Protein AF-A0A963BFS8-F1 (afdb_monomer_lite)

Foldseek 3Di:
DDDDDDDDDDDDDDDDDDDDDDDDDDDDDDDDDDPDDDDCDDQLLWDFDDALPQQQKKFKWFDPDPPDTAGFEIWGAQFQFKIKFFQVSCVPRHFDQVGIWIFGRGQFVVVTHDIWGFPGKAQDPPCDPQQLPSGIIMTGTPGTHDTDGAAAAAPVNCPPWQDFQFKKKAKFQFARAWWDQDPVAIAGPPPRHHDPCVSVRGGRGMIMDIWTWDDLLLQQVLQCVLVVNRHHRDDPQKTKTHDLQFSHFGHRSSHTTFIWGDPVPRDIHTQWHFGDWSIHRDHSIITMTGGRNVCVVVVCVVVVNRGHHDDDDDPDDDDDDDDDDQQLDDDDDAAAAEEQEFAQAAPDNVQHHPDARVVLSVLVLCCCCPQQVDDNSRYGYAYQVRQFLVNSLCCLVVRQLVRHDAAHEGEYHYAGAKFWDADDPPQAQERIFIWDDTRHKAFPAPPDVVTHIPRIDTLVSVLVSVVSCFNYQYEYEYQFFAFACSCVSNPGDDDDDDAGPDPDDDPPCVPSVLVPQFDWLEAADDGNYKYKYFAHGRFGFDWDPVDSGTHTLQSVQLSCCQPVVVLQQLPPPFHAQLSSQVSSQVSQQVSCVVVVVRQQPGTRMGMYYHLVRRQAGPNPSDGQPALVSSLPSLQGFDQPFVKDKAKPPHLEDAFFAWIKIKIATQAKFFKWKWKQDPRRFIATQPPAPLCVVLVNGRIDHHGDMDMPPDPSSVDIDGHHPPFFKMKMKMKTFNDDFDCCVLCVVHRHRDTDPCSSVSSNVVSTSQQRFDSPDRDRGGTDMGMDMDMGGYHD

Structure (mmCIF, N/CA/C/O backbone):
data_AF-A0A963BFS8-F1
#
_entry.id   AF-A0A963BFS8-F1
#
loop_
_atom_site.group_PDB
_atom_site.id
_atom_site.type_symbol
_atom_site.label_atom_id
_atom_site.label_alt_id
_atom_site.label_comp_id
_atom_site.label_asym_id
_atom_site.label_entity_id
_atom_site.label_seq_id
_atom_site.pdbx_PDB_ins_code
_atom_site.Cartn_x
_atom_site.Cartn_y
_atom_site.Cartn_z
_atom_site.occupancy
_atom_site.B_iso_or_equiv
_atom_site.auth_seq_id
_atom_site.auth_comp_id
_atom_site.auth_asym_id
_atom_site.auth_atom_id
_atom_site.pdbx_PDB_model_num
ATOM 1 N N . MET A 1 1 ? 67.911 -6.920 40.251 1.00 30.45 1 MET A N 1
ATOM 2 C CA . MET A 1 1 ? 68.889 -5.860 39.933 1.00 30.45 1 MET A CA 1
ATOM 3 C C . MET A 1 1 ? 68.155 -4.830 39.110 1.00 30.45 1 MET A C 1
ATOM 5 O O . MET A 1 1 ? 67.398 -5.219 38.229 1.00 30.45 1 MET A O 1
ATOM 9 N N . ASP A 1 2 ? 68.322 -3.566 39.467 1.00 30.56 2 ASP A N 1
ATOM 10 C CA . ASP A 1 2 ? 67.419 -2.479 39.092 1.00 30.56 2 ASP A CA 1
ATOM 11 C C . ASP A 1 2 ? 68.010 -1.534 38.034 1.00 30.56 2 ASP A C 1
ATOM 13 O O . ASP A 1 2 ? 69.191 -1.606 37.705 1.00 30.56 2 ASP A O 1
ATOM 17 N N . PHE A 1 3 ? 67.165 -0.583 37.625 1.00 28.34 3 PHE A N 1
ATOM 18 C CA . PHE A 1 3 ? 67.452 0.652 36.881 1.00 28.34 3 PHE A CA 1
ATOM 19 C C . PHE A 1 3 ? 67.721 0.561 35.358 1.00 28.34 3 PHE A C 1
ATOM 21 O O . PHE A 1 3 ? 68.284 -0.410 34.874 1.00 28.34 3 PHE A O 1
ATOM 28 N N . ALA A 1 4 ? 67.440 1.595 34.540 1.00 35.78 4 ALA A N 1
ATOM 29 C CA . ALA A 1 4 ? 66.323 2.572 34.506 1.00 35.78 4 ALA A CA 1
ATOM 30 C C . ALA A 1 4 ? 66.453 3.544 33.294 1.00 35.78 4 ALA A C 1
ATOM 32 O O . ALA A 1 4 ? 67.554 3.811 32.825 1.00 35.78 4 ALA A O 1
ATOM 33 N N . ASN A 1 5 ? 65.344 4.251 33.005 1.00 30.59 5 ASN A N 1
ATOM 34 C CA . ASN A 1 5 ? 65.261 5.716 32.776 1.00 30.59 5 ASN A CA 1
ATOM 35 C C . ASN A 1 5 ? 65.148 6.330 31.344 1.00 30.59 5 ASN A C 1
ATOM 37 O O . ASN A 1 5 ? 65.823 5.934 30.406 1.00 30.59 5 ASN A O 1
ATOM 41 N N . LYS A 1 6 ? 64.370 7.435 31.295 1.00 27.70 6 LYS A N 1
ATOM 42 C CA . LYS A 1 6 ? 64.378 8.617 30.379 1.00 27.70 6 LYS A CA 1
ATOM 43 C C . LYS A 1 6 ? 63.843 8.600 28.913 1.00 27.70 6 LYS A C 1
ATOM 45 O O . LYS A 1 6 ? 64.609 8.608 27.964 1.00 27.70 6 LYS A O 1
ATOM 50 N N . SER A 1 7 ? 62.519 8.791 28.766 1.00 26.70 7 SER A N 1
ATOM 51 C CA . SER A 1 7 ? 61.799 10.057 28.386 1.00 26.70 7 SER A CA 1
ATOM 52 C C . SER A 1 7 ? 62.178 10.990 27.189 1.00 26.70 7 SER A C 1
ATOM 54 O O . SER A 1 7 ? 63.350 11.276 26.983 1.00 26.70 7 SER A O 1
ATOM 56 N N . TYR A 1 8 ? 61.139 11.683 26.651 1.00 25.58 8 TYR A N 1
ATOM 57 C CA . TYR A 1 8 ? 61.071 12.889 25.753 1.00 25.58 8 TYR A CA 1
ATOM 58 C C . TYR A 1 8 ? 61.160 12.683 24.204 1.00 25.58 8 TYR A C 1
ATOM 60 O O . TYR A 1 8 ? 61.705 11.680 23.768 1.00 25.58 8 TYR A O 1
ATOM 68 N N . VAL A 1 9 ? 60.754 13.624 23.308 1.00 25.53 9 VAL A N 1
ATOM 69 C CA . VAL A 1 9 ? 59.418 14.267 23.035 1.00 25.53 9 VAL A CA 1
ATOM 70 C C . VAL A 1 9 ? 59.462 15.272 21.831 1.00 25.53 9 VAL A C 1
ATOM 72 O O . VAL A 1 9 ? 60.402 16.047 21.734 1.00 25.53 9 VAL A O 1
ATOM 75 N N . ASN A 1 10 ? 58.382 15.345 21.016 1.00 24.86 10 ASN A N 1
ATOM 76 C CA . ASN A 1 10 ? 57.917 16.446 20.103 1.00 24.86 10 ASN A CA 1
ATOM 77 C C . ASN A 1 10 ? 58.569 16.829 18.722 1.00 24.86 10 ASN A C 1
ATOM 79 O O . ASN A 1 10 ? 59.662 17.375 18.676 1.00 24.86 10 ASN A O 1
ATOM 83 N N . ARG A 1 11 ? 57.689 16.853 17.681 1.00 27.58 11 ARG A N 1
ATOM 84 C CA . ARG A 1 11 ? 57.403 17.922 16.651 1.00 27.58 11 ARG A CA 1
ATOM 85 C C . ARG A 1 11 ? 58.278 18.206 15.385 1.00 27.58 11 ARG A C 1
ATOM 87 O O . ARG A 1 11 ? 59.490 18.094 15.418 1.00 27.58 11 ARG A O 1
ATOM 94 N N . TRP A 1 12 ? 57.586 18.793 14.366 1.00 23.39 12 TRP A N 1
ATOM 95 C CA . TRP A 1 12 ? 58.027 19.802 13.340 1.00 23.39 12 TRP A CA 1
ATOM 96 C C . TRP A 1 12 ? 58.826 19.360 12.070 1.00 23.39 12 TRP A C 1
ATOM 98 O O . TRP A 1 12 ? 59.666 18.484 12.194 1.00 23.39 12 TRP A O 1
ATOM 108 N N . VAL A 1 13 ? 58.691 19.907 10.825 1.00 28.75 13 VAL A N 1
ATOM 109 C CA . VAL A 1 13 ? 57.697 20.765 10.070 1.00 28.75 13 VAL A CA 1
ATOM 110 C C . VAL A 1 13 ? 57.824 20.531 8.513 1.00 28.75 13 VAL A C 1
ATOM 112 O O . VAL A 1 13 ? 58.735 19.823 8.102 1.00 28.75 13 VAL A O 1
ATOM 115 N N . PHE A 1 14 ? 57.034 21.253 7.672 1.00 25.84 14 PHE A N 1
ATOM 116 C CA . PHE A 1 14 ? 57.267 21.680 6.247 1.00 25.84 14 PHE A CA 1
ATOM 117 C C . PHE A 1 14 ? 56.780 20.784 5.065 1.00 25.84 14 PHE A C 1
ATOM 119 O O . PHE A 1 14 ? 56.637 19.584 5.243 1.00 25.84 14 PHE A O 1
ATOM 126 N N . ARG A 1 15 ? 56.483 21.295 3.834 1.00 28.00 15 ARG A N 1
ATOM 127 C CA . ARG A 1 15 ? 56.503 22.681 3.243 1.00 28.00 15 ARG A CA 1
ATOM 128 C C . ARG A 1 15 ? 55.405 22.924 2.161 1.00 28.00 15 ARG A C 1
ATOM 130 O O . ARG A 1 15 ? 54.579 22.050 1.944 1.00 28.00 15 ARG A O 1
ATOM 137 N N . LEU A 1 16 ? 55.367 24.118 1.529 1.00 30.02 16 LEU A N 1
ATOM 138 C CA . LEU A 1 16 ? 54.212 24.684 0.780 1.00 30.02 16 LEU A CA 1
ATOM 139 C C . LEU A 1 16 ? 54.606 25.486 -0.496 1.00 30.02 16 LEU A C 1
ATOM 141 O O . LEU A 1 16 ? 55.704 26.039 -0.542 1.00 30.02 16 LEU A O 1
ATOM 145 N N . SER A 1 17 ? 53.700 25.589 -1.489 1.00 30.89 17 SER A N 1
ATOM 146 C CA . SER A 1 17 ? 53.577 26.600 -2.592 1.00 30.89 17 SER A CA 1
ATOM 147 C C . SER A 1 17 ? 52.165 26.474 -3.235 1.00 30.89 17 SER A C 1
ATOM 149 O O . SER A 1 17 ? 51.528 25.453 -2.992 1.00 30.89 17 SER A O 1
ATOM 151 N N . GLY A 1 18 ? 51.549 27.399 -3.998 1.00 30.30 18 GLY A N 1
ATOM 152 C CA . GLY A 1 18 ? 51.903 28.752 -4.493 1.00 30.30 18 GLY A CA 1
ATOM 153 C C . GLY A 1 18 ? 52.307 28.784 -5.985 1.00 30.30 18 GLY A C 1
ATOM 154 O O . GLY A 1 18 ? 52.971 27.846 -6.405 1.00 30.30 18 GLY A O 1
ATOM 155 N N . LEU A 1 19 ? 52.010 29.774 -6.852 1.00 32.88 19 LEU A N 1
ATOM 156 C CA . LEU A 1 19 ? 51.185 31.022 -6.891 1.00 32.88 19 LEU A CA 1
ATOM 157 C C . LEU A 1 19 ? 51.010 31.413 -8.409 1.00 32.88 19 LEU A C 1
ATOM 159 O O . LEU A 1 19 ? 51.606 30.738 -9.243 1.00 32.88 19 LEU A O 1
ATOM 163 N N . ILE A 1 20 ? 50.287 32.433 -8.921 1.00 32.09 20 ILE A N 1
ATOM 164 C CA . ILE A 1 20 ? 49.530 33.588 -8.365 1.00 32.09 20 ILE A CA 1
ATOM 165 C C . ILE A 1 20 ? 48.023 33.491 -8.802 1.00 32.09 20 ILE A C 1
ATOM 167 O O . ILE A 1 20 ? 47.474 32.431 -8.528 1.00 32.09 20 ILE A O 1
ATOM 171 N N . LEU A 1 21 ? 47.226 34.395 -9.432 1.00 26.94 21 LEU A N 1
ATOM 172 C CA . LEU A 1 21 ? 47.285 35.800 -9.938 1.00 26.94 21 LEU A CA 1
ATOM 173 C C . LEU A 1 21 ? 45.914 36.530 -9.699 1.00 26.94 21 LEU A C 1
ATOM 175 O O . LEU A 1 21 ? 45.340 36.348 -8.630 1.00 26.94 21 LEU A O 1
ATOM 179 N N . VAL A 1 22 ? 45.416 37.401 -10.606 1.00 33.00 22 VAL A N 1
ATOM 180 C CA . VAL A 1 22 ? 44.399 38.461 -10.341 1.00 33.00 22 VAL A CA 1
ATOM 181 C C . VAL A 1 22 ? 43.528 38.804 -11.574 1.00 33.00 22 VAL A C 1
ATOM 183 O O . VAL A 1 22 ? 44.024 38.775 -12.697 1.00 33.00 22 VAL A O 1
ATOM 186 N N . GLY A 1 23 ? 42.273 39.234 -11.350 1.00 22.86 23 GLY A N 1
ATOM 187 C CA . GLY A 1 23 ? 41.416 39.975 -12.299 1.00 22.86 23 GLY A CA 1
ATOM 188 C C . GLY A 1 23 ? 40.326 40.797 -11.573 1.00 22.86 23 GLY A C 1
ATOM 189 O O . GLY A 1 23 ? 39.864 40.381 -10.514 1.00 22.86 23 GLY A O 1
ATOM 190 N N . LEU A 1 24 ? 39.939 41.966 -12.104 1.00 29.78 24 LEU A N 1
ATOM 191 C CA . LEU A 1 24 ? 39.010 42.952 -11.501 1.00 29.78 24 LEU A CA 1
ATOM 192 C C . LEU A 1 24 ? 37.864 43.308 -12.465 1.00 29.78 24 LEU A C 1
ATOM 194 O O . LEU A 1 24 ? 38.133 43.393 -13.660 1.00 29.78 24 LEU A O 1
ATOM 198 N N . LEU A 1 25 ? 36.659 43.622 -11.949 1.00 27.30 25 LEU A N 1
ATOM 199 C CA . LEU A 1 25 ? 35.843 44.817 -12.292 1.00 27.30 25 LEU A CA 1
ATOM 200 C C . LEU A 1 25 ? 34.497 44.864 -11.519 1.00 27.30 25 LEU A C 1
ATOM 202 O O . LEU A 1 25 ? 34.294 44.081 -10.593 1.00 27.30 25 LEU A O 1
ATOM 206 N N . SER A 1 26 ? 33.644 45.858 -11.803 1.00 24.97 26 SER A N 1
ATOM 207 C CA . SER A 1 26 ? 32.706 46.467 -10.839 1.00 24.97 26 SER A CA 1
ATOM 208 C C . SER A 1 26 ? 31.311 46.829 -11.378 1.00 24.97 26 SER A C 1
ATOM 210 O O . SER A 1 26 ? 31.223 47.302 -12.505 1.00 24.97 26 SER A O 1
ATOM 212 N N . TRP A 1 27 ? 30.317 46.818 -10.471 1.00 26.00 27 TRP A N 1
ATOM 213 C CA . TRP A 1 27 ? 29.067 47.622 -10.452 1.00 26.00 27 TRP A CA 1
ATOM 214 C C . TRP A 1 27 ? 28.026 47.432 -11.583 1.00 26.00 27 TRP A C 1
ATOM 216 O O . TRP A 1 27 ? 28.358 47.309 -12.755 1.00 26.00 27 TRP A O 1
ATOM 226 N N . GLY A 1 28 ? 26.738 47.503 -11.213 1.00 23.62 28 GLY A N 1
ATOM 227 C CA . GLY A 1 28 ? 25.597 47.561 -12.139 1.00 23.62 28 GLY A CA 1
ATOM 228 C C . GLY A 1 28 ? 24.329 46.908 -11.575 1.00 23.62 28 GLY A C 1
ATOM 229 O O . GLY A 1 28 ? 24.286 45.693 -11.405 1.00 23.62 28 GLY A O 1
ATOM 230 N N . ASP A 1 29 ? 23.302 47.706 -11.278 1.00 28.38 29 ASP A N 1
ATOM 231 C CA . ASP A 1 29 ? 22.028 47.246 -10.711 1.00 28.38 29 ASP A CA 1
ATOM 232 C C . ASP A 1 29 ? 21.087 46.606 -11.743 1.00 28.38 29 ASP A C 1
ATOM 234 O O . ASP A 1 29 ? 20.982 47.095 -12.866 1.00 28.38 29 ASP A O 1
ATOM 238 N N . ALA A 1 30 ? 20.309 45.601 -11.312 1.00 25.28 30 ALA A N 1
ATOM 239 C CA . ALA A 1 30 ? 18.843 45.571 -11.472 1.00 25.28 30 ALA A CA 1
ATOM 240 C C . ALA A 1 30 ? 18.226 44.264 -10.931 1.00 25.28 30 ALA A C 1
ATOM 242 O O . ALA A 1 30 ? 18.295 43.236 -11.594 1.00 25.28 30 ALA A O 1
ATOM 243 N N . PHE A 1 31 ? 17.578 44.319 -9.759 1.00 26.70 31 PHE A N 1
ATOM 244 C CA . PHE A 1 31 ? 16.221 43.785 -9.515 1.00 26.70 31 PHE A CA 1
ATOM 245 C C . PHE A 1 31 ? 15.826 44.002 -8.045 1.00 26.70 31 PHE A C 1
ATOM 247 O O . PHE A 1 31 ? 16.126 43.193 -7.170 1.00 26.70 31 PHE A O 1
ATOM 254 N N . ALA A 1 32 ? 15.129 45.107 -7.772 1.00 26.11 32 ALA A N 1
ATOM 255 C CA . ALA A 1 32 ? 14.543 45.385 -6.465 1.00 26.11 32 ALA A CA 1
ATOM 256 C C . ALA A 1 32 ? 13.033 45.104 -6.496 1.00 26.11 32 ALA A C 1
ATOM 258 O O . ALA A 1 32 ? 12.279 45.842 -7.129 1.00 26.11 32 ALA A O 1
ATOM 259 N N . ALA A 1 33 ? 12.588 44.058 -5.797 1.00 24.09 33 ALA A N 1
ATOM 260 C CA . ALA A 1 33 ? 11.178 43.818 -5.495 1.00 24.09 33 ALA A CA 1
ATOM 261 C C . ALA A 1 33 ? 11.028 42.968 -4.219 1.00 24.09 33 ALA A C 1
ATOM 263 O O . ALA A 1 33 ? 11.771 42.015 -4.016 1.00 24.09 33 ALA A O 1
ATOM 264 N N . ALA A 1 34 ? 10.034 43.306 -3.392 1.00 24.73 34 ALA A N 1
ATOM 265 C CA . ALA A 1 34 ? 9.499 42.468 -2.312 1.00 24.73 34 ALA A CA 1
ATOM 266 C C . ALA A 1 34 ? 10.488 41.928 -1.248 1.00 24.73 34 ALA A C 1
ATOM 268 O O . ALA A 1 34 ? 10.440 40.755 -0.882 1.00 24.73 34 ALA A O 1
ATOM 269 N N . ALA A 1 35 ? 11.275 42.809 -0.620 1.00 28.95 35 ALA A N 1
ATOM 270 C CA . ALA A 1 35 ? 11.773 42.559 0.739 1.00 28.95 35 ALA A CA 1
ATOM 271 C C . ALA A 1 35 ? 10.632 42.742 1.772 1.00 28.95 35 ALA A C 1
ATOM 273 O O . ALA A 1 35 ? 10.617 43.703 2.540 1.00 28.95 35 ALA A O 1
ATOM 274 N N . GLY A 1 36 ? 9.638 41.848 1.744 1.00 23.52 36 GLY A N 1
ATOM 275 C CA . GLY A 1 36 ? 8.596 41.740 2.771 1.00 23.52 36 GLY A CA 1
ATOM 276 C C . GLY A 1 36 ? 9.082 40.856 3.920 1.00 23.52 36 GLY A C 1
ATOM 277 O O . GLY A 1 36 ? 9.562 39.753 3.677 1.00 23.52 36 GLY A O 1
ATOM 278 N N . GLY A 1 37 ? 9.017 41.346 5.159 1.00 35.69 37 GLY A N 1
ATOM 279 C CA . GLY A 1 37 ? 9.536 40.624 6.323 1.00 35.69 37 GLY A CA 1
ATOM 280 C C . GLY A 1 37 ? 8.477 39.788 7.039 1.00 35.69 37 GLY A C 1
ATOM 281 O O . GLY A 1 37 ? 7.446 40.328 7.430 1.00 35.69 37 GLY A O 1
ATOM 282 N N . ASP A 1 38 ? 8.787 38.517 7.303 1.00 25.72 38 ASP A N 1
ATOM 283 C CA . ASP A 1 38 ? 8.026 37.656 8.216 1.00 25.72 38 ASP A CA 1
ATOM 284 C C . ASP A 1 38 ? 8.731 37.524 9.575 1.00 25.72 38 ASP A C 1
ATOM 286 O O . ASP A 1 38 ? 9.931 37.254 9.668 1.00 25.72 38 ASP A O 1
ATOM 290 N N . GLY A 1 39 ? 7.975 37.728 10.656 1.00 25.08 39 GLY A N 1
ATOM 291 C CA . GLY A 1 39 ? 8.486 37.699 12.026 1.00 25.08 39 GLY A CA 1
ATOM 292 C C . GLY A 1 39 ? 8.328 36.332 12.697 1.00 25.08 39 GLY A C 1
ATOM 293 O O . GLY A 1 39 ? 7.214 35.829 12.828 1.00 25.08 39 GLY A O 1
ATOM 294 N N . TYR A 1 40 ? 9.425 35.768 13.212 1.00 28.48 40 TYR A N 1
ATOM 295 C CA . TYR A 1 40 ? 9.420 34.519 13.989 1.00 28.48 40 TYR A CA 1
ATOM 296 C C . TYR A 1 40 ? 8.450 34.591 15.194 1.00 28.48 40 TYR A C 1
ATOM 298 O O . TYR A 1 40 ? 8.558 35.478 16.046 1.00 28.48 40 TYR A O 1
ATOM 306 N N . SER A 1 41 ? 7.491 33.659 15.268 1.00 27.12 41 SER A N 1
ATOM 307 C CA . SER A 1 41 ? 6.333 33.694 16.185 1.00 27.12 41 SER A CA 1
ATOM 308 C C . SER A 1 41 ? 5.773 32.270 16.425 1.00 27.12 41 SER A C 1
ATOM 310 O O . SER A 1 41 ? 6.380 31.306 15.961 1.00 27.12 41 SER A O 1
ATOM 312 N N . ARG A 1 42 ? 4.596 32.093 17.051 1.00 50.53 42 ARG A N 1
ATOM 313 C CA . ARG A 1 42 ? 4.355 31.965 18.512 1.00 50.53 42 ARG A CA 1
ATOM 314 C C . ARG A 1 42 ? 3.399 30.776 18.781 1.00 50.53 42 ARG A C 1
ATOM 316 O O . ARG A 1 42 ? 2.453 30.605 18.023 1.00 50.53 42 ARG A O 1
ATOM 323 N N . ILE A 1 43 ? 3.644 29.977 19.837 1.00 52.75 43 ILE A N 1
ATOM 324 C CA . ILE A 1 43 ? 3.899 28.518 19.696 1.00 52.75 43 ILE A CA 1
ATOM 325 C C . ILE A 1 43 ? 5.106 28.319 18.760 1.00 52.75 43 ILE A C 1
ATOM 327 O O . ILE A 1 43 ? 5.338 29.155 17.889 1.00 52.75 43 ILE A O 1
ATOM 331 N N . VAL A 1 44 ? 5.941 27.288 18.922 1.00 53.03 44 VAL A N 1
ATOM 332 C CA . VAL A 1 44 ? 7.077 27.154 17.990 1.00 53.03 44 VAL A CA 1
ATOM 333 C C . VAL A 1 44 ? 6.501 26.942 16.583 1.00 53.03 44 VAL A C 1
ATOM 335 O O . VAL A 1 44 ? 5.737 26.004 16.382 1.00 53.03 44 VAL A O 1
ATOM 338 N N . GLY A 1 45 ? 6.750 27.882 15.664 1.00 57.75 45 GLY A N 1
ATOM 339 C CA . GLY A 1 45 ? 6.174 27.897 14.311 1.00 57.75 45 GLY A CA 1
ATOM 340 C C . GLY A 1 45 ? 4.650 28.093 14.220 1.00 57.75 45 GLY A C 1
ATOM 341 O O . GLY A 1 45 ? 4.084 27.877 13.148 1.00 57.75 45 GLY A O 1
ATOM 342 N N . GLY A 1 46 ? 3.981 28.474 15.314 1.00 67.69 46 GLY A N 1
ATOM 343 C CA . GLY A 1 46 ? 2.539 28.752 15.358 1.00 67.69 46 GLY A CA 1
ATOM 344 C C . GLY A 1 46 ? 2.183 30.219 15.084 1.00 67.69 46 GLY A C 1
ATOM 345 O O . GLY A 1 46 ? 3.060 31.069 14.900 1.00 67.69 46 GLY A O 1
ATOM 346 N N . ARG A 1 47 ? 0.885 30.545 15.096 1.00 82.62 47 ARG A N 1
ATOM 347 C CA . ARG A 1 47 ? 0.370 31.912 14.881 1.00 82.62 47 ARG A CA 1
ATOM 348 C C . ARG A 1 47 ? -0.597 32.362 15.993 1.00 82.62 47 ARG A C 1
ATOM 350 O O . ARG A 1 47 ? -1.074 31.526 16.760 1.00 82.62 47 ARG A O 1
ATOM 357 N N . PRO A 1 48 ? -0.883 33.676 16.138 1.00 86.31 48 PRO A N 1
ATOM 358 C CA . PRO A 1 48 ? -1.999 34.137 16.967 1.00 86.31 48 PRO A CA 1
ATOM 359 C C . PRO A 1 48 ? -3.315 33.466 16.552 1.00 86.31 48 PRO A C 1
ATOM 361 O O . PRO A 1 48 ? -3.598 33.378 15.358 1.00 86.31 48 PRO A O 1
ATOM 364 N N . SER A 1 49 ? -4.130 33.055 17.523 1.00 88.69 49 SER A N 1
ATOM 365 C CA . SER A 1 49 ? -5.538 32.742 17.270 1.00 88.69 49 SER A CA 1
ATOM 366 C C . SER A 1 49 ? -6.346 34.029 17.125 1.00 88.69 49 SER A C 1
ATOM 368 O O . SER A 1 49 ? -6.147 34.992 17.868 1.00 88.69 49 SER A O 1
ATOM 370 N N . GLU A 1 50 ? -7.327 34.007 16.230 1.00 87.75 50 GLU A N 1
ATOM 371 C CA . GLU A 1 50 ? -8.425 34.974 16.218 1.00 87.75 50 GLU A CA 1
ATOM 372 C C . GLU A 1 50 ? -9.317 34.784 17.461 1.00 87.75 50 GLU A C 1
ATOM 374 O O . GLU A 1 50 ? -9.412 33.682 18.018 1.00 87.75 50 GLU A O 1
ATOM 379 N N . ALA A 1 51 ? -9.965 35.859 17.918 1.00 85.38 51 ALA A N 1
ATOM 380 C CA . ALA A 1 51 ? -10.823 35.826 19.100 1.00 85.38 51 ALA A CA 1
ATOM 381 C C . ALA A 1 51 ? -12.092 34.996 18.848 1.00 85.38 51 ALA A C 1
ATOM 383 O O . ALA A 1 51 ? -12.733 35.120 17.808 1.00 85.38 51 ALA A O 1
ATOM 384 N N . GLY A 1 52 ? -12.456 34.130 19.798 1.00 85.75 52 GLY A N 1
ATOM 385 C CA . GLY A 1 52 ? -13.650 33.277 19.709 1.00 85.75 52 GLY A CA 1
ATOM 386 C C . GLY A 1 52 ? -13.581 32.119 18.699 1.00 85.75 52 GLY A C 1
ATOM 387 O O . GLY A 1 52 ? -14.497 31.301 18.682 1.00 85.75 52 GLY A O 1
ATOM 388 N N . LYS A 1 53 ? -12.505 32.000 17.905 1.00 92.88 53 LYS A N 1
ATOM 389 C CA . LYS A 1 53 ? -12.335 30.959 16.872 1.00 92.88 53 LYS A CA 1
ATOM 390 C C . LYS A 1 53 ? -12.365 29.529 17.426 1.00 92.88 53 LYS A C 1
ATOM 392 O O . LYS A 1 53 ? -12.921 28.637 16.792 1.00 92.88 53 LYS A O 1
ATOM 397 N N . TRP A 1 54 ? -11.801 29.328 18.617 1.00 95.06 54 TRP A N 1
ATOM 398 C CA . TRP A 1 54 ? -11.735 28.038 19.312 1.00 95.06 54 TRP A CA 1
ATOM 399 C C . TRP A 1 54 ? -12.552 28.107 20.614 1.00 95.06 54 TRP A C 1
ATOM 401 O O . TRP A 1 54 ? -11.979 28.176 21.701 1.00 95.06 54 TRP A O 1
ATOM 411 N N . PRO A 1 55 ? -13.897 28.155 20.541 1.00 94.50 55 PRO A N 1
ATOM 412 C CA . PRO A 1 55 ? -14.749 28.531 21.674 1.00 94.50 55 PRO A CA 1
ATOM 413 C C . PRO A 1 55 ? -14.751 27.509 22.820 1.00 94.50 55 PRO A C 1
ATOM 415 O O . PRO A 1 55 ? -15.123 27.851 23.938 1.00 94.50 55 PRO A O 1
ATOM 418 N N . TRP A 1 56 ? -14.318 26.276 22.558 1.00 97.00 56 TRP A N 1
ATOM 419 C CA . TRP A 1 56 ? -14.154 25.219 23.556 1.00 97.00 56 TRP A CA 1
ATOM 420 C C . TRP A 1 56 ? -12.838 25.300 24.337 1.00 97.00 56 TRP A C 1
ATOM 422 O O . TRP A 1 56 ? -12.678 24.570 25.315 1.00 97.00 56 TRP A O 1
ATOM 432 N N . GLN A 1 57 ? -11.882 26.132 23.913 1.00 96.69 57 GLN A N 1
ATOM 433 C CA . GLN A 1 57 ? -10.597 26.278 24.589 1.00 96.69 57 GLN A CA 1
ATOM 434 C C . GLN A 1 57 ? -10.800 26.866 25.992 1.00 96.69 57 GLN A C 1
ATOM 436 O O . GLN A 1 57 ? -11.430 27.914 26.147 1.00 96.69 57 GLN A O 1
ATOM 441 N N . VAL A 1 58 ? -10.212 26.231 27.009 1.00 96.31 58 VAL A N 1
ATOM 442 C CA . VAL A 1 58 ? -10.180 26.774 28.374 1.00 96.31 58 VAL A CA 1
ATOM 443 C C . VAL A 1 58 ? -8.774 26.804 28.957 1.00 96.31 58 VAL A C 1
ATOM 445 O O . VAL A 1 58 ? -7.926 25.966 28.647 1.00 96.31 58 VAL A O 1
ATOM 448 N N . SER A 1 59 ? -8.540 27.778 29.831 1.00 94.38 59 SER A N 1
ATOM 449 C CA . SER A 1 59 ? -7.342 27.869 30.665 1.00 94.38 59 SER A CA 1
ATOM 450 C C . SER A 1 59 ? -7.614 27.219 32.021 1.00 94.38 59 SER A C 1
ATOM 452 O O . SER A 1 59 ? -8.542 27.623 32.725 1.00 94.38 59 SER A O 1
ATOM 454 N N . LEU A 1 60 ? -6.793 26.241 32.411 1.00 94.31 60 LEU A N 1
ATOM 455 C CA . LEU A 1 60 ? -6.715 25.758 33.789 1.00 94.31 60 LEU A CA 1
ATOM 456 C C . LEU A 1 60 ? -5.739 26.662 34.541 1.00 94.31 60 LEU A C 1
ATOM 458 O O . LEU A 1 60 ? -4.556 26.748 34.198 1.00 94.31 60 LEU A O 1
ATOM 462 N N . SER A 1 61 ? -6.249 27.345 35.564 1.00 90.31 61 SER A N 1
ATOM 463 C CA . SER A 1 61 ? -5.494 28.294 36.376 1.00 90.31 61 SER A CA 1
ATOM 464 C C . SER A 1 61 ? -5.449 27.880 37.845 1.00 90.31 61 SER A C 1
ATOM 466 O O . SER A 1 61 ? -6.454 27.493 38.440 1.00 90.31 61 SER A O 1
ATOM 468 N N . GLU A 1 62 ? -4.264 27.978 38.439 1.00 87.00 62 GLU A N 1
ATOM 469 C CA . GLU A 1 62 ? -3.999 27.680 39.845 1.00 87.00 62 GLU A CA 1
ATOM 470 C C . GLU A 1 62 ? -4.092 28.965 40.680 1.00 87.00 62 GLU A C 1
ATOM 472 O O . GLU A 1 62 ? -3.521 29.994 40.307 1.00 87.00 62 GLU A O 1
ATOM 477 N N . ASN A 1 63 ? -4.762 28.906 41.832 1.00 81.25 63 ASN A N 1
ATOM 478 C CA . ASN A 1 63 ? -4.758 29.988 42.817 1.00 81.25 63 ASN A CA 1
ATOM 479 C C . ASN A 1 63 ? -3.396 30.070 43.534 1.00 81.25 63 ASN A C 1
ATOM 481 O O . ASN A 1 63 ? -3.042 29.172 44.299 1.00 81.25 63 ASN A O 1
ATOM 485 N N . LYS A 1 64 ? -2.646 31.162 43.339 1.00 73.38 64 LYS A N 1
ATOM 486 C CA . LYS A 1 64 ? -1.361 31.422 44.020 1.00 73.38 64 LYS A CA 1
ATOM 487 C C . LYS A 1 64 ? -1.476 32.342 45.242 1.00 73.38 64 LYS A C 1
ATOM 489 O O . LYS A 1 64 ? -0.459 32.763 45.787 1.00 73.38 64 LYS A O 1
ATOM 494 N N . GLY A 1 65 ? -2.694 32.617 45.706 1.00 65.69 65 GLY A N 1
ATOM 495 C CA . GLY A 1 65 ? -2.958 33.542 46.806 1.00 65.69 65 GLY A CA 1
ATOM 496 C C . GLY A 1 65 ? -2.994 35.005 46.353 1.00 65.69 65 GLY A C 1
ATOM 497 O O . GLY A 1 65 ? -2.714 35.338 45.202 1.00 65.69 65 GLY A O 1
ATOM 498 N N . GLY A 1 66 ? -3.416 35.898 47.254 1.00 63.38 66 GLY A N 1
ATOM 499 C CA . GLY A 1 66 ? -3.534 37.336 46.960 1.00 63.38 66 GLY A CA 1
ATOM 500 C C . GLY A 1 66 ? -4.481 37.677 45.798 1.00 63.38 66 GLY A C 1
ATOM 501 O O . GLY A 1 66 ? -4.301 38.706 45.155 1.00 63.38 66 GLY A O 1
ATOM 502 N N . GLY A 1 67 ? -5.439 36.796 45.483 1.00 60.84 67 GLY A N 1
ATOM 503 C CA . GLY A 1 67 ? -6.350 36.932 44.339 1.00 60.84 67 GLY A CA 1
ATOM 504 C C . GLY A 1 67 ? -5.737 36.611 42.969 1.00 60.84 67 GLY A C 1
ATOM 505 O O . GLY A 1 67 ? -6.433 36.723 41.964 1.00 60.84 67 GLY A O 1
ATOM 506 N N . LYS A 1 68 ? -4.461 36.205 42.899 1.00 66.62 68 LYS A N 1
ATOM 507 C CA . LYS A 1 68 ? -3.778 35.914 41.632 1.00 66.62 68 LYS A CA 1
ATOM 508 C C . LYS A 1 68 ? -3.971 34.456 41.216 1.00 66.62 68 LYS A C 1
ATOM 510 O O . LYS A 1 68 ? -3.510 33.536 41.894 1.00 66.62 68 LYS A O 1
ATOM 515 N N . PHE A 1 69 ? -4.600 34.265 40.062 1.00 73.94 69 PHE A N 1
ATOM 516 C CA . PHE A 1 69 ? -4.691 32.983 39.369 1.00 73.94 69 PHE A CA 1
ATOM 517 C C . PHE A 1 69 ? -3.661 32.940 38.238 1.00 73.94 69 PHE A C 1
ATOM 519 O O . PHE A 1 69 ? -3.470 33.938 37.547 1.00 73.94 69 PHE A O 1
ATOM 526 N N . ARG A 1 70 ? -2.985 31.802 38.053 1.00 83.31 70 ARG A N 1
ATOM 527 C CA . ARG A 1 70 ? -1.961 31.629 37.010 1.00 83.31 70 ARG A CA 1
ATOM 528 C C . ARG A 1 70 ? -2.250 30.393 36.167 1.00 83.31 70 ARG A C 1
ATOM 530 O O . ARG A 1 70 ? -2.390 29.305 36.724 1.00 83.31 70 ARG A O 1
ATOM 537 N N . HIS A 1 71 ? -2.276 30.561 34.847 1.00 87.94 71 HIS A N 1
ATOM 538 C CA . HIS A 1 71 ? -2.362 29.466 33.881 1.00 87.94 71 HIS A CA 1
ATOM 539 C C . HIS A 1 71 ? -1.272 28.406 34.128 1.00 87.94 71 HIS A C 1
ATOM 541 O O . HIS A 1 71 ? -0.131 28.747 34.457 1.00 87.94 71 HIS A O 1
ATOM 547 N N . PHE A 1 72 ? -1.620 27.126 33.979 1.00 86.62 72 PHE A N 1
ATOM 548 C CA . PHE A 1 72 ? -0.656 26.018 34.051 1.00 86.62 72 PHE A CA 1
ATOM 549 C C . PHE A 1 72 ? -0.914 24.882 33.050 1.00 86.62 72 PHE A C 1
ATOM 551 O O . PHE A 1 72 ? 0.031 24.173 32.710 1.00 86.62 72 PHE A O 1
ATOM 558 N N . CYS A 1 73 ? -2.154 24.719 32.577 1.00 92.06 73 CYS A N 1
ATOM 559 C CA . CYS A 1 73 ? -2.531 23.769 31.529 1.00 92.06 73 CYS A CA 1
ATOM 560 C C . CYS A 1 73 ? -3.677 24.320 30.668 1.00 92.06 73 CYS A C 1
ATOM 562 O O . CYS A 1 73 ? -4.497 25.123 31.124 1.00 92.06 73 CYS A O 1
ATOM 564 N N . GLY A 1 74 ? -3.777 23.834 29.436 1.00 93.94 74 GLY A N 1
ATOM 565 C CA . GLY A 1 74 ? -4.974 23.936 28.614 1.00 93.94 74 GLY A CA 1
ATOM 566 C C . GLY A 1 74 ? -6.048 22.910 28.994 1.00 93.94 74 GLY A C 1
ATOM 567 O O . GLY A 1 74 ? -5.839 21.972 29.770 1.00 93.94 74 GLY A O 1
ATOM 568 N N . GLY A 1 75 ? -7.225 23.093 28.411 1.00 96.69 75 GLY A N 1
ATOM 569 C CA . GLY A 1 75 ? -8.337 22.158 28.481 1.00 96.69 75 GLY A CA 1
ATOM 570 C C . GLY A 1 75 ? -9.352 22.428 27.377 1.00 96.69 75 GLY A C 1
ATOM 571 O O . GLY A 1 75 ? -9.233 23.387 26.610 1.00 96.69 75 GLY A O 1
ATOM 572 N N . SER A 1 76 ? -10.371 21.578 27.324 1.00 98.00 76 SER A N 1
ATOM 573 C CA . SER A 1 76 ? -11.384 21.561 26.266 1.00 98.00 76 SER A CA 1
ATOM 574 C C . SER A 1 76 ? -12.783 21.333 26.835 1.00 98.00 76 SER A C 1
ATOM 576 O O . SER A 1 76 ? -13.001 20.361 27.552 1.00 98.00 76 SER A O 1
ATOM 578 N N . LEU A 1 77 ? -13.735 22.218 26.532 1.00 97.88 77 LEU A N 1
ATOM 579 C CA . LEU A 1 77 ? -15.152 22.044 26.868 1.00 97.88 77 LEU A CA 1
ATOM 580 C C . LEU A 1 77 ? -15.780 20.983 25.961 1.00 97.88 77 LEU A C 1
ATOM 582 O O . LEU A 1 77 ? -15.929 21.203 24.761 1.00 97.88 77 LEU A O 1
ATOM 586 N N . VAL A 1 78 ? -16.174 19.856 26.550 1.00 97.31 78 VAL A N 1
ATOM 587 C CA . VAL A 1 78 ? -16.750 18.688 25.847 1.00 97.31 78 VAL A CA 1
ATOM 588 C C . VAL A 1 78 ? -18.222 18.446 26.221 1.00 97.31 78 VAL A C 1
ATOM 590 O O . VAL A 1 78 ? -18.935 17.684 25.573 1.00 97.31 78 VAL A O 1
ATOM 593 N N . HIS A 1 79 ? -18.692 19.148 27.252 1.00 96.69 79 HIS A N 1
ATOM 594 C CA . HIS A 1 79 ? -20.087 19.357 27.641 1.00 96.69 79 HIS A CA 1
ATOM 595 C C . HIS A 1 79 ? -20.153 20.691 28.411 1.00 96.69 79 HIS A C 1
ATOM 597 O O . HIS A 1 79 ? -19.124 21.147 28.911 1.00 96.69 79 HIS A O 1
ATOM 603 N N . GLU A 1 80 ? -21.334 21.293 28.593 1.00 95.31 80 GLU A N 1
ATOM 604 C CA . GLU A 1 80 ? -21.480 22.526 29.396 1.00 95.31 80 GLU A CA 1
ATOM 605 C C . GLU A 1 80 ? -20.916 22.391 30.824 1.00 95.31 80 GLU A C 1
ATOM 607 O O . GLU A 1 80 ? -20.474 23.365 31.418 1.00 95.31 80 GLU A O 1
ATOM 612 N N . ARG A 1 81 ? -20.878 21.175 31.377 1.00 96.88 81 ARG A N 1
ATOM 613 C CA . ARG A 1 81 ? -20.366 20.890 32.728 1.00 96.88 81 ARG A CA 1
ATOM 614 C C . ARG A 1 81 ? -19.083 20.062 32.765 1.00 96.88 81 ARG A C 1
ATOM 616 O O . ARG A 1 81 ? -18.634 19.738 33.862 1.00 96.88 81 ARG A O 1
ATOM 623 N N . TRP A 1 82 ? -18.490 19.733 31.613 1.00 97.88 82 TRP A N 1
ATOM 624 C CA . TRP A 1 82 ? -17.312 18.863 31.544 1.00 97.88 82 TRP A CA 1
ATOM 625 C C . TRP A 1 82 ? -16.174 19.463 30.724 1.00 97.88 82 TRP A C 1
ATOM 627 O O . TRP A 1 82 ? -16.320 19.742 29.532 1.00 97.88 82 TRP A O 1
ATOM 637 N N . VAL A 1 83 ? -15.013 19.585 31.370 1.00 98.44 83 VAL A N 1
ATOM 638 C CA . VAL A 1 83 ? -13.740 19.934 30.731 1.00 98.44 83 VAL A CA 1
ATOM 639 C C . VAL A 1 83 ? -12.840 18.707 30.660 1.00 98.44 83 VAL A C 1
ATOM 641 O O . VAL A 1 83 ? -12.541 18.090 31.681 1.00 98.44 83 VAL A O 1
ATOM 644 N N . LEU A 1 84 ? -12.380 18.387 29.454 1.00 98.44 84 LEU A N 1
ATOM 645 C CA . LEU A 1 84 ? -11.381 17.366 29.165 1.00 98.44 84 LEU A CA 1
ATOM 646 C C . LEU A 1 84 ? -9.973 17.982 29.167 1.00 98.44 84 LEU A C 1
ATOM 648 O O . LEU A 1 84 ? -9.761 19.054 28.593 1.00 98.44 84 LEU A O 1
ATOM 652 N N . THR A 1 85 ? -9.026 17.308 29.823 1.00 98.06 85 THR A N 1
ATOM 653 C CA . THR A 1 85 ? -7.613 17.710 29.942 1.00 98.06 85 THR A CA 1
ATOM 654 C C . THR A 1 85 ? -6.709 16.490 30.209 1.00 98.06 85 THR A C 1
ATOM 656 O O . THR A 1 85 ? -7.171 15.346 30.198 1.00 98.06 85 THR A O 1
ATOM 659 N N . ALA A 1 86 ? -5.414 16.711 30.445 1.00 96.75 86 ALA A N 1
ATOM 660 C CA . ALA A 1 86 ? -4.431 15.678 30.773 1.00 96.75 86 ALA A CA 1
ATOM 661 C C . ALA A 1 86 ? -4.379 15.378 32.286 1.00 96.75 86 ALA A C 1
ATOM 663 O O . ALA A 1 86 ? -4.630 16.244 33.126 1.00 96.75 86 ALA A O 1
ATOM 664 N N . ALA A 1 87 ? -4.001 14.155 32.658 1.00 96.19 87 ALA A N 1
ATOM 665 C CA . ALA A 1 87 ? -3.830 13.755 34.055 1.00 96.19 87 ALA A CA 1
ATOM 666 C C . ALA A 1 87 ? -2.561 14.354 34.684 1.00 96.19 87 ALA A C 1
ATOM 668 O O . ALA A 1 87 ? -2.564 14.708 35.868 1.00 96.19 87 ALA A O 1
ATOM 669 N N . HIS A 1 88 ? -1.483 14.513 33.906 1.00 92.25 88 HIS A N 1
ATOM 670 C CA . HIS A 1 88 ? -0.205 15.030 34.403 1.00 92.25 88 HIS A CA 1
ATOM 671 C C . HIS A 1 88 ? -0.295 16.465 34.949 1.00 92.25 88 HIS A C 1
ATOM 673 O O . HIS A 1 88 ? 0.468 16.816 35.851 1.00 92.25 88 HIS A O 1
ATOM 679 N N . CYS A 1 89 ? -1.260 17.264 34.476 1.00 92.31 89 CYS A N 1
ATOM 680 C CA . CYS A 1 89 ? -1.534 18.627 34.943 1.00 92.31 89 CYS A CA 1
ATOM 681 C C . CYS A 1 89 ? -1.706 18.719 36.473 1.00 92.31 89 CYS A C 1
ATOM 683 O O . CYS A 1 89 ? -1.277 19.689 37.098 1.00 92.31 89 CYS A O 1
ATOM 685 N N . PHE A 1 90 ? -2.261 17.682 37.107 1.00 91.94 90 PHE A N 1
ATOM 686 C CA . PHE A 1 90 ? -2.506 17.654 38.554 1.00 91.94 90 PHE A CA 1
ATOM 687 C C . PHE A 1 90 ? -1.316 17.136 39.374 1.00 91.94 90 PHE A C 1
ATOM 689 O O . PHE A 1 90 ? -1.372 17.157 40.602 1.00 91.94 90 PHE A O 1
ATOM 696 N N . GLY A 1 91 ? -0.219 16.715 38.731 1.00 82.75 91 GLY A N 1
ATOM 697 C CA . GLY A 1 91 ? 0.947 16.126 39.400 1.00 82.75 91 GLY A CA 1
ATOM 698 C C . GLY A 1 91 ? 1.730 17.086 40.305 1.00 82.75 91 GLY A C 1
ATOM 699 O O . GLY A 1 91 ? 2.383 16.635 41.241 1.00 82.75 91 GLY A O 1
ATOM 700 N N . THR A 1 92 ? 1.659 18.399 40.056 1.00 76.12 92 THR A N 1
ATOM 701 C CA . THR A 1 92 ? 2.321 19.434 40.882 1.00 76.12 92 THR A CA 1
ATOM 702 C C . THR A 1 92 ? 1.326 20.358 41.587 1.00 76.12 92 THR A C 1
ATOM 704 O O . THR A 1 92 ? 1.595 20.797 42.701 1.00 76.12 92 THR A O 1
ATOM 707 N N . VAL A 1 93 ? 0.173 20.635 40.969 1.00 79.94 93 VAL A N 1
ATOM 708 C CA . VAL A 1 93 ? -0.879 21.507 41.531 1.00 79.94 93 VAL A CA 1
ATOM 709 C C . VAL A 1 93 ? -1.768 20.765 42.545 1.00 79.94 93 VAL A C 1
ATOM 711 O O . VAL A 1 93 ? -2.314 21.373 43.467 1.00 79.94 93 VAL A O 1
ATOM 714 N N . GLY A 1 94 ? -1.889 19.441 42.406 1.00 83.44 94 GLY A N 1
ATOM 715 C CA . GLY A 1 94 ? -2.875 18.628 43.113 1.00 83.44 94 GLY A CA 1
ATOM 716 C C . GLY A 1 94 ? -4.259 18.683 42.455 1.00 83.44 94 GLY A C 1
ATOM 717 O O . GLY A 1 94 ? -4.589 19.609 41.718 1.00 83.44 94 GLY A O 1
ATOM 718 N N . ALA A 1 95 ? -5.087 17.674 42.728 1.00 86.69 95 ALA A N 1
ATOM 719 C CA . ALA A 1 95 ? -6.437 17.533 42.169 1.00 86.69 95 ALA A CA 1
ATOM 720 C C . ALA A 1 95 ? -7.543 18.159 43.054 1.00 86.69 95 ALA A C 1
ATOM 722 O O . ALA A 1 95 ? -8.718 17.826 42.917 1.00 86.69 95 ALA A O 1
ATOM 723 N N . GLU A 1 96 ? -7.177 19.035 43.996 1.00 88.19 96 GLU A N 1
ATOM 724 C CA . GLU A 1 96 ? -8.108 19.681 44.932 1.00 88.19 96 GLU A CA 1
ATOM 725 C C . GLU A 1 96 ? -8.966 20.744 44.218 1.00 88.19 96 GLU A C 1
ATOM 727 O O . GLU A 1 96 ? -8.422 21.771 43.801 1.00 88.19 96 GLU A O 1
ATOM 732 N N . PRO A 1 97 ? -10.303 20.585 44.123 1.00 89.25 97 PRO A N 1
ATOM 733 C CA . PRO A 1 97 ? -11.136 21.487 43.322 1.00 89.25 97 PRO A CA 1
ATOM 734 C C . PRO A 1 97 ? -11.065 22.962 43.752 1.00 89.25 97 PRO A C 1
ATOM 736 O O . PRO A 1 97 ? -11.118 23.854 42.911 1.00 89.25 97 PRO A O 1
ATOM 739 N N . GLY A 1 98 ? -10.869 23.234 45.049 1.00 86.00 98 GLY A N 1
ATOM 740 C CA . GLY A 1 98 ? -10.768 24.594 45.596 1.00 86.00 98 GLY A CA 1
ATOM 741 C C . GLY A 1 98 ? -9.492 25.370 45.231 1.00 86.00 98 GLY A C 1
ATOM 742 O O . GLY A 1 98 ? -9.445 26.580 45.450 1.00 86.00 98 GLY A O 1
ATOM 743 N N . LYS A 1 99 ? -8.466 24.711 44.669 1.00 85.69 99 LYS A N 1
ATOM 744 C CA . LYS A 1 99 ? -7.240 25.364 44.162 1.00 85.69 99 LYS A CA 1
ATOM 745 C C . LYS A 1 99 ? -7.339 25.760 42.684 1.00 85.69 99 LYS A C 1
ATOM 747 O O . LYS A 1 99 ? -6.466 26.477 42.191 1.00 85.69 99 LYS A O 1
ATOM 752 N N . LEU A 1 100 ? -8.380 25.295 41.991 1.00 91.25 100 LEU A N 1
ATOM 753 C CA . LEU A 1 100 ? -8.509 25.324 40.537 1.00 91.25 100 LEU A CA 1
ATOM 754 C C . LEU A 1 100 ? -9.590 26.309 40.082 1.00 91.25 100 LEU A C 1
ATOM 756 O O . LEU A 1 100 ? -10.708 26.319 40.600 1.00 91.25 100 LEU A O 1
ATOM 760 N N . LEU A 1 101 ? -9.267 27.087 39.052 1.00 92.00 101 LEU A N 1
ATOM 761 C CA . LEU A 1 101 ? -10.201 27.946 38.334 1.00 92.00 101 LEU A CA 1
ATOM 762 C C . LEU A 1 101 ? -10.096 27.657 36.836 1.00 92.00 101 LEU A C 1
ATOM 764 O O . LEU A 1 101 ? -8.996 27.600 36.287 1.00 92.00 101 LEU A O 1
ATOM 768 N N . ILE A 1 102 ? -11.239 27.473 36.183 1.00 95.06 102 ILE A N 1
ATOM 769 C CA . ILE A 1 102 ? -11.329 27.258 34.737 1.00 95.06 102 ILE A CA 1
ATOM 770 C C . ILE A 1 102 ? -11.792 28.556 34.089 1.00 95.06 102 ILE A C 1
ATOM 772 O O . ILE A 1 102 ? -12.807 29.106 34.507 1.00 95.06 102 ILE A O 1
ATOM 776 N N . ILE A 1 103 ? -11.082 29.043 33.074 1.00 94.00 103 ILE A N 1
ATOM 777 C CA . ILE A 1 103 ? -11.443 30.276 32.363 1.00 94.00 103 ILE A CA 1
ATOM 778 C C . ILE A 1 103 ? -11.821 29.929 30.921 1.00 94.00 103 ILE A C 1
ATOM 780 O O . ILE A 1 103 ? -11.002 29.371 30.190 1.00 94.00 103 ILE A O 1
ATOM 784 N N . GLU A 1 104 ? -13.053 30.255 30.523 1.00 94.44 104 GLU A N 1
ATOM 785 C CA . GLU A 1 104 ? -13.595 30.046 29.173 1.00 94.44 104 GLU A CA 1
ATOM 786 C C . GLU A 1 104 ? -13.785 31.359 28.394 1.00 94.44 104 GLU A C 1
ATOM 788 O O . GLU A 1 104 ? -13.823 32.452 28.970 1.00 94.44 104 GLU A O 1
ATOM 793 N N . GLY A 1 105 ? -14.010 31.233 27.082 1.00 89.81 105 GLY A N 1
ATOM 794 C CA . GLY A 1 105 ? -14.518 32.324 26.246 1.00 89.81 105 GLY A CA 1
ATOM 795 C C . GLY A 1 105 ? -13.525 33.461 25.999 1.00 89.81 105 GLY A C 1
ATOM 796 O O . GLY A 1 105 ? -13.950 34.571 25.693 1.00 89.81 105 GLY A O 1
ATOM 797 N N . THR A 1 106 ? -12.221 33.203 26.135 1.00 88.69 106 THR A N 1
ATOM 798 C CA . THR A 1 106 ? -11.164 34.203 25.950 1.00 88.69 106 THR A CA 1
ATOM 799 C C . THR A 1 106 ? -10.034 33.707 25.058 1.00 88.69 106 THR A C 1
ATOM 801 O O . THR A 1 106 ? -9.706 32.522 25.036 1.00 88.69 106 THR A O 1
ATOM 804 N N . SER A 1 107 ? -9.426 34.642 24.332 1.00 87.81 107 SER A N 1
ATOM 805 C CA . SER A 1 107 ? -8.185 34.454 23.579 1.00 87.81 107 SER A CA 1
ATOM 806 C C . SER A 1 107 ? -7.029 35.292 24.136 1.00 87.81 107 SER A C 1
ATOM 808 O O . SER A 1 107 ? -5.969 35.306 23.519 1.00 87.81 107 SER A O 1
ATOM 810 N N . ASP A 1 108 ? -7.214 35.997 25.258 1.00 88.00 108 ASP A N 1
ATOM 811 C CA . ASP A 1 108 ? -6.201 36.847 25.894 1.00 88.00 108 ASP A CA 1
ATOM 812 C C . ASP A 1 108 ? -6.327 36.781 27.426 1.00 88.00 108 ASP A C 1
ATOM 814 O O . ASP A 1 108 ? -7.297 37.277 28.010 1.00 88.00 108 ASP A O 1
ATOM 818 N N . LEU A 1 109 ? -5.337 36.172 28.084 1.00 84.50 109 LEU A N 1
ATOM 819 C CA . LEU A 1 109 ? -5.332 35.951 29.532 1.00 84.50 109 LEU A CA 1
ATOM 820 C C . LEU A 1 109 ? -5.300 37.253 30.355 1.00 84.50 109 LEU A C 1
ATOM 822 O O . LEU A 1 109 ? -5.757 37.232 31.498 1.00 84.50 109 LEU A O 1
ATOM 826 N N . THR A 1 110 ? -4.841 38.383 29.800 1.00 81.81 110 THR A N 1
ATOM 827 C CA . THR A 1 110 ? -4.877 39.690 30.492 1.00 81.81 110 THR A CA 1
ATOM 828 C C . THR A 1 110 ? -6.279 40.290 30.503 1.00 81.81 110 THR A C 1
ATOM 830 O O . THR A 1 110 ? -6.677 40.913 31.487 1.00 81.81 110 THR A O 1
ATOM 833 N N . SER A 1 111 ? -7.056 40.056 29.439 1.00 75.69 111 SER A N 1
ATOM 834 C CA . SER A 1 111 ? -8.454 40.497 29.337 1.00 75.69 111 SER A CA 1
ATOM 835 C C . SER A 1 111 ? -9.411 39.690 30.227 1.00 75.69 111 SER A C 1
ATOM 837 O O . SER A 1 111 ? -10.530 40.125 30.500 1.00 75.69 111 SER A O 1
ATOM 839 N N . GLY A 1 112 ? -8.960 38.527 30.713 1.00 70.56 112 GLY A N 1
ATOM 840 C CA . GLY A 1 112 ? -9.764 37.594 31.494 1.00 70.56 112 GLY A CA 1
ATOM 841 C C . GLY A 1 112 ? -10.792 36.840 30.646 1.00 70.56 112 GLY A C 1
ATOM 842 O O . GLY A 1 112 ? -10.717 36.804 29.422 1.00 70.56 112 GLY A O 1
ATOM 843 N N . GLY A 1 113 ? -11.748 36.194 31.313 1.00 85.69 113 GLY A N 1
ATOM 844 C CA . GLY A 1 113 ? -12.814 35.400 30.699 1.00 85.69 113 GLY A CA 1
ATOM 845 C C . GLY A 1 113 ? -13.802 34.902 31.757 1.00 85.69 113 GLY A C 1
ATOM 846 O O . GLY A 1 113 ? -13.640 35.183 32.952 1.00 85.69 113 GLY A O 1
ATOM 847 N N . ARG A 1 114 ? -14.834 34.151 31.353 1.00 90.50 114 ARG A N 1
ATOM 848 C CA . ARG A 1 114 ? -15.818 33.626 32.319 1.00 90.50 114 ARG A CA 1
ATOM 849 C C . ARG A 1 114 ? -15.158 32.540 33.165 1.00 90.50 114 ARG A C 1
ATOM 851 O O . ARG A 1 114 ? -14.592 31.589 32.634 1.00 90.50 114 ARG A O 1
ATOM 858 N N . SER A 1 115 ? -15.195 32.730 34.480 1.00 91.81 115 SER A N 1
ATOM 859 C CA . SER A 1 115 ? -14.407 31.958 35.441 1.00 91.81 115 SER A CA 1
ATOM 860 C C . SER A 1 115 ? -15.284 30.989 36.232 1.00 91.81 115 SER A C 1
ATOM 862 O O . SER A 1 115 ? -16.184 31.407 36.958 1.00 91.81 115 SER A O 1
ATOM 864 N N . HIS A 1 116 ? -14.990 29.697 36.117 1.00 94.25 116 HIS A N 1
ATOM 865 C CA . HIS A 1 116 ? -15.757 28.592 36.688 1.00 94.25 116 HIS A CA 1
ATOM 866 C C . HIS A 1 116 ? -14.978 27.884 37.794 1.00 94.25 116 HIS A C 1
ATOM 868 O O . HIS A 1 116 ? -13.796 27.566 37.644 1.00 94.25 116 HIS A O 1
ATOM 874 N N . ARG A 1 117 ? -15.660 27.594 38.907 1.00 94.62 117 ARG A N 1
ATOM 875 C CA . ARG A 1 117 ? -15.123 26.744 39.980 1.00 94.62 117 ARG A CA 1
ATOM 876 C C . ARG A 1 117 ? -15.244 25.275 39.587 1.00 94.62 117 ARG A C 1
ATOM 878 O O . ARG A 1 117 ? -16.267 24.857 39.046 1.00 94.62 117 ARG A O 1
ATOM 885 N N . VAL A 1 118 ? -14.228 24.483 39.913 1.00 95.94 118 VAL A N 1
ATOM 886 C CA . VAL A 1 118 ? -14.285 23.024 39.763 1.00 95.94 118 VAL A CA 1
ATOM 887 C C . VAL A 1 118 ? -15.100 22.436 40.919 1.00 95.94 118 VAL A C 1
ATOM 889 O O . VAL A 1 118 ? -14.888 22.785 42.079 1.00 95.94 118 VAL A O 1
ATOM 892 N N . LYS A 1 119 ? -16.029 21.530 40.607 1.00 95.75 119 LYS A N 1
ATOM 893 C CA . LYS A 1 119 ? -16.793 20.726 41.573 1.00 95.75 119 LYS A CA 1
ATOM 894 C C . LYS A 1 119 ? -16.062 19.427 41.911 1.00 95.75 119 LYS A C 1
ATOM 896 O O . LYS A 1 119 ? -16.004 19.037 43.073 1.00 95.75 119 LYS A O 1
ATOM 901 N N . ARG A 1 120 ? -15.486 18.767 40.901 1.00 94.88 120 ARG A N 1
ATOM 902 C CA . ARG A 1 120 ? -14.747 17.502 41.033 1.00 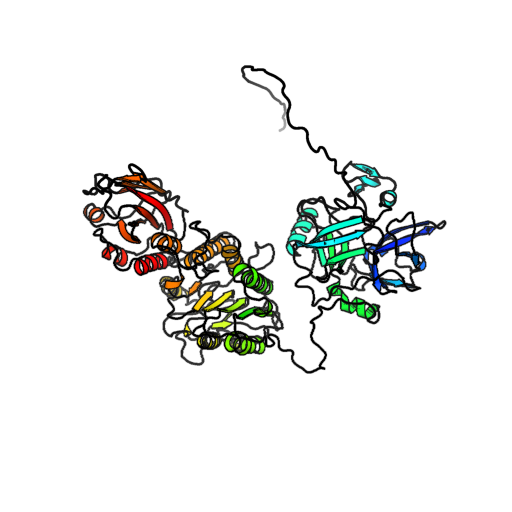94.88 120 ARG A CA 1
ATOM 903 C C . ARG A 1 120 ? -13.705 17.361 39.923 1.00 94.88 120 ARG A C 1
ATOM 905 O O . ARG A 1 120 ? -13.986 17.686 38.776 1.00 94.88 120 ARG A O 1
ATOM 912 N N . VAL A 1 121 ? -12.530 16.830 40.258 1.00 96.94 121 VAL A N 1
ATOM 913 C CA . VAL A 1 121 ? -11.529 16.359 39.286 1.00 96.94 121 VAL A CA 1
ATOM 914 C C . VAL A 1 121 ? -11.592 14.833 39.245 1.00 96.94 121 VAL A C 1
ATOM 916 O O . VAL A 1 121 ? -11.631 14.194 40.296 1.00 96.94 121 VAL A O 1
ATOM 919 N N . VAL A 1 122 ? -11.599 14.243 38.051 1.00 97.12 122 VAL A N 1
ATOM 920 C CA . VAL A 1 122 ? -11.597 12.789 37.844 1.00 97.12 122 VAL A CA 1
ATOM 921 C C . VAL A 1 122 ? -10.416 12.417 36.952 1.00 97.12 122 VAL A C 1
ATOM 923 O O . VAL A 1 122 ? -10.469 12.552 35.733 1.00 97.12 122 VAL A O 1
ATOM 926 N N . ILE A 1 123 ? -9.329 11.963 37.571 1.00 97.00 123 ILE A N 1
ATOM 927 C CA . ILE A 1 123 ? -8.167 11.409 36.866 1.00 97.00 123 ILE A CA 1
ATOM 928 C C . ILE A 1 123 ? -8.487 9.966 36.460 1.00 97.00 123 ILE A C 1
ATOM 930 O O . ILE A 1 123 ? -9.087 9.223 37.240 1.00 97.00 123 ILE A O 1
ATOM 934 N N . HIS A 1 124 ? -8.089 9.554 35.255 1.00 96.88 124 HIS A N 1
ATOM 935 C CA . HIS A 1 124 ? -8.289 8.182 34.795 1.00 96.88 124 HIS A CA 1
ATOM 936 C C . HIS A 1 124 ? -7.571 7.169 35.714 1.00 96.88 124 HIS A C 1
ATOM 938 O O . HIS A 1 124 ? -6.369 7.311 35.955 1.00 96.88 124 HIS A O 1
ATOM 944 N N . PRO A 1 125 ? -8.245 6.106 36.202 1.00 93.94 125 PRO A N 1
ATOM 945 C CA . PRO A 1 125 ? -7.705 5.231 37.253 1.00 93.94 125 PRO A CA 1
ATOM 946 C C . PRO A 1 125 ? -6.444 4.460 36.834 1.00 93.94 125 PRO A C 1
ATOM 948 O O . PRO A 1 125 ? -5.631 4.096 37.675 1.00 93.94 125 PRO A O 1
ATOM 951 N N . GLY A 1 126 ? -6.255 4.235 35.531 1.00 92.56 126 GLY A N 1
ATOM 952 C CA . GLY A 1 126 ? -5.044 3.632 34.965 1.00 92.56 126 GLY A CA 1
ATOM 953 C C . GLY A 1 126 ? -3.879 4.596 34.687 1.00 92.56 126 GLY A C 1
ATOM 954 O O . GLY A 1 126 ? -2.985 4.212 33.934 1.00 92.56 126 GLY A O 1
ATOM 955 N N . TRP A 1 127 ? -3.902 5.842 35.175 1.00 94.94 127 TRP A N 1
ATOM 956 C CA . TRP A 1 127 ? -2.838 6.833 34.944 1.00 94.94 127 TRP A CA 1
ATOM 957 C C . TRP A 1 127 ? -1.481 6.368 35.509 1.00 94.94 127 TRP A C 1
ATOM 959 O O . TRP A 1 127 ? -1.337 6.156 36.712 1.00 94.94 127 TRP A O 1
ATOM 969 N N . ASP A 1 128 ? -0.466 6.232 34.647 1.00 90.81 128 ASP A N 1
ATOM 970 C CA . ASP A 1 128 ? 0.917 5.909 35.033 1.00 90.81 128 ASP A CA 1
ATOM 971 C C . ASP A 1 128 ? 1.882 6.993 34.534 1.00 90.81 128 ASP A C 1
ATOM 973 O O . ASP A 1 128 ? 2.322 6.987 33.379 1.00 90.81 128 ASP A O 1
ATOM 977 N N . SER A 1 129 ? 2.253 7.897 35.443 1.00 87.06 129 SER A N 1
ATOM 978 C CA . SER A 1 129 ? 3.153 9.030 35.193 1.00 87.06 129 SER A CA 1
ATOM 979 C C . SER A 1 129 ? 4.595 8.642 34.849 1.00 87.06 129 SER A C 1
ATOM 981 O O . SER A 1 129 ? 5.344 9.481 34.355 1.00 87.06 129 SER A O 1
ATOM 983 N N . ARG A 1 130 ? 5.008 7.380 35.051 1.00 83.94 130 ARG A N 1
ATOM 984 C CA . ARG A 1 130 ? 6.322 6.885 34.593 1.00 83.94 130 ARG A CA 1
ATOM 985 C C . ARG A 1 130 ? 6.288 6.404 33.144 1.00 83.94 130 ARG A C 1
ATOM 987 O O . ARG A 1 130 ? 7.331 6.358 32.498 1.00 83.94 130 ARG A O 1
ATOM 994 N N . LYS A 1 131 ? 5.106 6.039 32.639 1.00 83.12 131 LYS A N 1
ATOM 995 C CA . LYS A 1 131 ? 4.888 5.597 31.252 1.00 83.12 131 LYS A CA 1
ATOM 996 C C . LYS A 1 131 ? 4.197 6.649 30.378 1.00 83.12 131 LYS A C 1
ATOM 998 O O . LYS A 1 131 ? 4.055 6.416 29.184 1.00 83.12 131 LYS A O 1
ATOM 1003 N N . MET A 1 132 ? 3.736 7.757 30.965 1.00 86.69 132 MET A N 1
ATOM 1004 C CA . MET A 1 132 ? 2.794 8.702 30.349 1.00 86.69 132 MET A CA 1
ATOM 1005 C C . MET A 1 132 ? 1.557 7.993 29.759 1.00 86.69 132 MET A C 1
ATOM 1007 O O . MET A 1 132 ? 1.084 8.313 28.671 1.00 86.69 132 MET A O 1
ATOM 1011 N N . ALA A 1 133 ? 1.062 6.968 30.459 1.00 88.25 133 ALA A N 1
ATOM 1012 C CA . ALA A 1 133 ? 0.033 6.056 29.964 1.00 88.25 133 ALA A CA 1
ATOM 1013 C C . ALA A 1 133 ? -1.334 6.356 30.593 1.00 88.25 133 ALA A C 1
ATOM 1015 O O . ALA A 1 133 ? -1.439 6.404 31.815 1.00 88.25 133 ALA A O 1
ATOM 1016 N N . ASN A 1 134 ? -2.381 6.468 29.764 1.00 92.56 134 ASN A N 1
ATOM 1017 C CA . ASN A 1 134 ? -3.707 6.982 30.148 1.00 92.56 134 ASN A CA 1
ATOM 1018 C C . ASN A 1 134 ? -3.651 8.418 30.710 1.00 92.56 134 ASN A C 1
ATOM 1020 O O . ASN A 1 134 ? -4.202 8.697 31.773 1.00 92.56 134 ASN A O 1
ATOM 1024 N N . ASP A 1 135 ? -2.944 9.318 30.021 1.00 96.31 135 ASP A N 1
ATOM 1025 C CA . ASP A 1 135 ? -2.818 10.720 30.425 1.00 96.31 135 ASP A CA 1
ATOM 1026 C C . ASP A 1 135 ? -4.084 11.516 30.073 1.00 96.31 135 ASP A C 1
ATOM 1028 O O . ASP A 1 135 ? -4.145 12.212 29.057 1.00 96.31 135 ASP A O 1
ATOM 1032 N N . ILE A 1 136 ? -5.135 11.333 30.872 1.00 97.75 136 ILE A N 1
ATOM 1033 C CA . ILE A 1 136 ? -6.458 11.913 30.633 1.00 97.75 136 ILE A CA 1
ATOM 1034 C C . ILE A 1 136 ? -7.207 12.136 31.954 1.00 97.75 136 ILE A C 1
ATOM 1036 O O . ILE A 1 136 ? -7.175 11.305 32.869 1.00 97.75 136 ILE A O 1
ATOM 1040 N N . ALA A 1 137 ? -7.864 13.286 32.066 1.00 97.88 137 ALA A N 1
ATOM 1041 C CA . ALA A 1 137 ? -8.650 13.687 33.224 1.00 97.88 137 ALA A CA 1
ATOM 1042 C C . ALA A 1 137 ? -9.880 14.496 32.792 1.00 97.88 137 ALA A C 1
ATOM 1044 O O . ALA A 1 137 ? -9.842 15.233 31.806 1.00 97.88 137 ALA A O 1
ATOM 1045 N N . LEU A 1 138 ? -10.964 14.369 33.556 1.00 97.88 138 LEU A N 1
ATOM 1046 C CA . LEU A 1 138 ? -12.227 15.059 33.319 1.00 97.88 138 LEU A CA 1
ATOM 1047 C C . LEU A 1 138 ? -12.608 15.897 34.546 1.00 97.88 138 LEU A C 1
ATOM 1049 O O . LEU A 1 138 ? -12.544 15.417 35.680 1.00 97.88 138 LEU A O 1
ATOM 1053 N N . LEU A 1 139 ? -12.968 17.161 34.333 1.00 97.94 139 LEU A N 1
ATOM 1054 C CA . LEU A 1 139 ? -13.297 18.114 35.391 1.00 97.94 139 LEU A CA 1
ATOM 1055 C C . LEU A 1 139 ? -14.777 18.469 35.314 1.00 97.94 139 LEU A C 1
ATOM 1057 O O . LEU A 1 139 ? -15.248 18.977 34.297 1.00 97.94 139 LEU A O 1
ATOM 1061 N N . GLU A 1 140 ? -15.483 18.221 36.410 1.00 97.75 140 GLU A N 1
ATOM 1062 C CA . GLU A 1 140 ? -16.875 18.610 36.603 1.00 97.75 140 GLU A CA 1
ATOM 1063 C C . GLU A 1 140 ? -16.911 20.078 37.039 1.00 97.75 140 GLU A C 1
ATOM 1065 O O . GLU A 1 140 ? -16.334 20.430 38.075 1.00 97.75 140 GLU A O 1
ATOM 1070 N N . LEU A 1 141 ? -17.569 20.942 36.271 1.00 97.50 141 LEU A N 1
ATOM 1071 C CA . LEU A 1 141 ? -17.760 22.347 36.635 1.00 97.50 141 LEU A CA 1
ATOM 1072 C C . LEU A 1 141 ? -18.898 22.490 37.656 1.00 97.50 141 LEU A C 1
ATOM 1074 O O . LEU A 1 141 ? -19.907 21.781 37.595 1.00 97.50 141 LEU A O 1
ATOM 1078 N N . ALA A 1 142 ? -18.741 23.423 38.599 1.00 95.81 142 ALA A N 1
ATOM 1079 C CA . ALA A 1 142 ? -19.788 23.756 39.565 1.00 95.81 142 ALA A CA 1
ATOM 1080 C C . ALA A 1 142 ? -21.050 24.274 38.863 1.00 95.81 142 ALA A C 1
ATOM 1082 O O . ALA A 1 142 ? -22.142 23.768 39.121 1.00 95.81 142 ALA A O 1
ATOM 1083 N N . GLU A 1 143 ? -20.877 25.184 37.902 1.00 95.00 143 GLU A N 1
ATOM 1084 C CA . GLU A 1 143 ? -21.942 25.792 37.097 1.00 95.00 143 GLU A CA 1
ATOM 1085 C C . GLU A 1 143 ? -21.727 25.498 35.598 1.00 95.00 143 GLU A C 1
ATOM 1087 O O . GLU A 1 143 ? -20.626 25.084 35.224 1.00 95.00 143 GLU A O 1
ATOM 1092 N N . PRO A 1 144 ? -22.738 25.680 34.726 1.00 95.94 144 PRO A N 1
ATOM 1093 C CA . PRO A 1 144 ? -22.580 25.474 33.290 1.00 95.94 144 PRO A CA 1
ATOM 1094 C C . PRO A 1 144 ? -21.679 26.536 32.647 1.00 95.94 144 PRO A C 1
ATOM 1096 O O . PRO A 1 144 ? -21.893 27.741 32.805 1.00 95.94 144 PRO A O 1
ATOM 1099 N N . ALA A 1 145 ? -20.712 26.080 31.859 1.00 95.50 145 ALA A N 1
ATOM 1100 C CA . ALA A 1 145 ? -20.028 26.871 30.850 1.00 95.50 145 ALA A CA 1
ATOM 1101 C C . ALA A 1 145 ? -21.003 27.320 29.752 1.00 95.50 145 ALA A C 1
ATOM 1103 O O . ALA A 1 145 ? -22.014 26.676 29.481 1.00 95.50 145 ALA A O 1
ATOM 1104 N N . THR A 1 146 ? -20.688 28.444 29.110 1.00 94.25 146 THR A N 1
ATOM 1105 C CA . THR A 1 146 ? -21.581 29.116 28.146 1.00 94.25 146 THR A CA 1
ATOM 1106 C C . THR A 1 146 ? -20.887 29.444 26.819 1.00 94.25 146 THR A C 1
ATOM 1108 O O . THR A 1 146 ? -21.340 30.294 26.048 1.00 94.25 146 THR A O 1
ATOM 1111 N N . SER A 1 147 ? -19.759 28.788 26.544 1.00 94.06 147 SER A N 1
ATOM 1112 C CA . SER A 1 147 ? -19.084 28.752 25.240 1.00 94.06 147 SER A CA 1
ATOM 1113 C C . SER A 1 147 ? -19.395 27.433 24.522 1.00 94.06 147 SER A C 1
ATOM 1115 O O . SER A 1 147 ? -19.771 26.442 25.148 1.00 94.06 147 SER A O 1
ATOM 1117 N N . ARG A 1 148 ? -19.259 27.402 23.191 1.00 94.50 148 ARG A N 1
ATOM 1118 C CA . ARG A 1 148 ? -19.562 26.207 22.387 1.00 94.50 148 ARG A CA 1
ATOM 1119 C C . ARG A 1 148 ? -18.566 25.075 22.673 1.00 94.50 148 ARG A C 1
ATOM 1121 O O . ARG A 1 148 ? -17.362 25.276 22.555 1.00 94.50 148 ARG A O 1
ATOM 1128 N N . VAL A 1 149 ? -19.096 23.885 22.953 1.00 95.94 149 VAL A N 1
ATOM 1129 C CA . VAL A 1 149 ? -18.336 22.642 23.172 1.00 95.94 149 VAL A CA 1
ATOM 1130 C C . VAL A 1 149 ? -17.756 22.063 21.873 1.00 95.94 149 VAL A C 1
ATOM 1132 O O . VAL A 1 149 ? -18.287 22.312 20.785 1.00 95.94 149 VAL A O 1
ATOM 1135 N N . VAL A 1 150 ? -16.704 21.248 21.992 1.00 95.69 150 VAL A N 1
ATOM 1136 C CA . VAL A 1 150 ? -16.192 20.382 20.918 1.00 95.69 150 VAL A CA 1
ATOM 1137 C C . VAL A 1 150 ? -16.686 18.945 21.120 1.00 95.69 150 VAL A C 1
ATOM 1139 O O . VAL A 1 150 ? -16.579 18.422 22.230 1.00 95.69 150 VAL A O 1
ATOM 1142 N N . PRO A 1 151 ? -17.233 18.283 20.086 1.00 94.62 151 PRO A N 1
ATOM 1143 C CA . PRO A 1 151 ? -17.576 16.871 20.173 1.00 94.62 151 PRO A CA 1
ATOM 1144 C C . PRO A 1 151 ? -16.320 15.993 20.060 1.00 94.62 151 PRO A C 1
ATOM 1146 O O . PRO A 1 151 ? -15.363 16.319 19.349 1.00 94.62 151 PRO A O 1
ATOM 1149 N N . LEU A 1 152 ? -16.326 14.855 20.748 1.00 93.69 152 LEU A N 1
ATOM 1150 C CA . LEU A 1 152 ? -15.214 13.902 20.723 1.00 93.69 152 LEU A CA 1
ATOM 1151 C C . LEU A 1 152 ? -15.217 13.068 19.442 1.00 93.69 152 LEU A C 1
ATOM 1153 O O . LEU A 1 152 ? -16.277 12.765 18.902 1.00 93.69 152 LEU A O 1
ATOM 1157 N N . LEU A 1 153 ? -14.046 12.635 18.982 1.00 89.56 153 LEU A N 1
ATOM 1158 C CA . LEU A 1 153 ? -13.951 11.678 17.883 1.00 89.56 153 LEU A CA 1
ATOM 1159 C C . LEU A 1 153 ? -14.460 10.282 18.302 1.00 89.56 153 LEU A C 1
ATOM 1161 O O . LEU A 1 153 ? -13.977 9.706 19.279 1.00 89.56 153 LEU A O 1
ATOM 1165 N N . ASP A 1 154 ? -15.393 9.716 17.532 1.00 81.62 154 ASP A N 1
ATOM 1166 C CA . ASP A 1 154 ? -15.837 8.323 17.683 1.00 81.62 154 ASP A CA 1
ATOM 1167 C C . ASP A 1 154 ? -14.715 7.329 17.321 1.00 81.62 154 ASP A C 1
ATOM 1169 O O . ASP A 1 154 ? -13.964 7.529 16.365 1.00 81.62 154 ASP A O 1
ATOM 1173 N N . ASP A 1 155 ? -14.632 6.212 18.044 1.00 70.00 155 ASP A N 1
ATOM 1174 C CA . ASP A 1 155 ? -13.675 5.133 17.768 1.00 70.00 155 ASP A CA 1
ATOM 1175 C C . ASP A 1 155 ? -14.016 4.402 16.453 1.00 70.00 155 ASP A C 1
ATOM 1177 O O . ASP A 1 155 ? -13.132 3.868 15.787 1.00 70.00 155 ASP A O 1
ATOM 1181 N N . LYS A 1 156 ? -15.275 4.488 15.996 1.00 66.25 156 LYS A N 1
ATOM 1182 C CA . LYS A 1 156 ? -15.699 4.040 14.655 1.00 66.25 156 LYS A CA 1
ATOM 1183 C C . LYS A 1 156 ? -15.378 5.048 13.538 1.00 66.25 156 LYS A C 1
ATOM 1185 O O . LYS A 1 156 ? -15.394 4.680 12.368 1.00 66.25 156 LYS A O 1
ATOM 1190 N N . ALA A 1 157 ? -15.053 6.303 13.867 1.00 59.47 157 ALA A N 1
ATOM 1191 C CA . ALA A 1 157 ? -14.737 7.368 12.902 1.00 59.47 157 ALA A CA 1
ATOM 1192 C C . ALA A 1 157 ? -13.221 7.545 12.644 1.00 59.47 157 ALA A C 1
ATOM 1194 O O . ALA A 1 157 ? -12.801 8.507 11.997 1.00 59.47 157 ALA A O 1
ATOM 1195 N N . ILE A 1 158 ? -12.391 6.615 13.133 1.00 59.50 158 ILE A N 1
ATOM 1196 C CA . ILE A 1 158 ? -10.921 6.663 13.051 1.00 59.50 158 ILE A CA 1
ATOM 1197 C C . ILE A 1 158 ? -10.393 6.751 11.610 1.00 59.50 158 ILE A C 1
ATOM 1199 O O . ILE A 1 158 ? -9.474 7.529 11.348 1.00 59.50 158 ILE A O 1
ATOM 1203 N N . GLU A 1 159 ? -10.916 5.937 10.688 1.00 56.00 159 GLU A N 1
ATOM 1204 C CA . GLU A 1 159 ? -10.230 5.648 9.417 1.00 56.00 159 GLU A CA 1
ATOM 1205 C C . GLU A 1 159 ? -10.008 6.839 8.471 1.00 56.00 159 GLU A C 1
ATOM 1207 O O . GLU A 1 159 ? -8.934 6.891 7.868 1.00 56.00 159 GLU A O 1
ATOM 1212 N N . PRO A 1 160 ? -10.944 7.792 8.285 1.00 60.88 160 PRO A N 1
ATOM 1213 C CA . PRO A 1 160 ? -10.662 8.996 7.506 1.00 60.88 160 PRO A CA 1
ATOM 1214 C C . PRO A 1 160 ? -9.945 10.080 8.327 1.00 60.88 160 PRO A C 1
ATOM 1216 O O . PRO A 1 160 ? -9.102 10.790 7.781 1.00 60.88 160 PRO A O 1
ATOM 1219 N N . LEU A 1 161 ? -10.247 10.213 9.625 1.00 64.06 161 LEU A N 1
ATOM 1220 C CA . LEU A 1 161 ? -9.865 11.395 10.413 1.00 64.06 161 LEU A CA 1
ATOM 1221 C C . LEU A 1 161 ? -8.520 11.275 11.152 1.00 64.06 161 LEU A C 1
ATOM 1223 O O . LEU A 1 161 ? -7.950 12.299 11.518 1.00 64.06 161 LEU A O 1
ATOM 1227 N N . LEU A 1 162 ? -7.974 10.066 11.338 1.00 77.00 162 LEU A N 1
ATOM 1228 C CA . LEU A 1 162 ? -6.679 9.836 12.010 1.00 77.00 162 LEU A CA 1
ATOM 1229 C C . LEU A 1 162 ? -5.569 9.310 11.084 1.00 77.00 162 LEU A C 1
ATOM 1231 O O . LEU A 1 162 ? -4.619 8.672 11.550 1.00 77.00 162 LEU A O 1
ATOM 1235 N N . ARG A 1 163 ? -5.673 9.552 9.773 1.00 79.38 163 ARG A N 1
ATOM 1236 C CA . ARG A 1 163 ? -4.636 9.154 8.808 1.00 79.38 163 ARG A CA 1
ATOM 1237 C C . ARG A 1 163 ? -3.340 9.943 9.041 1.00 79.38 163 ARG A C 1
ATOM 1239 O O . ARG A 1 163 ? -3.400 11.130 9.364 1.00 79.38 163 ARG A O 1
ATOM 1246 N N . PRO A 1 164 ? -2.153 9.340 8.838 1.00 78.75 164 PRO A N 1
ATOM 1247 C CA . PRO A 1 164 ? -0.917 10.106 8.729 1.00 78.75 164 PRO A CA 1
ATOM 1248 C C . PRO A 1 164 ? -1.045 11.184 7.641 1.00 78.75 164 PRO A C 1
ATOM 1250 O O . PRO A 1 164 ? -1.662 10.940 6.608 1.00 78.75 164 PRO A O 1
ATOM 1253 N N . GLN A 1 165 ? -0.447 12.354 7.866 1.00 79.94 165 GLN A N 1
ATOM 1254 C CA . GLN A 1 165 ? -0.609 13.575 7.057 1.00 79.94 165 GLN A CA 1
ATOM 1255 C C . GLN A 1 165 ? -1.994 14.253 7.105 1.00 79.94 165 GLN A C 1
ATOM 1257 O O . GLN A 1 165 ? -2.137 15.316 6.506 1.00 79.94 165 GLN A O 1
ATOM 1262 N N . THR A 1 166 ? -2.990 13.752 7.853 1.00 84.31 166 THR A N 1
ATOM 1263 C CA . THR A 1 166 ? -4.168 14.580 8.174 1.00 84.31 166 THR A CA 1
ATOM 1264 C C . THR A 1 166 ? -3.717 15.805 8.971 1.00 84.31 166 THR A C 1
ATOM 1266 O O . THR A 1 166 ? -3.004 15.669 9.968 1.00 84.31 166 THR A O 1
ATOM 1269 N N . ALA A 1 167 ? -4.131 16.994 8.532 1.00 88.19 167 ALA A N 1
ATOM 1270 C CA . ALA A 1 167 ? -3.879 18.244 9.235 1.00 88.19 167 ALA A CA 1
ATOM 1271 C C . ALA A 1 167 ? -4.684 18.286 10.544 1.00 88.19 167 ALA A C 1
ATOM 1273 O O . ALA A 1 167 ? -5.916 18.253 10.533 1.00 88.19 167 ALA A O 1
ATOM 1274 N N . ALA A 1 168 ? -3.977 18.352 11.669 1.00 92.69 168 ALA A N 1
ATOM 1275 C CA . ALA A 1 168 ? -4.549 18.528 12.994 1.00 92.69 168 ALA A CA 1
ATOM 1276 C C . ALA A 1 168 ? -4.169 19.903 13.551 1.00 92.69 168 ALA A C 1
ATOM 1278 O O . ALA A 1 168 ? -3.039 20.360 13.378 1.00 92.69 168 ALA A O 1
ATOM 1279 N N . THR A 1 169 ? -5.095 20.556 14.248 1.00 94.56 169 THR A N 1
ATOM 1280 C CA . THR A 1 169 ? -4.850 21.849 14.894 1.00 94.56 169 THR A CA 1
ATOM 1281 C C . THR A 1 169 ? -4.704 21.668 16.401 1.00 94.56 169 THR A C 1
ATOM 1283 O O . THR A 1 169 ? -5.506 20.977 17.031 1.00 94.56 169 THR A O 1
ATOM 1286 N N . VAL A 1 170 ? -3.683 22.300 16.980 1.00 94.19 170 VAL A N 1
ATOM 1287 C CA . VAL A 1 170 ? -3.428 22.335 18.427 1.00 94.19 170 VAL A CA 1
ATOM 1288 C C . VAL A 1 170 ? -3.462 23.783 18.901 1.00 94.19 170 VAL A C 1
ATOM 1290 O O . VAL A 1 170 ? -2.918 24.667 18.232 1.00 94.19 170 VAL A O 1
ATOM 1293 N N . THR A 1 171 ? -4.114 24.027 20.039 1.00 93.06 171 THR A N 1
ATOM 1294 C CA . THR A 1 171 ? -4.388 25.375 20.557 1.00 93.06 171 THR A CA 1
ATOM 1295 C C . THR A 1 171 ? -4.058 25.512 22.039 1.00 93.06 171 THR A C 1
ATOM 1297 O O . THR A 1 171 ? -4.413 24.657 22.854 1.00 93.06 171 THR A O 1
ATOM 1300 N N . GLY A 1 172 ? -3.416 26.622 22.410 1.00 91.19 172 GLY A N 1
ATOM 1301 C CA . GLY A 1 172 ? -3.017 26.861 23.795 1.00 91.19 172 GLY A CA 1
ATOM 1302 C C . GLY A 1 172 ? -2.198 28.127 24.038 1.00 91.19 172 GLY A C 1
ATOM 1303 O O . GLY A 1 172 ? -1.993 28.961 23.150 1.00 91.19 172 GLY A O 1
ATOM 1304 N N . TRP A 1 173 ? -1.787 28.275 25.296 1.00 88.50 173 TRP A N 1
ATOM 1305 C CA . TRP A 1 173 ? -0.975 29.379 25.813 1.00 88.50 173 TRP A CA 1
ATOM 1306 C C . TRP A 1 173 ? 0.409 28.878 26.256 1.00 88.50 173 TRP A C 1
ATOM 1308 O O . TRP A 1 173 ? 0.989 29.378 27.218 1.00 88.50 173 TRP A O 1
ATOM 1318 N N . GLY A 1 174 ? 0.932 27.850 25.584 1.00 81.44 174 GLY A N 1
ATOM 1319 C CA . GLY A 1 174 ? 2.230 27.263 25.875 1.00 81.44 174 GLY A CA 1
ATOM 1320 C C . GLY A 1 174 ? 3.424 28.106 25.439 1.00 81.44 174 GLY A C 1
ATOM 1321 O O . GLY A 1 174 ? 3.326 29.094 24.702 1.00 81.44 174 GLY A O 1
ATOM 1322 N N . LEU A 1 175 ? 4.596 27.701 25.929 1.00 72.00 175 LEU A N 1
ATOM 1323 C CA . LEU A 1 175 ? 5.843 28.427 25.738 1.00 72.00 175 LEU A CA 1
ATOM 1324 C C . LEU A 1 175 ? 6.235 28.570 24.264 1.00 72.00 175 LEU A C 1
ATOM 1326 O O . LEU A 1 175 ? 6.229 27.640 23.462 1.00 72.00 175 LEU A O 1
ATOM 1330 N N . LEU A 1 176 ? 6.666 29.783 23.936 1.00 68.19 176 LEU A N 1
ATOM 1331 C CA . LEU A 1 176 ? 6.964 30.232 22.575 1.00 68.19 176 LEU A CA 1
ATOM 1332 C C . LEU A 1 176 ? 8.297 29.696 22.025 1.00 68.19 176 LEU A C 1
ATOM 1334 O O . LEU A 1 176 ? 8.620 29.902 20.856 1.00 68.19 176 LEU A O 1
ATOM 1338 N N . ARG A 1 177 ? 9.102 29.078 22.894 1.00 66.25 177 ARG A N 1
ATOM 1339 C CA . ARG A 1 177 ? 10.440 28.531 22.647 1.00 66.25 177 ARG A CA 1
ATOM 1340 C C . ARG A 1 177 ? 10.656 27.349 23.597 1.00 66.25 177 ARG A C 1
ATOM 1342 O O . ARG A 1 177 ? 10.139 27.391 24.714 1.00 66.25 177 ARG A O 1
ATOM 1349 N N . PRO A 1 178 ? 11.450 26.333 23.222 1.00 62.75 178 PRO A N 1
ATOM 1350 C CA . PRO A 1 178 ? 11.798 25.262 24.146 1.00 62.75 178 PRO A CA 1
ATOM 1351 C C . PRO A 1 178 ? 12.619 25.809 25.321 1.00 62.75 178 PRO A C 1
ATOM 1353 O O . PRO A 1 178 ? 13.542 26.596 25.116 1.00 62.75 178 PRO A O 1
ATOM 1356 N N . LEU A 1 179 ? 12.355 25.337 26.540 1.00 66.56 179 LEU A N 1
ATOM 1357 C CA . LEU A 1 179 ? 13.268 25.518 27.673 1.00 66.56 179 LEU A CA 1
ATOM 1358 C C . LEU A 1 179 ? 14.213 24.323 27.817 1.00 66.56 179 LEU A C 1
ATOM 1360 O O . LEU A 1 179 ? 13.903 23.196 27.420 1.00 66.56 179 LEU A O 1
ATOM 1364 N N . LYS A 1 180 ? 15.369 24.560 28.438 1.00 60.94 180 LYS A N 1
ATOM 1365 C CA . LYS A 1 180 ? 16.228 23.509 28.993 1.00 60.94 180 LYS A CA 1
ATOM 1366 C C . LYS A 1 180 ? 16.300 23.707 30.503 1.00 60.94 180 LYS A C 1
ATOM 1368 O O . LYS A 1 180 ? 16.559 24.810 30.975 1.00 60.94 180 LYS A O 1
ATOM 1373 N N . GLN A 1 181 ? 16.084 22.638 31.257 1.00 55.34 181 GLN A N 1
ATOM 1374 C CA . GLN A 1 181 ? 16.309 22.633 32.699 1.00 55.34 181 GLN A CA 1
ATOM 1375 C C . GLN A 1 181 ? 17.805 22.421 32.966 1.00 55.34 181 GLN A C 1
ATOM 1377 O O . GLN A 1 181 ? 18.420 21.539 32.361 1.00 55.34 181 GLN A O 1
ATOM 1382 N N . SER A 1 182 ? 18.394 23.227 33.847 1.00 55.94 182 SER A N 1
ATOM 1383 C CA . SER A 1 182 ? 19.769 23.070 34.329 1.00 55.94 182 SER A CA 1
ATOM 1384 C C . SER A 1 182 ? 19.774 22.740 35.825 1.00 55.94 182 SER A C 1
ATOM 1386 O O . SER A 1 182 ? 18.752 22.811 36.506 1.00 55.94 182 SER A O 1
ATOM 1388 N N . SER A 1 183 ? 20.949 22.425 36.369 1.00 51.56 183 SER A N 1
ATOM 1389 C CA . SER A 1 183 ? 21.167 22.296 37.816 1.00 51.56 183 SER A CA 1
ATOM 1390 C C . SER A 1 183 ? 21.131 23.633 38.578 1.00 51.56 183 SER A C 1
ATOM 1392 O O . SER A 1 183 ? 21.339 23.637 39.787 1.00 51.56 183 SER A O 1
ATOM 1394 N N . SER A 1 184 ? 20.896 24.758 37.893 1.00 52.03 184 SER A N 1
ATOM 1395 C CA . SER A 1 184 ? 20.854 26.115 38.459 1.00 52.03 184 SER A CA 1
ATOM 1396 C C . SER A 1 184 ? 19.585 26.908 38.106 1.00 52.03 184 SER A C 1
ATOM 1398 O O . SER A 1 184 ? 19.487 28.071 38.483 1.00 52.03 184 SER A O 1
ATOM 1400 N N . GLY A 1 185 ? 18.616 26.311 37.400 1.00 62.94 185 GLY A N 1
ATOM 1401 C CA . GLY A 1 185 ? 17.358 26.962 37.020 1.00 62.94 185 GLY A CA 1
ATOM 1402 C C . GLY A 1 185 ? 16.831 26.498 35.661 1.00 62.94 185 GLY A C 1
ATOM 1403 O O . GLY A 1 185 ? 17.049 25.358 35.243 1.00 62.94 185 GLY A O 1
ATOM 1404 N N . TYR A 1 186 ? 16.144 27.396 34.957 1.00 60.75 186 TYR A N 1
ATOM 1405 C CA . TYR A 1 186 ? 15.769 27.218 33.554 1.00 60.75 186 TYR A CA 1
ATOM 1406 C C . TYR A 1 186 ? 16.670 28.075 32.663 1.00 60.75 186 TYR A C 1
ATOM 1408 O O . TYR A 1 186 ? 17.132 29.138 33.076 1.00 60.75 186 TYR A O 1
ATOM 1416 N N . VAL A 1 187 ? 16.912 27.628 31.430 1.00 69.31 187 VAL A N 1
ATOM 1417 C CA . VAL A 1 187 ? 17.579 28.426 30.392 1.00 69.31 187 VAL A CA 1
ATOM 1418 C C . VAL A 1 187 ? 16.809 28.361 29.071 1.00 69.31 187 VAL A C 1
ATOM 1420 O O . VAL A 1 187 ? 16.182 27.340 28.763 1.00 69.31 187 VAL A O 1
ATOM 1423 N N . ASP A 1 188 ? 16.865 29.432 28.276 1.00 66.69 188 ASP A N 1
ATOM 1424 C CA . ASP A 1 188 ? 16.282 29.478 26.929 1.00 66.69 188 ASP A CA 1
ATOM 1425 C C . ASP A 1 188 ? 16.954 28.395 26.062 1.00 66.69 188 ASP A C 1
ATOM 1427 O O . ASP A 1 188 ? 18.183 28.295 25.976 1.00 66.69 188 ASP A O 1
ATOM 1431 N N . GLY A 1 189 ? 16.157 27.531 25.434 1.00 61.56 189 GLY A N 1
ATOM 1432 C CA . GLY A 1 189 ? 16.656 26.404 24.653 1.00 61.56 189 GLY A CA 1
ATOM 1433 C C . GLY A 1 189 ? 17.382 26.805 23.367 1.00 61.56 189 GLY A C 1
ATOM 1434 O O . GLY A 1 189 ? 18.155 25.994 22.848 1.00 61.56 189 GLY A O 1
ATOM 1435 N N . ASN A 1 190 ? 17.191 28.037 22.900 1.00 65.12 190 ASN A N 1
ATOM 1436 C CA . ASN A 1 190 ? 17.790 28.596 21.696 1.00 65.12 190 ASN A CA 1
ATOM 1437 C C . ASN A 1 190 ? 18.978 29.514 22.035 1.00 65.12 190 ASN A C 1
ATOM 1439 O O . ASN A 1 190 ? 20.027 29.378 21.412 1.00 65.12 190 ASN A O 1
ATOM 1443 N N . THR A 1 191 ? 18.847 30.412 23.023 1.00 68.44 191 THR A N 1
ATOM 1444 C CA . THR A 1 191 ? 19.900 31.399 23.370 1.00 68.44 191 THR A CA 1
ATOM 1445 C C . THR A 1 191 ? 20.825 30.966 24.509 1.00 68.44 191 THR A C 1
ATOM 1447 O O . THR A 1 191 ? 21.927 31.495 24.632 1.00 68.44 191 THR A O 1
ATOM 1450 N N . GLY A 1 192 ? 20.407 30.017 25.353 1.00 66.44 192 GLY A N 1
ATOM 1451 C CA . GLY A 1 192 ? 21.165 29.567 26.526 1.00 66.44 192 GLY A CA 1
ATOM 1452 C C . GLY A 1 192 ? 21.171 30.537 27.716 1.00 66.44 192 GLY A C 1
ATOM 1453 O O . GLY A 1 192 ? 21.828 30.247 28.714 1.00 66.44 192 GLY A O 1
ATOM 1454 N N . GLN A 1 193 ? 20.454 31.663 27.641 1.00 71.62 193 GLN A N 1
ATOM 1455 C CA . GLN A 1 193 ? 20.337 32.624 28.745 1.00 71.62 193 GLN A CA 1
ATOM 1456 C C . GLN A 1 193 ? 19.508 32.056 29.902 1.00 71.62 193 GLN A C 1
ATOM 1458 O O . GLN A 1 193 ? 18.544 31.327 29.673 1.00 71.62 193 GLN A O 1
ATOM 1463 N N . ALA A 1 194 ? 19.872 32.411 31.137 1.00 70.81 194 ALA A N 1
ATOM 1464 C CA . ALA A 1 194 ? 19.132 32.026 32.336 1.00 70.81 194 ALA A CA 1
ATOM 1465 C C . ALA A 1 194 ? 17.745 32.686 32.398 1.00 70.81 194 ALA A C 1
ATOM 1467 O O . ALA A 1 194 ? 17.567 33.827 31.975 1.00 70.81 194 ALA A O 1
ATOM 1468 N N . ILE A 1 195 ? 16.776 31.946 32.934 1.00 67.19 195 ILE A N 1
ATOM 1469 C CA . ILE A 1 195 ? 15.380 32.349 33.103 1.00 67.19 195 ILE A CA 1
ATOM 1470 C C . ILE A 1 195 ? 14.991 32.085 34.556 1.00 67.19 195 ILE A C 1
ATOM 1472 O O . ILE A 1 195 ? 14.948 30.936 35.000 1.00 67.19 195 ILE A O 1
ATOM 1476 N N . GLU A 1 196 ? 14.692 33.162 35.279 1.00 63.12 196 GLU A N 1
ATOM 1477 C CA . GLU A 1 196 ? 14.301 33.119 36.691 1.00 63.12 196 GLU A CA 1
ATOM 1478 C C . GLU A 1 196 ? 12.835 32.675 36.838 1.00 63.12 196 GLU A C 1
ATOM 1480 O O . GLU A 1 196 ? 12.542 31.709 37.542 1.00 63.12 196 GLU A O 1
ATOM 1485 N N . ASN A 1 197 ? 11.927 33.299 36.076 1.00 65.00 197 ASN A N 1
ATOM 1486 C CA . ASN A 1 197 ? 10.484 33.046 36.111 1.00 65.00 197 ASN A CA 1
ATOM 1487 C C . ASN A 1 197 ? 9.960 32.476 34.772 1.00 65.00 197 ASN A C 1
ATOM 1489 O O . ASN A 1 197 ? 9.379 33.206 33.969 1.00 65.00 197 ASN A O 1
ATOM 1493 N N . PRO A 1 198 ? 10.080 31.162 34.496 1.00 61.16 198 PRO A N 1
ATOM 1494 C CA . PRO A 1 198 ? 9.607 30.581 33.231 1.00 61.16 198 PRO A CA 1
ATOM 1495 C C . PRO A 1 198 ? 8.085 30.689 33.031 1.00 61.16 198 PRO A C 1
ATOM 1497 O O . PRO A 1 198 ? 7.612 30.646 31.901 1.00 61.16 198 PRO A O 1
ATOM 1500 N N . GLY A 1 199 ? 7.312 30.855 34.111 1.00 59.94 199 GLY A N 1
ATOM 1501 C CA . GLY A 1 199 ? 5.862 31.068 34.048 1.00 59.94 199 GLY A CA 1
ATOM 1502 C C . GLY A 1 199 ? 5.439 32.467 33.582 1.00 59.94 199 GLY A C 1
ATOM 1503 O O . GLY A 1 199 ? 4.260 32.663 33.321 1.00 59.94 199 GLY A O 1
ATOM 1504 N N . GLU A 1 200 ? 6.372 33.417 33.467 1.00 62.91 200 GLU A N 1
ATOM 1505 C CA . GLU A 1 200 ? 6.139 34.766 32.915 1.00 62.91 200 GLU A CA 1
ATOM 1506 C C . GLU A 1 200 ? 6.477 34.834 31.408 1.00 62.91 200 GLU A C 1
ATOM 1508 O O . GLU A 1 200 ? 6.408 35.893 30.795 1.00 62.91 200 GLU A O 1
ATOM 1513 N N . LEU A 1 201 ? 6.836 33.694 30.797 1.00 69.00 201 LEU A N 1
ATOM 1514 C CA . LEU A 1 201 ? 7.138 33.554 29.363 1.00 69.00 201 LEU A CA 1
ATOM 1515 C C . LEU A 1 201 ? 6.005 32.890 28.558 1.00 69.00 201 LEU A C 1
ATOM 1517 O O . LEU A 1 201 ? 6.152 32.651 27.354 1.00 69.00 201 LEU A O 1
ATOM 1521 N N . LEU A 1 202 ? 4.895 32.563 29.223 1.00 75.62 202 LEU A N 1
ATOM 1522 C CA . LEU A 1 202 ? 3.664 32.096 28.589 1.00 75.62 202 LEU A CA 1
ATOM 1523 C C . LEU A 1 202 ? 3.010 33.288 27.862 1.00 75.62 202 LEU A C 1
ATOM 1525 O O . LEU A 1 202 ? 2.937 34.368 28.445 1.00 75.62 202 LEU A O 1
ATOM 1529 N N . PRO A 1 203 ? 2.559 33.152 26.603 1.00 79.31 203 PRO A N 1
ATOM 1530 C CA . PRO A 1 203 ? 1.840 34.221 25.921 1.00 79.31 203 PRO A CA 1
ATOM 1531 C C . PRO A 1 203 ? 0.467 34.458 26.554 1.00 79.31 203 PRO A C 1
ATOM 1533 O O . PRO A 1 203 ? -0.286 33.511 26.754 1.00 79.31 203 PRO A O 1
ATOM 1536 N N . ASP A 1 204 ? 0.075 35.717 26.737 1.00 84.56 204 ASP A N 1
ATOM 1537 C CA . ASP A 1 204 ? -1.301 36.052 27.128 1.00 84.56 204 ASP A CA 1
ATOM 1538 C C . ASP A 1 204 ? -2.291 35.740 25.998 1.00 84.56 204 ASP A C 1
ATOM 1540 O O . ASP A 1 204 ? -3.358 35.167 26.216 1.00 84.56 204 ASP A O 1
ATOM 1544 N N . GLN A 1 205 ? -1.908 36.076 24.763 1.00 88.38 205 GLN A N 1
ATOM 1545 C CA . GLN A 1 205 ? -2.704 35.828 23.564 1.00 88.38 205 GLN A CA 1
ATOM 1546 C C . GLN A 1 205 ? -2.559 34.376 23.077 1.00 88.38 205 GLN A C 1
ATOM 1548 O O . GLN A 1 205 ? -1.451 33.940 22.735 1.00 88.38 205 GLN A O 1
ATOM 1553 N N . LEU A 1 206 ? -3.706 33.696 22.963 1.00 90.50 206 LEU A N 1
ATOM 1554 C CA . LEU A 1 206 ? -3.896 32.317 22.504 1.00 90.50 206 LEU A CA 1
ATOM 1555 C C . LEU A 1 206 ? -3.212 32.057 21.157 1.00 90.50 206 LEU A C 1
ATOM 1557 O O . LEU A 1 206 ? -3.194 32.911 20.262 1.00 90.50 206 LEU A O 1
ATOM 1561 N N . ARG A 1 207 ? -2.669 30.849 21.003 1.00 89.62 207 ARG A N 1
ATOM 1562 C CA . ARG A 1 207 ? -1.968 30.398 19.801 1.00 89.62 207 ARG A CA 1
ATOM 1563 C C . ARG A 1 207 ? -2.643 29.197 19.169 1.00 89.62 207 ARG A C 1
ATOM 1565 O O . ARG A 1 207 ? -3.287 28.404 19.851 1.00 89.62 207 ARG A O 1
ATOM 1572 N N . GLU A 1 208 ? -2.446 29.075 17.863 1.00 89.69 208 GLU A N 1
ATOM 1573 C CA . GLU A 1 208 ? -2.790 27.893 17.083 1.00 89.69 208 GLU A CA 1
ATOM 1574 C C . GLU A 1 208 ? -1.591 27.446 16.240 1.00 89.69 208 GLU A C 1
ATOM 1576 O O . GLU A 1 208 ? -0.817 28.270 15.739 1.00 89.69 208 GLU A O 1
ATOM 1581 N N . VAL A 1 209 ? -1.453 26.136 16.060 1.00 87.88 209 VAL A N 1
ATOM 1582 C CA . VAL A 1 209 ? -0.517 25.536 15.107 1.00 87.88 209 VAL A CA 1
ATOM 1583 C C . VAL A 1 209 ? -1.185 24.367 14.392 1.00 87.88 209 VAL A C 1
ATOM 1585 O O . VAL A 1 209 ? -1.922 23.592 15.000 1.00 87.88 209 VAL A O 1
ATOM 1588 N N . GLU A 1 210 ? -0.926 24.252 13.094 1.00 90.06 210 GLU A N 1
ATOM 1589 C CA . GLU A 1 210 ? -1.315 23.100 12.286 1.00 90.06 210 GLU A CA 1
ATOM 1590 C C . GLU A 1 210 ? -0.127 22.141 12.161 1.00 90.06 210 GLU A C 1
ATOM 1592 O O . GLU A 1 210 ? 0.982 22.556 11.801 1.00 90.06 210 GLU A O 1
ATOM 1597 N N . LEU A 1 211 ? -0.364 20.870 12.487 1.00 88.50 211 LEU A N 1
ATOM 1598 C CA . LEU A 1 211 ? 0.619 19.791 12.514 1.00 88.50 211 LEU A CA 1
ATOM 1599 C C . LEU A 1 211 ? 0.058 18.576 11.754 1.00 88.50 211 LEU A C 1
ATOM 1601 O O . LEU A 1 211 ? -1.088 18.191 12.003 1.00 88.50 211 LEU A O 1
ATOM 1605 N N . PRO A 1 212 ? 0.834 17.913 10.880 1.00 87.94 212 PRO A N 1
ATOM 1606 C CA . PRO A 1 212 ? 0.406 16.650 10.290 1.00 87.94 212 PRO A CA 1
ATOM 1607 C C . PRO A 1 212 ? 0.404 15.542 11.352 1.00 87.94 212 PRO A C 1
ATOM 1609 O O . PRO A 1 212 ? 1.342 15.434 12.150 1.00 87.94 212 PRO A O 1
ATOM 1612 N N . LEU A 1 213 ? -0.619 14.683 11.343 1.00 89.25 213 LEU A N 1
ATOM 1613 C CA . LEU A 1 213 ? -0.615 13.439 12.119 1.00 89.25 213 LEU A CA 1
ATOM 1614 C C . LEU A 1 213 ? 0.486 12.483 11.630 1.00 89.25 213 LEU A C 1
ATOM 1616 O O . LEU A 1 213 ? 0.799 12.407 10.438 1.00 89.25 213 LEU A O 1
ATOM 1620 N N . VAL A 1 214 ? 1.057 11.711 12.555 1.00 85.44 214 VAL A N 1
ATOM 1621 C CA . VAL A 1 214 ? 2.215 10.834 12.323 1.00 85.44 214 VAL A CA 1
ATOM 1622 C C . VAL A 1 214 ? 1.887 9.401 12.740 1.00 85.44 214 VAL A C 1
ATOM 1624 O O . VAL A 1 214 ? 1.222 9.172 13.751 1.00 85.44 214 VAL A O 1
ATOM 1627 N N . SER A 1 215 ? 2.366 8.415 11.971 1.00 84.00 215 SER A N 1
ATOM 1628 C CA . SER A 1 215 ? 2.156 6.999 12.289 1.00 84.00 215 SER A CA 1
ATOM 1629 C C . SER A 1 215 ? 2.819 6.612 13.617 1.00 84.00 215 SER A C 1
ATOM 1631 O O . SER A 1 215 ? 3.880 7.124 13.991 1.00 84.00 215 SER A O 1
ATOM 1633 N N . LEU A 1 216 ? 2.208 5.660 14.326 1.00 81.12 216 LEU A N 1
ATOM 1634 C CA . LEU A 1 216 ? 2.662 5.225 15.649 1.00 81.12 216 LEU A CA 1
ATOM 1635 C C . LEU A 1 216 ? 4.111 4.709 15.641 1.00 81.12 216 LEU A C 1
ATOM 1637 O O . LEU A 1 216 ? 4.856 4.942 16.595 1.00 81.12 216 LEU A O 1
ATOM 1641 N N . ASN A 1 217 ? 4.533 4.041 14.564 1.00 78.56 217 ASN A N 1
ATOM 1642 C CA . ASN A 1 217 ? 5.902 3.551 14.434 1.00 78.56 217 ASN A CA 1
ATOM 1643 C C . ASN A 1 217 ? 6.898 4.678 14.099 1.00 78.56 217 ASN A C 1
ATOM 1645 O O . ASN A 1 217 ? 7.883 4.821 14.819 1.00 78.56 217 ASN A O 1
ATOM 1649 N N . SER A 1 218 ? 6.628 5.547 13.114 1.00 82.50 218 SER A N 1
ATOM 1650 C CA . SER A 1 218 ? 7.518 6.691 12.834 1.00 82.50 218 SER A CA 1
ATOM 1651 C C . SER A 1 218 ? 7.655 7.631 14.039 1.00 82.50 218 SER A C 1
ATOM 1653 O O . SER A 1 218 ? 8.723 8.206 14.258 1.00 82.50 218 SER A O 1
ATOM 1655 N N . CYS A 1 219 ? 6.607 7.731 14.862 1.00 85.56 219 CYS A N 1
ATOM 1656 C CA . CYS A 1 219 ? 6.657 8.404 16.152 1.00 85.56 219 CYS A CA 1
ATOM 1657 C C . CYS A 1 219 ? 7.568 7.690 17.164 1.00 85.56 219 CYS A C 1
ATOM 1659 O O . CYS A 1 219 ? 8.462 8.317 17.734 1.00 85.56 219 CYS A O 1
ATOM 1661 N N . ASN A 1 220 ? 7.408 6.374 17.352 1.00 86.50 220 ASN A N 1
ATOM 1662 C CA . ASN A 1 220 ? 8.277 5.591 18.235 1.00 86.50 220 ASN A CA 1
ATOM 1663 C C . ASN A 1 220 ? 9.751 5.642 17.802 1.00 86.50 220 ASN A C 1
ATOM 1665 O O . ASN A 1 220 ? 10.609 5.900 18.641 1.00 86.50 220 ASN A O 1
ATOM 1669 N N . GLU A 1 221 ? 10.067 5.456 16.519 1.00 85.50 221 GLU A N 1
ATOM 1670 C CA . GLU A 1 221 ? 11.436 5.576 15.999 1.00 85.50 221 GLU A CA 1
ATOM 1671 C C . GLU A 1 221 ? 12.069 6.929 16.348 1.00 85.50 221 GLU A C 1
ATOM 1673 O O . GLU A 1 221 ? 13.195 6.994 16.843 1.00 85.50 221 GLU A O 1
ATOM 1678 N N . SER A 1 222 ? 11.331 8.011 16.089 1.00 82.38 222 SER A N 1
ATOM 1679 C CA . SER A 1 222 ? 11.730 9.387 16.374 1.00 82.38 222 SER A CA 1
ATOM 1680 C C . SER A 1 222 ? 11.996 9.598 17.867 1.00 82.38 222 SER A C 1
ATOM 1682 O O . SER A 1 222 ? 13.088 10.020 18.250 1.00 82.38 222 SER A O 1
ATOM 1684 N N . ILE A 1 223 ? 11.049 9.222 18.726 1.00 83.19 223 ILE A N 1
ATOM 1685 C CA . ILE A 1 223 ? 11.129 9.421 20.177 1.00 83.19 223 ILE A CA 1
ATOM 1686 C C . ILE A 1 223 ? 12.212 8.550 20.820 1.00 83.19 223 ILE A C 1
ATOM 1688 O O . ILE A 1 223 ? 12.951 9.021 21.689 1.00 83.19 223 ILE A O 1
ATOM 1692 N N . GLN A 1 224 ? 12.363 7.296 20.396 1.00 87.88 224 GLN A N 1
ATOM 1693 C CA . GLN A 1 224 ? 13.403 6.405 20.914 1.00 87.88 224 GLN A CA 1
ATOM 1694 C C . GLN A 1 224 ? 14.801 6.878 20.483 1.00 87.88 224 GLN A C 1
ATOM 1696 O O . GLN A 1 224 ? 15.727 6.871 21.297 1.00 87.88 224 GLN A O 1
ATOM 1701 N N . ARG A 1 225 ? 14.947 7.409 19.259 1.00 84.25 225 ARG A N 1
ATOM 1702 C CA . ARG A 1 225 ? 16.174 8.068 18.778 1.00 84.25 225 ARG A CA 1
ATOM 1703 C C . ARG A 1 225 ? 16.483 9.343 19.574 1.00 84.25 225 ARG A C 1
ATOM 1705 O O . ARG A 1 225 ? 17.583 9.474 20.111 1.00 84.25 225 ARG A O 1
ATOM 1712 N N . ALA A 1 226 ? 15.513 10.247 19.717 1.00 79.44 226 ALA A N 1
ATOM 1713 C CA . ALA A 1 226 ? 15.670 11.529 20.410 1.00 79.44 226 ALA A CA 1
ATOM 1714 C C . ALA A 1 226 ? 15.942 11.376 21.920 1.00 79.44 226 ALA A C 1
ATOM 1716 O O . ALA A 1 226 ? 16.739 12.123 22.490 1.00 79.44 226 ALA A O 1
ATOM 1717 N N . SER A 1 227 ? 15.323 10.386 22.572 1.00 80.69 227 SER A N 1
ATOM 1718 C CA . SER A 1 227 ? 15.504 10.095 24.005 1.00 80.69 227 SER A CA 1
ATOM 1719 C C . SER A 1 227 ? 16.691 9.177 24.324 1.00 80.69 227 SER A C 1
ATOM 1721 O O . SER A 1 227 ? 16.991 8.967 25.501 1.00 80.69 227 SER A O 1
ATOM 1723 N N . ARG A 1 228 ? 17.369 8.623 23.306 1.00 83.12 228 ARG A N 1
ATOM 1724 C CA . ARG A 1 228 ? 18.394 7.567 23.437 1.00 83.12 228 ARG A CA 1
ATOM 1725 C C . ARG A 1 228 ? 17.875 6.326 24.184 1.00 83.12 228 ARG A C 1
ATOM 1727 O O . ARG A 1 228 ? 18.532 5.831 25.098 1.00 83.12 228 ARG A O 1
ATOM 1734 N N . GLY A 1 229 ? 16.681 5.859 23.819 1.00 82.19 229 GLY A N 1
ATOM 1735 C CA . GLY A 1 229 ? 16.051 4.659 24.384 1.00 82.19 229 GLY A CA 1
ATOM 1736 C C . GLY A 1 229 ? 15.488 4.820 25.803 1.00 82.19 229 GLY A C 1
ATOM 1737 O O . GLY A 1 229 ? 15.282 3.821 26.485 1.00 82.19 229 GLY A O 1
ATOM 1738 N N . ARG A 1 230 ? 15.306 6.059 26.288 1.00 82.50 230 ARG A N 1
ATOM 1739 C CA . ARG A 1 230 ? 14.897 6.346 27.681 1.00 82.50 230 ARG A CA 1
ATOM 1740 C C . ARG A 1 230 ? 13.429 6.727 27.843 1.00 82.50 230 ARG A C 1
ATOM 1742 O O . ARG A 1 230 ? 12.918 6.665 28.957 1.00 82.50 230 ARG A O 1
ATOM 1749 N N . ALA A 1 231 ? 12.772 7.169 26.775 1.00 82.50 231 ALA A N 1
ATOM 1750 C CA . ALA A 1 231 ? 11.351 7.494 26.811 1.00 82.50 231 ALA A CA 1
ATOM 1751 C C . ALA A 1 231 ? 10.492 6.217 26.782 1.00 82.50 231 ALA A C 1
ATOM 1753 O O . ALA A 1 231 ? 10.921 5.213 26.201 1.00 82.50 231 ALA A O 1
ATOM 1754 N N . PRO A 1 232 ? 9.270 6.237 27.345 1.00 84.50 232 PRO A N 1
ATOM 1755 C CA . PRO A 1 232 ? 8.318 5.153 27.135 1.00 84.50 232 PRO A CA 1
ATOM 1756 C C . PRO A 1 232 ? 8.015 4.972 25.638 1.00 84.50 232 PRO A C 1
ATOM 1758 O O . PRO A 1 232 ? 8.143 5.903 24.838 1.00 84.50 232 PRO A O 1
ATOM 1761 N N . LYS A 1 233 ? 7.618 3.757 25.247 1.00 85.44 233 LYS A N 1
ATOM 1762 C CA . LYS A 1 233 ? 7.045 3.525 23.917 1.00 85.44 233 LYS A CA 1
ATOM 1763 C C . LYS A 1 233 ? 5.642 4.124 23.859 1.00 85.44 233 LYS A C 1
ATOM 1765 O O . LYS A 1 233 ? 4.887 3.995 24.819 1.00 85.44 233 LYS A O 1
ATOM 1770 N N . VAL A 1 234 ? 5.313 4.736 22.728 1.00 87.06 234 VAL A N 1
ATOM 1771 C CA . VAL A 1 234 ? 3.961 5.220 22.422 1.00 87.06 234 VAL A CA 1
ATOM 1772 C C . VAL A 1 234 ? 3.122 4.024 21.960 1.00 87.06 234 VAL A C 1
ATOM 1774 O O . VAL A 1 234 ? 3.631 3.208 21.186 1.00 87.06 234 VAL A O 1
ATOM 1777 N N . ASP A 1 235 ? 1.863 3.905 22.388 1.00 85.31 235 ASP A N 1
ATOM 1778 C CA . ASP A 1 235 ? 0.963 2.819 21.952 1.00 85.31 235 ASP A CA 1
ATOM 1779 C C . ASP A 1 235 ? -0.376 3.299 21.358 1.00 85.31 235 ASP A C 1
ATOM 1781 O O . ASP A 1 235 ? -0.602 4.491 21.157 1.00 85.31 235 ASP A O 1
ATOM 1785 N N . ALA A 1 236 ? -1.266 2.359 21.021 1.00 84.81 236 ALA A N 1
ATOM 1786 C CA . ALA A 1 236 ? -2.525 2.614 20.316 1.00 84.81 236 ALA A CA 1
ATOM 1787 C C . ALA A 1 236 ? -3.552 3.480 21.083 1.00 84.81 236 ALA A C 1
ATOM 1789 O O . ALA A 1 236 ? -4.570 3.860 20.500 1.00 84.81 236 ALA A O 1
ATOM 1790 N N . ARG A 1 237 ? -3.300 3.804 22.360 1.00 88.88 237 ARG A N 1
ATOM 1791 C CA . ARG A 1 237 ? -4.066 4.779 23.167 1.00 88.88 237 ARG A CA 1
ATOM 1792 C C . ARG A 1 237 ? -3.532 6.209 23.033 1.00 88.88 237 ARG A C 1
ATOM 1794 O O . ARG A 1 237 ? -4.016 7.119 23.703 1.00 88.88 237 ARG A O 1
ATOM 1801 N N . GLN A 1 238 ? -2.522 6.415 22.195 1.00 92.88 238 GLN A N 1
ATOM 1802 C CA . GLN A 1 238 ? -1.894 7.700 21.922 1.00 92.88 238 GLN A CA 1
ATOM 1803 C C . GLN A 1 238 ? -1.923 8.017 20.416 1.00 92.88 238 GLN A C 1
ATOM 1805 O O . GLN A 1 238 ? -2.227 7.183 19.557 1.00 92.88 238 GLN A O 1
ATOM 1810 N N . LEU A 1 239 ? -1.649 9.278 20.111 1.00 92.12 239 LEU A N 1
ATOM 1811 C CA . LEU A 1 239 ? -1.464 9.852 18.786 1.00 92.12 239 LEU A CA 1
ATOM 1812 C C . LEU A 1 239 ? -0.163 10.647 18.783 1.00 92.12 239 LEU A C 1
ATOM 1814 O O . LEU A 1 239 ? 0.298 11.094 19.833 1.00 92.12 239 LEU A O 1
ATOM 1818 N N . CYS A 1 240 ? 0.391 10.872 17.596 1.00 91.44 240 CYS A N 1
ATOM 1819 C CA . CYS A 1 240 ? 1.501 11.793 17.418 1.00 91.44 240 CYS A CA 1
ATOM 1820 C C . CYS A 1 240 ? 1.214 12.765 16.281 1.00 91.44 240 CYS A C 1
ATOM 1822 O O . CYS A 1 240 ? 0.570 12.401 15.296 1.00 91.44 240 CYS A O 1
ATOM 1824 N N . ALA A 1 241 ? 1.723 13.984 16.417 1.00 91.12 241 ALA A N 1
ATOM 1825 C CA . ALA A 1 241 ? 1.647 15.019 15.396 1.00 91.12 241 ALA A CA 1
ATOM 1826 C C . ALA A 1 241 ? 2.932 15.854 15.405 1.00 91.12 241 ALA A C 1
ATOM 1828 O O . ALA A 1 241 ? 3.549 16.034 16.459 1.00 91.12 241 ALA A O 1
ATOM 1829 N N . GLY A 1 242 ? 3.333 16.365 14.243 1.00 87.00 242 GLY A N 1
ATOM 1830 C CA . GLY A 1 242 ? 4.458 17.292 14.135 1.00 87.00 242 GLY A CA 1
ATOM 1831 C C . GLY A 1 242 ? 5.199 17.222 12.805 1.00 87.00 242 GLY A C 1
ATOM 1832 O O . GLY A 1 242 ? 5.175 16.216 12.099 1.00 87.00 242 GLY A O 1
ATOM 1833 N N . GLU A 1 243 ? 5.897 18.305 12.478 1.00 80.88 243 GLU A N 1
ATOM 1834 C CA . GLU A 1 243 ? 6.716 18.397 11.269 1.00 80.88 243 GLU A CA 1
ATOM 1835 C C . GLU A 1 243 ? 8.008 17.586 11.425 1.00 80.88 243 GLU A C 1
ATOM 1837 O O . GLU A 1 243 ? 8.768 17.789 12.372 1.00 80.88 243 GLU A O 1
ATOM 1842 N N . LYS A 1 244 ? 8.343 16.726 10.453 1.00 75.81 244 LYS A N 1
ATOM 1843 C CA . LYS A 1 244 ? 9.601 15.947 10.481 1.00 75.81 244 LYS A CA 1
ATOM 1844 C C . LYS A 1 244 ? 10.848 16.845 10.561 1.00 75.81 244 LYS A C 1
ATOM 1846 O O . LYS A 1 244 ? 11.843 16.493 11.197 1.00 75.81 244 LYS A O 1
ATOM 1851 N N . GLY A 1 245 ? 10.790 18.022 9.933 1.00 71.81 245 GLY A N 1
ATOM 1852 C CA . GLY A 1 245 ? 11.845 19.036 9.996 1.00 71.81 245 GLY A CA 1
ATOM 1853 C C . GLY A 1 245 ? 12.022 19.688 11.374 1.00 71.81 245 GLY A C 1
ATOM 1854 O O . GLY A 1 245 ? 13.028 20.363 11.587 1.00 71.81 245 GLY A O 1
ATOM 1855 N N . GLY A 1 246 ? 11.094 19.472 12.312 1.00 73.81 246 GLY A N 1
ATOM 1856 C CA . GLY A 1 246 ? 10.945 20.295 13.507 1.00 73.81 246 GLY A CA 1
ATOM 1857 C C . GLY A 1 246 ? 10.371 21.669 13.157 1.00 73.81 246 GLY A C 1
ATOM 1858 O O . GLY A 1 246 ? 9.746 21.855 12.116 1.00 73.81 246 GLY A O 1
ATOM 1859 N N . GLY A 1 247 ? 10.579 22.650 14.031 1.00 65.50 247 GLY A N 1
ATOM 1860 C CA . GLY A 1 247 ? 10.136 24.030 13.815 1.00 65.50 247 GLY A CA 1
ATOM 1861 C C . GLY A 1 247 ? 8.651 24.292 14.090 1.00 65.50 247 GLY A C 1
ATOM 1862 O O . GLY A 1 247 ? 8.322 25.441 14.360 1.00 65.50 247 GLY A O 1
ATOM 1863 N N . LYS A 1 248 ? 7.790 23.262 14.115 1.00 73.38 248 LYS A N 1
ATOM 1864 C CA . LYS A 1 248 ? 6.409 23.336 14.624 1.00 73.38 248 LYS A CA 1
ATOM 1865 C C . LYS A 1 248 ? 6.094 22.243 15.646 1.00 73.38 248 LYS A C 1
ATOM 1867 O O . LYS A 1 248 ? 6.296 21.070 15.336 1.00 73.38 248 LYS A O 1
ATOM 1872 N N . ASP A 1 249 ? 5.587 22.622 16.822 1.00 68.44 249 ASP A N 1
ATOM 1873 C CA . ASP A 1 249 ? 5.106 21.710 17.882 1.00 68.44 249 ASP A CA 1
ATOM 1874 C C . ASP A 1 249 ? 4.423 22.480 19.026 1.00 68.44 249 ASP A C 1
ATOM 1876 O O . ASP A 1 249 ? 4.733 23.649 19.263 1.00 68.44 249 ASP A O 1
ATOM 1880 N N . SER A 1 250 ? 3.579 21.780 19.782 1.00 72.31 250 SER A N 1
ATOM 1881 C CA . SER A 1 250 ? 3.108 22.169 21.118 1.00 72.31 250 SER A CA 1
ATOM 1882 C C . SER A 1 250 ? 4.255 22.275 22.141 1.00 72.31 250 SER A C 1
ATOM 1884 O O . SER A 1 250 ? 5.327 21.689 21.963 1.00 72.31 250 SER A O 1
ATOM 1886 N N . CYS A 1 251 ? 4.057 23.025 23.229 1.00 72.69 251 CYS A N 1
ATOM 1887 C CA . CYS A 1 251 ? 5.084 23.233 24.252 1.00 72.69 251 CYS A CA 1
ATOM 1888 C C . CYS A 1 251 ? 4.512 23.343 25.680 1.00 72.69 251 CYS A C 1
ATOM 1890 O O . CYS A 1 251 ? 3.311 23.201 25.902 1.00 72.69 251 CYS A O 1
ATOM 1892 N N . GLN A 1 252 ? 5.367 23.536 26.695 1.00 62.81 252 GLN A N 1
ATOM 1893 C CA . GLN A 1 252 ? 4.919 23.552 28.099 1.00 62.81 252 GLN A CA 1
ATOM 1894 C C . GLN A 1 252 ? 3.865 24.650 28.326 1.00 62.81 252 GLN A C 1
ATOM 1896 O O . GLN A 1 252 ? 4.115 25.804 27.996 1.00 62.81 252 GLN A O 1
ATOM 1901 N N . GLY A 1 253 ? 2.708 24.286 28.888 1.00 59.88 253 GLY A N 1
ATOM 1902 C CA . GLY A 1 253 ? 1.519 25.145 29.013 1.00 59.88 253 GLY A CA 1
ATOM 1903 C C . GLY A 1 253 ? 0.401 24.798 28.017 1.00 59.88 253 GLY A C 1
ATOM 1904 O O . GLY A 1 253 ? -0.768 24.893 28.372 1.00 59.88 253 GLY A O 1
ATOM 1905 N N . ASP A 1 254 ? 0.725 24.255 26.835 1.00 79.69 254 ASP A N 1
ATOM 1906 C CA . ASP A 1 254 ? -0.286 23.650 25.945 1.00 79.69 254 ASP A CA 1
ATOM 1907 C C . ASP A 1 254 ? -0.796 22.301 26.490 1.00 79.69 254 ASP A C 1
ATOM 1909 O O . ASP A 1 254 ? -1.852 21.828 26.077 1.00 79.69 254 ASP A O 1
ATOM 1913 N N . SER A 1 255 ? -0.059 21.695 27.434 1.00 85.56 255 SER A N 1
ATOM 1914 C CA . SER A 1 255 ? -0.428 20.515 28.233 1.00 85.56 255 SER A CA 1
ATOM 1915 C C . SER A 1 255 ? -1.917 20.463 28.577 1.00 85.56 255 SER A C 1
ATOM 1917 O O . SER A 1 255 ? -2.452 21.406 29.151 1.00 85.56 255 SER A O 1
ATOM 1919 N N . GLY A 1 256 ? -2.589 19.358 28.257 1.00 90.69 256 GLY A N 1
ATOM 1920 C CA . GLY A 1 256 ? -4.023 19.188 28.494 1.00 90.69 256 GLY A CA 1
ATOM 1921 C C . GLY A 1 256 ? -4.951 19.910 27.510 1.00 90.69 256 GLY A C 1
ATOM 1922 O O . GLY A 1 256 ? -6.152 19.648 27.523 1.00 90.69 256 GLY A O 1
ATOM 1923 N N . GLY A 1 257 ? -4.431 20.771 26.632 1.00 93.88 257 GLY A N 1
ATOM 1924 C CA . GLY A 1 257 ? -5.192 21.384 25.545 1.00 93.88 257 GLY A CA 1
ATOM 1925 C C . GLY A 1 257 ? -5.660 20.370 24.487 1.00 93.88 257 GLY A C 1
ATOM 1926 O O . GLY A 1 257 ? -5.172 19.233 24.441 1.00 93.88 257 GLY A O 1
ATOM 1927 N N . PRO A 1 258 ? -6.612 20.757 23.623 1.00 96.88 258 PRO A N 1
ATOM 1928 C CA . PRO A 1 258 ? -7.123 19.891 22.574 1.00 96.88 258 PRO A CA 1
ATOM 1929 C C . PRO A 1 258 ? -6.162 19.778 21.383 1.00 96.88 258 PRO A C 1
ATOM 1931 O O . PRO A 1 258 ? -5.533 20.749 20.962 1.00 96.88 258 PRO A O 1
ATOM 1934 N N . LEU A 1 259 ? -6.148 18.591 20.776 1.00 96.19 259 LEU A N 1
ATOM 1935 C CA . LEU A 1 259 ? -5.806 18.401 19.369 1.00 96.19 259 LEU A CA 1
ATOM 1936 C C . LEU A 1 259 ? -7.106 18.075 18.625 1.00 96.19 259 LEU A C 1
ATOM 1938 O O . LEU A 1 259 ? -7.762 17.069 18.918 1.00 96.19 259 LEU A O 1
ATOM 1942 N N . VAL A 1 260 ? -7.479 18.929 17.673 1.00 96.00 260 VAL A N 1
ATOM 1943 C CA . VAL A 1 260 ? -8.684 18.773 16.845 1.00 96.00 260 VAL A CA 1
ATOM 1944 C C . VAL A 1 260 ? -8.332 18.438 15.400 1.00 96.00 260 VAL A C 1
ATOM 1946 O O . VAL A 1 260 ? -7.276 18.824 14.901 1.00 96.00 260 VAL A O 1
ATOM 1949 N N . VAL A 1 261 ? -9.235 17.741 14.715 1.00 93.44 261 VAL A N 1
ATOM 1950 C CA . VAL A 1 261 ? -9.171 17.487 13.266 1.00 93.44 261 VAL A CA 1
ATOM 1951 C C . VAL A 1 261 ? -10.474 17.948 12.600 1.00 93.44 261 VAL A C 1
ATOM 1953 O O . VAL A 1 261 ? -11.517 17.936 13.265 1.00 93.44 261 VAL A O 1
ATOM 1956 N N . PRO A 1 262 ? -10.452 18.378 11.323 1.00 88.94 262 PRO A N 1
ATOM 1957 C CA . PRO A 1 262 ? -11.667 18.745 10.594 1.00 88.94 262 PRO A CA 1
ATOM 1958 C C . PRO A 1 262 ? -12.649 17.571 10.503 1.00 88.94 262 PRO A C 1
ATOM 1960 O O . PRO A 1 262 ? -12.242 16.440 10.256 1.00 88.94 262 PRO A O 1
ATOM 1963 N N . ASP A 1 263 ? -13.947 17.831 10.655 1.00 82.38 263 ASP A N 1
ATOM 1964 C CA . ASP A 1 263 ? -14.992 16.790 10.679 1.00 82.38 263 ASP A CA 1
ATOM 1965 C C . ASP A 1 263 ? -15.548 16.402 9.289 1.00 82.38 263 ASP A C 1
ATOM 1967 O O . ASP A 1 263 ? -16.486 15.611 9.183 1.00 82.38 263 ASP A O 1
ATOM 1971 N N . GLY A 1 264 ? -14.999 16.989 8.219 1.00 75.62 264 GLY A N 1
ATOM 1972 C CA . GLY A 1 264 ? -15.474 16.840 6.837 1.00 75.62 264 GLY A CA 1
ATOM 1973 C C . GLY A 1 264 ? -16.734 17.648 6.483 1.00 75.62 264 GLY A C 1
ATOM 1974 O O . GLY A 1 264 ? -17.164 17.619 5.334 1.00 75.62 264 GLY A O 1
ATOM 1975 N N . LYS A 1 265 ? -17.315 18.384 7.438 1.00 78.44 265 LYS A N 1
ATOM 1976 C CA . LYS A 1 265 ? -18.576 19.147 7.324 1.00 78.44 265 LYS A CA 1
ATOM 1977 C C . LYS A 1 265 ? -18.398 20.652 7.582 1.00 78.44 265 LYS A C 1
ATOM 1979 O O . LYS A 1 265 ? -19.380 21.389 7.616 1.00 78.44 265 LYS A O 1
ATOM 1984 N N . GLY A 1 266 ? -17.160 21.111 7.782 1.00 77.38 266 GLY A N 1
ATOM 1985 C CA . GLY A 1 266 ? -16.832 22.492 8.165 1.00 77.38 266 GLY A CA 1
ATOM 1986 C C . GLY A 1 266 ? -16.796 22.734 9.680 1.00 77.38 266 GLY A C 1
ATOM 1987 O O . GLY A 1 266 ? -16.672 23.878 10.115 1.00 77.38 266 GLY A O 1
ATOM 1988 N N . GLY A 1 267 ? -16.904 21.677 10.486 1.00 88.56 267 GLY A N 1
ATOM 1989 C CA . GLY A 1 267 ? -16.646 21.675 11.920 1.00 88.56 267 GLY A CA 1
ATOM 1990 C C . GLY A 1 267 ? -15.330 20.977 12.277 1.00 88.56 267 GLY A C 1
ATOM 1991 O O . GLY A 1 267 ? -14.479 20.695 11.430 1.00 88.56 267 GLY A O 1
ATOM 1992 N N . TYR A 1 268 ? -15.177 20.690 13.568 1.00 92.94 268 TYR A N 1
ATOM 1993 C CA . TYR A 1 268 ? -14.007 20.035 14.147 1.00 92.94 268 TYR A CA 1
ATOM 1994 C C . TYR A 1 268 ? -14.441 19.007 15.192 1.00 92.94 268 TYR A C 1
ATOM 1996 O O . TYR A 1 268 ? -15.401 19.238 15.930 1.00 92.94 268 TYR A O 1
ATOM 2004 N N . VAL A 1 269 ? -13.688 17.912 15.289 1.00 94.62 269 VAL A N 1
ATOM 2005 C CA . VAL A 1 269 ? -13.814 16.897 16.345 1.00 94.62 269 VAL A CA 1
ATOM 2006 C C . VAL A 1 269 ? -12.511 16.796 17.127 1.00 94.62 269 VAL A C 1
ATOM 2008 O O . VAL A 1 269 ? -11.422 16.940 16.563 1.00 94.62 269 VAL A O 1
ATOM 2011 N N . GLN A 1 270 ? -12.597 16.539 18.431 1.00 96.75 270 GLN A N 1
ATOM 2012 C CA . GLN A 1 270 ? -11.406 16.374 19.259 1.00 96.75 270 GLN A CA 1
ATOM 2013 C C . GLN A 1 270 ? -10.853 14.951 19.142 1.00 96.75 270 GLN A C 1
ATOM 2015 O O . GLN A 1 270 ? -11.447 13.986 19.624 1.00 96.75 270 GLN A O 1
ATOM 2020 N N . ALA A 1 271 ? -9.688 14.841 18.507 1.00 94.88 271 ALA A N 1
ATOM 2021 C CA . ALA A 1 271 ? -8.955 13.594 18.316 1.00 94.88 271 ALA A CA 1
ATOM 2022 C C . ALA A 1 271 ? -7.970 13.309 19.462 1.00 94.88 271 ALA A C 1
ATOM 2024 O O . ALA A 1 271 ? -7.713 12.144 19.784 1.00 94.88 271 ALA A O 1
ATOM 2025 N N . GLY A 1 272 ? -7.411 14.360 20.074 1.00 95.81 272 GLY A N 1
ATOM 2026 C CA . GLY A 1 272 ? -6.345 14.234 21.062 1.00 95.81 272 GLY A CA 1
ATOM 2027 C C . GLY A 1 272 ? -6.378 15.236 22.218 1.00 95.81 272 GLY A C 1
ATOM 2028 O O . GLY A 1 272 ? -7.101 16.235 22.205 1.00 95.81 272 GLY A O 1
ATOM 2029 N N . VAL A 1 273 ? -5.540 14.952 23.214 1.00 97.31 273 VAL A N 1
ATOM 2030 C CA . VAL A 1 273 ? -5.219 15.814 24.365 1.00 97.31 273 VAL A CA 1
ATOM 2031 C C . VAL A 1 273 ? -3.696 15.938 24.459 1.00 97.31 273 VAL A C 1
ATOM 2033 O O . VAL A 1 273 ? -3.016 14.911 24.422 1.00 97.31 273 VAL A O 1
ATOM 2036 N N . VAL A 1 274 ? -3.144 17.153 24.564 1.00 95.12 274 VAL A N 1
ATOM 2037 C CA . VAL A 1 274 ? -1.683 17.386 24.627 1.00 95.12 274 VAL A CA 1
ATOM 2038 C C . VAL A 1 274 ? -1.083 16.718 25.867 1.00 95.12 274 VAL A C 1
ATOM 2040 O O . VAL A 1 274 ? -1.492 17.023 26.988 1.00 95.12 274 VAL A O 1
ATOM 2043 N N . SER A 1 275 ? -0.107 15.822 25.673 1.00 90.31 275 SER A N 1
ATOM 2044 C CA . SER A 1 275 ? 0.408 14.949 26.736 1.00 90.31 275 SER A CA 1
ATOM 2045 C C . SER A 1 275 ? 1.917 15.114 26.980 1.00 90.31 275 SER A C 1
ATOM 2047 O O . SER A 1 275 ? 2.300 15.611 28.038 1.00 90.31 275 SER A O 1
ATOM 2049 N N . TRP A 1 276 ? 2.801 14.756 26.037 1.00 86.06 276 TRP A N 1
ATOM 2050 C CA . TRP A 1 276 ? 4.262 14.859 26.237 1.00 86.06 276 TRP A CA 1
ATOM 2051 C C . TRP A 1 276 ? 5.071 14.916 24.931 1.00 86.06 276 TRP A C 1
ATOM 2053 O O . TRP A 1 276 ? 4.547 14.700 23.847 1.00 86.06 276 TRP A O 1
ATOM 2063 N N . GLY A 1 277 ? 6.378 15.185 25.024 1.00 82.06 277 GLY A N 1
ATOM 2064 C CA . GLY A 1 277 ? 7.308 15.181 23.885 1.00 82.06 277 GLY A CA 1
ATOM 2065 C C . GLY A 1 277 ? 8.770 15.318 24.328 1.00 82.06 277 GLY A C 1
ATOM 2066 O O . GLY A 1 277 ? 9.048 15.665 25.478 1.00 82.06 277 GLY A O 1
ATOM 2067 N N . ILE A 1 278 ? 9.737 15.060 23.437 1.00 76.31 278 ILE A N 1
ATOM 2068 C CA . ILE A 1 278 ? 11.186 15.101 23.757 1.00 76.31 278 ILE A CA 1
ATOM 2069 C C . ILE A 1 278 ? 11.752 16.527 23.614 1.00 76.31 278 ILE A C 1
ATOM 2071 O O . ILE A 1 278 ? 12.779 16.776 22.979 1.00 76.31 278 ILE A O 1
ATOM 2075 N N . GLY A 1 279 ? 11.073 17.480 24.257 1.00 65.75 279 GLY A N 1
ATOM 2076 C CA . GLY A 1 279 ? 11.246 18.917 24.043 1.00 65.75 279 GLY A CA 1
ATOM 2077 C C . GLY A 1 279 ? 10.569 19.396 22.755 1.00 65.75 279 GLY A C 1
ATOM 2078 O O . GLY A 1 279 ? 10.461 18.650 21.787 1.00 65.75 279 GLY A O 1
ATOM 2079 N N . CYS A 1 280 ? 10.134 20.654 22.757 1.00 70.19 280 CYS A N 1
ATOM 2080 C CA . CYS A 1 280 ? 9.259 21.212 21.727 1.00 70.19 280 CYS A CA 1
ATOM 2081 C C . CYS A 1 280 ? 9.983 21.392 20.381 1.00 70.19 280 CYS A C 1
ATOM 2083 O O . CYS A 1 280 ? 11.093 21.935 20.347 1.00 70.19 280 CYS A O 1
ATOM 2085 N N . ALA A 1 281 ? 9.337 20.985 19.285 1.00 64.44 281 ALA A N 1
ATOM 2086 C CA . ALA A 1 281 ? 9.664 21.347 17.895 1.00 64.44 281 ALA A CA 1
ATOM 2087 C C . ALA A 1 281 ? 11.096 21.034 17.437 1.00 64.44 281 ALA A C 1
ATOM 2089 O O . ALA A 1 281 ? 11.638 21.674 16.528 1.00 64.44 281 ALA A O 1
ATOM 2090 N N . ARG A 1 282 ? 11.732 20.032 18.046 1.00 69.56 282 ARG A N 1
ATOM 2091 C CA . ARG A 1 282 ? 13.040 19.551 17.597 1.00 69.56 282 ARG A CA 1
ATOM 2092 C C . ARG A 1 282 ? 12.893 18.791 16.284 1.00 69.56 282 ARG A C 1
ATOM 2094 O O . ARG A 1 282 ? 11.969 18.001 16.123 1.00 69.56 282 ARG A O 1
ATOM 2101 N N . LYS A 1 283 ? 13.854 18.975 15.378 1.00 72.31 283 LYS A N 1
ATOM 2102 C CA . LYS A 1 283 ? 13.983 18.144 14.177 1.00 72.31 283 LYS A CA 1
ATOM 2103 C C . LYS A 1 283 ? 14.006 16.657 14.554 1.00 72.31 283 LYS A C 1
ATOM 2105 O O . LYS A 1 283 ? 14.679 16.284 15.516 1.00 72.31 283 LYS A O 1
ATOM 2110 N N . ASP A 1 284 ? 13.296 15.833 13.782 1.00 69.12 284 ASP A N 1
ATOM 2111 C CA . ASP A 1 284 ? 13.144 14.390 14.001 1.00 69.12 284 ASP A CA 1
ATOM 2112 C C . ASP A 1 284 ? 12.590 14.019 15.405 1.00 69.12 284 ASP A C 1
ATOM 2114 O O . ASP A 1 284 ? 12.865 12.927 15.913 1.00 69.12 284 ASP A O 1
ATOM 2118 N N . SER A 1 285 ? 11.779 14.898 16.016 1.00 78.00 285 SER A N 1
ATOM 2119 C CA . SER A 1 285 ? 10.977 14.677 17.235 1.00 78.00 285 SER A CA 1
ATOM 2120 C C . SER A 1 285 ? 9.521 15.087 16.991 1.00 78.00 285 SER A C 1
ATOM 2122 O O . SER A 1 285 ? 9.279 16.100 16.343 1.00 78.00 285 SER A O 1
ATOM 2124 N N . TYR A 1 286 ? 8.561 14.349 17.552 1.00 87.00 286 TYR A N 1
ATOM 2125 C CA . TYR A 1 286 ? 7.125 14.650 17.450 1.00 87.00 286 TYR A CA 1
ATOM 2126 C C . TYR A 1 286 ? 6.488 14.841 18.833 1.00 87.00 286 TYR A C 1
ATOM 2128 O O . TYR A 1 286 ? 6.969 14.273 19.820 1.00 87.00 286 TYR A O 1
ATOM 2136 N N . GLY A 1 287 ? 5.393 15.602 18.890 1.00 88.69 287 GLY A N 1
ATOM 2137 C CA . GLY A 1 287 ? 4.534 15.690 20.069 1.00 88.69 287 GLY A CA 1
ATOM 2138 C C . GLY A 1 287 ? 3.647 14.449 20.197 1.00 88.69 287 GLY A C 1
ATOM 2139 O O . GLY A 1 287 ? 3.219 13.881 19.187 1.00 88.69 287 GLY A O 1
ATOM 2140 N N . VAL A 1 288 ? 3.370 14.032 21.432 1.00 92.69 288 VAL A N 1
ATOM 2141 C CA . VAL A 1 288 ? 2.520 12.887 21.789 1.00 92.69 288 VAL A CA 1
ATOM 2142 C C . VAL A 1 288 ? 1.270 13.374 22.512 1.00 92.69 288 VAL A C 1
ATOM 2144 O O . VAL A 1 288 ? 1.324 14.193 23.434 1.00 92.69 288 VAL A O 1
ATOM 2147 N N . TYR A 1 289 ? 0.137 12.819 22.104 1.00 94.75 289 TYR A N 1
ATOM 2148 C CA . TYR A 1 289 ? -1.201 13.200 22.530 1.00 94.75 289 TYR A CA 1
ATOM 2149 C C . TYR A 1 289 ? -1.956 11.945 22.982 1.00 94.75 289 TYR A C 1
ATOM 2151 O O . TYR A 1 289 ? -1.784 10.878 22.393 1.00 94.75 289 TYR A O 1
ATOM 2159 N N . THR A 1 290 ? -2.818 12.035 23.992 1.00 96.00 290 THR A N 1
ATOM 2160 C CA . THR A 1 290 ? -3.709 10.913 24.345 1.00 96.00 290 THR A CA 1
ATOM 2161 C C . THR A 1 290 ? -4.810 10.795 23.289 1.00 96.00 290 THR A C 1
ATOM 2163 O O . THR A 1 290 ? -5.460 11.794 22.992 1.00 96.00 290 THR A O 1
ATOM 2166 N N . ARG A 1 291 ? -5.023 9.606 22.706 1.00 94.19 291 ARG A N 1
ATOM 2167 C CA . ARG A 1 291 ? -6.042 9.362 21.667 1.00 94.19 291 ARG A CA 1
ATOM 2168 C C . ARG A 1 291 ? -7.420 9.299 22.318 1.00 94.19 291 ARG A C 1
ATOM 2170 O O . ARG A 1 291 ? -7.747 8.286 22.927 1.00 94.19 291 ARG A O 1
ATOM 2177 N N . VAL A 1 292 ? -8.226 10.346 22.152 1.00 94.25 292 VAL A N 1
ATOM 2178 C CA . VAL A 1 292 ? -9.526 10.508 22.832 1.00 94.25 292 VAL A CA 1
ATOM 2179 C C . VAL A 1 292 ? -10.455 9.317 22.611 1.00 94.25 292 VAL A C 1
ATOM 2181 O O . VAL A 1 292 ? -11.023 8.811 23.575 1.00 94.25 292 VAL A O 1
ATOM 2184 N N . SER A 1 293 ? -10.546 8.820 21.374 1.00 91.44 293 SER A N 1
ATOM 2185 C CA . SER A 1 293 ? -11.508 7.779 20.992 1.00 91.44 293 SER A CA 1
ATOM 2186 C C . SER A 1 293 ? -11.402 6.494 21.831 1.00 91.44 293 SER A C 1
ATOM 2188 O O . SER A 1 293 ? -12.415 5.896 22.184 1.00 91.44 293 SER A O 1
ATOM 2190 N N . ARG A 1 294 ? -10.183 6.136 22.267 1.00 91.25 294 ARG A N 1
ATOM 2191 C CA . ARG A 1 294 ? -9.895 4.963 23.117 1.00 91.25 294 ARG A CA 1
ATOM 2192 C C . ARG A 1 294 ? -10.319 5.126 24.582 1.00 91.25 294 ARG A C 1
ATOM 2194 O O . ARG A 1 294 ? -10.105 4.214 25.375 1.00 91.25 294 ARG A O 1
ATOM 2201 N N . PHE A 1 295 ? -10.893 6.272 24.943 1.00 93.81 295 PHE A N 1
ATOM 2202 C CA . PHE A 1 295 ? -11.404 6.579 26.278 1.00 93.81 295 PHE A CA 1
ATOM 2203 C C . PHE A 1 295 ? -12.892 6.950 26.272 1.00 93.81 295 PHE A C 1
ATOM 2205 O O . PHE A 1 295 ? -13.416 7.278 27.335 1.00 93.81 295 PHE A O 1
ATOM 2212 N N . ASN A 1 296 ? -13.587 6.880 25.128 1.00 90.25 296 ASN A N 1
ATOM 2213 C CA . ASN A 1 296 ? -14.998 7.270 25.014 1.00 90.25 296 ASN A CA 1
ATOM 2214 C C . ASN A 1 296 ? -15.900 6.541 26.032 1.00 90.25 296 ASN A C 1
ATOM 2216 O O . ASN A 1 296 ? -16.742 7.188 26.653 1.00 90.25 296 ASN A O 1
ATOM 2220 N N . ASP A 1 297 ? -15.665 5.252 26.300 1.00 89.75 297 ASP A N 1
ATOM 2221 C CA . ASP A 1 297 ? -16.407 4.486 27.315 1.00 89.75 297 ASP A CA 1
ATOM 2222 C C . ASP A 1 297 ? -16.206 5.040 28.735 1.00 89.75 297 ASP A C 1
ATOM 2224 O O . ASP A 1 297 ? -17.169 5.235 29.476 1.00 89.75 297 ASP A O 1
ATOM 2228 N N . TRP A 1 298 ? -14.962 5.357 29.111 1.00 94.56 298 TRP A N 1
ATOM 2229 C CA . TRP A 1 298 ? -14.638 5.950 30.415 1.00 94.56 298 TRP A CA 1
ATOM 2230 C C . TRP A 1 298 ? -15.182 7.380 30.540 1.00 94.56 298 TRP A C 1
ATOM 2232 O O . TRP A 1 298 ? -15.739 7.747 31.573 1.00 94.56 298 TRP A O 1
ATOM 2242 N N . LEU A 1 299 ? -15.075 8.179 29.475 1.00 94.06 299 LEU A N 1
ATOM 2243 C CA . LEU A 1 299 ? -15.613 9.540 29.413 1.00 94.06 299 LEU A CA 1
ATOM 2244 C C . LEU A 1 299 ? -17.144 9.527 29.539 1.00 94.06 299 LEU A C 1
ATOM 2246 O O . LEU A 1 299 ? -17.706 10.321 30.296 1.00 94.06 299 LEU A O 1
ATOM 2250 N N . SER A 1 300 ? -17.816 8.581 28.879 1.00 90.81 300 SER A N 1
ATOM 2251 C CA . SER A 1 300 ? -19.254 8.332 29.019 1.00 90.81 300 SER A CA 1
ATOM 2252 C C . SER A 1 300 ? -19.613 7.892 30.445 1.00 90.81 300 SER A C 1
ATOM 2254 O O . SER A 1 300 ? -20.468 8.510 31.078 1.00 90.81 300 SER A O 1
ATOM 2256 N N . GLN A 1 301 ? -18.897 6.912 31.011 1.00 90.94 301 GLN A N 1
ATOM 2257 C CA . GLN A 1 301 ? -19.121 6.410 32.372 1.00 90.94 301 GLN A CA 1
ATOM 2258 C C . GLN A 1 301 ? -18.975 7.506 33.442 1.00 90.94 301 GLN A C 1
ATOM 2260 O O . GLN A 1 301 ? -19.795 7.587 34.356 1.00 90.94 301 GLN A O 1
ATOM 2265 N N . VAL A 1 302 ? -17.949 8.359 33.345 1.00 92.25 302 VAL A N 1
ATOM 2266 C CA . VAL A 1 302 ? -17.702 9.440 34.317 1.00 92.25 302 VAL A CA 1
ATOM 2267 C C . VAL A 1 302 ? -18.693 10.597 34.159 1.00 92.25 302 VAL A C 1
ATOM 2269 O O . VAL A 1 302 ? -19.073 11.201 35.166 1.00 92.25 302 VAL A O 1
ATOM 2272 N N . SER A 1 303 ? -19.114 10.897 32.924 1.00 90.94 303 SER A N 1
ATOM 2273 C CA . SER A 1 303 ? -20.050 11.990 32.621 1.00 90.94 303 SER A CA 1
ATOM 2274 C C . SER A 1 303 ? -21.531 11.611 32.702 1.00 90.94 303 SER A C 1
ATOM 2276 O O . SER A 1 303 ? -22.379 12.498 32.643 1.00 90.94 303 SER A O 1
ATOM 2278 N N . GLY A 1 304 ? -21.860 10.322 32.828 1.00 88.00 304 GLY A N 1
ATOM 2279 C CA . GLY A 1 304 ? -23.238 9.832 32.743 1.00 88.00 304 GLY A CA 1
ATOM 2280 C C . GLY A 1 304 ? -23.819 9.917 31.327 1.00 88.00 304 GLY A C 1
ATOM 2281 O O . GLY A 1 304 ? -25.002 10.203 31.173 1.00 88.00 304 GLY A O 1
ATOM 2282 N N . GLY A 1 305 ? -22.986 9.734 30.296 1.00 84.06 305 GLY A N 1
ATOM 2283 C CA . GLY A 1 305 ? -23.385 9.805 28.884 1.00 84.06 305 GLY A CA 1
ATOM 2284 C C . GLY A 1 305 ? -23.626 11.221 28.341 1.00 84.06 305 GLY A C 1
ATOM 2285 O O . GLY A 1 305 ? -24.164 11.367 27.249 1.00 84.06 305 GLY A O 1
ATOM 2286 N N . GLN A 1 306 ? -23.244 12.270 29.079 1.00 84.62 306 GLN A N 1
ATOM 2287 C CA . GLN A 1 306 ? -23.510 13.669 28.703 1.00 84.62 306 GLN A CA 1
ATOM 2288 C C . GLN A 1 306 ? -22.594 14.224 27.600 1.00 84.62 306 GLN A C 1
ATOM 2290 O O . GLN A 1 306 ? -22.910 15.244 26.987 1.00 84.62 306 GLN A O 1
ATOM 2295 N N . ILE A 1 307 ? -21.431 13.613 27.370 1.00 89.06 307 ILE A N 1
ATOM 2296 C CA . ILE A 1 307 ? -20.447 14.123 26.408 1.00 89.06 307 ILE A CA 1
ATOM 2297 C C . ILE A 1 307 ? -20.831 13.707 24.986 1.00 89.06 307 ILE A C 1
ATOM 2299 O O . ILE A 1 307 ? -20.995 12.525 24.693 1.00 89.06 307 ILE A O 1
ATOM 2303 N N . THR A 1 308 ? -20.929 14.684 24.082 1.00 85.50 308 THR A N 1
ATOM 2304 C CA . THR A 1 308 ? -21.257 14.425 22.674 1.00 85.50 308 THR A CA 1
ATOM 2305 C C . THR A 1 308 ? -20.071 13.789 21.950 1.00 85.50 308 THR A C 1
ATOM 2307 O O . THR A 1 308 ? -19.024 14.415 21.782 1.00 85.50 308 THR A O 1
ATOM 2310 N N . VAL A 1 309 ? -20.257 12.562 21.466 1.00 82.62 309 VAL A N 1
ATOM 2311 C CA . VAL A 1 309 ? -19.335 11.893 20.540 1.00 82.62 309 VAL A CA 1
ATOM 2312 C C . VAL A 1 309 ? -19.835 12.114 19.109 1.00 82.62 309 VAL A C 1
ATOM 2314 O O . VAL A 1 309 ? -21.008 11.897 18.811 1.00 82.62 309 VAL A O 1
ATOM 2317 N N . ALA A 1 310 ? -18.954 12.562 18.218 1.00 73.19 310 ALA A N 1
ATOM 2318 C CA . ALA A 1 310 ? -19.238 12.768 16.804 1.00 73.19 310 ALA A CA 1
ATOM 2319 C C . ALA A 1 310 ? -19.239 11.431 16.053 1.00 73.19 310 ALA A C 1
ATOM 2321 O O . ALA A 1 310 ? -18.238 11.027 15.456 1.00 73.19 310 ALA A O 1
ATOM 2322 N N . THR A 1 311 ? -20.385 10.756 16.075 1.00 56.53 311 THR A N 1
ATOM 2323 C CA . THR A 1 311 ? -20.648 9.599 15.219 1.00 56.53 311 THR A CA 1
ATOM 2324 C C . THR A 1 311 ? -20.573 9.989 13.740 1.00 56.53 311 THR A C 1
ATOM 2326 O O . THR A 1 311 ? -20.977 11.083 13.323 1.00 56.53 311 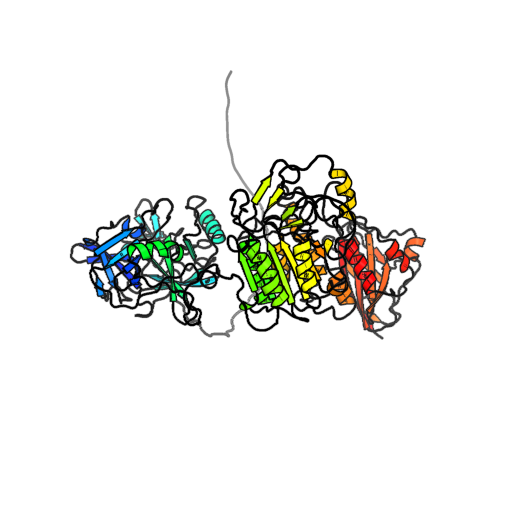THR A O 1
ATOM 2329 N N . ALA A 1 312 ? -20.067 9.074 12.911 1.00 43.91 312 ALA A N 1
ATOM 2330 C CA . ALA A 1 312 ? -20.140 9.225 11.465 1.00 43.91 312 ALA A CA 1
ATOM 2331 C C . ALA A 1 312 ? -21.613 9.146 11.028 1.00 43.91 312 ALA A C 1
ATOM 2333 O O . ALA A 1 312 ? -22.232 8.087 11.087 1.00 43.91 312 ALA A O 1
ATOM 2334 N N . THR A 1 313 ? -22.189 10.275 10.612 1.00 31.56 313 THR A N 1
ATOM 2335 C CA . THR A 1 313 ? -23.597 10.345 10.197 1.00 31.56 313 THR A CA 1
ATOM 2336 C C . THR A 1 313 ? -23.787 9.692 8.830 1.00 31.56 313 THR A C 1
ATOM 2338 O O . THR A 1 313 ? -23.695 10.366 7.801 1.00 31.56 313 THR A O 1
ATOM 2341 N N . SER A 1 314 ? -24.094 8.398 8.817 1.00 30.66 314 SER A N 1
ATOM 2342 C CA . SER A 1 314 ? -24.835 7.789 7.718 1.00 30.66 314 SER A CA 1
ATOM 2343 C C . SER A 1 314 ? -26.211 8.454 7.631 1.00 30.66 314 SER A C 1
ATOM 2345 O O . SER A 1 314 ? -27.013 8.410 8.561 1.00 30.66 314 SER A O 1
ATOM 2347 N N . SER A 1 315 ? -26.488 9.112 6.509 1.00 27.02 315 SER A N 1
ATOM 2348 C CA . SER A 1 315 ? -27.804 9.675 6.211 1.00 27.02 315 SER A CA 1
ATOM 2349 C C . SER A 1 315 ? -28.749 8.572 5.724 1.00 27.02 315 SER A C 1
ATOM 2351 O O . SER A 1 315 ? -29.043 8.471 4.534 1.00 27.02 315 SER A O 1
ATOM 2353 N N . THR A 1 316 ? -29.212 7.744 6.656 1.00 29.23 316 THR A N 1
ATOM 2354 C CA . THR A 1 316 ? -30.295 6.769 6.466 1.00 29.23 316 THR A CA 1
ATOM 2355 C C . THR A 1 316 ? -31.187 6.789 7.701 1.00 29.23 316 THR A C 1
ATOM 2357 O O . THR A 1 316 ? -30.695 6.850 8.824 1.00 29.23 316 THR A O 1
ATOM 2360 N N . THR A 1 317 ? -32.496 6.797 7.471 1.00 27.98 317 THR A N 1
ATOM 2361 C CA . THR A 1 317 ? -33.554 6.902 8.486 1.00 27.98 317 THR A CA 1
ATOM 2362 C C . THR A 1 317 ? -33.660 5.670 9.382 1.00 27.98 317 THR A C 1
ATOM 2364 O O . THR A 1 317 ? -33.280 4.576 8.968 1.00 27.98 317 THR A O 1
ATOM 2367 N N . ASP A 1 318 ? -34.259 5.846 10.563 1.00 30.27 318 ASP A N 1
ATOM 2368 C CA . ASP A 1 318 ? -34.594 4.772 11.501 1.00 30.27 318 ASP A CA 1
ATOM 2369 C C . ASP A 1 318 ? -35.240 3.542 10.847 1.00 30.27 318 ASP A C 1
ATOM 2371 O O . ASP A 1 318 ? -36.217 3.627 10.100 1.00 30.27 318 ASP A O 1
ATOM 2375 N N . THR A 1 319 ? -34.771 2.369 11.256 1.00 28.69 319 THR A N 1
ATOM 2376 C CA . THR A 1 319 ? -35.636 1.239 11.617 1.00 28.69 319 THR A CA 1
ATOM 2377 C C . THR A 1 319 ? -34.913 0.408 12.677 1.00 28.69 319 THR A C 1
ATOM 2379 O O . THR A 1 319 ? -33.684 0.412 12.741 1.00 28.69 319 THR A O 1
ATOM 2382 N N . ALA A 1 320 ? -35.666 -0.210 13.586 1.00 26.47 320 ALA A N 1
ATOM 2383 C CA . ALA A 1 320 ? -35.111 -0.735 14.831 1.00 26.47 320 ALA A CA 1
ATOM 2384 C C . ALA A 1 320 ? -34.481 -2.133 14.699 1.00 26.47 320 ALA A C 1
ATOM 2386 O O . ALA A 1 320 ? -34.990 -2.983 13.975 1.00 26.47 320 ALA A O 1
ATOM 2387 N N . ASP A 1 321 ? -33.416 -2.330 15.480 1.00 32.66 321 ASP A N 1
ATOM 2388 C CA . ASP A 1 321 ? -32.991 -3.564 16.159 1.00 32.66 321 ASP A CA 1
ATOM 2389 C C . ASP A 1 321 ? -33.371 -4.922 15.524 1.00 32.66 321 ASP A C 1
ATOM 2391 O O . ASP A 1 321 ? -34.494 -5.413 15.663 1.00 32.66 321 ASP A O 1
ATOM 2395 N N . THR A 1 322 ? -32.395 -5.595 14.904 1.00 25.80 322 THR A N 1
ATOM 2396 C CA . THR A 1 322 ? -32.312 -7.068 14.915 1.00 25.80 322 THR A CA 1
ATOM 2397 C C . THR A 1 322 ? -30.883 -7.562 14.630 1.00 25.80 322 THR A C 1
ATOM 2399 O O . THR A 1 322 ? -30.000 -6.787 14.265 1.00 25.80 322 THR A O 1
ATOM 2402 N N . ALA A 1 323 ? -30.649 -8.854 14.881 1.00 28.81 323 ALA A N 1
ATOM 2403 C CA . ALA A 1 323 ? -29.339 -9.492 15.039 1.00 28.81 323 ALA A CA 1
ATOM 2404 C C . ALA A 1 323 ? -28.417 -9.549 13.794 1.00 28.81 323 ALA A C 1
ATOM 2406 O O . ALA A 1 323 ? -28.854 -9.388 12.662 1.00 28.81 323 ALA A O 1
ATOM 2407 N N . GLU A 1 324 ? -27.140 -9.870 14.058 1.00 30.83 324 GLU A N 1
ATOM 2408 C CA . GLU A 1 324 ? -26.100 -10.310 13.101 1.00 30.83 324 GLU A CA 1
ATOM 2409 C C . GLU A 1 324 ? -25.889 -9.403 11.870 1.00 30.83 324 GLU A C 1
ATOM 2411 O O . GLU A 1 324 ? -26.237 -9.732 10.738 1.00 30.83 324 GLU A O 1
ATOM 2416 N N . GLY A 1 325 ? -25.251 -8.248 12.105 1.00 35.72 325 GLY A N 1
ATOM 2417 C CA . GLY A 1 325 ? -25.005 -7.218 11.090 1.00 35.72 325 GLY A CA 1
ATOM 2418 C C . GLY A 1 325 ? -24.230 -7.696 9.854 1.00 35.72 325 GLY A C 1
ATOM 2419 O O . GLY A 1 325 ? -23.146 -8.276 9.954 1.00 35.72 325 GLY A O 1
ATOM 2420 N N . ASP A 1 326 ? -24.775 -7.394 8.674 1.00 46.66 326 ASP A N 1
ATOM 2421 C CA . ASP A 1 326 ? -24.254 -7.872 7.396 1.00 46.66 326 ASP A CA 1
ATOM 2422 C C . ASP A 1 326 ? -23.063 -7.040 6.885 1.00 46.66 326 ASP A C 1
ATOM 2424 O O . ASP A 1 326 ? -23.201 -5.887 6.476 1.00 46.66 326 ASP A O 1
ATOM 2428 N N . VAL A 1 327 ? -21.867 -7.635 6.917 1.00 61.34 327 VAL A N 1
ATOM 2429 C CA . VAL A 1 327 ? -20.590 -6.910 6.768 1.00 61.34 327 VAL A CA 1
ATOM 2430 C C . VAL A 1 327 ? -20.311 -6.418 5.334 1.00 61.34 327 VAL A C 1
ATOM 2432 O O . VAL A 1 327 ? -19.527 -5.490 5.155 1.00 61.34 327 VAL A O 1
ATOM 2435 N N . CYS A 1 328 ? -20.990 -6.965 4.319 1.00 68.31 328 CYS A N 1
ATOM 2436 C CA . CYS A 1 328 ? -20.932 -6.485 2.928 1.00 68.31 328 CYS A CA 1
ATOM 2437 C C . CYS A 1 328 ? -22.337 -6.156 2.382 1.00 68.31 328 CYS A C 1
ATOM 2439 O O . CYS A 1 328 ? -22.721 -6.645 1.318 1.00 68.31 328 CYS A O 1
ATOM 2441 N N . GLY A 1 329 ? -23.109 -5.352 3.125 1.00 58.50 329 GLY A N 1
ATOM 2442 C CA . GLY A 1 329 ? -24.494 -5.006 2.781 1.00 58.50 329 GLY A CA 1
ATOM 2443 C C . GLY A 1 329 ? -24.682 -4.440 1.355 1.00 58.50 329 GLY A C 1
ATOM 2444 O O . GLY A 1 329 ? -23.786 -3.790 0.812 1.00 58.50 329 GLY A O 1
ATOM 2445 N N . PRO A 1 330 ? -25.845 -4.672 0.718 1.00 53.19 330 PRO A N 1
ATOM 2446 C CA . PRO A 1 330 ? -26.009 -4.550 -0.731 1.00 53.19 330 PRO A CA 1
ATOM 2447 C C . PRO A 1 330 ? -25.960 -3.105 -1.252 1.00 53.19 330 PRO A C 1
ATOM 2449 O O . PRO A 1 330 ? -26.788 -2.268 -0.894 1.00 53.19 330 PRO A O 1
ATOM 2452 N N . VAL A 1 331 ? -25.062 -2.839 -2.209 1.00 57.91 331 VAL A N 1
ATOM 2453 C CA . VAL A 1 331 ? -25.052 -1.593 -3.000 1.00 57.91 331 VAL A CA 1
ATOM 2454 C C . VAL A 1 331 ? -25.673 -1.840 -4.374 1.00 57.91 331 VAL A C 1
ATOM 2456 O O . VAL A 1 331 ? -25.274 -2.754 -5.101 1.00 57.91 331 VAL A O 1
ATOM 2459 N N . SER A 1 332 ? -26.648 -1.006 -4.737 1.00 59.28 332 SER A N 1
ATOM 2460 C CA . SER A 1 332 ? -27.463 -1.147 -5.944 1.00 59.28 332 SER A CA 1
ATOM 2461 C C . SER A 1 332 ? -26.669 -1.008 -7.252 1.00 59.28 332 SER A C 1
ATOM 2463 O O . SER A 1 332 ? -25.712 -0.236 -7.370 1.00 59.28 332 SER A O 1
ATOM 2465 N N . GLY A 1 333 ? -27.094 -1.767 -8.265 1.00 63.81 333 GLY A N 1
ATOM 2466 C CA . GLY A 1 333 ? -26.481 -1.788 -9.594 1.00 63.81 333 GLY A CA 1
ATOM 2467 C C . GLY A 1 333 ? -25.220 -2.656 -9.700 1.00 63.81 333 GLY A C 1
ATOM 2468 O O . GLY A 1 333 ? -24.453 -2.811 -8.745 1.00 63.81 333 GLY A O 1
ATOM 2469 N N . ARG A 1 334 ? -25.013 -3.215 -10.897 1.00 74.50 334 ARG A N 1
ATOM 2470 C CA . ARG A 1 334 ? -23.753 -3.861 -11.305 1.00 74.50 334 ARG A CA 1
ATOM 2471 C C . ARG A 1 334 ? -22.667 -2.809 -11.562 1.00 74.50 334 ARG A C 1
ATOM 2473 O O . ARG A 1 334 ? -22.947 -1.612 -11.520 1.00 74.50 334 ARG A O 1
ATOM 2480 N N . GLY A 1 335 ? -21.436 -3.259 -11.748 1.00 86.75 335 GLY A N 1
ATOM 2481 C CA . GLY A 1 335 ? -20.223 -2.452 -11.770 1.00 86.75 335 GLY A CA 1
ATOM 2482 C C . GLY A 1 335 ? -19.088 -3.193 -11.066 1.00 86.75 335 GLY A C 1
ATOM 2483 O O . GLY A 1 335 ? -19.306 -4.249 -10.465 1.00 86.75 335 GLY A O 1
ATOM 2484 N N . ASP A 1 336 ? -17.891 -2.608 -11.088 1.00 93.69 336 ASP A N 1
ATOM 2485 C CA . ASP A 1 336 ? -16.709 -3.159 -10.419 1.00 93.69 336 ASP A CA 1
ATOM 2486 C C . ASP A 1 336 ? -16.987 -3.573 -8.960 1.00 93.69 336 ASP A C 1
ATOM 2488 O O . ASP A 1 336 ? -17.805 -2.963 -8.260 1.00 93.69 336 ASP A O 1
ATOM 2492 N N . ARG A 1 337 ? -16.296 -4.615 -8.488 1.00 94.75 337 ARG A N 1
ATOM 2493 C CA . ARG A 1 337 ? -16.360 -5.102 -7.103 1.00 94.75 337 ARG A CA 1
ATOM 2494 C C . ARG A 1 337 ? -14.998 -5.547 -6.607 1.00 94.75 337 ARG A C 1
ATOM 2496 O O . ARG A 1 337 ? -14.259 -6.220 -7.317 1.00 94.75 337 ARG A O 1
ATOM 2503 N N . ALA A 1 338 ? -14.692 -5.219 -5.359 1.00 96.75 338 ALA A N 1
ATOM 2504 C CA . ALA A 1 338 ? -13.559 -5.802 -4.659 1.00 96.75 338 ALA A CA 1
ATOM 2505 C C . ALA A 1 338 ? -13.972 -6.343 -3.287 1.00 96.75 338 ALA A C 1
ATOM 2507 O O . ALA A 1 338 ? -14.816 -5.750 -2.606 1.00 96.75 338 ALA A O 1
ATOM 2508 N N . LEU A 1 339 ? -13.352 -7.452 -2.896 1.00 97.06 339 LEU A N 1
ATOM 2509 C CA . LEU A 1 339 ? -13.417 -8.062 -1.573 1.00 97.06 339 LEU A CA 1
ATOM 2510 C C . LEU A 1 339 ? -11.988 -8.182 -1.039 1.00 97.06 339 LEU A C 1
ATOM 2512 O O . LEU A 1 339 ? -11.174 -8.902 -1.614 1.00 97.06 339 LEU A O 1
ATOM 2516 N N . LEU A 1 340 ? -11.684 -7.457 0.037 1.00 97.50 340 LEU A N 1
ATOM 2517 C CA . LEU A 1 340 ? -10.363 -7.445 0.662 1.00 97.50 340 LEU A CA 1
ATOM 2518 C C . LEU A 1 340 ? -10.447 -8.069 2.058 1.00 97.50 340 LEU A C 1
ATOM 2520 O O . LEU A 1 340 ? -11.219 -7.604 2.896 1.00 97.50 340 LEU A O 1
ATOM 2524 N N . VAL A 1 341 ? -9.645 -9.098 2.314 1.00 96.88 341 VAL A N 1
ATOM 2525 C CA . VAL A 1 341 ? -9.628 -9.854 3.571 1.00 96.88 341 VAL A CA 1
ATOM 2526 C C . VAL A 1 341 ? -8.257 -9.722 4.235 1.00 96.88 341 VAL A C 1
ATOM 2528 O O . VAL A 1 341 ? -7.230 -9.886 3.577 1.00 96.88 341 VAL A O 1
ATOM 2531 N N . GLY A 1 342 ? -8.226 -9.417 5.534 1.00 93.69 342 GLY A N 1
ATOM 2532 C CA . GLY A 1 342 ? -6.983 -9.259 6.297 1.00 93.69 342 GLY A CA 1
ATOM 2533 C C . GLY A 1 342 ? -7.113 -9.786 7.720 1.00 93.69 342 GLY A C 1
ATOM 2534 O O . GLY A 1 342 ? -7.898 -9.250 8.498 1.00 93.69 342 GLY A O 1
ATOM 2535 N N . VAL A 1 343 ? -6.352 -10.822 8.080 1.00 89.56 343 VAL A N 1
ATOM 2536 C CA . VAL A 1 343 ? -6.488 -11.481 9.391 1.00 89.56 343 VAL A CA 1
ATOM 2537 C C . VAL A 1 343 ? -5.155 -11.476 10.137 1.00 89.56 343 VAL A C 1
ATOM 2539 O O . VAL A 1 343 ? -4.269 -12.283 9.855 1.00 89.56 343 VAL A O 1
ATOM 2542 N N . GLU A 1 344 ? -5.006 -10.563 11.104 1.00 83.44 344 GLU A N 1
ATOM 2543 C CA . GLU A 1 344 ? -3.828 -10.486 11.982 1.00 83.44 344 GLU A CA 1
ATOM 2544 C C . GLU A 1 344 ? -4.118 -10.976 13.411 1.00 83.44 344 GLU A C 1
ATOM 2546 O O . GLU A 1 344 ? -3.253 -11.604 14.028 1.00 83.44 344 GLU A O 1
ATOM 2551 N N . ARG A 1 345 ? -5.334 -10.752 13.926 1.00 83.44 345 ARG A N 1
ATOM 2552 C CA . ARG A 1 345 ? -5.833 -11.299 15.196 1.00 83.44 345 ARG A CA 1
ATOM 2553 C C . ARG A 1 345 ? -6.843 -12.402 14.899 1.00 83.44 345 ARG A C 1
ATOM 2555 O O . ARG A 1 345 ? -7.879 -12.127 14.310 1.00 83.44 345 ARG A O 1
ATOM 2562 N N . TYR A 1 346 ? -6.566 -13.622 15.344 1.00 82.06 346 TYR A N 1
ATOM 2563 C CA . TYR A 1 346 ? -7.420 -14.800 15.171 1.00 82.06 346 TYR A CA 1
ATOM 2564 C C . TYR A 1 346 ? -8.162 -15.117 16.476 1.00 82.06 346 TYR A C 1
ATOM 2566 O O . TYR A 1 346 ? -7.707 -14.765 17.568 1.00 82.06 346 TYR A O 1
ATOM 2574 N N . ARG A 1 347 ? -9.278 -15.852 16.386 1.00 88.69 347 ARG A N 1
ATOM 2575 C CA . ARG A 1 347 ? -10.061 -16.323 17.547 1.00 88.69 347 ARG A CA 1
ATOM 2576 C C . ARG A 1 347 ? -9.205 -17.112 18.545 1.00 88.69 347 ARG A C 1
ATOM 2578 O O . ARG A 1 347 ? -9.444 -17.049 19.748 1.00 88.69 347 ARG A O 1
ATOM 2585 N N . ASN A 1 348 ? -8.206 -17.845 18.052 1.00 79.19 348 ASN A N 1
ATOM 2586 C CA . ASN A 1 348 ? -7.177 -18.488 18.863 1.00 79.19 348 ASN A CA 1
ATOM 2587 C C . ASN A 1 348 ? -5.884 -17.647 18.832 1.00 79.19 348 ASN A C 1
ATOM 2589 O O . ASN A 1 348 ? -5.184 -17.673 17.817 1.00 79.19 348 ASN A O 1
ATOM 2593 N N . PRO A 1 349 ? -5.492 -16.978 19.938 1.00 71.56 349 PRO A N 1
ATOM 2594 C CA . PRO A 1 349 ? -4.315 -16.107 19.961 1.00 71.56 349 PRO A CA 1
ATOM 2595 C C . PRO A 1 349 ? -2.975 -16.787 19.646 1.00 71.56 349 PRO A C 1
ATOM 2597 O O . PRO A 1 349 ? -1.989 -16.089 19.418 1.00 71.56 349 PRO A O 1
ATOM 2600 N N . ARG A 1 350 ? -2.912 -18.130 19.613 1.00 72.12 350 ARG A N 1
ATOM 2601 C CA . ARG A 1 350 ? -1.731 -18.878 19.141 1.00 72.12 350 ARG A CA 1
ATOM 2602 C C . ARG A 1 350 ? -1.408 -18.633 17.662 1.00 72.12 350 ARG A C 1
ATOM 2604 O O . ARG A 1 350 ? -0.266 -18.850 17.275 1.00 72.12 350 ARG A O 1
ATOM 2611 N N . PHE A 1 351 ? -2.391 -18.214 16.864 1.00 72.38 351 PHE A N 1
ATOM 2612 C CA . PHE A 1 351 ? -2.244 -17.946 15.428 1.00 72.38 351 PHE A CA 1
ATOM 2613 C C . PHE A 1 351 ? -2.161 -16.448 15.107 1.00 72.38 351 PHE A C 1
ATOM 2615 O O . PHE A 1 351 ? -2.173 -16.071 13.943 1.00 72.38 351 PHE A O 1
ATOM 2622 N N . ASN A 1 352 ? -2.072 -15.578 16.119 1.00 70.00 352 ASN A N 1
ATOM 2623 C CA . ASN A 1 352 ? -1.931 -14.144 15.885 1.00 70.00 352 ASN A CA 1
ATOM 2624 C C . ASN A 1 352 ? -0.619 -13.836 15.155 1.00 70.00 352 ASN A C 1
ATOM 2626 O O . ASN A 1 352 ? 0.469 -14.175 15.630 1.00 70.00 352 ASN A O 1
ATOM 2630 N N . LEU A 1 353 ? -0.731 -13.122 14.037 1.00 66.50 353 LEU A N 1
ATOM 2631 C CA . LEU A 1 353 ? 0.420 -12.564 13.342 1.00 66.50 353 LEU A CA 1
ATOM 2632 C C . LEU A 1 353 ? 1.030 -11.426 14.167 1.00 66.50 353 LEU A C 1
ATOM 2634 O O . LEU A 1 353 ? 0.385 -10.808 15.014 1.00 66.50 353 LEU A O 1
ATOM 2638 N N . ILE A 1 354 ? 2.281 -11.078 13.862 1.00 60.31 354 ILE A N 1
ATOM 2639 C CA . ILE A 1 354 ? 2.977 -9.938 14.486 1.00 60.31 354 ILE A CA 1
ATOM 2640 C C . ILE A 1 354 ? 2.445 -8.560 14.030 1.00 60.31 354 ILE A C 1
ATOM 2642 O O . ILE A 1 354 ? 3.044 -7.540 14.366 1.00 60.31 354 ILE A O 1
ATOM 2646 N N . GLY A 1 355 ? 1.338 -8.537 13.281 1.00 69.19 355 GLY A N 1
ATOM 2647 C CA . GLY A 1 355 ? 0.789 -7.394 12.553 1.00 69.19 355 GLY A CA 1
ATOM 2648 C C . GLY A 1 355 ? 1.232 -7.370 11.086 1.00 69.19 355 GLY A C 1
ATOM 2649 O O . GLY A 1 355 ? 2.330 -7.818 10.754 1.00 69.19 355 GLY A O 1
ATOM 2650 N N . GLY A 1 356 ? 0.376 -6.839 10.212 1.00 73.81 356 GLY A N 1
ATOM 2651 C CA . GLY A 1 356 ? 0.679 -6.659 8.785 1.00 73.81 356 GLY A CA 1
ATOM 2652 C C . GLY A 1 356 ? -0.568 -6.663 7.908 1.00 73.81 356 GLY A C 1
ATOM 2653 O O . GLY A 1 356 ? -0.833 -5.686 7.215 1.00 73.81 356 GLY A O 1
ATOM 2654 N N . SER A 1 357 ? -1.386 -7.708 8.016 1.00 83.12 357 SER A N 1
ATOM 2655 C CA . SER A 1 357 ? -2.503 -7.968 7.099 1.00 83.12 357 SER A CA 1
ATOM 2656 C C . SER A 1 357 ? -3.572 -6.874 7.059 1.00 83.12 357 SER A C 1
ATOM 2658 O O . SER A 1 357 ? -4.078 -6.541 5.987 1.00 83.12 357 SER A O 1
ATOM 2660 N N . THR A 1 358 ? -3.863 -6.228 8.191 1.00 82.06 358 THR A N 1
ATOM 2661 C CA . THR A 1 358 ? -4.786 -5.080 8.229 1.00 82.06 358 THR A CA 1
ATOM 2662 C C . THR A 1 358 ? -4.182 -3.823 7.579 1.00 82.06 358 THR A C 1
ATOM 2664 O O . THR A 1 358 ? -4.914 -2.973 7.070 1.00 82.06 358 THR A O 1
ATOM 2667 N N . ASN A 1 359 ? -2.851 -3.701 7.510 1.00 82.56 359 ASN A N 1
ATOM 2668 C CA . ASN A 1 359 ? -2.188 -2.660 6.717 1.00 82.56 359 ASN A CA 1
ATOM 2669 C C . ASN A 1 359 ? -2.178 -3.011 5.220 1.00 82.56 359 ASN A C 1
ATOM 2671 O O . ASN A 1 359 ? -2.438 -2.141 4.396 1.00 82.56 359 ASN A O 1
ATOM 2675 N N . ASP A 1 360 ? -1.959 -4.279 4.866 1.00 89.62 360 ASP A N 1
ATOM 2676 C CA . ASP A 1 360 ? -1.974 -4.753 3.475 1.00 89.62 360 ASP A CA 1
ATOM 2677 C C . ASP A 1 360 ? -3.320 -4.483 2.794 1.00 89.62 360 ASP A C 1
ATOM 2679 O O . ASP A 1 360 ? -3.372 -3.875 1.723 1.00 89.62 360 ASP A O 1
ATOM 2683 N N . VAL A 1 361 ? -4.421 -4.816 3.477 1.00 90.75 361 VAL A N 1
ATOM 2684 C CA . VAL A 1 361 ? -5.786 -4.464 3.058 1.00 90.75 361 VAL A CA 1
ATOM 2685 C C . VAL A 1 361 ? -5.936 -2.957 2.817 1.00 90.75 361 VAL A C 1
ATOM 2687 O O . VAL A 1 361 ? -6.529 -2.551 1.819 1.00 90.75 361 VAL A O 1
ATOM 2690 N N . ASN A 1 362 ? -5.377 -2.108 3.685 1.00 86.44 362 ASN A N 1
ATOM 2691 C CA . ASN A 1 362 ? -5.437 -0.649 3.545 1.00 86.44 362 ASN A CA 1
ATOM 2692 C C . ASN A 1 362 ? -4.588 -0.119 2.375 1.00 86.44 362 ASN A C 1
ATOM 2694 O O . ASN A 1 362 ? -5.017 0.798 1.666 1.00 86.44 362 ASN A O 1
ATOM 2698 N N . LEU A 1 363 ? -3.417 -0.710 2.128 1.00 89.56 363 LEU A N 1
ATOM 2699 C CA . LEU A 1 363 ? -2.560 -0.392 0.986 1.00 89.56 363 LEU A CA 1
ATOM 2700 C C . LEU A 1 363 ? -3.242 -0.781 -0.338 1.00 89.56 363 LEU A C 1
ATOM 2702 O O . LEU A 1 363 ? -3.251 0.017 -1.276 1.00 89.56 363 LEU A O 1
ATOM 2706 N N . ILE A 1 364 ? -3.886 -1.952 -0.397 1.00 95.81 364 ILE A N 1
ATOM 2707 C CA . ILE A 1 364 ? -4.622 -2.430 -1.579 1.00 95.81 364 ILE A CA 1
ATOM 2708 C C . ILE A 1 364 ? -5.927 -1.647 -1.790 1.00 95.81 364 ILE A C 1
ATOM 2710 O O . ILE A 1 364 ? -6.222 -1.248 -2.916 1.00 95.81 364 ILE A O 1
ATOM 2714 N N . ARG A 1 365 ? -6.672 -1.317 -0.724 1.00 93.19 365 ARG A N 1
ATOM 2715 C CA . ARG A 1 365 ? -7.841 -0.417 -0.787 1.00 93.19 365 ARG A CA 1
ATOM 2716 C C . ARG A 1 365 ? -7.463 0.952 -1.357 1.00 93.19 365 ARG A C 1
ATOM 2718 O O . ARG A 1 365 ? -8.183 1.480 -2.202 1.00 93.19 365 ARG A O 1
ATOM 2725 N N . SER A 1 366 ? -6.326 1.504 -0.932 1.00 89.38 366 SER A N 1
ATOM 2726 C CA . SER A 1 366 ? -5.821 2.789 -1.434 1.00 89.38 366 SER A CA 1
ATOM 2727 C C . SER A 1 366 ? -5.388 2.689 -2.900 1.00 89.38 366 SER A C 1
ATOM 2729 O O . SER A 1 366 ? -5.823 3.498 -3.716 1.00 89.38 366 SER A O 1
ATOM 2731 N N . LEU A 1 367 ? -4.630 1.646 -3.268 1.00 94.12 367 LEU A N 1
ATOM 2732 C CA . LEU A 1 367 ? -4.256 1.341 -4.656 1.00 94.12 367 LEU A CA 1
ATOM 2733 C C . LEU A 1 367 ? -5.489 1.278 -5.580 1.00 94.12 367 LEU A C 1
ATOM 2735 O O . LEU A 1 367 ? -5.489 1.885 -6.654 1.00 94.12 367 LEU A O 1
ATOM 2739 N N . LEU A 1 368 ? -6.541 0.575 -5.152 1.00 94.38 368 LEU A N 1
ATOM 2740 C CA . LEU A 1 368 ? -7.769 0.385 -5.925 1.00 94.38 368 LEU A CA 1
ATOM 2741 C C . LEU A 1 368 ? -8.535 1.690 -6.173 1.00 94.38 368 LEU A C 1
ATOM 2743 O O . LEU A 1 368 ? -9.006 1.918 -7.287 1.00 94.38 368 LEU A O 1
ATOM 2747 N N . ILE A 1 369 ? -8.632 2.564 -5.170 1.00 89.00 369 ILE A N 1
ATOM 2748 C CA . ILE A 1 369 ? -9.316 3.861 -5.295 1.00 89.00 369 ILE A CA 1
ATOM 2749 C C . ILE A 1 369 ? -8.462 4.849 -6.110 1.00 89.00 369 ILE A C 1
ATOM 2751 O O . ILE A 1 369 ? -8.956 5.501 -7.032 1.00 89.00 369 ILE A O 1
ATOM 2755 N N . GLU A 1 370 ? -7.172 4.967 -5.788 1.00 90.38 370 GLU A N 1
ATOM 2756 C CA . GLU A 1 370 ? -6.296 6.007 -6.338 1.00 90.38 370 GLU A CA 1
ATOM 2757 C C . GLU A 1 370 ? -5.816 5.716 -7.761 1.00 90.38 370 GLU A C 1
ATOM 2759 O O . GLU A 1 370 ? -5.748 6.639 -8.570 1.00 90.38 370 GLU A O 1
ATOM 2764 N N . GLN A 1 371 ? -5.477 4.460 -8.070 1.00 90.81 371 GLN A N 1
ATOM 2765 C CA . GLN A 1 371 ? -4.937 4.073 -9.377 1.00 90.81 371 GLN A CA 1
ATOM 2766 C C . GLN A 1 371 ? -6.027 3.439 -10.243 1.00 90.81 371 GLN A C 1
ATOM 2768 O O . GLN A 1 371 ? -6.351 3.964 -11.307 1.00 90.81 371 GLN A O 1
ATOM 2773 N N . PHE A 1 372 ? -6.655 2.363 -9.757 1.00 91.38 372 PHE A N 1
ATOM 2774 C CA . PHE A 1 372 ? -7.644 1.600 -10.529 1.00 91.38 372 PHE A CA 1
ATOM 2775 C C . PHE A 1 372 ? -9.031 2.262 -10.605 1.00 91.38 372 PHE A C 1
ATOM 2777 O O . PHE A 1 372 ? -9.863 1.810 -11.390 1.00 91.38 372 PHE A O 1
ATOM 2784 N N . ARG A 1 373 ? -9.291 3.334 -9.843 1.00 93.06 373 ARG A N 1
ATOM 2785 C CA . ARG A 1 373 ? -10.561 4.093 -9.834 1.00 93.06 373 ARG A CA 1
ATOM 2786 C C . ARG A 1 373 ? -11.796 3.287 -9.415 1.00 93.06 373 ARG A C 1
ATOM 2788 O O . ARG A 1 373 ? -12.897 3.572 -9.874 1.00 93.06 373 ARG A O 1
ATOM 2795 N N . PHE A 1 374 ? -11.632 2.309 -8.527 1.00 90.88 374 PHE A N 1
ATOM 2796 C CA . PHE A 1 374 ? -12.774 1.672 -7.870 1.00 90.88 374 PHE A CA 1
ATOM 2797 C C . PHE A 1 374 ? -13.497 2.692 -6.978 1.00 90.88 374 PHE A C 1
ATOM 2799 O O . PHE A 1 374 ? -12.870 3.407 -6.193 1.00 90.88 374 PHE A O 1
ATOM 2806 N N . GLU A 1 375 ? -14.827 2.732 -7.062 1.00 87.94 375 GLU A N 1
ATOM 2807 C CA . GLU A 1 375 ? -15.662 3.475 -6.115 1.00 87.94 375 GLU A CA 1
ATOM 2808 C C . GLU A 1 375 ? -15.405 2.961 -4.678 1.00 87.94 375 GLU A C 1
ATOM 2810 O O . GLU A 1 375 ? -15.504 1.753 -4.443 1.00 87.94 375 GLU A O 1
ATOM 2815 N N . PRO A 1 376 ? -15.141 3.823 -3.673 1.00 84.75 376 PRO A N 1
ATOM 2816 C CA . PRO A 1 376 ? -14.859 3.374 -2.302 1.00 84.75 376 PRO A CA 1
ATOM 2817 C C . PRO A 1 376 ? -15.982 2.541 -1.660 1.00 84.75 376 PRO A C 1
ATOM 2819 O O . PRO A 1 376 ? -15.715 1.720 -0.780 1.00 84.75 376 PRO A O 1
ATOM 2822 N N . GLY A 1 377 ? -17.226 2.740 -2.113 1.00 84.38 377 GLY A N 1
ATOM 2823 C CA . GLY A 1 377 ? -18.409 1.970 -1.721 1.00 84.38 377 GLY A CA 1
ATOM 2824 C C . GLY A 1 377 ? -18.599 0.646 -2.473 1.00 84.38 377 GLY A C 1
ATOM 2825 O O . GLY A 1 377 ? -19.580 -0.035 -2.219 1.00 84.38 377 GLY A O 1
ATOM 2826 N N . ARG A 1 378 ? -17.699 0.265 -3.391 1.00 89.69 378 ARG A N 1
ATOM 2827 C CA . ARG A 1 378 ? -17.710 -1.024 -4.122 1.00 89.69 378 ARG A CA 1
ATOM 2828 C C . ARG A 1 378 ? -16.581 -1.970 -3.695 1.00 89.69 378 ARG A C 1
ATOM 2830 O O . ARG A 1 378 ? -16.414 -3.054 -4.253 1.00 89.69 378 ARG A O 1
ATOM 2837 N N . ILE A 1 379 ? -15.829 -1.573 -2.670 1.00 92.56 379 ILE A N 1
ATOM 2838 C CA . ILE A 1 379 ? -14.763 -2.351 -2.041 1.00 92.56 379 ILE A CA 1
ATOM 2839 C C . ILE A 1 379 ? -15.255 -2.769 -0.649 1.00 92.56 379 ILE A C 1
ATOM 2841 O O . ILE A 1 379 ? -15.236 -1.941 0.268 1.00 92.56 379 ILE A O 1
ATOM 2845 N N . CYS A 1 380 ? -15.671 -4.027 -0.476 1.00 94.38 380 CYS A N 1
ATOM 2846 C CA . CYS A 1 380 ? -15.908 -4.575 0.860 1.00 94.38 380 CYS A CA 1
ATOM 2847 C C . CYS A 1 380 ? -14.569 -4.954 1.505 1.00 94.38 380 CYS A C 1
ATOM 2849 O O . CYS A 1 380 ? -13.621 -5.354 0.823 1.00 94.38 380 CYS A O 1
ATOM 2851 N N . VAL A 1 381 ? -14.495 -4.799 2.823 1.00 93.81 381 VAL A N 1
ATOM 2852 C CA . VAL A 1 381 ? -13.332 -5.116 3.650 1.00 93.81 381 VAL A CA 1
ATOM 2853 C C . VAL A 1 381 ? -13.801 -5.990 4.802 1.00 93.81 381 VAL A C 1
ATOM 2855 O O . VAL A 1 381 ? -14.761 -5.635 5.477 1.00 93.81 381 VAL A O 1
ATOM 2858 N N . LEU A 1 382 ? -13.107 -7.102 5.028 1.00 93.69 382 LEU A N 1
ATOM 2859 C CA . LEU A 1 382 ? -13.288 -7.968 6.187 1.00 93.69 382 LEU A CA 1
ATOM 2860 C C . LEU A 1 382 ? -11.949 -8.063 6.922 1.00 93.69 382 LEU A C 1
ATOM 2862 O O . LEU A 1 382 ? -11.001 -8.649 6.394 1.00 93.69 382 LEU A O 1
ATOM 2866 N N . THR A 1 383 ? -11.856 -7.500 8.127 1.00 91.75 383 THR A N 1
ATOM 2867 C CA . THR A 1 383 ? -10.638 -7.592 8.948 1.00 91.75 383 THR A CA 1
ATOM 2868 C C . THR A 1 383 ? -10.878 -8.224 10.311 1.00 91.75 383 THR A C 1
ATOM 2870 O O . THR A 1 383 ? -11.889 -7.974 10.969 1.00 91.75 383 THR A O 1
ATOM 2873 N N . ASP A 1 384 ? -9.918 -9.050 10.736 1.00 91.25 384 ASP A N 1
ATOM 2874 C CA . ASP A 1 384 ? -9.903 -9.719 12.042 1.00 91.25 384 ASP A CA 1
ATOM 2875 C C . ASP A 1 384 ? -11.265 -10.356 12.382 1.00 91.25 384 ASP A C 1
ATOM 2877 O O . ASP A 1 384 ? -11.757 -11.166 11.608 1.00 91.25 384 ASP A O 1
ATOM 2881 N N . GLU A 1 385 ? -11.918 -9.974 13.483 1.00 91.19 385 GLU A N 1
ATOM 2882 C CA . GLU A 1 385 ? -13.212 -10.511 13.951 1.00 91.19 385 GLU A CA 1
ATOM 2883 C C . GLU A 1 385 ? -14.344 -10.498 12.901 1.00 91.19 385 GLU A C 1
ATOM 2885 O O . GLU A 1 385 ? -15.281 -11.290 12.997 1.00 91.19 385 GLU A O 1
ATOM 2890 N N . GLN A 1 386 ? -14.260 -9.641 11.878 1.00 90.19 386 GLN A N 1
ATOM 2891 C CA . GLN A 1 386 ? -15.205 -9.613 10.756 1.00 90.19 386 GLN A CA 1
ATOM 2892 C C . GLN A 1 386 ? -14.942 -10.715 9.721 1.00 90.19 386 GLN A C 1
ATOM 2894 O O . GLN A 1 386 ? -15.874 -11.173 9.061 1.00 90.19 386 GLN A O 1
ATOM 2899 N N . ALA A 1 387 ? -13.690 -11.146 9.572 1.00 93.06 387 ALA A N 1
ATOM 2900 C CA . ALA A 1 387 ? -13.212 -12.098 8.574 1.00 93.06 387 ALA A CA 1
ATOM 2901 C C . ALA A 1 387 ? -13.441 -13.561 8.995 1.00 93.06 387 ALA A C 1
ATOM 2903 O O . ALA A 1 387 ? -12.543 -14.399 8.905 1.00 93.06 387 ALA A O 1
ATOM 2904 N N . THR A 1 388 ? -14.647 -13.879 9.473 1.00 94.00 388 THR A N 1
ATOM 2905 C CA . THR A 1 388 ? -15.079 -15.267 9.694 1.00 94.00 388 THR A CA 1
ATOM 2906 C C . THR A 1 388 ? -15.285 -15.987 8.364 1.00 94.00 388 THR A C 1
ATOM 2908 O O . THR A 1 388 ? -15.606 -15.346 7.357 1.00 94.00 388 THR A O 1
ATOM 2911 N N . ARG A 1 389 ? -15.192 -17.324 8.346 1.00 93.25 389 ARG A N 1
ATOM 2912 C CA . ARG A 1 389 ? -15.479 -18.119 7.137 1.00 93.25 389 ARG A CA 1
ATOM 2913 C C . ARG A 1 389 ? -16.854 -17.771 6.563 1.00 93.25 389 ARG A C 1
ATOM 2915 O O . ARG A 1 389 ? -16.983 -17.525 5.369 1.00 93.25 389 ARG A O 1
ATOM 2922 N N . ALA A 1 390 ? -17.869 -17.690 7.424 1.00 90.12 390 ALA A N 1
ATOM 2923 C CA . ALA A 1 390 ? -19.242 -17.377 7.030 1.00 90.12 390 ALA A CA 1
ATOM 2924 C C . ALA A 1 390 ? -19.390 -15.983 6.388 1.00 90.12 390 ALA A C 1
ATOM 2926 O O . ALA A 1 390 ? -20.192 -15.817 5.468 1.00 90.12 390 ALA A O 1
ATOM 2927 N N . ASN A 1 391 ? -18.617 -14.987 6.835 1.00 92.31 391 ASN A N 1
ATOM 2928 C CA . ASN A 1 391 ? -18.627 -13.653 6.235 1.00 92.31 391 ASN A CA 1
ATOM 2929 C C . ASN A 1 391 ? -17.838 -13.600 4.924 1.00 92.31 391 ASN A C 1
ATOM 2931 O O . ASN A 1 391 ? -18.318 -12.984 3.977 1.00 92.31 391 ASN A O 1
ATOM 2935 N N . ILE A 1 392 ? -16.682 -14.268 4.829 1.00 94.19 392 ILE A N 1
ATOM 2936 C CA . ILE A 1 392 ? -15.877 -14.287 3.597 1.00 94.19 392 ILE A CA 1
ATOM 2937 C C . ILE A 1 392 ? -16.623 -15.020 2.473 1.00 94.19 392 ILE A C 1
ATOM 2939 O O . ILE A 1 392 ? -16.769 -14.460 1.391 1.00 94.19 392 ILE A O 1
ATOM 2943 N N . VAL A 1 393 ? -17.173 -16.212 2.739 1.00 92.56 393 VAL A N 1
ATOM 2944 C CA . VAL A 1 393 ? -17.953 -16.990 1.753 1.00 92.56 393 VAL A CA 1
ATOM 2945 C C . VAL A 1 393 ? -19.200 -16.214 1.303 1.00 92.56 393 VAL A C 1
ATOM 2947 O O . VAL A 1 393 ? -19.476 -16.117 0.106 1.00 92.56 393 VAL A O 1
ATOM 2950 N N . ARG A 1 394 ? -19.937 -15.588 2.240 1.00 90.31 394 ARG A N 1
ATOM 2951 C CA . ARG A 1 394 ? -21.099 -14.747 1.897 1.00 90.31 394 ARG A CA 1
ATOM 2952 C C . ARG A 1 394 ? -20.693 -13.536 1.057 1.00 90.31 394 ARG A C 1
ATOM 2954 O O . ARG A 1 394 ? -21.357 -13.239 0.071 1.00 90.31 394 ARG A O 1
ATOM 2961 N N . ALA A 1 395 ? -19.593 -12.868 1.399 1.00 92.44 395 ALA A N 1
ATOM 2962 C CA . ALA A 1 395 ? -19.080 -11.745 0.625 1.00 92.44 395 ALA A CA 1
ATOM 2963 C C . ALA A 1 395 ? -18.630 -12.170 -0.783 1.00 92.44 395 ALA A C 1
ATOM 2965 O O . ALA A 1 395 ? -18.946 -11.493 -1.759 1.00 92.44 395 ALA A O 1
ATOM 2966 N N . ALA A 1 396 ? -17.944 -13.301 -0.932 1.00 91.88 396 ALA A N 1
ATOM 2967 C CA . ALA A 1 396 ? -17.536 -13.776 -2.247 1.00 91.88 396 ALA A CA 1
ATOM 2968 C C . ALA A 1 396 ? -18.755 -14.044 -3.148 1.00 91.88 396 ALA A C 1
ATOM 2970 O O . ALA A 1 396 ? -18.826 -13.520 -4.262 1.00 91.88 396 ALA A O 1
ATOM 2971 N N . ARG A 1 397 ? -19.771 -14.750 -2.638 1.00 91.06 397 ARG A N 1
ATOM 2972 C CA . ARG A 1 397 ? -20.996 -15.032 -3.396 1.00 91.06 397 ARG A CA 1
ATOM 2973 C C . ARG A 1 397 ? -21.844 -13.781 -3.653 1.00 91.06 397 ARG A C 1
ATOM 2975 O O . ARG A 1 397 ? -22.185 -13.480 -4.795 1.00 91.06 397 ARG A O 1
ATOM 2982 N N . ASP A 1 398 ? -22.203 -13.040 -2.610 1.00 89.06 398 ASP A N 1
ATOM 2983 C CA . ASP A 1 398 ? -23.252 -12.017 -2.701 1.00 89.06 398 ASP A CA 1
ATOM 2984 C C . ASP A 1 398 ? -22.718 -10.618 -3.027 1.00 89.06 398 ASP A C 1
ATOM 2986 O O . ASP A 1 398 ? -23.392 -9.849 -3.715 1.00 89.06 398 ASP A O 1
ATOM 2990 N N . TRP A 1 399 ? -21.484 -10.302 -2.625 1.00 92.19 399 TRP A N 1
ATOM 2991 C CA . TRP A 1 399 ? -20.847 -9.023 -2.939 1.00 92.19 399 TRP A CA 1
ATOM 2992 C C . TRP A 1 399 ? -19.992 -9.071 -4.209 1.00 92.19 399 TRP A C 1
ATOM 2994 O O . TRP A 1 399 ? -20.145 -8.203 -5.069 1.00 92.19 399 TRP A O 1
ATOM 3004 N N . LEU A 1 400 ? -19.103 -10.062 -4.346 1.00 92.12 400 LEU A N 1
ATOM 3005 C CA . LEU A 1 400 ? -18.151 -10.130 -5.460 1.00 92.12 400 LEU A CA 1
ATOM 3006 C C . LEU A 1 400 ? -18.791 -10.730 -6.725 1.00 92.12 400 LEU A C 1
ATOM 3008 O O . LEU A 1 400 ? -18.826 -10.058 -7.759 1.00 92.12 400 LEU A O 1
ATOM 3012 N N . VAL A 1 401 ? -19.347 -11.945 -6.642 1.00 91.56 401 VAL A N 1
ATOM 3013 C CA . VAL A 1 401 ? -19.984 -12.653 -7.772 1.00 91.56 401 VAL A CA 1
ATOM 3014 C C . VAL A 1 401 ? -21.302 -11.988 -8.180 1.00 91.56 401 VAL A C 1
ATOM 3016 O O . VAL A 1 401 ? -21.425 -11.517 -9.314 1.00 91.56 401 VAL A O 1
ATOM 3019 N N . ASN A 1 402 ? -22.281 -11.908 -7.272 1.00 90.31 402 ASN A N 1
ATOM 3020 C CA . ASN A 1 402 ? -23.621 -11.387 -7.577 1.00 90.31 402 ASN A CA 1
ATOM 3021 C C . ASN A 1 402 ? -23.651 -9.859 -7.785 1.00 90.31 402 ASN A C 1
ATOM 3023 O O . ASN A 1 402 ? -24.479 -9.356 -8.551 1.00 90.31 402 ASN A O 1
ATOM 3027 N N . GLY A 1 403 ? -22.741 -9.117 -7.144 1.00 89.62 403 GLY A N 1
ATOM 3028 C CA . GLY A 1 403 ? -22.645 -7.660 -7.271 1.00 89.62 403 GLY A CA 1
ATOM 3029 C C . GLY A 1 403 ? -22.076 -7.163 -8.607 1.00 89.62 403 GLY A C 1
ATOM 3030 O O . GLY A 1 403 ? -22.290 -6.001 -8.953 1.00 89.62 403 GLY A O 1
ATOM 3031 N N . SER A 1 404 ? -21.394 -8.018 -9.372 1.00 93.00 404 SER A N 1
ATOM 3032 C CA . SER A 1 404 ? -20.753 -7.685 -10.653 1.00 93.00 404 SER A CA 1
ATOM 3033 C C . SER A 1 404 ? -21.390 -8.437 -11.834 1.00 93.00 404 SER A C 1
ATOM 3035 O O . SER A 1 404 ? -22.069 -9.451 -11.667 1.00 93.00 404 SER A O 1
ATOM 3037 N N . GLY A 1 405 ? -21.179 -7.961 -13.060 1.00 90.81 405 GLY A N 1
ATOM 3038 C CA . GLY A 1 405 ? -21.618 -8.598 -14.304 1.00 90.81 405 GLY A CA 1
ATOM 3039 C C . GLY A 1 405 ? -20.580 -8.512 -15.423 1.00 90.81 405 GLY A C 1
ATOM 3040 O O . GLY A 1 405 ? -19.522 -7.915 -15.267 1.00 90.81 405 GLY A O 1
ATOM 3041 N N . ARG A 1 406 ? -20.874 -9.136 -16.572 1.00 90.25 406 ARG A N 1
ATOM 3042 C CA . ARG A 1 406 ? -19.938 -9.222 -17.711 1.00 90.25 406 ARG A CA 1
ATOM 3043 C C . ARG A 1 406 ? -19.352 -7.858 -18.092 1.00 90.25 406 ARG A C 1
ATOM 3045 O O . ARG A 1 406 ? -20.102 -6.926 -18.368 1.00 90.25 406 ARG A O 1
ATOM 3052 N N . GLY A 1 407 ? -18.025 -7.797 -18.188 1.00 88.38 407 GLY A N 1
ATOM 3053 C CA . GLY A 1 407 ? -17.256 -6.580 -18.466 1.00 88.38 407 GLY A CA 1
ATOM 3054 C C . GLY A 1 407 ? -16.747 -5.835 -17.227 1.00 88.38 407 GLY A C 1
ATOM 3055 O O . GLY A 1 407 ? -15.722 -5.164 -17.341 1.00 88.38 407 GLY A O 1
ATOM 3056 N N . ASP A 1 408 ? -17.388 -5.997 -16.064 1.00 93.25 408 ASP A N 1
ATOM 3057 C CA . ASP A 1 408 ? -16.927 -5.416 -14.795 1.00 93.25 408 ASP A CA 1
ATOM 3058 C C . ASP A 1 408 ? -15.600 -6.050 -14.334 1.00 93.25 408 ASP A C 1
ATOM 3060 O O . ASP A 1 408 ? -15.234 -7.159 -14.748 1.00 93.25 408 ASP A O 1
ATOM 3064 N N . ARG A 1 409 ? -14.888 -5.367 -13.432 1.00 93.50 409 ARG A N 1
ATOM 3065 C CA . ARG A 1 409 ? -13.688 -5.877 -12.758 1.00 93.50 409 ARG A CA 1
ATOM 3066 C C . ARG A 1 409 ? -14.049 -6.442 -11.386 1.00 93.50 409 ARG A C 1
ATOM 3068 O O . ARG A 1 409 ? -14.710 -5.776 -10.588 1.00 93.50 409 ARG A O 1
ATOM 3075 N N . ALA A 1 410 ? -13.582 -7.649 -11.094 1.00 94.75 410 ALA A N 1
ATOM 3076 C CA . ALA A 1 410 ? -13.784 -8.330 -9.822 1.00 94.75 410 ALA A CA 1
ATOM 3077 C C . ALA A 1 410 ? -12.425 -8.638 -9.183 1.00 94.75 410 ALA A C 1
ATOM 3079 O O . ALA A 1 410 ? -11.642 -9.394 -9.752 1.00 94.75 410 ALA A O 1
ATOM 3080 N N . MET A 1 411 ? -12.133 -8.058 -8.015 1.00 95.50 411 MET A N 1
ATOM 3081 C CA . MET A 1 411 ? -10.884 -8.320 -7.292 1.00 95.50 411 MET A CA 1
ATOM 3082 C C . MET A 1 411 ? -11.110 -9.019 -5.950 1.00 95.50 411 MET A C 1
ATOM 3084 O O . MET A 1 411 ? -11.861 -8.528 -5.107 1.00 95.50 411 MET A O 1
ATOM 3088 N N . PHE A 1 412 ? -10.391 -10.115 -5.721 1.00 95.81 412 PHE A N 1
ATOM 3089 C CA . PHE A 1 412 ? -10.247 -10.752 -4.415 1.00 95.81 412 PHE A CA 1
ATOM 3090 C C . PHE A 1 412 ? -8.822 -10.533 -3.894 1.00 95.81 412 PHE A C 1
ATOM 3092 O O . PHE A 1 412 ? -7.848 -10.796 -4.600 1.00 95.81 412 PHE A O 1
ATOM 3099 N N . PHE A 1 413 ? -8.698 -10.033 -2.666 1.00 96.94 413 PHE A N 1
ATOM 3100 C CA . PHE A 1 413 ? -7.425 -9.916 -1.955 1.00 96.94 413 PHE A CA 1
ATOM 3101 C C . PHE A 1 413 ? -7.509 -10.633 -0.611 1.00 96.94 413 PHE A C 1
ATOM 3103 O O . PHE A 1 413 ? -8.469 -10.422 0.131 1.00 96.94 413 PHE A O 1
ATOM 3110 N N . TYR A 1 414 ? -6.473 -11.392 -0.262 1.00 95.50 414 TYR A N 1
ATOM 3111 C CA . TYR A 1 414 ? -6.303 -11.978 1.065 1.00 95.50 414 TYR A CA 1
ATOM 3112 C C . TYR A 1 414 ? -4.885 -11.723 1.595 1.00 95.50 414 TYR A C 1
ATOM 3114 O O . TYR A 1 414 ? -3.912 -11.979 0.890 1.00 95.50 414 TYR A O 1
ATOM 3122 N N . SER A 1 415 ? -4.762 -11.282 2.851 1.00 93.38 415 SER A N 1
ATOM 3123 C CA . SER A 1 415 ? -3.515 -11.342 3.629 1.00 93.38 415 SER A CA 1
ATOM 3124 C C . SER A 1 415 ? -3.767 -12.018 4.979 1.00 93.38 415 SER A C 1
ATOM 3126 O O . SER A 1 415 ? -4.734 -11.696 5.678 1.00 93.38 415 SER A O 1
ATOM 3128 N N . GLY A 1 416 ? -2.902 -12.963 5.351 1.00 86.62 416 GLY A N 1
ATOM 3129 C CA . GLY A 1 416 ? -3.078 -13.786 6.550 1.00 86.62 416 GLY A CA 1
ATOM 3130 C C . GLY A 1 416 ? -2.303 -15.107 6.505 1.00 86.62 416 GLY A C 1
ATOM 3131 O O . GLY A 1 416 ? -1.272 -15.228 5.840 1.00 86.62 416 GLY A O 1
ATOM 3132 N N . HIS A 1 417 ? -2.792 -16.119 7.219 1.00 80.56 417 HIS A N 1
ATOM 3133 C CA . HIS A 1 417 ? -2.235 -17.472 7.199 1.00 80.56 417 HIS A CA 1
ATOM 3134 C C . HIS A 1 417 ? -2.833 -18.324 6.063 1.00 80.56 417 HIS A C 1
ATOM 3136 O O . HIS A 1 417 ? -4.035 -18.304 5.819 1.00 80.56 417 HIS A O 1
ATOM 3142 N N . GLY A 1 418 ? -1.984 -19.122 5.410 1.00 73.50 418 GLY A N 1
ATOM 3143 C CA . GLY A 1 418 ? -2.379 -20.184 4.477 1.00 73.50 418 GLY A CA 1
ATOM 3144 C C . GLY A 1 418 ? -1.762 -21.518 4.902 1.00 73.50 418 GLY A C 1
ATOM 3145 O O . GLY A 1 418 ? -0.665 -21.526 5.471 1.00 73.50 418 GLY A O 1
ATOM 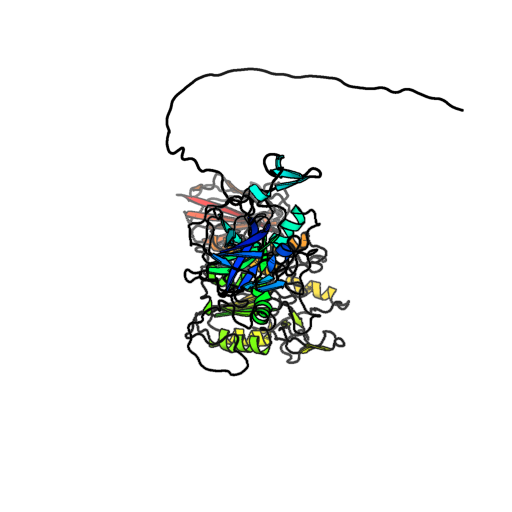3146 N N . TYR A 1 419 ? -2.466 -22.627 4.685 1.00 66.69 419 TYR A N 1
ATOM 3147 C CA . TYR A 1 419 ? -2.108 -23.973 5.137 1.00 66.69 419 TYR A CA 1
ATOM 3148 C C . TYR A 1 419 ? -2.602 -25.065 4.173 1.00 66.69 419 TYR A C 1
ATOM 3150 O O . TYR A 1 419 ? -2.854 -24.782 3.008 1.00 66.69 419 TYR A O 1
ATOM 3158 N N . TYR A 1 420 ? -2.706 -26.293 4.690 1.00 63.59 420 TYR A N 1
ATOM 3159 C CA . TYR A 1 420 ? -3.030 -27.528 3.993 1.00 63.59 420 TYR A CA 1
ATOM 3160 C C . TYR A 1 420 ? -3.970 -28.350 4.826 1.00 63.59 420 TYR A C 1
ATOM 3162 O O . TYR A 1 420 ? -3.752 -28.494 6.034 1.00 63.59 420 TYR A O 1
ATOM 3170 N N . GLN A 1 421 ? -4.959 -28.940 4.185 1.00 61.84 421 GLN A N 1
ATOM 3171 C CA . GLN A 1 421 ? -5.671 -30.056 4.784 1.00 61.84 421 GLN A CA 1
ATOM 3172 C C . GLN A 1 421 ? -5.219 -31.345 4.108 1.00 61.84 421 GLN A C 1
ATOM 3174 O O . GLN A 1 421 ? -4.127 -31.385 3.551 1.00 61.84 421 GLN A O 1
ATOM 3179 N N . ALA A 1 422 ? -5.955 -32.429 4.314 1.00 58.22 422 ALA A N 1
ATOM 3180 C CA . ALA A 1 422 ? -5.743 -33.661 3.577 1.00 58.22 422 ALA A CA 1
ATOM 3181 C C . ALA A 1 422 ? -6.964 -33.869 2.698 1.00 58.22 422 ALA A C 1
ATOM 3183 O O . ALA A 1 422 ? -8.082 -33.786 3.230 1.00 58.22 422 ALA A O 1
ATOM 3184 N N . ASP A 1 423 ? -6.681 -34.159 1.430 1.00 53.78 423 ASP A N 1
ATOM 3185 C CA . ASP A 1 423 ? -7.632 -34.357 0.341 1.00 53.78 423 ASP A CA 1
ATOM 3186 C C . ASP A 1 423 ? -8.762 -35.320 0.714 1.00 53.78 423 ASP A C 1
ATOM 3188 O O . ASP A 1 423 ? -8.599 -36.278 1.487 1.00 53.78 423 ASP A O 1
ATOM 3192 N N . ARG A 1 424 ? -9.952 -34.978 0.219 1.00 50.38 424 ARG A N 1
ATOM 3193 C CA . ARG A 1 424 ? -11.236 -35.621 0.512 1.00 50.38 424 ARG A CA 1
ATOM 3194 C C . ARG A 1 424 ? -12.069 -35.901 -0.732 1.00 50.38 424 ARG A C 1
ATOM 3196 O O . ARG A 1 424 ? -13.045 -36.648 -0.614 1.00 50.38 424 ARG A O 1
ATOM 3203 N N . ASP A 1 425 ? -11.683 -35.339 -1.868 1.00 47.41 425 ASP A N 1
ATOM 3204 C CA . ASP A 1 425 ? -12.489 -35.224 -3.077 1.00 47.41 425 ASP A CA 1
ATOM 3205 C C . ASP A 1 425 ? -11.820 -35.998 -4.230 1.00 47.41 425 ASP A C 1
ATOM 3207 O O . ASP A 1 425 ? -12.502 -36.712 -4.974 1.00 47.41 425 ASP A O 1
ATOM 3211 N N . GLY A 1 426 ? -10.482 -36.012 -4.277 1.00 49.16 426 GLY A N 1
ATOM 3212 C CA . GLY A 1 426 ? -9.671 -36.793 -5.214 1.00 49.16 426 GLY A CA 1
ATOM 3213 C C . GLY A 1 426 ? -9.537 -36.166 -6.604 1.00 49.16 426 GLY A C 1
ATOM 3214 O O . GLY A 1 426 ? -9.252 -36.877 -7.572 1.00 49.16 426 GLY A O 1
ATOM 3215 N N . ASP A 1 427 ? -9.787 -34.863 -6.709 1.00 45.81 427 ASP A N 1
ATOM 3216 C CA . ASP A 1 427 ? -9.475 -33.998 -7.848 1.00 45.81 427 ASP A CA 1
ATOM 3217 C C . ASP A 1 427 ? -8.023 -33.495 -7.797 1.00 45.81 427 ASP A C 1
ATOM 3219 O O . ASP A 1 427 ? -7.343 -33.477 -8.833 1.00 45.81 427 ASP A O 1
ATOM 3223 N N . GLU A 1 428 ? -7.508 -33.179 -6.607 1.00 43.44 428 GLU A N 1
ATOM 3224 C CA . GLU A 1 428 ? -6.086 -32.902 -6.421 1.00 43.44 428 GLU A CA 1
ATOM 3225 C C . GLU A 1 428 ? -5.189 -34.142 -6.611 1.00 43.44 428 GLU A C 1
ATOM 3227 O O . GLU A 1 428 ? -5.540 -35.291 -6.342 1.00 43.44 428 GLU A O 1
ATOM 3232 N N . ASN A 1 429 ? -3.983 -33.899 -7.133 1.00 43.78 429 ASN A N 1
ATOM 3233 C CA . ASN A 1 429 ? -2.995 -34.941 -7.470 1.00 43.78 429 ASN A CA 1
ATOM 3234 C C . ASN A 1 429 ? -1.838 -34.994 -6.444 1.00 43.78 429 ASN A C 1
ATOM 3236 O O . ASN A 1 429 ? -0.871 -35.754 -6.574 1.00 43.78 429 ASN A O 1
ATOM 3240 N N . ASP A 1 430 ? -1.964 -34.176 -5.404 1.00 47.00 430 ASP A N 1
ATOM 3241 C CA . ASP A 1 430 ? -1.215 -34.110 -4.155 1.00 47.00 430 ASP A CA 1
ATOM 3242 C C . ASP A 1 430 ? -2.221 -34.458 -3.035 1.00 47.00 430 ASP A C 1
ATOM 3244 O O . ASP A 1 430 ? -3.352 -33.993 -3.110 1.00 47.00 430 ASP A O 1
ATOM 3248 N N . PRO A 1 431 ? -1.902 -35.263 -2.002 1.00 48.88 431 PRO A N 1
ATOM 3249 C CA . PRO A 1 431 ? -2.883 -35.638 -0.971 1.00 48.88 431 PRO A CA 1
ATOM 3250 C C . PRO A 1 431 ? -3.325 -34.487 -0.032 1.00 48.88 431 PRO A C 1
ATOM 3252 O O . PRO A 1 431 ? -3.763 -34.768 1.090 1.00 48.88 431 PRO A O 1
ATOM 3255 N N . TYR A 1 432 ? -3.171 -33.217 -0.430 1.00 52.94 432 TYR A N 1
ATOM 3256 C CA . TYR A 1 432 ? -3.349 -32.025 0.402 1.00 52.94 432 TYR A CA 1
ATOM 3257 C C . TYR A 1 432 ? -3.847 -30.781 -0.374 1.00 52.94 432 TYR A C 1
ATOM 3259 O O . TYR A 1 432 ? -3.081 -30.162 -1.110 1.00 52.94 432 TYR A O 1
ATOM 3267 N N . ASP A 1 433 ? -5.071 -30.345 -0.083 1.00 54.88 433 ASP A N 1
ATOM 3268 C CA . ASP A 1 433 ? -5.701 -29.090 -0.552 1.00 54.88 433 ASP A CA 1
ATOM 3269 C C . ASP A 1 433 ? -5.010 -27.829 -0.009 1.00 54.88 433 ASP A C 1
ATOM 3271 O O . ASP A 1 433 ? -4.498 -27.832 1.120 1.00 54.88 433 ASP A O 1
ATOM 3275 N N . GLU A 1 434 ? -5.076 -26.706 -0.732 1.00 67.88 434 GLU A N 1
ATOM 3276 C CA . GLU A 1 434 ? -4.654 -25.403 -0.221 1.00 67.88 434 GLU A CA 1
ATOM 3277 C C . GLU A 1 434 ? -5.766 -24.717 0.573 1.00 67.88 434 GLU A C 1
ATOM 3279 O O . GLU A 1 434 ? -6.891 -24.565 0.111 1.00 67.88 434 GLU A O 1
ATOM 3284 N N . VAL A 1 435 ? -5.447 -24.193 1.765 1.00 73.44 435 VAL A N 1
ATOM 3285 C CA . VAL A 1 435 ? -6.466 -23.499 2.566 1.00 73.44 435 VAL A CA 1
ATOM 3286 C C . VAL A 1 435 ? -6.045 -22.143 3.121 1.00 73.44 435 VAL A C 1
ATOM 3288 O O . VAL A 1 435 ? -4.981 -21.991 3.722 1.00 73.44 435 VAL A O 1
ATOM 3291 N N . LEU A 1 436 ? -6.924 -21.149 2.997 1.00 86.94 436 LEU A N 1
ATOM 3292 C CA . LEU A 1 436 ? -6.824 -19.867 3.698 1.00 86.94 436 LEU A CA 1
ATOM 3293 C C . LEU A 1 436 ? -7.373 -19.988 5.122 1.00 86.94 436 LEU A C 1
ATOM 3295 O O . LEU A 1 436 ? -8.287 -20.772 5.392 1.00 86.94 436 LEU A O 1
ATOM 3299 N N . ALA A 1 437 ? -6.856 -19.159 6.031 1.00 87.94 437 ALA A N 1
ATOM 3300 C CA . ALA A 1 437 ? -7.289 -19.107 7.423 1.00 87.94 437 ALA A CA 1
ATOM 3301 C C . ALA A 1 437 ? -8.160 -17.863 7.718 1.00 87.94 437 ALA A C 1
ATOM 3303 O O . ALA A 1 437 ? -7.639 -16.761 7.915 1.00 87.94 437 ALA A O 1
ATOM 3304 N N . PRO A 1 438 ? -9.491 -18.010 7.786 1.00 93.12 438 PRO A N 1
ATOM 3305 C CA . PRO A 1 438 ? -10.382 -17.066 8.450 1.00 93.12 438 PRO A CA 1
ATOM 3306 C C . PRO A 1 438 ? -10.039 -16.837 9.926 1.00 93.12 438 PRO A C 1
ATOM 3308 O O . PRO A 1 438 ? -9.373 -17.642 10.578 1.00 93.12 438 PRO A O 1
ATOM 3311 N N . TYR A 1 439 ? -10.592 -15.763 10.485 1.00 92.44 439 TYR A N 1
ATOM 3312 C CA . TYR A 1 439 ? -10.526 -15.419 11.907 1.00 92.44 439 TYR A CA 1
ATOM 3313 C C . TYR A 1 439 ? -10.875 -16.580 12.841 1.00 92.44 439 TYR A C 1
ATOM 3315 O O . TYR A 1 439 ? -10.248 -16.765 13.886 1.00 92.44 439 TYR A O 1
ATOM 3323 N N . ASP A 1 440 ? -11.903 -17.342 12.479 1.00 92.44 440 ASP A N 1
ATOM 3324 C CA . ASP A 1 440 ? -12.490 -18.403 13.283 1.00 92.44 440 ASP A CA 1
ATOM 3325 C C . ASP A 1 440 ? -11.919 -19.798 13.009 1.00 92.44 440 ASP A C 1
ATOM 3327 O O . ASP A 1 440 ? -12.487 -20.785 13.486 1.00 92.44 440 ASP A O 1
ATOM 3331 N N . VAL A 1 441 ? -10.775 -19.873 12.317 1.00 88.19 441 VAL A N 1
ATOM 3332 C CA . VAL A 1 441 ? -10.000 -21.103 12.118 1.00 88.19 441 VAL A CA 1
ATOM 3333 C C . VAL A 1 441 ? -9.750 -21.834 13.444 1.00 88.19 441 VAL A C 1
ATOM 3335 O O . VAL A 1 441 ? -9.308 -21.263 14.446 1.00 88.19 441 VAL A O 1
ATOM 3338 N N . GLU A 1 442 ? -10.044 -23.131 13.455 1.00 85.12 442 GLU A N 1
ATOM 3339 C CA . GLU A 1 442 ? -10.021 -23.961 14.657 1.00 85.12 442 GLU A CA 1
ATOM 3340 C C . GLU A 1 442 ? -9.140 -25.193 14.446 1.00 85.12 442 GLU A C 1
ATOM 3342 O O . GLU A 1 442 ? -9.311 -25.944 13.490 1.00 85.12 442 GLU A O 1
ATOM 3347 N N . LEU A 1 443 ? -8.200 -25.425 15.359 1.00 78.31 443 LEU A N 1
ATOM 3348 C CA . LEU A 1 443 ? -7.316 -26.587 15.335 1.00 78.31 443 LEU A CA 1
ATOM 3349 C C . LEU A 1 443 ? -8.032 -27.818 15.901 1.00 78.31 443 LEU A C 1
ATOM 3351 O O . LEU A 1 443 ? -8.320 -27.878 17.095 1.00 78.31 443 LEU A O 1
ATOM 3355 N N . VAL A 1 444 ? -8.277 -28.810 15.048 1.00 79.94 444 VAL A N 1
ATOM 3356 C CA . VAL A 1 444 ? -8.967 -30.062 15.399 1.00 79.94 444 VAL A CA 1
ATOM 3357 C C . VAL A 1 444 ? -7.987 -31.100 15.939 1.00 79.94 444 VAL A C 1
ATOM 3359 O O . VAL A 1 444 ? -8.306 -31.831 16.875 1.00 79.94 444 VAL A O 1
ATOM 3362 N N . SER A 1 445 ? -6.793 -31.193 15.341 1.00 70.69 445 SER A N 1
ATOM 3363 C CA . SER A 1 445 ? -5.793 -32.200 15.702 1.00 70.69 445 SER A CA 1
ATOM 3364 C C . SER A 1 445 ? -4.371 -31.764 15.349 1.00 70.69 445 SER A C 1
ATOM 3366 O O . SER A 1 445 ? -4.036 -31.626 14.178 1.00 70.69 445 SER A O 1
ATOM 3368 N N . GLU A 1 446 ? -3.508 -31.656 16.363 1.00 66.50 446 GLU A N 1
ATOM 3369 C CA . GLU A 1 446 ? -2.040 -31.583 16.214 1.00 66.50 446 GLU A CA 1
ATOM 3370 C C . GLU A 1 446 ? -1.397 -32.976 16.003 1.00 66.50 446 GLU A C 1
ATOM 3372 O O . GLU A 1 446 ? -0.180 -33.083 15.879 1.00 66.50 446 GLU A O 1
ATOM 3377 N N . LYS A 1 447 ? -2.189 -34.063 16.025 1.00 58.50 447 LYS A N 1
ATOM 3378 C CA . LYS A 1 447 ? -1.690 -35.454 15.965 1.00 58.50 447 LYS A CA 1
ATOM 3379 C C . LYS A 1 447 ? -1.647 -36.040 14.553 1.00 58.50 447 LYS A C 1
ATOM 3381 O O . LYS A 1 447 ? -1.038 -37.089 14.360 1.00 58.50 447 LYS A O 1
ATOM 3386 N N . THR A 1 448 ? -2.314 -35.405 13.594 1.00 57.34 448 THR A N 1
ATOM 3387 C CA . THR A 1 448 ? -2.178 -35.720 12.167 1.00 57.34 448 THR A CA 1
ATOM 3388 C C . THR A 1 448 ? -0.978 -34.965 11.587 1.00 57.34 448 THR A C 1
ATOM 3390 O O . THR A 1 448 ? -0.509 -33.986 12.171 1.00 57.34 448 THR A O 1
ATOM 3393 N N . SER A 1 449 ? -0.467 -35.408 10.439 1.00 54.81 449 SER A N 1
ATOM 3394 C CA . SER A 1 449 ? 0.534 -34.665 9.666 1.00 54.81 449 SER A CA 1
ATOM 3395 C C . SER A 1 449 ? 0.057 -34.606 8.209 1.00 54.81 449 SER A C 1
ATOM 3397 O O . SER A 1 449 ? 0.043 -35.663 7.576 1.00 54.81 449 SER A O 1
ATOM 3399 N N . PRO A 1 450 ? -0.385 -33.438 7.691 1.00 55.53 450 PRO A N 1
ATOM 3400 C CA . PRO A 1 450 ? -0.525 -32.131 8.353 1.00 55.53 450 PRO A CA 1
ATOM 3401 C C . PRO A 1 450 ? -1.553 -32.128 9.500 1.00 55.53 450 PRO A C 1
ATOM 3403 O O . PRO A 1 450 ? -2.312 -33.078 9.692 1.00 55.53 450 PRO A O 1
ATOM 3406 N N . ALA A 1 451 ? -1.556 -31.065 10.305 1.00 64.06 451 ALA A N 1
ATOM 3407 C CA . ALA A 1 451 ? -2.544 -30.873 11.365 1.00 64.06 451 ALA A CA 1
ATOM 3408 C C . ALA A 1 451 ? -3.946 -30.663 10.761 1.00 64.06 451 ALA A C 1
ATOM 3410 O O . ALA A 1 451 ? -4.080 -30.079 9.695 1.00 64.06 451 ALA A O 1
ATOM 3411 N N . THR A 1 452 ? -5.004 -31.126 11.426 1.00 74.56 452 THR A N 1
ATOM 3412 C CA . THR A 1 452 ? -6.377 -30.954 10.909 1.00 74.56 452 THR A CA 1
ATOM 3413 C C . THR A 1 452 ? -6.987 -29.654 11.431 1.00 74.56 452 THR A C 1
ATOM 3415 O O . THR A 1 452 ? -6.946 -29.408 12.641 1.00 74.56 452 THR A O 1
ATOM 3418 N N . PHE A 1 453 ? -7.616 -28.869 10.555 1.00 79.62 453 PHE A N 1
ATOM 3419 C CA . PHE A 1 453 ? -8.281 -27.605 10.870 1.00 79.62 453 PHE A CA 1
ATOM 3420 C C . PHE A 1 453 ? -9.770 -27.587 10.462 1.00 79.62 453 PHE A C 1
ATOM 3422 O O . PHE A 1 453 ? -10.238 -28.327 9.596 1.00 79.62 453 PHE A O 1
ATOM 3429 N N . ARG A 1 454 ? -10.543 -26.727 11.126 1.00 84.31 454 ARG A N 1
ATOM 3430 C CA . ARG A 1 454 ? -11.935 -26.367 10.822 1.00 84.31 454 ARG A CA 1
ATOM 3431 C C . ARG A 1 454 ? -12.027 -24.869 10.544 1.00 84.31 454 ARG A C 1
ATOM 3433 O O . ARG A 1 454 ? -11.153 -24.108 10.950 1.00 84.31 454 ARG A O 1
ATOM 3440 N N . ASN A 1 455 ? -13.113 -24.463 9.889 1.00 87.88 455 ASN A N 1
ATOM 3441 C CA . ASN A 1 455 ? -13.404 -23.079 9.502 1.00 87.88 455 ASN A CA 1
ATOM 3442 C C . ASN A 1 455 ? -12.328 -22.444 8.596 1.00 87.88 455 ASN A C 1
ATOM 3444 O O . ASN A 1 455 ? -12.083 -21.247 8.679 1.00 87.88 455 ASN A O 1
ATOM 3448 N N . VAL A 1 456 ? -11.698 -23.250 7.740 1.00 85.62 456 VAL A N 1
ATOM 3449 C CA . VAL A 1 456 ? -10.802 -22.799 6.660 1.00 85.62 456 VAL A CA 1
ATOM 3450 C C . VAL A 1 456 ? -11.575 -22.615 5.351 1.00 85.62 456 VAL A C 1
ATOM 3452 O O . VAL A 1 456 ? -12.704 -23.096 5.251 1.00 85.62 456 VAL A O 1
ATOM 3455 N N . ILE A 1 457 ? -10.990 -21.918 4.378 1.00 82.62 457 ILE A N 1
ATOM 3456 C CA . ILE A 1 457 ? -11.520 -21.792 3.007 1.00 82.62 457 ILE A CA 1
ATOM 3457 C C . ILE A 1 457 ? -10.577 -22.555 2.083 1.00 82.62 457 ILE A C 1
ATOM 3459 O O . ILE A 1 457 ? -9.381 -22.278 2.142 1.00 82.62 457 ILE A O 1
ATOM 3463 N N . PHE A 1 458 ? -11.105 -23.479 1.286 1.00 77.56 458 PHE A N 1
ATOM 3464 C CA . PHE A 1 458 ? -10.340 -24.291 0.330 1.00 77.56 458 PHE A CA 1
ATOM 3465 C C . PHE A 1 458 ? -10.133 -23.544 -0.995 1.00 77.56 458 PHE A C 1
ATOM 3467 O O . PHE A 1 458 ? -10.824 -22.551 -1.256 1.00 77.56 458 PHE A O 1
ATOM 3474 N N . ASP A 1 459 ? -9.166 -23.953 -1.814 1.00 65.62 459 ASP A N 1
ATOM 3475 C CA . ASP A 1 459 ? -8.894 -23.283 -3.082 1.00 65.62 459 ASP A CA 1
ATOM 3476 C C . ASP A 1 459 ? -9.923 -23.587 -4.174 1.00 65.62 459 ASP A C 1
ATOM 3478 O O . ASP A 1 459 ? -10.257 -22.676 -4.924 1.00 65.62 459 ASP A O 1
ATOM 3482 N N . ASP A 1 460 ? -10.556 -24.755 -4.163 1.00 64.69 460 ASP A N 1
ATOM 3483 C CA . ASP A 1 460 ? -11.777 -25.085 -4.918 1.00 64.69 460 ASP A CA 1
ATOM 3484 C C . ASP A 1 460 ? -12.976 -24.185 -4.543 1.00 64.69 460 ASP A C 1
ATOM 3486 O O . ASP A 1 460 ? -13.702 -23.738 -5.434 1.00 64.69 460 ASP A O 1
ATOM 3490 N N . GLU A 1 461 ? -13.149 -23.768 -3.276 1.00 77.56 461 GLU A N 1
ATOM 3491 C CA . GLU A 1 461 ? -14.142 -22.723 -2.939 1.00 77.56 461 GLU A CA 1
ATOM 3492 C C . GLU A 1 461 ? -13.806 -21.386 -3.623 1.00 77.56 461 GLU A C 1
ATOM 3494 O O . GLU A 1 461 ? -14.694 -20.700 -4.132 1.00 77.56 461 GLU A O 1
ATOM 3499 N N . VAL A 1 462 ? -12.524 -21.002 -3.674 1.00 79.88 462 VAL A N 1
ATOM 3500 C CA . VAL A 1 462 ? -12.077 -19.819 -4.434 1.00 79.88 462 VAL A CA 1
ATOM 3501 C C . VAL A 1 462 ? -12.253 -20.050 -5.945 1.00 79.88 462 VAL A C 1
ATOM 3503 O O . VAL A 1 462 ? -12.610 -19.117 -6.674 1.00 79.88 462 VAL A O 1
ATOM 3506 N N . GLY A 1 463 ? -12.073 -21.291 -6.399 1.00 70.31 463 GLY A N 1
ATOM 3507 C CA . GLY A 1 463 ? -12.260 -21.778 -7.759 1.00 70.31 463 GLY A CA 1
ATOM 3508 C C . GLY A 1 463 ? -13.694 -21.600 -8.248 1.00 70.31 463 GLY A C 1
ATOM 3509 O O . GLY A 1 463 ? -13.912 -20.938 -9.267 1.00 70.31 463 GLY A O 1
ATOM 3510 N N . GLU A 1 464 ? -14.684 -22.062 -7.476 1.00 77.12 464 GLU A N 1
ATOM 3511 C CA . GLU A 1 464 ? -16.114 -21.829 -7.722 1.00 77.12 464 GLU A CA 1
ATOM 3512 C C . GLU A 1 464 ? -16.420 -20.336 -7.904 1.00 77.12 464 GLU A C 1
ATOM 3514 O O . GLU A 1 464 ? -17.156 -19.946 -8.818 1.00 77.12 464 GLU A O 1
ATOM 3519 N N . TRP A 1 465 ? -15.857 -19.473 -7.050 1.00 85.50 465 TRP A N 1
ATOM 3520 C CA . TRP A 1 465 ? -16.103 -18.031 -7.122 1.00 85.50 465 TRP A CA 1
ATOM 3521 C C . TRP A 1 465 ? -15.501 -17.432 -8.394 1.00 85.50 465 TRP A C 1
ATOM 3523 O O . TRP A 1 465 ? -16.165 -16.648 -9.072 1.00 85.50 465 TRP A O 1
ATOM 3533 N N . VAL A 1 466 ? -14.273 -17.813 -8.753 1.00 83.12 466 VAL A N 1
ATOM 3534 C CA . VAL A 1 466 ? -13.607 -17.375 -9.990 1.00 83.12 466 VAL A CA 1
ATOM 3535 C C . VAL A 1 466 ? -14.345 -17.890 -11.233 1.00 83.12 466 VAL A C 1
ATOM 3537 O O . VAL A 1 466 ? -14.553 -17.122 -12.174 1.00 83.12 466 VAL A O 1
ATOM 3540 N N . HIS A 1 467 ? -14.838 -19.129 -11.216 1.00 81.44 467 HIS A N 1
ATOM 3541 C CA . HIS A 1 467 ? -15.666 -19.694 -12.282 1.00 81.44 467 HIS A CA 1
ATOM 3542 C C . HIS A 1 467 ? -16.992 -18.927 -12.432 1.00 81.44 467 HIS A C 1
ATOM 3544 O O . HIS A 1 467 ? -17.347 -18.482 -13.525 1.00 81.44 467 HIS A O 1
ATOM 3550 N N . ALA A 1 468 ? -17.695 -18.644 -11.330 1.00 85.62 468 ALA A N 1
ATOM 3551 C CA . ALA A 1 468 ? -18.912 -17.827 -11.342 1.00 85.62 468 ALA A CA 1
ATOM 3552 C C . ALA A 1 468 ? -18.663 -16.357 -11.764 1.00 85.62 468 ALA A C 1
ATOM 3554 O O . ALA A 1 468 ? -19.587 -15.646 -12.194 1.00 85.62 468 ALA A O 1
ATOM 3555 N N . LEU A 1 469 ? -17.409 -15.893 -11.695 1.00 88.56 469 LEU A N 1
ATOM 3556 C CA . LEU A 1 469 ? -16.973 -14.599 -12.213 1.00 88.56 469 LEU A CA 1
ATOM 3557 C C . LEU A 1 469 ? -16.720 -14.581 -13.737 1.00 88.56 469 LEU A C 1
ATOM 3559 O O . LEU A 1 469 ? -16.538 -13.487 -14.272 1.00 88.56 469 LEU A O 1
ATOM 3563 N N . GLN A 1 470 ? -16.807 -15.700 -14.470 1.00 84.94 470 GLN A N 1
ATOM 3564 C CA . GLN A 1 470 ? -16.540 -15.760 -15.920 1.00 84.94 470 GLN A CA 1
ATOM 3565 C C . GLN A 1 470 ? -17.158 -14.613 -16.750 1.00 84.94 470 GLN A C 1
ATOM 3567 O O . GLN A 1 470 ? -18.298 -14.174 -16.558 1.00 84.94 470 GLN A O 1
ATOM 3572 N N . GLY A 1 471 ? -16.374 -14.104 -17.708 1.00 83.62 471 GLY A N 1
ATOM 3573 C CA . GLY A 1 471 ? -16.722 -12.934 -18.525 1.00 83.62 471 GLY A CA 1
ATOM 3574 C C . GLY A 1 471 ? -16.559 -11.574 -17.827 1.00 83.62 471 GLY A C 1
ATOM 3575 O O . GLY A 1 471 ? -16.972 -10.555 -18.389 1.00 83.62 471 GLY A O 1
ATOM 3576 N N . ARG A 1 472 ? -15.970 -11.544 -16.628 1.00 90.81 472 ARG A N 1
ATOM 3577 C CA . ARG A 1 472 ? -15.471 -10.351 -15.919 1.00 90.81 472 ARG A CA 1
ATOM 3578 C C . ARG A 1 472 ? -13.943 -10.312 -15.995 1.00 90.81 472 ARG A C 1
ATOM 3580 O O . ARG A 1 472 ? -13.315 -11.322 -16.300 1.00 90.81 472 ARG A O 1
ATOM 3587 N N . GLN A 1 473 ? -13.334 -9.169 -15.705 1.00 90.25 473 GLN A N 1
ATOM 3588 C CA . GLN A 1 473 ? -11.881 -9.095 -15.507 1.00 90.25 473 GLN A CA 1
ATOM 3589 C C . GLN A 1 473 ? -11.587 -9.483 -14.055 1.00 90.25 473 GLN A C 1
ATOM 3591 O O . GLN A 1 473 ? -11.938 -8.726 -13.149 1.00 90.25 473 GLN A O 1
ATOM 3596 N N . VAL A 1 474 ? -11.019 -10.666 -13.824 1.00 91.31 474 VAL A N 1
ATOM 3597 C CA . VAL A 1 474 ? -10.855 -11.224 -12.473 1.00 91.31 474 VAL A CA 1
ATOM 3598 C C . VAL A 1 474 ? -9.412 -11.071 -12.012 1.00 91.31 474 VAL A C 1
ATOM 3600 O O . VAL A 1 474 ? -8.499 -11.507 -12.705 1.00 91.31 474 VAL A O 1
ATOM 3603 N N . THR A 1 475 ? -9.206 -10.491 -10.831 1.00 92.69 475 THR A N 1
ATOM 3604 C CA . THR A 1 475 ? -7.884 -10.349 -10.209 1.00 92.69 475 THR A CA 1
ATOM 3605 C C . THR A 1 475 ? -7.892 -10.988 -8.823 1.00 92.69 475 THR A C 1
ATOM 3607 O O . THR A 1 475 ? -8.598 -10.525 -7.931 1.00 92.69 475 THR A O 1
ATOM 3610 N N . VAL A 1 476 ? -7.084 -12.021 -8.616 1.00 91.12 476 VAL A N 1
ATOM 3611 C CA . VAL A 1 476 ? -6.848 -12.662 -7.316 1.00 91.12 476 VAL A CA 1
ATOM 3612 C C . VAL A 1 476 ? -5.451 -12.276 -6.829 1.00 91.12 476 VAL A C 1
ATOM 3614 O O . VAL A 1 476 ? -4.496 -12.294 -7.604 1.00 91.12 476 VAL A O 1
ATOM 3617 N N . VAL A 1 477 ? -5.311 -11.892 -5.560 1.00 92.50 477 VAL A N 1
ATOM 3618 C CA . VAL A 1 477 ? -4.013 -11.562 -4.949 1.00 92.50 477 VAL A CA 1
ATOM 3619 C C . VAL A 1 477 ? -3.951 -12.117 -3.527 1.00 92.50 477 VAL A C 1
ATOM 3621 O O . VAL A 1 477 ? -4.751 -11.731 -2.676 1.00 92.50 477 VAL A O 1
ATOM 3624 N N . VAL A 1 478 ? -2.986 -12.997 -3.258 1.00 88.81 478 VAL A N 1
ATOM 3625 C CA . VAL A 1 478 ? -2.874 -13.727 -1.987 1.00 88.81 478 VAL A CA 1
ATOM 3626 C C . VAL A 1 478 ? -1.504 -13.486 -1.345 1.00 88.81 478 VAL A C 1
ATOM 3628 O O . VAL A 1 478 ? -0.499 -14.090 -1.726 1.00 88.81 478 VAL A O 1
ATOM 3631 N N . ASP A 1 479 ? -1.466 -12.608 -0.339 1.00 86.19 479 ASP A N 1
ATOM 3632 C CA . ASP A 1 479 ? -0.305 -12.369 0.532 1.00 86.19 479 ASP A CA 1
ATOM 3633 C C . ASP A 1 479 ? -0.410 -13.192 1.819 1.00 86.19 479 ASP A C 1
ATOM 3635 O O . ASP A 1 479 ? -0.536 -12.692 2.938 1.00 86.19 479 ASP A O 1
ATOM 3639 N N . SER A 1 480 ? -0.400 -14.507 1.630 1.00 79.06 480 SER A N 1
ATOM 3640 C CA . SER A 1 480 ? -0.237 -15.477 2.703 1.00 79.06 480 SER A CA 1
ATOM 3641 C C . SER A 1 480 ? 1.025 -16.295 2.476 1.00 79.06 480 SER A C 1
ATOM 3643 O O . SER A 1 480 ? 1.479 -16.480 1.338 1.00 79.06 480 SER A O 1
ATOM 3645 N N . CYS A 1 481 ? 1.555 -16.887 3.552 1.00 65.00 481 CYS A N 1
ATOM 3646 C CA . CYS A 1 481 ? 2.324 -18.119 3.395 1.00 65.00 481 CYS A CA 1
ATOM 3647 C C . CYS A 1 481 ? 1.529 -19.077 2.514 1.00 65.00 481 CYS A C 1
ATOM 3649 O O . CYS A 1 481 ? 0.298 -19.082 2.587 1.00 65.00 481 CYS A O 1
ATOM 3651 N N . HIS A 1 482 ? 2.221 -19.934 1.762 1.00 59.47 482 HIS A N 1
ATOM 3652 C CA . HIS A 1 482 ? 1.548 -21.101 1.203 1.00 59.47 482 HIS A CA 1
ATOM 3653 C C . HIS A 1 482 ? 0.463 -20.758 0.163 1.00 59.47 482 HIS A C 1
ATOM 3655 O O . HIS A 1 482 ? -0.585 -21.386 0.100 1.00 59.47 482 HIS A O 1
ATOM 3661 N N . SER A 1 483 ? 0.763 -19.788 -0.704 1.00 51.19 483 SER A N 1
ATOM 3662 C CA . SER A 1 483 ? -0.161 -19.210 -1.693 1.00 51.19 483 SER A CA 1
ATOM 3663 C C . SER A 1 483 ? 0.121 -19.585 -3.158 1.00 51.19 483 SER A C 1
ATOM 3665 O O . SER A 1 483 ? -0.792 -19.565 -3.971 1.00 51.19 483 SER A O 1
ATOM 3667 N N . GLY A 1 484 ? 1.345 -19.964 -3.539 1.00 44.94 484 GLY A N 1
ATOM 3668 C CA . GLY A 1 484 ? 1.761 -20.200 -4.939 1.00 44.94 484 GLY A CA 1
ATOM 3669 C C . GLY A 1 484 ? 1.184 -21.410 -5.699 1.00 44.94 484 GLY A C 1
ATOM 3670 O O . GLY A 1 484 ? 1.861 -21.893 -6.597 1.00 44.94 484 GLY A O 1
ATOM 3671 N N . THR A 1 485 ? 0.016 -21.930 -5.313 1.00 50.28 485 THR A N 1
ATOM 3672 C CA . THR A 1 485 ? -0.742 -22.996 -6.017 1.00 50.28 485 THR A CA 1
ATOM 3673 C C . THR A 1 485 ? -2.265 -22.934 -5.760 1.00 50.28 485 THR A C 1
ATOM 3675 O O . THR A 1 485 ? -2.960 -23.733 -6.369 1.00 50.28 485 THR A O 1
ATOM 3678 N N . ILE A 1 486 ? -2.781 -21.946 -4.990 1.00 47.91 486 ILE A N 1
ATOM 3679 C CA . ILE A 1 486 ? -4.196 -21.715 -4.548 1.00 47.91 486 ILE A CA 1
ATOM 3680 C C . ILE A 1 486 ? -5.202 -21.387 -5.685 1.00 47.91 486 ILE A C 1
ATOM 3682 O O . ILE A 1 486 ? -6.156 -20.618 -5.564 1.00 47.91 486 ILE A O 1
ATOM 3686 N N . THR A 1 487 ? -4.865 -21.861 -6.862 1.00 44.44 487 THR A N 1
ATOM 3687 C CA . THR A 1 487 ? -5.361 -21.483 -8.173 1.00 44.44 487 THR A CA 1
ATOM 3688 C C . THR A 1 487 ? -5.210 -22.652 -9.144 1.00 44.44 487 THR A C 1
ATOM 3690 O O . THR A 1 487 ? -5.634 -22.518 -10.288 1.00 44.44 487 THR A O 1
ATOM 3693 N N . ARG A 1 488 ? -4.599 -23.790 -8.762 1.00 48.56 488 ARG A N 1
ATOM 3694 C CA . ARG A 1 488 ? -4.290 -24.905 -9.677 1.00 48.56 488 ARG A CA 1
ATOM 3695 C C . ARG A 1 488 ? -5.533 -25.632 -10.169 1.00 48.56 488 ARG A C 1
ATOM 3697 O O . ARG A 1 488 ? -5.642 -25.744 -11.395 1.00 48.56 488 ARG A O 1
ATOM 3704 N N . ASP A 1 489 ? -6.474 -25.954 -9.281 1.00 42.56 489 ASP A N 1
ATOM 3705 C CA . ASP A 1 489 ? -7.776 -26.572 -9.597 1.00 42.56 489 ASP A CA 1
ATOM 3706 C C . ASP A 1 489 ? -8.453 -25.980 -10.853 1.00 42.56 489 ASP A C 1
ATOM 3708 O O . ASP A 1 489 ? -8.901 -26.724 -11.722 1.00 42.56 489 ASP A O 1
ATOM 3712 N N . LEU A 1 490 ? -8.374 -24.654 -11.048 1.00 42.97 490 LEU A N 1
ATOM 3713 C CA . LEU A 1 490 ? -8.974 -23.873 -12.148 1.00 42.97 490 LEU A CA 1
ATOM 3714 C C . LEU A 1 490 ? -8.640 -24.295 -13.609 1.00 42.97 490 LEU A C 1
ATOM 3716 O O . LEU A 1 490 ? -8.874 -23.498 -14.519 1.00 42.97 490 LEU A O 1
ATOM 3720 N N . ASN A 1 491 ? -8.035 -25.463 -13.873 1.00 33.28 491 ASN A N 1
ATOM 3721 C CA . ASN A 1 491 ? -8.224 -26.236 -15.121 1.00 33.28 491 ASN A CA 1
ATOM 3722 C C . ASN A 1 491 ? -7.700 -27.707 -15.108 1.00 33.28 491 ASN A C 1
ATOM 3724 O O . ASN A 1 491 ? -7.730 -28.340 -16.164 1.00 33.28 491 ASN A O 1
ATOM 3728 N N . GLY A 1 492 ? -7.258 -28.260 -13.967 1.00 30.02 492 GLY A N 1
ATOM 3729 C CA . GLY A 1 492 ? -6.927 -29.691 -13.782 1.00 30.02 492 GLY A CA 1
ATOM 3730 C C . GLY A 1 492 ? -5.593 -30.225 -14.359 1.00 30.02 492 GLY A C 1
ATOM 3731 O O . GLY A 1 492 ? -5.283 -30.000 -15.528 1.00 30.02 492 GLY A O 1
ATOM 3732 N N . ALA A 1 493 ? -4.876 -31.031 -13.548 1.00 23.95 493 ALA A N 1
ATOM 3733 C CA . ALA A 1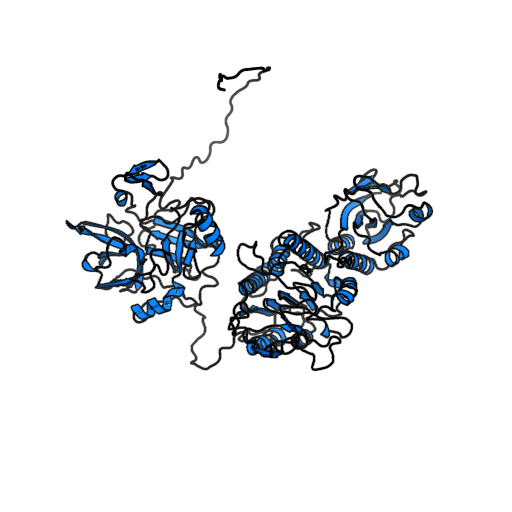 493 ? -3.607 -31.745 -13.838 1.00 23.95 493 ALA A CA 1
ATOM 3734 C C . ALA A 1 493 ? -2.389 -30.832 -14.172 1.00 23.95 493 ALA A C 1
ATOM 3736 O O . ALA A 1 493 ? -2.509 -29.843 -14.884 1.00 23.95 493 ALA A O 1
ATOM 3737 N N . ASP A 1 494 ? -1.131 -31.060 -13.772 1.00 29.84 494 ASP A N 1
ATOM 3738 C CA . ASP A 1 494 ? -0.397 -32.069 -12.970 1.00 29.84 494 ASP A CA 1
ATOM 3739 C C . ASP A 1 494 ? 1.072 -31.522 -12.832 1.00 29.84 494 ASP A C 1
ATOM 3741 O O . ASP A 1 494 ? 1.392 -30.565 -13.553 1.00 29.84 494 ASP A O 1
ATOM 3745 N N . PRO A 1 495 ? 2.031 -31.998 -11.995 1.00 38.62 495 PRO A N 1
ATOM 3746 C CA . PRO A 1 495 ? 2.005 -32.807 -10.767 1.00 38.62 495 PRO A CA 1
ATOM 3747 C C . PRO A 1 495 ? 2.669 -32.071 -9.550 1.00 38.62 495 PRO A C 1
ATOM 3749 O O . PRO A 1 495 ? 2.890 -30.856 -9.555 1.00 38.62 495 PRO A O 1
ATOM 3752 N N . GLN A 1 496 ? 3.069 -32.858 -8.538 1.00 27.55 496 GLN A N 1
ATOM 3753 C CA . GLN A 1 496 ? 4.173 -32.700 -7.556 1.00 27.55 496 GLN A CA 1
ATOM 3754 C C . GLN A 1 496 ? 4.198 -31.499 -6.566 1.00 27.55 496 GLN A C 1
ATOM 3756 O O . GLN A 1 496 ? 4.932 -30.532 -6.747 1.00 27.55 496 GLN A O 1
ATOM 3761 N N . PHE A 1 497 ? 3.560 -31.706 -5.408 1.00 32.44 497 PHE A N 1
ATOM 3762 C CA . PHE A 1 497 ? 4.169 -31.927 -4.072 1.00 32.44 497 PHE A CA 1
ATOM 3763 C C . PHE A 1 497 ? 4.549 -30.800 -3.072 1.00 32.44 497 PHE A C 1
ATOM 3765 O O . PHE A 1 497 ? 5.689 -30.333 -3.032 1.00 32.44 497 PHE A O 1
ATOM 3772 N N . VAL A 1 498 ? 3.651 -30.656 -2.080 1.00 31.83 498 VAL A N 1
ATOM 3773 C CA . VAL A 1 498 ? 3.815 -30.708 -0.596 1.00 31.83 498 VAL A CA 1
ATOM 3774 C C . VAL A 1 498 ? 4.654 -29.646 0.135 1.00 31.83 498 VAL A C 1
ATOM 3776 O O . VAL A 1 498 ? 5.719 -29.226 -0.284 1.00 31.83 498 VAL A O 1
ATOM 3779 N N . ARG A 1 499 ? 4.152 -29.231 1.313 1.00 37.81 499 ARG A N 1
ATOM 3780 C CA . ARG A 1 499 ? 4.004 -27.816 1.688 1.00 37.81 499 ARG A CA 1
ATOM 3781 C C . ARG A 1 499 ? 3.488 -27.732 3.177 1.00 37.81 499 ARG A C 1
ATOM 3783 O O . ARG A 1 499 ? 2.722 -28.615 3.548 1.00 37.81 499 ARG A O 1
ATOM 3790 N N . THR A 1 500 ? 3.903 -26.804 4.092 1.00 32.22 500 THR A N 1
ATOM 3791 C CA . THR A 1 500 ? 3.358 -26.755 5.511 1.00 32.22 500 THR A CA 1
ATOM 3792 C C . THR A 1 500 ? 3.627 -25.508 6.433 1.00 32.22 500 THR A C 1
ATOM 3794 O O . THR A 1 500 ? 4.769 -25.063 6.534 1.00 32.22 500 THR A O 1
ATOM 3797 N N . LEU A 1 501 ? 2.623 -25.041 7.232 1.00 36.06 501 LEU A N 1
ATOM 3798 C CA . LEU A 1 501 ? 2.765 -24.185 8.465 1.00 36.06 501 LEU A CA 1
ATOM 3799 C C . LEU A 1 501 ? 3.340 -24.940 9.688 1.00 36.06 501 LEU A C 1
ATOM 3801 O O . LEU A 1 501 ? 3.642 -24.320 10.711 1.00 36.06 501 LEU A O 1
ATOM 3805 N N . ALA A 1 502 ? 3.435 -26.273 9.663 1.00 35.31 502 ALA A N 1
ATOM 3806 C CA . ALA A 1 502 ? 3.946 -27.015 10.814 1.00 35.31 502 ALA A CA 1
ATOM 3807 C C . ALA A 1 502 ? 5.443 -26.720 11.032 1.00 35.31 502 ALA A C 1
ATOM 3809 O O . ALA A 1 502 ? 6.234 -26.726 10.093 1.00 35.31 502 ALA A O 1
ATOM 3810 N N . ALA A 1 503 ? 5.870 -26.532 12.285 1.00 34.22 503 ALA A N 1
ATOM 3811 C CA . ALA A 1 503 ? 7.239 -26.109 12.617 1.00 34.22 503 ALA A CA 1
ATOM 3812 C C . ALA A 1 503 ? 8.358 -27.139 12.300 1.00 34.22 503 ALA A C 1
ATOM 3814 O O . ALA A 1 503 ? 9.519 -26.912 12.647 1.00 34.22 503 ALA A O 1
ATOM 3815 N N . ARG A 1 504 ? 8.036 -28.279 11.669 1.00 36.81 504 ARG A N 1
ATOM 3816 C CA . ARG A 1 504 ? 8.990 -29.283 11.171 1.00 36.81 504 ARG A CA 1
ATOM 3817 C C . ARG A 1 504 ? 8.492 -29.943 9.884 1.00 36.81 504 ARG A C 1
ATOM 3819 O O . ARG A 1 504 ? 7.402 -30.504 9.857 1.00 36.81 504 ARG A O 1
ATOM 3826 N N . LEU A 1 505 ? 9.359 -29.957 8.874 1.00 40.88 505 LEU A N 1
ATOM 3827 C CA . LEU A 1 505 ? 9.217 -30.751 7.651 1.00 40.88 505 LEU A CA 1
ATOM 3828 C C . LEU A 1 505 ? 9.698 -32.203 7.874 1.00 40.88 505 LEU A C 1
ATOM 3830 O O . LEU A 1 505 ? 10.679 -32.404 8.601 1.00 40.88 505 LEU A O 1
ATOM 3834 N N . PRO A 1 506 ? 9.091 -33.212 7.219 1.00 36.09 506 PRO A N 1
ATOM 3835 C CA . PRO A 1 506 ? 9.656 -34.559 7.125 1.00 36.09 506 PRO A CA 1
ATOM 3836 C C . PRO A 1 506 ? 10.997 -34.586 6.353 1.00 36.09 506 PRO A C 1
ATOM 3838 O O . PRO A 1 506 ? 11.206 -33.760 5.464 1.00 36.09 506 PRO A O 1
ATOM 3841 N N . PRO A 1 507 ? 11.913 -35.545 6.610 1.00 37.31 507 PRO A N 1
ATOM 3842 C CA . PRO A 1 507 ? 13.236 -35.549 5.967 1.00 37.31 507 PRO A CA 1
ATOM 3843 C C . PRO A 1 507 ? 13.258 -35.850 4.456 1.00 37.31 507 PRO A C 1
ATOM 3845 O O . PRO A 1 507 ? 14.260 -35.568 3.801 1.00 37.31 507 PRO A O 1
ATOM 3848 N N . ALA A 1 508 ? 12.199 -36.450 3.900 1.00 36.16 508 ALA A N 1
ATOM 3849 C CA . ALA A 1 508 ? 12.205 -37.019 2.546 1.00 36.16 508 ALA A CA 1
ATOM 3850 C C . ALA A 1 508 ? 12.073 -35.985 1.405 1.00 36.16 508 ALA A C 1
ATOM 3852 O O . ALA A 1 508 ? 12.467 -36.261 0.274 1.00 36.16 508 ALA A O 1
ATOM 3853 N N . THR A 1 509 ? 11.547 -34.787 1.678 1.00 44.66 509 THR A N 1
ATOM 3854 C CA . THR A 1 509 ? 11.031 -33.869 0.642 1.00 44.66 509 THR A CA 1
ATOM 3855 C C . THR A 1 509 ? 12.107 -33.261 -0.273 1.00 44.66 509 THR A C 1
ATOM 3857 O O . THR A 1 509 ? 11.808 -32.847 -1.391 1.00 44.66 509 THR A O 1
ATOM 3860 N N . ARG A 1 510 ? 13.380 -33.216 0.156 1.00 41.00 510 ARG A N 1
ATOM 3861 C CA . ARG A 1 510 ? 14.466 -32.484 -0.541 1.00 41.00 510 ARG A CA 1
ATOM 3862 C C . ARG A 1 510 ? 14.814 -32.978 -1.952 1.00 41.00 510 ARG A C 1
ATOM 3864 O O . ARG A 1 510 ? 15.459 -32.232 -2.684 1.00 41.00 510 ARG A O 1
ATOM 3871 N N . ALA A 1 511 ? 14.436 -34.200 -2.328 1.00 37.00 511 ALA A N 1
ATOM 3872 C CA . ALA A 1 511 ? 14.700 -34.726 -3.669 1.00 37.00 511 ALA A CA 1
ATOM 3873 C C . ALA A 1 511 ? 13.672 -34.217 -4.698 1.00 37.00 511 ALA A C 1
ATOM 3875 O O . ALA A 1 511 ? 14.068 -33.605 -5.688 1.00 37.00 511 ALA A O 1
ATOM 3876 N N . ALA A 1 512 ? 12.372 -34.392 -4.424 1.00 37.75 512 ALA A N 1
ATOM 3877 C CA . ALA A 1 512 ? 11.279 -33.891 -5.269 1.00 37.75 512 ALA A CA 1
ATOM 3878 C C . ALA A 1 512 ? 11.274 -32.352 -5.367 1.00 37.75 512 ALA A C 1
ATOM 3880 O O . ALA A 1 512 ? 11.056 -31.791 -6.435 1.00 37.75 512 ALA A O 1
ATOM 3881 N N . LEU A 1 513 ? 11.660 -31.663 -4.286 1.00 39.16 513 LEU A N 1
ATOM 3882 C CA . LEU A 1 513 ? 11.913 -30.214 -4.270 1.00 39.16 513 LEU A CA 1
ATOM 3883 C C . LEU A 1 513 ? 12.776 -29.710 -5.450 1.00 39.16 513 LEU A C 1
ATOM 3885 O O . LEU A 1 513 ? 12.588 -28.583 -5.898 1.00 39.16 513 LEU A O 1
ATOM 3889 N N . ARG A 1 514 ? 13.707 -30.531 -5.966 1.00 39.19 514 ARG A N 1
ATOM 3890 C CA . ARG A 1 514 ? 14.613 -30.173 -7.075 1.00 39.19 514 ARG A CA 1
ATOM 3891 C C . ARG A 1 514 ? 14.082 -30.502 -8.479 1.00 39.19 514 ARG A C 1
ATOM 3893 O O . ARG A 1 514 ? 14.761 -30.143 -9.445 1.00 39.19 514 ARG A O 1
ATOM 3900 N N . SER A 1 515 ? 12.948 -31.189 -8.636 1.00 36.62 515 SER A N 1
ATOM 3901 C CA . SER A 1 515 ? 12.252 -31.321 -9.933 1.00 36.62 515 SER A CA 1
ATOM 3902 C C . SER A 1 515 ? 11.274 -30.165 -10.145 1.00 36.62 515 SER A C 1
ATOM 3904 O O . SER A 1 515 ? 11.353 -29.492 -11.165 1.00 36.62 515 SER A O 1
ATOM 3906 N N . ILE A 1 516 ? 10.443 -29.880 -9.140 1.00 38.84 516 ILE A N 1
ATOM 3907 C CA . ILE A 1 516 ? 9.277 -28.980 -9.219 1.00 38.84 516 ILE A CA 1
ATOM 3908 C C . ILE A 1 516 ? 9.647 -27.530 -9.592 1.00 38.84 516 ILE A C 1
ATOM 3910 O O . ILE A 1 516 ? 8.950 -26.879 -10.362 1.00 38.84 516 ILE A O 1
ATOM 3914 N N . GLN A 1 517 ? 10.773 -27.014 -9.086 1.00 41.66 517 GLN A N 1
ATOM 3915 C CA . GLN A 1 517 ? 11.188 -25.608 -9.257 1.00 41.66 517 GLN A CA 1
ATOM 3916 C C . GLN A 1 517 ? 11.544 -25.185 -10.702 1.00 41.66 517 GLN A C 1
ATOM 3918 O O . GLN A 1 517 ? 11.876 -24.023 -10.924 1.00 41.66 517 GLN A O 1
ATOM 3923 N N . ARG A 1 518 ? 11.527 -26.096 -11.684 1.00 43.84 518 ARG A N 1
ATOM 3924 C CA . ARG A 1 518 ? 12.105 -25.871 -13.026 1.00 43.84 518 ARG A CA 1
ATOM 3925 C C . ARG A 1 518 ? 11.146 -25.275 -14.055 1.00 43.84 518 ARG A C 1
ATOM 3927 O O . ARG A 1 518 ? 11.591 -24.617 -15.001 1.00 43.84 518 ARG A O 1
ATOM 3934 N N . ASP A 1 519 ? 9.852 -25.547 -13.921 1.00 41.44 519 ASP A N 1
ATOM 3935 C CA . ASP A 1 519 ? 9.030 -25.685 -15.127 1.00 41.44 519 ASP A CA 1
ATOM 3936 C C . ASP A 1 519 ? 8.185 -24.464 -15.501 1.00 41.44 519 ASP A C 1
ATOM 3938 O O . ASP A 1 519 ? 7.834 -24.329 -16.672 1.00 41.44 519 ASP A O 1
ATOM 3942 N N . SER A 1 520 ? 7.908 -23.527 -14.586 1.00 47.16 520 SER A N 1
ATOM 3943 C CA . SER A 1 520 ? 7.179 -22.285 -14.908 1.00 47.16 520 SER A CA 1
ATOM 3944 C C . SER A 1 520 ? 7.417 -21.164 -13.891 1.00 47.16 520 SER A C 1
ATOM 3946 O O . SER A 1 520 ? 7.230 -21.357 -12.693 1.00 47.16 520 SER A O 1
ATOM 3948 N N . ALA A 1 521 ? 7.751 -19.961 -14.374 1.00 46.62 521 ALA A N 1
ATOM 3949 C CA . ALA A 1 521 ? 7.658 -18.702 -13.608 1.00 46.62 521 ALA A CA 1
ATOM 3950 C C . ALA A 1 521 ? 6.278 -18.029 -13.706 1.00 46.62 521 ALA A C 1
ATOM 3952 O O . ALA A 1 521 ? 6.026 -17.007 -13.072 1.00 46.62 521 ALA A O 1
ATOM 3953 N N . PHE A 1 522 ? 5.447 -18.568 -14.592 1.00 46.56 522 PHE A N 1
ATOM 3954 C CA . PHE A 1 522 ? 4.196 -18.021 -15.068 1.00 46.56 522 PHE A CA 1
ATOM 3955 C C . PHE A 1 522 ? 3.364 -19.205 -15.565 1.00 46.56 522 PHE A C 1
ATOM 3957 O O . PHE A 1 522 ? 3.856 -19.964 -16.402 1.00 46.56 522 PHE A O 1
ATOM 3964 N N . ILE A 1 523 ? 2.139 -19.369 -15.062 1.00 54.50 523 ILE A N 1
ATOM 3965 C CA . ILE A 1 523 ? 1.190 -20.366 -15.581 1.00 54.50 523 ILE A CA 1
ATOM 3966 C C . ILE A 1 523 ? 0.270 -19.673 -16.585 1.00 54.50 523 ILE A C 1
ATOM 3968 O O . ILE A 1 523 ? -0.393 -18.684 -16.262 1.00 54.50 523 ILE A O 1
ATOM 3972 N N . GLU A 1 524 ? 0.238 -20.212 -17.804 1.00 51.72 524 GLU A N 1
ATOM 3973 C CA . GLU A 1 524 ? -0.655 -19.768 -18.870 1.00 51.72 524 GLU A CA 1
ATOM 3974 C C . GLU A 1 524 ? -2.091 -20.223 -18.576 1.00 51.72 524 GLU A C 1
ATOM 3976 O O . GLU A 1 524 ? -2.378 -21.419 -18.548 1.00 51.72 524 GLU A O 1
ATOM 3981 N N . ARG A 1 525 ? -3.002 -19.269 -18.360 1.00 60.81 525 ARG A N 1
ATOM 3982 C CA . ARG A 1 525 ? -4.435 -19.534 -18.140 1.00 60.81 525 ARG A CA 1
ATOM 3983 C C . ARG A 1 525 ? -5.269 -19.116 -19.348 1.00 60.81 525 ARG A C 1
ATOM 3985 O O . ARG A 1 525 ? -5.004 -18.095 -19.976 1.00 60.81 525 ARG A O 1
ATOM 3992 N N . SER A 1 526 ? -6.306 -19.895 -19.648 1.00 51.53 526 SER A N 1
ATOM 3993 C CA . SER A 1 526 ? -7.169 -19.739 -20.827 1.00 51.53 526 SER A CA 1
ATOM 3994 C C . SER A 1 526 ? -8.457 -18.946 -20.556 1.00 51.53 526 SER A C 1
ATOM 3996 O O . SER A 1 526 ? -9.490 -19.242 -21.152 1.00 51.53 526 SER A O 1
ATOM 3998 N N . ASP A 1 527 ? -8.430 -17.978 -19.638 1.00 66.19 527 ASP A N 1
ATOM 3999 C CA . ASP A 1 527 ? -9.611 -17.192 -19.255 1.00 66.19 527 ASP A CA 1
ATOM 4000 C C . ASP A 1 527 ? -9.215 -15.791 -18.747 1.00 66.19 527 ASP A C 1
ATOM 4002 O O . ASP A 1 527 ? -8.031 -15.502 -18.567 1.00 66.19 527 ASP A O 1
ATOM 4006 N N . SER A 1 528 ? -10.175 -14.890 -18.510 1.00 72.31 528 SER A N 1
ATOM 4007 C CA . SER A 1 528 ? -9.915 -13.483 -18.126 1.00 72.31 528 SER A CA 1
ATOM 4008 C C . SER A 1 528 ? -9.488 -13.261 -16.658 1.00 72.31 528 SER A C 1
ATOM 4010 O O . SER A 1 528 ? -9.855 -12.255 -16.040 1.00 72.31 528 SER A O 1
ATOM 4012 N N . LEU A 1 529 ? -8.696 -14.194 -16.124 1.00 84.00 529 LEU A N 1
ATOM 4013 C CA . LEU A 1 529 ? -8.136 -14.225 -14.774 1.00 84.00 529 LEU A CA 1
ATOM 4014 C C . LEU A 1 529 ? -6.689 -13.707 -14.739 1.00 84.00 529 LEU A C 1
ATOM 4016 O O . LEU A 1 529 ? -5.879 -13.998 -15.618 1.00 84.00 529 LEU A O 1
ATOM 4020 N N . VAL A 1 530 ? -6.354 -13.008 -13.658 1.00 88.25 530 VAL A N 1
ATOM 4021 C CA . VAL A 1 530 ? -4.989 -12.751 -13.197 1.00 88.25 530 VAL A CA 1
ATOM 4022 C C . VAL A 1 530 ? -4.893 -13.202 -11.747 1.00 88.25 530 VAL A C 1
ATOM 4024 O O . VAL A 1 530 ? -5.659 -12.710 -10.921 1.00 88.25 530 VAL A O 1
ATOM 4027 N N . ALA A 1 531 ? -3.958 -14.082 -11.409 1.00 85.69 531 ALA A N 1
ATOM 4028 C CA . ALA A 1 531 ? -3.681 -14.446 -10.023 1.00 85.69 531 ALA A CA 1
ATOM 4029 C C . ALA A 1 531 ? -2.245 -14.084 -9.638 1.00 85.69 531 ALA A C 1
ATOM 4031 O O . ALA A 1 531 ? -1.310 -14.317 -10.402 1.00 85.69 531 ALA A O 1
ATOM 4032 N N . TRP A 1 532 ? -2.070 -13.524 -8.444 1.00 88.88 532 TRP A N 1
ATOM 4033 C CA . TRP A 1 532 ? -0.768 -13.252 -7.849 1.00 88.88 532 TRP A CA 1
ATOM 4034 C C . TRP A 1 532 ? -0.661 -13.919 -6.483 1.00 88.88 532 TRP A C 1
ATOM 4036 O O . TRP A 1 532 ? -1.512 -13.701 -5.619 1.00 88.88 532 TRP A O 1
ATOM 4046 N N . SER A 1 533 ? 0.443 -14.619 -6.253 1.00 83.94 533 SER A N 1
ATOM 4047 C CA . SER A 1 533 ? 0.757 -15.206 -4.950 1.00 83.94 533 SER A CA 1
ATOM 4048 C C . SER A 1 533 ? 2.065 -14.632 -4.431 1.00 83.94 533 SER A C 1
ATOM 4050 O O . SER A 1 533 ? 3.055 -14.552 -5.164 1.00 83.94 533 SER A O 1
ATOM 4052 N N . ALA A 1 534 ? 2.085 -14.223 -3.163 1.00 82.12 534 ALA A N 1
ATOM 4053 C CA . ALA A 1 534 ? 3.244 -13.561 -2.566 1.00 82.12 534 ALA A CA 1
ATOM 4054 C C . ALA A 1 534 ? 4.511 -14.418 -2.558 1.00 82.12 534 ALA A C 1
ATOM 4056 O O . ALA A 1 534 ? 5.623 -13.886 -2.576 1.00 82.12 534 ALA A O 1
ATOM 4057 N N . VAL A 1 535 ? 4.337 -15.739 -2.532 1.00 71.38 535 VAL A N 1
ATOM 4058 C CA . VAL A 1 535 ? 5.415 -16.718 -2.493 1.00 71.38 535 VAL A CA 1
ATOM 4059 C C . VAL A 1 535 ? 5.074 -17.956 -3.310 1.00 71.38 535 VAL A C 1
ATOM 4061 O O . VAL A 1 535 ? 3.908 -18.313 -3.478 1.00 71.38 535 VAL A O 1
ATOM 4064 N N . SER A 1 536 ? 6.117 -18.637 -3.776 1.00 67.12 536 SER A N 1
ATOM 4065 C CA . SER A 1 536 ? 6.015 -19.926 -4.453 1.00 67.12 536 SER A CA 1
ATOM 4066 C C . SER A 1 536 ? 5.548 -21.030 -3.489 1.00 67.12 536 SER A C 1
ATOM 4068 O O . SER A 1 536 ? 5.509 -20.831 -2.267 1.00 67.12 536 SER A O 1
ATOM 4070 N N . PRO A 1 537 ? 5.239 -22.233 -3.998 1.00 57.09 537 PRO A N 1
ATOM 4071 C CA . PRO A 1 537 ? 5.039 -23.415 -3.163 1.00 57.09 537 PRO A CA 1
ATOM 4072 C C . PRO A 1 537 ? 6.211 -23.640 -2.197 1.00 57.09 537 PRO A C 1
ATOM 4074 O O . PRO A 1 537 ? 7.340 -23.217 -2.452 1.00 57.09 537 PRO A O 1
ATOM 4077 N N . LEU A 1 538 ? 5.928 -24.270 -1.053 1.00 55.88 538 LEU A N 1
ATOM 4078 C CA . LEU A 1 538 ? 6.830 -24.457 0.102 1.00 55.88 538 LEU A CA 1
ATOM 4079 C C . LEU A 1 538 ? 7.346 -23.195 0.817 1.00 55.88 538 LEU A C 1
ATOM 4081 O O . LEU A 1 538 ? 7.807 -23.310 1.953 1.00 55.88 538 LEU A O 1
ATOM 4085 N N . GLN A 1 539 ? 7.251 -22.005 0.229 1.00 65.69 539 GLN A N 1
ATOM 4086 C CA . GLN A 1 539 ? 7.718 -20.768 0.855 1.00 65.69 539 GLN A CA 1
ATOM 4087 C C . GLN A 1 539 ? 6.686 -20.160 1.824 1.00 65.69 539 GLN A C 1
ATOM 4089 O O . GLN A 1 539 ? 5.487 -20.455 1.789 1.00 65.69 539 GLN A O 1
ATOM 4094 N N . GLN A 1 540 ? 7.179 -19.291 2.708 1.00 67.25 540 GLN A N 1
ATOM 4095 C CA . GLN A 1 540 ? 6.396 -18.547 3.695 1.00 67.25 540 GLN A CA 1
ATOM 4096 C C . GLN A 1 540 ? 6.442 -17.059 3.350 1.00 67.25 540 GLN A C 1
ATOM 4098 O O . GLN A 1 540 ? 7.529 -16.518 3.159 1.00 67.25 540 GLN A O 1
ATOM 4103 N N . ALA A 1 541 ? 5.286 -16.395 3.279 1.00 75.12 541 ALA A N 1
ATOM 4104 C CA . ALA A 1 541 ? 5.245 -14.948 3.125 1.00 75.12 541 ALA A CA 1
ATOM 4105 C C . ALA A 1 541 ? 5.716 -14.304 4.430 1.00 75.12 541 ALA A C 1
ATOM 4107 O O . ALA A 1 541 ? 5.401 -14.770 5.527 1.00 75.12 541 ALA A O 1
ATOM 4108 N N . LEU A 1 542 ? 6.506 -13.242 4.308 1.00 75.06 542 LEU A N 1
ATOM 4109 C CA . LEU A 1 542 ? 7.109 -12.568 5.450 1.00 75.06 542 LEU A CA 1
ATOM 4110 C C . LEU A 1 542 ? 6.516 -11.175 5.627 1.00 75.06 542 LEU A C 1
ATOM 4112 O O . LEU A 1 542 ? 6.212 -10.482 4.658 1.00 75.06 542 LEU A O 1
ATOM 4116 N N . VAL A 1 543 ? 6.434 -10.744 6.882 1.00 77.25 543 VAL A N 1
ATOM 4117 C CA . VAL A 1 543 ? 6.166 -9.349 7.236 1.00 77.25 543 VAL A CA 1
ATOM 4118 C C . VAL A 1 543 ? 7.441 -8.532 7.013 1.00 77.25 543 VAL A C 1
ATOM 4120 O O . VAL A 1 543 ? 8.516 -8.891 7.500 1.00 77.25 543 VAL A O 1
ATOM 4123 N N . ASP A 1 544 ? 7.315 -7.421 6.295 1.00 78.19 544 ASP A N 1
ATOM 4124 C CA . ASP A 1 544 ? 8.374 -6.451 6.036 1.00 78.19 544 ASP A CA 1
ATOM 4125 C C . ASP A 1 544 ? 8.680 -5.667 7.320 1.00 78.19 544 ASP A C 1
ATOM 4127 O O . ASP A 1 544 ? 7.991 -4.709 7.680 1.00 78.19 544 ASP A O 1
ATOM 4131 N N . ARG A 1 545 ? 9.718 -6.103 8.040 1.00 70.06 545 ARG A N 1
ATOM 4132 C CA . ARG A 1 545 ? 10.177 -5.465 9.285 1.00 70.06 545 ARG A CA 1
ATOM 4133 C C . ARG A 1 545 ? 11.080 -4.251 9.038 1.00 70.06 545 ARG A C 1
ATOM 4135 O O . ARG A 1 545 ? 11.411 -3.551 9.990 1.00 70.06 545 ARG A O 1
ATOM 4142 N N . GLU A 1 546 ? 11.469 -3.996 7.787 1.00 75.19 546 GLU A N 1
ATOM 4143 C CA . GLU A 1 546 ? 12.178 -2.776 7.373 1.00 75.19 546 GLU A CA 1
ATOM 4144 C C . GLU A 1 546 ? 11.194 -1.616 7.099 1.00 75.19 546 GLU A C 1
ATOM 4146 O O . GLU A 1 546 ? 11.604 -0.463 6.950 1.00 75.19 546 GLU A O 1
ATOM 4151 N N . ALA A 1 547 ? 9.890 -1.905 7.028 1.00 62.97 547 ALA A N 1
ATOM 4152 C CA . ALA A 1 547 ? 8.849 -0.944 6.699 1.00 62.97 547 ALA A CA 1
ATOM 4153 C C . ALA A 1 547 ? 8.426 -0.056 7.882 1.00 62.97 547 ALA A C 1
ATOM 4155 O O . ALA A 1 547 ? 8.280 -0.503 9.017 1.00 62.97 547 ALA A O 1
ATOM 4156 N N . ALA A 1 548 ? 8.103 1.208 7.580 1.00 56.03 548 ALA A N 1
ATOM 4157 C CA . ALA A 1 548 ? 7.646 2.200 8.561 1.00 56.03 548 ALA A CA 1
ATOM 4158 C C . ALA A 1 548 ? 6.268 1.891 9.198 1.00 56.03 548 ALA A C 1
ATOM 4160 O O . ALA A 1 548 ? 5.845 2.604 10.110 1.00 56.03 548 ALA A O 1
ATOM 4161 N N . GLN A 1 549 ? 5.586 0.848 8.727 1.00 60.41 549 GLN A N 1
ATOM 4162 C CA . GLN A 1 549 ? 4.487 0.130 9.369 1.00 60.41 549 GLN A CA 1
ATOM 4163 C C . GLN A 1 549 ? 4.541 -1.309 8.834 1.00 60.41 549 GLN A C 1
ATOM 4165 O O . GLN A 1 549 ? 4.818 -1.493 7.648 1.00 60.41 549 GLN A O 1
ATOM 4170 N N . PHE A 1 550 ? 4.295 -2.314 9.680 1.00 72.94 550 PHE A N 1
ATOM 4171 C CA . PHE A 1 550 ? 4.279 -3.712 9.239 1.00 72.94 550 PHE A CA 1
ATOM 4172 C C . PHE A 1 550 ? 3.257 -3.926 8.112 1.00 72.94 550 PHE A C 1
ATOM 4174 O O . PHE A 1 550 ? 2.164 -3.362 8.133 1.00 72.94 550 PHE A O 1
ATOM 4181 N N . GLN A 1 551 ? 3.660 -4.709 7.118 1.00 79.44 551 GLN A N 1
ATOM 4182 C CA . GLN A 1 551 ? 2.978 -5.023 5.856 1.00 79.44 551 GLN A CA 1
ATOM 4183 C C . GLN A 1 551 ? 3.601 -6.327 5.330 1.00 79.44 551 GLN A C 1
ATOM 4185 O O . GLN A 1 551 ? 4.730 -6.641 5.715 1.00 79.44 551 GLN A O 1
ATOM 4190 N N . GLY A 1 552 ? 2.956 -7.057 4.431 1.00 83.75 552 GLY A N 1
ATOM 4191 C CA . GLY A 1 552 ? 3.591 -8.135 3.678 1.00 83.75 552 GLY A CA 1
ATOM 4192 C C . GLY A 1 552 ? 4.765 -7.619 2.837 1.00 83.75 552 GLY A C 1
ATOM 4193 O O . GLY A 1 552 ? 4.704 -6.538 2.235 1.00 83.75 552 GLY A O 1
ATOM 4194 N N . VAL A 1 553 ? 5.864 -8.382 2.784 1.00 86.69 553 VAL A N 1
ATOM 4195 C CA . VAL A 1 553 ? 7.019 -8.086 1.914 1.00 86.69 553 VAL A CA 1
ATOM 4196 C C . VAL A 1 553 ? 6.551 -7.944 0.467 1.00 86.69 553 VAL A C 1
ATOM 4198 O O . VAL A 1 553 ? 6.953 -6.985 -0.201 1.00 86.69 553 VAL A O 1
ATOM 4201 N N . PHE A 1 554 ? 5.651 -8.826 0.028 1.00 91.94 554 PHE A N 1
ATOM 4202 C CA . PHE A 1 554 ? 5.013 -8.769 -1.280 1.00 91.94 554 PHE A CA 1
ATOM 4203 C C . PHE A 1 554 ? 4.096 -7.548 -1.426 1.00 91.94 554 PHE A C 1
ATOM 4205 O O . PHE A 1 554 ? 4.397 -6.699 -2.262 1.00 91.94 554 PHE A O 1
ATOM 4212 N N . THR A 1 555 ? 3.041 -7.386 -0.614 1.00 93.50 555 THR A N 1
ATOM 4213 C CA . THR A 1 555 ? 2.052 -6.298 -0.790 1.00 93.50 555 THR A CA 1
ATOM 4214 C C . THR A 1 555 ? 2.705 -4.920 -0.757 1.00 93.50 555 THR A C 1
ATOM 4216 O O . THR A 1 555 ? 2.435 -4.068 -1.611 1.00 93.50 555 THR A O 1
ATOM 4219 N N . GLY A 1 556 ? 3.655 -4.714 0.160 1.00 90.69 556 GLY A N 1
ATOM 4220 C CA . GLY A 1 556 ? 4.443 -3.489 0.220 1.00 90.69 556 GLY A CA 1
ATOM 4221 C C . GLY A 1 556 ? 5.206 -3.200 -1.080 1.00 90.69 556 GLY A C 1
ATOM 4222 O O . GLY A 1 556 ? 5.298 -2.041 -1.485 1.00 90.69 556 GLY A O 1
ATOM 4223 N N . ARG A 1 557 ? 5.742 -4.223 -1.760 1.00 94.00 557 ARG A N 1
ATOM 4224 C CA . ARG A 1 557 ? 6.407 -4.083 -3.069 1.00 94.00 557 ARG A CA 1
ATOM 4225 C C . ARG A 1 557 ? 5.389 -3.915 -4.193 1.00 94.00 557 ARG A C 1
ATOM 4227 O O . ARG A 1 557 ? 5.529 -2.963 -4.948 1.00 94.00 557 ARG A O 1
ATOM 4234 N N . PHE A 1 558 ? 4.339 -4.729 -4.248 1.00 95.31 558 PHE A N 1
ATOM 4235 C CA . PHE A 1 558 ? 3.260 -4.663 -5.242 1.00 95.31 558 PHE A CA 1
ATOM 4236 C C . PHE A 1 558 ? 2.701 -3.240 -5.378 1.00 95.31 558 PHE A C 1
ATOM 4238 O O . PHE A 1 558 ? 2.735 -2.633 -6.450 1.00 95.31 558 PHE A O 1
ATOM 4245 N N . VAL A 1 559 ? 2.302 -2.647 -4.249 1.00 94.81 559 VAL A N 1
ATOM 4246 C CA . VAL A 1 559 ? 1.736 -1.294 -4.208 1.00 94.81 559 VAL A CA 1
ATOM 4247 C C . VAL A 1 559 ? 2.786 -0.228 -4.557 1.00 94.81 559 VAL A C 1
ATOM 4249 O O . VAL A 1 559 ? 2.461 0.739 -5.247 1.00 94.81 559 VAL A O 1
ATOM 4252 N N . ARG A 1 560 ? 4.058 -0.382 -4.153 1.00 93.19 560 ARG A N 1
ATOM 4253 C CA . ARG A 1 560 ? 5.144 0.561 -4.509 1.00 93.19 560 ARG A CA 1
ATOM 4254 C C . ARG A 1 560 ? 5.578 0.474 -5.976 1.00 93.19 560 ARG A C 1
ATOM 4256 O O . ARG A 1 560 ? 5.912 1.511 -6.545 1.00 93.19 560 ARG A O 1
ATOM 4263 N N . GLY A 1 561 ? 5.568 -0.719 -6.570 1.00 92.81 561 GLY A N 1
ATOM 4264 C CA . GLY A 1 561 ? 5.889 -0.960 -7.977 1.00 92.81 561 GLY A CA 1
ATOM 4265 C C . GLY A 1 561 ? 4.987 -0.133 -8.885 1.00 92.81 561 GLY A C 1
ATOM 4266 O O . GLY A 1 561 ? 5.487 0.649 -9.692 1.00 92.81 561 GLY A O 1
ATOM 4267 N N . ILE A 1 562 ? 3.675 -0.221 -8.639 1.00 93.88 562 ILE A N 1
ATOM 4268 C CA . ILE A 1 562 ? 2.633 0.532 -9.347 1.00 93.88 562 ILE A CA 1
ATOM 4269 C C . ILE A 1 562 ? 2.643 2.021 -8.938 1.00 93.88 562 ILE A C 1
ATOM 4271 O O . ILE A 1 562 ? 2.980 2.885 -9.741 1.00 93.88 562 ILE A O 1
ATOM 4275 N N . THR A 1 563 ? 2.333 2.360 -7.676 1.00 91.00 563 THR A N 1
ATOM 4276 C CA . THR A 1 563 ? 2.037 3.756 -7.243 1.00 91.00 563 THR A CA 1
ATOM 4277 C C . THR A 1 563 ? 3.219 4.734 -7.271 1.00 91.00 563 THR A C 1
ATOM 4279 O O . THR A 1 563 ? 3.044 5.922 -6.961 1.00 91.00 563 THR A O 1
ATOM 4282 N N . LYS A 1 564 ? 4.434 4.253 -7.558 1.00 87.62 564 LYS A N 1
ATOM 4283 C CA . LYS A 1 564 ? 5.658 5.064 -7.669 1.00 87.62 564 LYS A CA 1
ATOM 4284 C C . LYS A 1 564 ? 6.424 4.822 -8.973 1.00 87.62 564 LYS A C 1
ATOM 4286 O O . LYS A 1 564 ? 7.561 5.277 -9.053 1.00 87.62 564 LYS A O 1
ATOM 4291 N N . GLY A 1 565 ? 5.850 4.097 -9.941 1.00 85.94 565 GLY A N 1
ATOM 4292 C CA . GLY A 1 565 ? 6.531 3.745 -11.194 1.00 85.94 565 GLY A CA 1
ATOM 4293 C C . GLY A 1 565 ? 7.858 3.013 -10.969 1.00 85.94 565 GLY A C 1
ATOM 4294 O O . GLY A 1 565 ? 8.801 3.189 -11.726 1.00 85.94 565 GLY A O 1
ATOM 4295 N N . ARG A 1 566 ? 7.984 2.244 -9.878 1.00 89.31 566 ARG A N 1
ATOM 4296 C CA . ARG A 1 566 ? 9.228 1.519 -9.554 1.00 89.31 566 ARG A CA 1
ATOM 4297 C C . ARG A 1 566 ? 9.373 0.212 -10.319 1.00 89.31 566 ARG A C 1
ATOM 4299 O O . ARG A 1 566 ? 10.486 -0.292 -10.431 1.00 89.31 566 ARG A O 1
ATOM 4306 N N . ALA A 1 567 ? 8.255 -0.315 -10.807 1.00 89.50 567 ALA A N 1
ATOM 4307 C CA . ALA A 1 567 ? 8.233 -1.441 -11.721 1.00 89.50 567 ALA A CA 1
ATOM 4308 C C . ALA A 1 567 ? 8.420 -1.019 -13.189 1.00 89.50 567 ALA A C 1
ATOM 4310 O O . ALA A 1 567 ? 8.746 -1.880 -13.990 1.00 89.50 567 ALA A O 1
ATOM 4311 N N . ASP A 1 568 ? 8.282 0.269 -13.534 1.00 86.31 568 ASP A N 1
ATOM 4312 C CA . ASP A 1 568 ? 8.584 0.790 -14.876 1.00 86.31 568 ASP A CA 1
ATOM 4313 C C . ASP A 1 568 ? 10.099 0.683 -15.144 1.00 86.31 568 ASP A C 1
ATOM 4315 O O . ASP A 1 568 ? 10.902 1.562 -14.809 1.00 86.31 568 ASP A O 1
ATOM 4319 N N . GLY A 1 569 ? 10.504 -0.471 -15.674 1.00 75.00 569 GLY A N 1
ATOM 4320 C CA . GLY A 1 569 ? 11.896 -0.788 -15.962 1.00 75.00 569 GLY A CA 1
ATOM 4321 C C . GLY A 1 569 ? 12.372 -0.130 -17.252 1.00 75.00 569 GLY A C 1
ATOM 4322 O O . GLY A 1 569 ? 13.538 0.261 -17.354 1.00 75.00 569 GLY A O 1
ATOM 4323 N N . ASN A 1 570 ? 11.479 0.004 -18.235 1.00 72.38 570 ASN A N 1
ATOM 4324 C CA . ASN A 1 570 ? 11.823 0.496 -19.563 1.00 72.38 570 ASN A CA 1
ATOM 4325 C C . ASN A 1 570 ? 11.761 2.037 -19.696 1.00 72.38 570 ASN A C 1
ATOM 4327 O O . ASN A 1 570 ? 12.515 2.597 -20.497 1.00 72.38 570 ASN A O 1
ATOM 4331 N N . ARG A 1 571 ? 10.989 2.703 -18.826 1.00 77.00 571 ARG A N 1
ATOM 4332 C CA . ARG A 1 571 ? 10.744 4.153 -18.711 1.00 77.00 571 ARG A CA 1
ATOM 4333 C C . ARG A 1 571 ? 9.836 4.761 -19.782 1.00 77.00 571 ARG A C 1
ATOM 4335 O O . ARG A 1 571 ? 10.022 5.924 -20.147 1.00 77.00 571 ARG A O 1
ATOM 4342 N N . ASP A 1 572 ? 8.844 4.004 -20.250 1.00 74.44 572 ASP A N 1
ATOM 4343 C CA . ASP A 1 572 ? 7.753 4.512 -21.097 1.00 74.44 572 ASP A CA 1
ATOM 4344 C C . ASP A 1 572 ? 6.613 5.183 -20.294 1.00 74.44 572 ASP A C 1
ATOM 4346 O O . ASP A 1 572 ? 5.789 5.896 -20.875 1.00 74.44 572 ASP A O 1
ATOM 4350 N N . GLY A 1 573 ? 6.600 5.038 -18.962 1.00 82.88 573 GLY A N 1
ATOM 4351 C CA . GLY A 1 573 ? 5.584 5.595 -18.067 1.00 82.88 573 GLY A CA 1
ATOM 4352 C C . GLY A 1 573 ? 4.395 4.670 -17.780 1.00 82.88 573 GLY A C 1
ATOM 4353 O O . GLY A 1 573 ? 3.444 5.108 -17.126 1.00 82.88 573 GLY A O 1
ATOM 4354 N N . LEU A 1 574 ? 4.429 3.421 -18.247 1.00 85.50 574 LEU A N 1
ATOM 4355 C CA . LEU A 1 574 ? 3.484 2.353 -17.921 1.00 85.50 574 LEU A CA 1
ATOM 4356 C C . LEU A 1 574 ? 4.124 1.343 -16.953 1.00 85.50 574 LEU A C 1
ATOM 4358 O O . LEU A 1 574 ? 5.324 1.364 -16.692 1.00 85.50 574 LEU A O 1
ATOM 4362 N N . VAL A 1 575 ? 3.317 0.441 -16.390 1.00 89.69 575 VAL A N 1
ATOM 4363 C CA . VAL A 1 575 ? 3.821 -0.702 -15.612 1.00 89.69 575 VAL A CA 1
ATOM 4364 C C . VAL A 1 575 ? 3.146 -1.959 -16.132 1.00 89.69 575 VAL A C 1
ATOM 4366 O O . VAL A 1 575 ? 1.993 -2.219 -15.789 1.00 89.69 575 VAL A O 1
ATOM 4369 N N . THR A 1 576 ? 3.829 -2.749 -16.964 1.00 89.50 576 THR A N 1
ATOM 4370 C CA . THR A 1 576 ? 3.235 -3.992 -17.480 1.00 89.50 576 THR A CA 1
ATOM 4371 C C . THR A 1 576 ? 3.229 -5.123 -16.446 1.00 89.50 576 THR A C 1
ATOM 4373 O O . THR A 1 576 ? 4.014 -5.122 -15.496 1.00 89.50 576 THR A O 1
ATOM 4376 N N . PHE A 1 577 ? 2.359 -6.128 -16.617 1.00 88.31 577 PHE A N 1
ATOM 4377 C CA . PHE A 1 577 ? 2.328 -7.305 -15.728 1.00 88.31 577 PHE A CA 1
ATOM 4378 C C . PHE A 1 577 ? 3.689 -8.032 -15.682 1.00 88.31 577 PHE A C 1
ATOM 4380 O O . PHE A 1 577 ? 4.134 -8.440 -14.608 1.00 88.31 577 PHE A O 1
ATOM 4387 N N . ALA A 1 578 ? 4.387 -8.134 -16.821 1.00 84.06 578 ALA A N 1
ATOM 4388 C CA . ALA A 1 578 ? 5.717 -8.742 -16.919 1.00 84.06 578 ALA A CA 1
ATOM 4389 C C . ALA A 1 578 ? 6.828 -7.932 -16.215 1.00 84.06 578 ALA A C 1
ATOM 4391 O O . ALA A 1 578 ? 7.804 -8.511 -15.728 1.00 84.06 578 ALA A O 1
ATOM 4392 N N . GLU A 1 579 ? 6.690 -6.608 -16.150 1.00 86.38 579 GLU A N 1
ATOM 4393 C CA . GLU A 1 579 ? 7.598 -5.707 -15.431 1.00 86.38 579 GLU A CA 1
ATOM 4394 C C . GLU A 1 579 ? 7.312 -5.670 -13.925 1.00 86.38 579 GLU A C 1
ATOM 4396 O O . GLU A 1 579 ? 8.237 -5.684 -13.111 1.00 86.38 579 GLU A O 1
ATOM 4401 N N . LEU A 1 580 ? 6.036 -5.709 -13.530 1.00 91.06 580 LEU A N 1
ATOM 4402 C CA . LEU A 1 580 ? 5.649 -5.805 -12.124 1.00 91.06 580 LEU A CA 1
ATOM 4403 C C . LEU A 1 580 ? 6.127 -7.125 -11.501 1.00 91.06 580 LEU A C 1
ATOM 4405 O O . LEU A 1 580 ? 6.654 -7.102 -10.390 1.00 91.06 580 LEU A O 1
ATOM 4409 N N . HIS A 1 581 ? 6.016 -8.252 -12.216 1.00 87.12 581 HIS A N 1
ATOM 4410 C CA . HIS A 1 581 ? 6.528 -9.553 -11.757 1.00 87.12 581 HIS A CA 1
ATOM 4411 C C . HIS A 1 581 ? 8.059 -9.581 -11.609 1.00 87.12 581 HIS A C 1
ATOM 4413 O O . HIS A 1 581 ? 8.572 -10.073 -10.601 1.00 87.12 581 HIS A O 1
ATOM 4419 N N . ASP A 1 582 ? 8.786 -8.974 -12.551 1.00 81.38 582 ASP A N 1
ATOM 4420 C CA . ASP A 1 582 ? 10.242 -8.787 -12.471 1.00 81.38 582 ASP A CA 1
ATOM 4421 C C . ASP A 1 582 ? 10.645 -7.947 -11.240 1.00 81.38 582 ASP A C 1
ATOM 4423 O O . ASP A 1 582 ? 11.457 -8.379 -10.415 1.00 81.38 582 ASP A O 1
ATOM 4427 N N . TYR A 1 583 ? 10.013 -6.782 -11.058 1.00 88.19 583 TYR A N 1
ATOM 4428 C CA . TYR A 1 583 ? 10.237 -5.902 -9.908 1.00 88.19 583 TYR A CA 1
ATOM 4429 C C . TYR A 1 583 ? 9.958 -6.602 -8.571 1.00 88.19 583 TYR A C 1
ATOM 4431 O O . TYR A 1 583 ? 10.770 -6.524 -7.644 1.00 88.19 583 TYR A O 1
ATOM 4439 N N . LEU A 1 584 ? 8.833 -7.317 -8.478 1.00 89.62 584 LEU A N 1
ATOM 4440 C CA . LEU A 1 584 ? 8.439 -8.085 -7.298 1.00 89.62 584 LEU A CA 1
ATOM 4441 C C . LEU A 1 584 ? 9.470 -9.159 -6.952 1.00 89.62 584 LEU A C 1
ATOM 4443 O O . LEU A 1 584 ? 9.852 -9.273 -5.787 1.00 89.62 584 LEU A O 1
ATOM 4447 N N . SER A 1 585 ? 9.950 -9.899 -7.950 1.00 83.06 585 SER A N 1
ATOM 4448 C CA . SER A 1 585 ? 10.925 -10.978 -7.774 1.00 83.06 585 SER A CA 1
ATOM 4449 C C . SER A 1 585 ? 12.262 -10.439 -7.261 1.00 83.06 585 SER A C 1
ATOM 4451 O O . SER A 1 585 ? 12.730 -10.847 -6.194 1.00 83.06 585 SER A O 1
ATOM 4453 N N . ARG A 1 586 ? 12.827 -9.437 -7.947 1.00 82.44 586 ARG A N 1
ATOM 4454 C CA . ARG A 1 586 ? 14.099 -8.797 -7.571 1.00 82.44 586 ARG A CA 1
ATOM 4455 C C . ARG A 1 586 ? 14.054 -8.168 -6.177 1.00 82.44 586 ARG A C 1
ATOM 4457 O O . ARG A 1 586 ? 14.957 -8.391 -5.373 1.00 82.44 586 ARG A O 1
ATOM 4464 N N . GLU A 1 587 ? 13.017 -7.396 -5.852 1.00 88.06 587 GLU A N 1
ATOM 4465 C CA . GLU A 1 587 ? 12.938 -6.692 -4.560 1.00 88.06 587 GLU A CA 1
ATOM 4466 C C . GLU A 1 587 ? 12.613 -7.631 -3.384 1.00 88.06 587 GLU A C 1
ATOM 4468 O O . GLU A 1 587 ? 12.886 -7.285 -2.227 1.00 88.06 587 GLU A O 1
ATOM 4473 N N . SER A 1 588 ? 12.040 -8.807 -3.661 1.00 85.38 588 SER A N 1
ATOM 4474 C CA . SER A 1 588 ? 11.829 -9.880 -2.677 1.00 85.38 588 SER A CA 1
ATOM 4475 C C . SER A 1 588 ? 13.126 -10.642 -2.408 1.00 85.38 588 SER A C 1
ATOM 4477 O O . SER A 1 588 ? 13.512 -10.798 -1.248 1.00 85.38 588 SER A O 1
ATOM 4479 N N . GLN A 1 589 ? 13.878 -10.999 -3.456 1.00 78.44 589 GLN A N 1
ATOM 4480 C CA . GLN A 1 589 ? 15.211 -11.587 -3.304 1.00 78.44 589 GLN A CA 1
ATOM 4481 C C . GLN A 1 589 ? 16.166 -10.636 -2.562 1.00 78.44 589 GLN A C 1
ATOM 4483 O O . GLN A 1 589 ? 16.785 -11.035 -1.578 1.00 78.44 589 GLN A O 1
ATOM 4488 N N . ALA A 1 590 ? 16.215 -9.355 -2.944 1.00 83.94 590 ALA A N 1
ATOM 4489 C CA . ALA A 1 590 ? 17.065 -8.357 -2.291 1.00 83.94 590 ALA A CA 1
ATOM 4490 C C . ALA A 1 590 ? 16.709 -8.132 -0.804 1.00 83.94 590 ALA A C 1
ATOM 4492 O O . ALA A 1 590 ? 17.573 -7.748 -0.013 1.00 83.94 590 ALA A O 1
ATOM 4493 N N . TYR A 1 591 ? 15.454 -8.368 -0.395 1.00 83.19 591 TYR A N 1
ATOM 4494 C CA . TYR A 1 591 ? 15.070 -8.394 1.023 1.00 83.19 591 TYR A CA 1
ATOM 4495 C C . TYR A 1 591 ? 15.658 -9.618 1.733 1.00 83.19 591 TYR A C 1
ATOM 4497 O O . TYR A 1 591 ? 16.222 -9.484 2.818 1.00 83.19 591 TYR A O 1
ATOM 4505 N N . CYS A 1 592 ? 15.591 -10.793 1.108 1.00 76.06 592 CYS A N 1
ATOM 4506 C CA . CYS A 1 592 ? 16.151 -12.027 1.651 1.00 76.06 592 CYS A CA 1
ATOM 4507 C C . CYS A 1 592 ? 17.680 -12.034 1.746 1.00 76.06 592 CYS A C 1
ATOM 4509 O O . CYS A 1 592 ? 18.219 -12.562 2.714 1.00 76.06 592 CYS A O 1
ATOM 4511 N N . GLU A 1 593 ? 18.380 -11.388 0.813 1.00 81.00 593 GLU A N 1
ATOM 4512 C CA . GLU A 1 593 ? 19.836 -11.193 0.868 1.00 81.00 593 GLU A CA 1
ATOM 4513 C C . GLU A 1 593 ? 20.273 -10.355 2.085 1.00 81.00 593 GLU A C 1
ATOM 4515 O O . GLU A 1 593 ? 21.368 -10.552 2.613 1.00 81.00 593 GLU A O 1
ATOM 4520 N N . ARG A 1 594 ? 19.403 -9.464 2.589 1.00 81.62 594 ARG A N 1
ATOM 4521 C CA . ARG A 1 594 ? 19.609 -8.737 3.858 1.00 81.62 594 ARG A CA 1
ATOM 4522 C C . ARG A 1 594 ? 19.129 -9.521 5.082 1.00 81.62 594 ARG A C 1
ATOM 4524 O O . ARG A 1 594 ? 19.753 -9.455 6.138 1.00 81.62 594 ARG A O 1
ATOM 4531 N N . ASN A 1 595 ? 18.035 -10.269 4.942 1.00 69.12 595 ASN A N 1
ATOM 4532 C CA . ASN A 1 595 ? 17.309 -10.929 6.032 1.00 69.12 595 ASN A CA 1
ATOM 4533 C C . ASN A 1 595 ? 17.460 -12.464 5.977 1.00 69.12 595 ASN A C 1
ATOM 4535 O O . ASN A 1 595 ? 16.504 -13.216 6.172 1.00 69.12 595 ASN A O 1
ATOM 4539 N N . THR A 1 596 ? 18.685 -12.940 5.733 1.00 65.69 596 THR A N 1
ATOM 4540 C CA . THR A 1 596 ? 19.013 -14.349 5.416 1.00 65.69 596 THR A CA 1
ATOM 4541 C C . THR A 1 596 ? 18.577 -15.379 6.462 1.00 65.69 596 THR A C 1
ATOM 4543 O O . THR A 1 596 ? 18.397 -16.546 6.126 1.00 65.69 596 THR A O 1
ATOM 4546 N N . ARG A 1 597 ? 18.380 -14.970 7.723 1.00 62.59 597 ARG A N 1
ATOM 4547 C CA . ARG A 1 597 ? 17.860 -15.840 8.797 1.00 62.59 597 ARG A CA 1
ATOM 4548 C C . ARG A 1 597 ? 16.374 -16.157 8.655 1.00 62.59 597 ARG A C 1
ATOM 4550 O O . ARG A 1 597 ? 15.966 -17.253 9.022 1.00 62.59 597 ARG A O 1
ATOM 4557 N N . ASP A 1 598 ? 15.596 -15.212 8.136 1.00 59.44 598 ASP A N 1
ATOM 4558 C CA . ASP A 1 598 ? 14.139 -15.320 8.045 1.00 59.44 598 ASP A CA 1
ATOM 4559 C C . ASP A 1 598 ? 13.708 -15.876 6.671 1.00 59.44 598 ASP A C 1
ATOM 4561 O O . ASP A 1 598 ? 12.648 -16.479 6.552 1.00 59.44 598 ASP A O 1
ATOM 4565 N N . CYS A 1 599 ? 14.560 -15.757 5.644 1.00 64.25 599 CYS A N 1
ATOM 4566 C CA . CYS A 1 599 ? 14.315 -16.240 4.279 1.00 64.25 599 CYS A CA 1
ATOM 4567 C C . CYS A 1 599 ? 14.918 -17.627 3.958 1.00 64.25 599 CYS A C 1
ATOM 4569 O O . CYS A 1 599 ? 15.408 -17.849 2.851 1.00 64.25 599 CYS A O 1
ATOM 4571 N N . GLY A 1 600 ? 14.885 -18.590 4.885 1.00 56.62 600 GLY A N 1
ATOM 4572 C CA . GLY A 1 600 ? 15.532 -19.905 4.702 1.00 56.62 600 GLY A CA 1
ATOM 4573 C C . GLY A 1 600 ? 15.057 -20.748 3.498 1.00 56.62 600 GLY A C 1
ATOM 4574 O O . GLY A 1 600 ? 15.751 -21.687 3.116 1.00 56.62 600 GLY A O 1
ATOM 4575 N N . ALA A 1 601 ? 13.908 -20.417 2.896 1.00 57.09 601 ALA A N 1
ATOM 4576 C CA . ALA A 1 601 ? 13.374 -21.032 1.671 1.00 57.09 601 ALA A CA 1
ATOM 4577 C C . ALA A 1 601 ? 13.322 -20.066 0.459 1.00 57.09 601 ALA A C 1
ATOM 4579 O O . ALA A 1 601 ? 12.854 -20.442 -0.617 1.00 57.09 601 ALA A O 1
ATOM 4580 N N . GLY A 1 602 ? 13.791 -18.823 0.621 1.00 66.00 602 GLY A N 1
ATOM 4581 C CA . GLY A 1 602 ? 13.602 -17.720 -0.329 1.00 66.00 602 GLY A CA 1
ATOM 4582 C C . GLY A 1 602 ? 12.208 -17.073 -0.279 1.00 66.00 602 GLY A C 1
ATOM 4583 O O . GLY A 1 602 ? 11.320 -17.525 0.443 1.00 66.00 602 GLY A O 1
ATOM 4584 N N . LEU A 1 603 ? 12.038 -16.010 -1.071 1.00 71.12 603 LEU A N 1
ATOM 4585 C CA . LEU A 1 603 ? 10.764 -15.351 -1.375 1.00 71.12 603 LEU A CA 1
ATOM 4586 C C . LEU A 1 603 ? 10.679 -15.150 -2.891 1.00 71.12 603 LEU A C 1
ATOM 4588 O O . LEU A 1 603 ? 11.395 -14.313 -3.441 1.00 71.12 603 LEU A O 1
ATOM 4592 N N . THR A 1 604 ? 9.812 -15.914 -3.547 1.00 75.00 604 THR A N 1
ATOM 4593 C CA . THR A 1 604 ? 9.717 -15.989 -5.010 1.00 75.00 604 THR A CA 1
ATOM 4594 C C . THR A 1 604 ? 8.254 -15.782 -5.429 1.00 75.00 604 THR A C 1
ATOM 4596 O O . THR A 1 604 ? 7.503 -16.758 -5.479 1.00 75.00 604 THR A O 1
ATOM 4599 N N . PRO A 1 605 ? 7.811 -14.531 -5.665 1.00 81.56 605 PRO A N 1
ATOM 4600 C CA . PRO A 1 605 ? 6.430 -14.218 -6.033 1.00 81.56 605 PRO A CA 1
ATOM 4601 C C . PRO A 1 605 ? 5.987 -14.859 -7.352 1.00 81.56 605 PRO A C 1
ATOM 4603 O O . PRO A 1 605 ? 6.785 -15.013 -8.280 1.00 81.56 605 PRO A O 1
ATOM 4606 N N . TYR A 1 606 ? 4.698 -15.179 -7.450 1.00 76.50 606 TYR A N 1
ATOM 4607 C CA . TYR A 1 606 ? 4.111 -15.873 -8.596 1.00 76.50 606 TYR A CA 1
ATOM 4608 C C . TYR A 1 606 ? 3.049 -15.042 -9.327 1.00 76.50 606 TYR A C 1
ATOM 4610 O O . TYR A 1 606 ? 2.405 -14.182 -8.721 1.00 76.50 606 TYR A O 1
ATOM 4618 N N . LEU A 1 607 ? 2.871 -15.322 -10.621 1.00 81.88 607 LEU A N 1
ATOM 4619 C CA . LEU A 1 607 ? 1.860 -14.727 -11.499 1.00 81.88 607 LEU A CA 1
ATOM 4620 C C . LEU A 1 607 ? 1.246 -15.814 -12.396 1.00 81.88 607 LEU A C 1
ATOM 4622 O O . LEU A 1 607 ? 1.960 -16.463 -13.154 1.00 81.88 607 LEU A O 1
ATOM 4626 N N . GLU A 1 608 ? -0.074 -15.961 -12.373 1.00 76.81 608 GLU A N 1
ATOM 4627 C CA . GLU A 1 608 ? -0.828 -16.763 -13.344 1.00 76.81 608 GLU A CA 1
ATOM 4628 C C . GLU A 1 608 ? -1.727 -15.860 -14.187 1.00 76.81 608 GLU A C 1
ATOM 4630 O O . GLU A 1 608 ? -2.408 -14.985 -13.648 1.00 76.81 608 GLU A O 1
ATOM 4635 N N . ALA A 1 609 ? -1.709 -16.038 -15.509 1.00 77.50 609 ALA A N 1
ATOM 4636 C CA . ALA A 1 609 ? -2.409 -15.160 -16.446 1.00 77.50 609 ALA A CA 1
ATOM 4637 C C . ALA A 1 609 ? -2.392 -15.709 -17.891 1.00 77.50 609 ALA A C 1
ATOM 4639 O O . ALA A 1 609 ? -1.597 -16.588 -18.214 1.00 77.50 609 ALA A O 1
ATOM 4640 N N . PRO A 1 610 ? -3.198 -15.157 -18.814 1.00 76.06 610 PRO A N 1
ATOM 4641 C CA . PRO A 1 610 ? -2.977 -15.309 -20.254 1.00 76.06 610 PRO A CA 1
ATOM 4642 C C . PRO A 1 610 ? -1.679 -14.623 -20.719 1.00 76.06 610 PRO A C 1
ATOM 4644 O O . PRO A 1 610 ? -1.364 -13.508 -20.280 1.00 76.06 610 PRO A O 1
ATOM 4647 N N . ARG A 1 611 ? -0.941 -15.208 -21.677 1.00 73.31 611 ARG A N 1
ATOM 4648 C CA . ARG A 1 611 ? 0.281 -14.573 -22.230 1.00 73.31 611 ARG A CA 1
ATOM 4649 C C . ARG A 1 611 ? -0.024 -13.223 -22.895 1.00 73.31 611 ARG A C 1
ATOM 4651 O O . ARG A 1 611 ? 0.824 -12.332 -22.936 1.00 73.31 611 ARG A O 1
ATOM 4658 N N . GLU A 1 612 ? -1.257 -13.020 -23.354 1.00 73.50 612 GLU A N 1
ATOM 4659 C CA . GLU A 1 612 ? -1.736 -11.820 -24.044 1.00 73.50 612 GLU A CA 1
ATOM 4660 C C . GLU A 1 612 ? -1.888 -10.593 -23.136 1.00 73.50 612 GLU A C 1
ATOM 4662 O O . GLU A 1 612 ? -2.084 -9.484 -23.660 1.00 73.50 612 GLU A O 1
ATOM 4667 N N . ILE A 1 613 ? -1.857 -10.774 -21.808 1.00 79.31 613 ILE A N 1
ATOM 4668 C CA . ILE A 1 613 ? -1.949 -9.672 -20.841 1.00 79.31 613 ILE A CA 1
ATOM 4669 C C . ILE A 1 613 ? -0.603 -9.277 -20.232 1.00 79.31 613 ILE A C 1
ATOM 4671 O O . ILE A 1 613 ? -0.497 -8.165 -19.727 1.00 79.31 613 ILE A O 1
ATOM 4675 N N . LEU A 1 614 ? 0.439 -10.111 -20.353 1.00 81.19 614 LEU A N 1
ATOM 4676 C CA . LEU A 1 614 ? 1.788 -9.819 -19.838 1.00 81.19 614 LEU A CA 1
ATOM 4677 C C . LEU A 1 614 ? 2.332 -8.455 -20.295 1.00 81.19 614 LEU A C 1
ATOM 4679 O O . LEU A 1 614 ? 3.098 -7.818 -19.579 1.00 81.19 614 LEU A O 1
ATOM 4683 N N . THR A 1 615 ? 1.898 -8.007 -21.475 1.00 82.00 615 THR A N 1
ATOM 4684 C CA . THR A 1 615 ? 2.325 -6.781 -22.170 1.00 82.00 615 THR A CA 1
ATOM 4685 C C . THR A 1 615 ? 1.316 -5.639 -22.055 1.00 82.00 615 THR A C 1
ATOM 4687 O O . THR A 1 615 ? 1.306 -4.738 -22.900 1.00 82.00 615 THR A O 1
ATOM 4690 N N . ARG A 1 616 ? 0.392 -5.728 -21.094 1.00 86.56 616 ARG A N 1
ATOM 4691 C CA . ARG A 1 616 ? -0.593 -4.689 -20.794 1.00 86.56 616 ARG A CA 1
ATOM 4692 C C . ARG A 1 616 ? -0.196 -3.961 -19.525 1.00 86.56 616 ARG A C 1
ATOM 4694 O O . ARG A 1 616 ? 0.256 -4.595 -18.577 1.00 86.56 616 ARG A O 1
ATOM 4701 N N . ASP A 1 617 ? -0.404 -2.653 -19.510 1.00 89.75 617 ASP A N 1
ATOM 4702 C CA . ASP A 1 617 ? -0.314 -1.837 -18.306 1.00 89.75 617 ASP A CA 1
ATOM 4703 C C . ASP A 1 617 ? -1.298 -2.344 -17.237 1.00 89.75 617 ASP A C 1
ATOM 4705 O O . ASP A 1 617 ? -2.485 -2.541 -17.513 1.00 89.75 617 ASP A O 1
ATOM 4709 N N . VAL A 1 618 ? -0.802 -2.543 -16.017 1.00 91.00 618 VAL A N 1
ATOM 4710 C CA . VAL A 1 618 ? -1.525 -3.173 -14.902 1.00 91.00 618 VAL A CA 1
ATOM 4711 C C . VAL A 1 618 ? -2.744 -2.357 -14.464 1.00 91.00 618 VAL A C 1
ATOM 4713 O O . VAL A 1 618 ? -3.729 -2.937 -14.012 1.00 91.00 618 VAL A O 1
ATOM 4716 N N . VAL A 1 619 ? -2.710 -1.027 -14.609 1.00 89.31 619 VAL A N 1
ATOM 4717 C CA . VAL A 1 619 ? -3.774 -0.130 -14.121 1.00 89.31 619 VAL A CA 1
ATOM 4718 C C . VAL A 1 619 ? -4.826 0.161 -15.193 1.00 89.31 619 VAL A C 1
ATOM 4720 O O . VAL A 1 619 ? -6.023 0.154 -14.903 1.00 89.31 619 VAL A O 1
ATOM 4723 N N . SER A 1 620 ? -4.398 0.436 -16.427 1.00 85.38 620 SER A N 1
ATOM 4724 C CA . SER A 1 620 ? -5.272 0.856 -17.532 1.00 85.38 620 SER A CA 1
ATOM 4725 C C . SER A 1 620 ? -5.627 -0.256 -18.522 1.00 85.38 620 SER A C 1
ATOM 4727 O O . SER A 1 620 ? -6.463 -0.038 -19.400 1.00 85.38 620 SER A O 1
ATOM 4729 N N . GLY A 1 621 ? -4.990 -1.429 -18.429 1.00 83.75 621 GLY A N 1
ATOM 4730 C CA . GLY A 1 621 ? -5.207 -2.566 -19.328 1.00 83.75 621 GLY A CA 1
ATOM 4731 C C . GLY A 1 621 ? -4.731 -2.349 -20.771 1.00 83.75 621 GLY A C 1
ATOM 4732 O O . GLY A 1 621 ? -4.936 -3.221 -21.619 1.00 83.75 621 GLY A O 1
ATOM 4733 N N . LYS A 1 622 ? -4.103 -1.204 -21.076 1.00 81.00 622 LYS A N 1
ATOM 4734 C CA . LYS A 1 622 ? -3.597 -0.867 -22.413 1.00 81.00 622 LYS A CA 1
ATOM 4735 C C . LYS A 1 622 ? -2.416 -1.756 -22.777 1.00 81.00 622 LYS A C 1
ATOM 4737 O O . LYS A 1 622 ? -1.454 -1.832 -22.022 1.00 81.00 622 LYS A O 1
ATOM 4742 N N . GLY A 1 623 ? -2.475 -2.395 -23.942 1.00 74.88 623 GLY A N 1
ATOM 4743 C CA . GLY A 1 623 ? -1.321 -3.081 -24.522 1.00 74.88 623 GLY A CA 1
ATOM 4744 C C . GLY A 1 623 ? -0.297 -2.107 -25.111 1.00 74.88 623 GLY A C 1
ATOM 4745 O O . GLY A 1 623 ? -0.646 -0.986 -25.480 1.00 74.88 623 GLY A O 1
ATOM 4746 N N . ALA A 1 624 ? 0.942 -2.581 -25.234 1.00 71.06 624 ALA A N 1
ATOM 4747 C CA . ALA A 1 624 ? 2.000 -1.984 -26.050 1.00 71.06 624 ALA A CA 1
ATOM 4748 C C . ALA A 1 624 ? 1.510 -1.538 -27.448 1.00 71.06 624 ALA A C 1
ATOM 4750 O O . ALA A 1 624 ? 0.715 -2.239 -28.079 1.00 71.06 624 ALA A O 1
ATOM 4751 N N . ALA A 1 625 ? 1.994 -0.393 -27.946 1.00 68.56 625 ALA A N 1
ATOM 4752 C CA . ALA A 1 625 ? 1.497 0.202 -29.192 1.00 68.56 625 ALA A CA 1
ATOM 4753 C C . ALA A 1 625 ? 2.134 -0.392 -30.463 1.00 68.56 625 ALA A C 1
ATOM 4755 O O . ALA A 1 625 ? 1.560 -0.280 -31.546 1.00 68.56 625 ALA A O 1
ATOM 4756 N N . ASN A 1 626 ? 3.308 -1.020 -30.347 1.00 71.06 626 ASN A N 1
ATOM 4757 C CA . ASN A 1 626 ? 4.008 -1.706 -31.437 1.00 71.06 626 ASN A CA 1
ATOM 4758 C C . ASN A 1 626 ? 4.864 -2.884 -30.911 1.00 71.06 626 ASN A C 1
ATOM 4760 O O . ASN A 1 626 ? 5.011 -3.064 -29.701 1.00 71.06 626 ASN A O 1
ATOM 4764 N N . THR A 1 627 ? 5.456 -3.689 -31.805 1.00 73.31 627 THR A N 1
ATOM 4765 C CA . THR A 1 627 ? 6.243 -4.879 -31.424 1.00 73.31 627 THR A CA 1
ATOM 4766 C C . THR A 1 627 ? 7.497 -4.559 -30.600 1.00 73.31 627 THR A C 1
ATOM 4768 O O . THR A 1 627 ? 7.893 -5.382 -29.778 1.00 73.31 627 THR A O 1
ATOM 4771 N N . ALA A 1 628 ? 8.122 -3.390 -30.773 1.00 70.19 628 ALA A N 1
ATOM 4772 C CA . ALA A 1 628 ? 9.309 -3.003 -30.008 1.00 70.19 628 ALA A CA 1
ATOM 4773 C C . ALA A 1 628 ? 8.946 -2.616 -28.565 1.00 70.19 628 ALA A C 1
ATOM 4775 O O . ALA A 1 628 ? 9.612 -3.070 -27.634 1.00 70.19 628 ALA A O 1
ATOM 4776 N N . ASP A 1 629 ? 7.846 -1.883 -28.367 1.00 71.31 629 ASP A N 1
ATOM 4777 C CA . ASP A 1 629 ? 7.257 -1.637 -27.040 1.00 71.31 629 ASP A CA 1
ATOM 4778 C C . ASP A 1 629 ? 6.860 -2.971 -26.376 1.00 71.31 629 ASP A C 1
ATOM 4780 O O . ASP A 1 629 ? 7.129 -3.210 -25.200 1.00 71.31 629 ASP A O 1
ATOM 4784 N N . GLN A 1 630 ? 6.263 -3.888 -27.150 1.00 74.50 630 GLN A N 1
ATOM 4785 C CA . GLN A 1 630 ? 5.806 -5.192 -26.663 1.00 74.50 630 GLN A CA 1
ATOM 4786 C C . GLN A 1 630 ? 6.976 -6.078 -26.218 1.00 74.50 630 GLN A C 1
ATOM 4788 O O . GLN A 1 630 ? 6.942 -6.649 -25.127 1.00 74.50 630 GLN A O 1
ATOM 4793 N N . ALA A 1 631 ? 8.024 -6.175 -27.040 1.00 71.56 631 ALA A N 1
ATOM 4794 C CA . ALA A 1 631 ? 9.292 -6.788 -26.657 1.00 71.56 631 ALA A CA 1
ATOM 4795 C C . ALA A 1 631 ? 9.894 -6.077 -25.436 1.00 71.56 631 ALA A C 1
ATOM 4797 O O . ALA A 1 631 ? 10.511 -6.710 -24.581 1.00 71.56 631 ALA A O 1
ATOM 4798 N N . GLY A 1 632 ? 9.674 -4.765 -25.340 1.00 70.56 632 GLY A N 1
ATOM 4799 C CA . GLY A 1 632 ? 10.155 -3.915 -24.273 1.00 70.56 632 GLY A CA 1
ATOM 4800 C C . GLY A 1 632 ? 9.588 -4.237 -22.898 1.00 70.56 632 GLY A C 1
ATOM 4801 O O . GLY A 1 632 ? 10.396 -4.367 -21.981 1.00 70.56 632 GLY A O 1
ATOM 4802 N N . GLY A 1 633 ? 8.269 -4.416 -22.777 1.00 70.19 633 GLY A N 1
ATOM 4803 C CA . GLY A 1 633 ? 7.617 -4.857 -21.539 1.00 70.19 633 GLY A CA 1
ATOM 4804 C C . GLY A 1 633 ? 7.850 -6.344 -21.241 1.00 70.19 633 GLY A C 1
ATOM 4805 O O . GLY A 1 633 ? 8.180 -6.709 -20.114 1.00 70.19 633 GLY A O 1
ATOM 4806 N N . LEU A 1 634 ? 7.795 -7.220 -22.259 1.00 73.38 634 LEU A N 1
ATOM 4807 C CA . LEU A 1 634 ? 8.090 -8.655 -22.086 1.00 73.38 634 LEU A CA 1
ATOM 4808 C C . LEU A 1 634 ? 9.491 -8.895 -21.512 1.00 73.38 634 LEU A C 1
ATOM 4810 O O . LEU A 1 634 ? 9.658 -9.712 -20.607 1.00 73.38 634 LEU A O 1
ATOM 4814 N N . LEU A 1 635 ? 10.494 -8.175 -22.011 1.00 72.06 635 LEU A N 1
ATOM 4815 C CA . LEU A 1 635 ? 11.898 -8.342 -21.629 1.00 72.06 635 LEU A CA 1
ATOM 4816 C C . LEU A 1 635 ? 12.370 -7.296 -20.596 1.00 72.06 635 LEU A C 1
ATOM 4818 O O . LEU A 1 635 ? 13.564 -7.213 -20.324 1.00 72.06 635 LEU A O 1
ATOM 4822 N N . GLY A 1 636 ? 11.442 -6.529 -20.006 1.00 64.69 636 GLY A N 1
ATOM 4823 C CA . GLY A 1 636 ? 11.640 -5.667 -18.832 1.00 64.69 636 GLY A CA 1
ATOM 4824 C C . GLY A 1 636 ? 12.867 -4.747 -18.886 1.00 64.69 636 GLY A C 1
ATOM 4825 O O . GLY A 1 636 ? 13.109 -4.061 -19.885 1.00 64.69 636 GLY A O 1
ATOM 4826 N N . HIS A 1 637 ? 13.634 -4.729 -17.788 1.00 65.19 637 HIS A N 1
ATOM 4827 C CA . HIS A 1 637 ? 14.977 -4.146 -17.700 1.00 65.19 637 HIS A CA 1
ATOM 4828 C C . HIS A 1 637 ? 15.745 -4.688 -16.474 1.00 65.19 637 HIS A C 1
ATOM 4830 O O . HIS A 1 637 ? 15.520 -4.257 -15.342 1.00 65.19 637 HIS A O 1
ATOM 4836 N N . GLU A 1 638 ? 16.774 -5.499 -16.713 1.00 57.84 638 GLU A N 1
ATOM 4837 C CA . GLU A 1 638 ? 17.958 -5.559 -15.844 1.00 57.84 638 GLU A CA 1
ATOM 4838 C C . GLU A 1 638 ? 19.159 -4.995 -16.606 1.00 57.84 638 GLU A C 1
ATOM 4840 O O . GLU A 1 638 ? 19.340 -5.298 -17.779 1.00 57.84 638 GLU A O 1
ATOM 4845 N N . ASN A 1 639 ? 20.037 -4.241 -15.947 1.00 64.75 639 ASN A N 1
ATOM 4846 C CA . ASN A 1 639 ? 21.399 -4.027 -16.444 1.00 64.75 639 ASN A CA 1
ATOM 4847 C C . ASN A 1 639 ? 22.436 -4.138 -15.318 1.00 64.75 639 ASN A C 1
ATOM 4849 O O . ASN A 1 639 ? 23.429 -3.413 -15.289 1.00 64.75 639 ASN A O 1
ATOM 4853 N N . GLY A 1 640 ? 22.241 -5.107 -14.414 1.00 69.62 640 GLY A N 1
ATOM 4854 C CA . GLY A 1 640 ? 23.221 -5.470 -13.383 1.00 69.62 640 GLY A CA 1
ATOM 4855 C C . GLY A 1 640 ? 24.595 -5.856 -13.951 1.00 69.62 640 GLY A C 1
ATOM 4856 O O . GLY A 1 640 ? 25.604 -5.756 -13.244 1.00 69.62 640 GLY A O 1
ATOM 4857 N N . ALA A 1 641 ? 24.650 -6.238 -15.231 1.00 78.75 641 ALA A N 1
ATOM 4858 C CA . ALA A 1 641 ? 25.866 -6.455 -16.005 1.00 78.75 641 ALA A CA 1
ATOM 4859 C C . ALA A 1 641 ? 26.345 -5.236 -16.830 1.00 78.75 641 ALA A C 1
ATOM 4861 O O . ALA A 1 641 ? 27.223 -5.416 -17.663 1.00 78.75 641 ALA A O 1
ATOM 4862 N N . ASP A 1 642 ? 25.802 -4.022 -16.654 1.00 84.88 642 ASP A N 1
ATOM 4863 C CA . ASP A 1 642 ? 26.138 -2.808 -17.440 1.00 84.88 642 ASP A CA 1
ATOM 4864 C C . ASP A 1 642 ? 26.196 -3.079 -18.960 1.00 84.88 642 ASP A C 1
ATOM 4866 O O . ASP A 1 642 ? 27.152 -2.716 -19.652 1.00 84.88 642 ASP A O 1
ATOM 4870 N N . LEU A 1 643 ? 25.187 -3.799 -19.469 1.00 90.06 643 LEU A N 1
ATOM 4871 C CA . LEU A 1 643 ? 25.098 -4.172 -20.878 1.00 90.06 643 LEU A CA 1
ATOM 4872 C C . LEU A 1 643 ? 24.845 -2.927 -21.738 1.00 90.06 643 LEU A C 1
ATOM 4874 O O . LEU A 1 643 ? 23.927 -2.151 -21.473 1.00 90.06 643 LEU A O 1
ATOM 4878 N N . ARG A 1 644 ? 25.657 -2.738 -22.781 1.00 91.44 644 ARG A N 1
ATOM 4879 C CA . ARG A 1 644 ? 25.567 -1.595 -23.702 1.00 91.44 644 ARG A CA 1
ATOM 4880 C C . ARG A 1 644 ? 25.618 -2.040 -25.156 1.00 91.44 644 ARG A C 1
ATOM 4882 O O . ARG A 1 644 ? 26.356 -2.968 -25.492 1.00 91.44 644 ARG A O 1
ATOM 4889 N N . ILE A 1 645 ? 24.875 -1.324 -25.999 1.00 93.88 645 ILE A N 1
ATOM 4890 C CA . ILE A 1 645 ? 24.872 -1.438 -27.461 1.00 93.88 645 ILE A CA 1
ATOM 4891 C C . ILE A 1 645 ? 25.403 -0.124 -28.043 1.00 93.88 645 ILE A C 1
ATOM 4893 O O . ILE A 1 645 ? 24.991 0.956 -27.625 1.00 93.88 645 ILE A O 1
ATOM 4897 N N . GLU A 1 646 ? 26.288 -0.215 -29.028 1.00 95.50 646 GLU A N 1
ATOM 4898 C CA . GLU A 1 646 ? 26.776 0.899 -29.840 1.00 95.50 646 GLU A CA 1
ATOM 4899 C C . GLU A 1 646 ? 26.580 0.543 -31.322 1.00 95.50 646 GLU A C 1
ATOM 4901 O O . GLU A 1 646 ? 27.031 -0.510 -31.782 1.00 95.50 646 GLU A O 1
ATOM 4906 N N . ILE A 1 647 ? 25.878 1.404 -32.063 1.00 94.12 647 ILE A N 1
ATOM 4907 C CA . ILE A 1 647 ? 25.543 1.195 -33.478 1.00 94.12 647 ILE A CA 1
ATOM 4908 C C . ILE A 1 647 ? 26.526 1.985 -34.343 1.00 94.12 647 ILE A C 1
ATOM 4910 O O . ILE A 1 647 ? 26.718 3.184 -34.140 1.00 94.12 647 ILE A O 1
ATOM 4914 N N . LEU A 1 648 ? 27.146 1.303 -35.303 1.00 93.50 648 LEU A N 1
ATOM 4915 C CA . LEU A 1 648 ? 28.232 1.810 -36.137 1.00 93.50 648 LEU A CA 1
ATOM 4916 C C . LEU A 1 648 ? 27.812 1.806 -37.620 1.00 93.50 648 LEU A C 1
ATOM 4918 O O . LEU A 1 648 ? 27.256 0.799 -38.067 1.00 93.50 648 LEU A O 1
ATOM 4922 N N . PRO A 1 649 ? 28.124 2.863 -38.398 1.00 90.00 649 PRO A N 1
ATOM 4923 C CA . PRO A 1 649 ? 28.895 4.049 -38.003 1.00 90.00 649 PRO A CA 1
ATOM 4924 C C . PRO A 1 649 ? 28.119 5.035 -37.114 1.00 90.00 649 PRO A C 1
ATOM 4926 O O . PRO A 1 649 ? 28.743 5.788 -36.371 1.00 90.00 649 PRO A O 1
ATOM 4929 N N . SER A 1 650 ? 26.785 5.022 -37.157 1.00 92.69 650 SER A N 1
ATOM 4930 C CA . SER A 1 650 ? 25.923 5.800 -36.263 1.00 92.69 650 SER A CA 1
ATOM 4931 C C . SER A 1 650 ? 24.544 5.139 -36.134 1.00 92.69 650 SER A C 1
ATOM 4933 O O . SER A 1 650 ? 24.201 4.266 -36.928 1.00 92.69 650 SER A O 1
ATOM 4935 N N . ALA A 1 651 ? 23.724 5.576 -35.172 1.00 92.19 651 ALA A N 1
ATOM 4936 C CA . ALA A 1 651 ? 22.331 5.131 -35.045 1.00 92.19 651 ALA A CA 1
ATOM 4937 C C . ALA A 1 651 ? 21.419 5.588 -36.207 1.00 92.19 651 ALA A C 1
ATOM 4939 O O . ALA A 1 651 ? 20.308 5.084 -36.341 1.00 92.19 651 ALA A O 1
ATOM 4940 N N . ARG A 1 652 ? 21.867 6.520 -37.058 1.00 95.06 652 ARG A N 1
ATOM 4941 C CA . ARG A 1 652 ? 21.237 6.824 -38.351 1.00 95.06 652 ARG A CA 1
ATOM 4942 C C . ARG A 1 652 ? 22.138 6.361 -39.487 1.00 95.06 652 ARG A C 1
ATOM 4944 O O . ARG A 1 652 ? 23.341 6.628 -39.453 1.00 95.06 652 ARG A O 1
ATOM 4951 N N . VAL A 1 653 ? 21.547 5.691 -40.466 1.00 93.75 653 VAL A N 1
ATOM 4952 C CA . VAL A 1 653 ? 22.229 5.114 -41.633 1.00 93.75 653 VAL A CA 1
ATOM 4953 C C . VAL A 1 653 ? 21.349 5.248 -42.870 1.00 93.75 653 VAL A C 1
ATOM 4955 O O . VAL A 1 653 ? 20.129 5.352 -42.751 1.00 93.75 653 VAL A O 1
ATOM 4958 N N . ARG A 1 654 ? 21.945 5.218 -44.060 1.00 94.62 654 ARG A N 1
ATOM 4959 C CA . ARG A 1 654 ? 21.202 5.192 -45.329 1.00 94.62 654 ARG A CA 1
ATOM 4960 C C . ARG A 1 654 ? 20.967 3.773 -45.824 1.00 94.62 654 ARG A C 1
ATOM 4962 O O . ARG A 1 654 ? 21.747 2.870 -45.535 1.00 94.62 654 ARG A O 1
ATOM 4969 N N . LEU A 1 655 ? 19.920 3.580 -46.618 1.00 94.50 655 LEU A N 1
ATOM 4970 C CA . LEU A 1 655 ? 19.633 2.322 -47.303 1.00 94.50 655 LEU A CA 1
ATOM 4971 C C . LEU A 1 655 ? 20.870 1.825 -48.087 1.00 94.50 655 LEU A C 1
ATOM 4973 O O . LEU A 1 655 ? 21.457 2.556 -48.882 1.00 94.50 655 LEU A O 1
ATOM 4977 N N . GLY A 1 656 ? 21.288 0.581 -47.839 1.00 92.19 656 GLY A N 1
ATOM 4978 C CA . GLY A 1 656 ? 22.506 -0.022 -48.394 1.00 92.19 656 GLY A CA 1
ATOM 4979 C C . GLY A 1 656 ? 23.818 0.311 -47.660 1.00 92.19 656 GLY A C 1
ATOM 4980 O O . GLY A 1 656 ? 24.847 -0.290 -47.969 1.00 92.19 656 GLY A O 1
ATOM 4981 N N . GLU A 1 657 ? 23.821 1.216 -46.677 1.00 95.06 657 GLU A N 1
ATOM 4982 C CA . GLU A 1 657 ? 25.009 1.534 -45.875 1.00 95.06 657 GLU A CA 1
ATOM 4983 C C . GLU A 1 657 ? 25.386 0.373 -44.942 1.00 95.06 657 GLU A C 1
ATOM 4985 O O . GLU A 1 657 ? 24.521 -0.308 -44.387 1.00 95.06 657 GLU A O 1
ATOM 4990 N N . LYS A 1 658 ? 26.692 0.131 -44.757 1.00 93.56 658 LYS A N 1
ATOM 4991 C CA . LYS A 1 658 ? 27.193 -0.974 -43.928 1.00 93.56 658 LYS A CA 1
ATOM 4992 C C . LYS A 1 658 ? 26.996 -0.690 -42.440 1.00 93.56 658 LYS A C 1
ATOM 4994 O O . LYS A 1 658 ? 27.508 0.303 -41.929 1.00 93.56 658 LYS A O 1
ATOM 4999 N N . MET A 1 659 ? 26.342 -1.613 -41.740 1.00 92.94 659 MET A N 1
ATOM 5000 C CA . MET A 1 659 ? 26.062 -1.528 -40.305 1.00 92.94 659 MET A CA 1
ATOM 5001 C C . MET A 1 659 ? 26.904 -2.523 -39.507 1.00 92.94 659 MET A C 1
ATOM 5003 O O . MET A 1 659 ? 27.185 -3.631 -39.972 1.00 92.94 659 MET A O 1
ATOM 5007 N N . LYS A 1 660 ? 27.276 -2.150 -38.278 1.00 93.88 660 LYS A N 1
ATOM 5008 C CA . LYS A 1 660 ? 27.829 -3.063 -37.264 1.00 93.88 660 LYS A CA 1
ATOM 5009 C C . LYS A 1 660 ? 27.304 -2.699 -35.883 1.00 93.88 660 LYS A C 1
ATOM 5011 O O . LYS A 1 660 ? 27.116 -1.525 -35.576 1.00 93.88 660 LYS A O 1
ATOM 5016 N N . PHE A 1 661 ? 27.149 -3.698 -35.027 1.00 94.25 661 PHE A N 1
ATOM 5017 C CA . PHE A 1 661 ? 26.677 -3.527 -33.656 1.00 94.25 661 PHE A CA 1
ATOM 5018 C C . PHE A 1 661 ? 27.759 -3.989 -32.688 1.00 94.25 661 PHE A C 1
ATOM 5020 O O . PHE A 1 661 ? 28.255 -5.112 -32.799 1.00 94.25 661 PHE A O 1
ATOM 5027 N N . ARG A 1 662 ? 28.164 -3.119 -31.763 1.00 94.75 662 ARG A N 1
ATOM 5028 C CA . ARG A 1 662 ? 29.142 -3.429 -30.719 1.00 94.75 662 ARG A CA 1
ATOM 5029 C C . ARG A 1 662 ? 28.424 -3.578 -29.383 1.00 94.75 662 ARG A C 1
ATOM 5031 O O . ARG A 1 662 ? 27.726 -2.672 -28.943 1.00 94.75 662 ARG A O 1
ATOM 5038 N N . PHE A 1 663 ? 28.639 -4.717 -28.740 1.00 94.44 663 PHE A N 1
ATOM 5039 C CA . PHE A 1 663 ? 28.070 -5.086 -27.451 1.00 94.44 663 PHE A CA 1
ATOM 5040 C C . PHE A 1 663 ? 29.177 -5.136 -26.406 1.00 94.44 663 PHE A C 1
ATOM 5042 O O . PHE A 1 663 ? 30.262 -5.655 -26.682 1.00 94.44 663 PHE A O 1
ATOM 5049 N N . ARG A 1 664 ? 28.910 -4.632 -25.201 1.00 94.00 664 ARG A N 1
ATOM 5050 C CA . ARG A 1 664 ? 29.821 -4.742 -24.055 1.00 94.00 664 ARG A CA 1
ATOM 5051 C C . ARG A 1 664 ? 29.031 -5.073 -22.797 1.00 94.00 664 ARG A C 1
ATOM 5053 O O . ARG A 1 664 ? 28.052 -4.396 -22.510 1.00 94.00 664 ARG A O 1
ATOM 5060 N N . SER A 1 665 ? 29.494 -6.079 -22.062 1.00 92.94 665 SER A N 1
ATOM 5061 C CA . SER A 1 665 ? 29.001 -6.470 -20.737 1.00 92.94 665 SER A CA 1
ATOM 5062 C C . SER A 1 665 ? 30.116 -6.273 -19.709 1.00 92.94 665 SER A C 1
ATOM 5064 O O . SER A 1 665 ? 31.292 -6.407 -20.042 1.00 92.94 665 SER A O 1
ATOM 5066 N N . ALA A 1 666 ? 29.776 -5.978 -18.459 1.00 92.19 666 ALA A N 1
ATOM 5067 C CA . ALA A 1 666 ? 30.673 -5.981 -17.304 1.00 92.19 666 ALA A CA 1
ATOM 5068 C C . ALA A 1 666 ? 30.709 -7.338 -16.567 1.00 92.19 666 ALA A C 1
ATOM 5070 O O . ALA A 1 666 ? 31.472 -7.484 -15.615 1.00 92.19 666 ALA A O 1
ATOM 5071 N N . ARG A 1 667 ? 29.921 -8.330 -17.008 1.00 89.75 667 ARG A N 1
ATOM 5072 C CA . ARG A 1 667 ? 29.912 -9.711 -16.490 1.00 89.75 667 ARG A CA 1
ATOM 5073 C C . ARG A 1 667 ? 30.033 -10.736 -17.625 1.00 89.75 667 ARG A C 1
ATOM 5075 O O . ARG A 1 667 ? 29.620 -10.461 -18.753 1.00 89.75 667 ARG A O 1
ATOM 5082 N N . ASP A 1 668 ? 30.576 -11.909 -17.313 1.00 90.38 668 ASP A N 1
ATOM 5083 C CA . ASP A 1 668 ? 30.528 -13.081 -18.195 1.00 90.38 668 ASP A CA 1
ATOM 5084 C C . ASP A 1 668 ? 29.075 -13.553 -18.378 1.00 90.38 668 ASP A C 1
ATOM 5086 O O . ASP A 1 668 ? 28.266 -13.445 -17.456 1.00 90.38 668 ASP A O 1
ATOM 5090 N N . GLY A 1 669 ? 28.746 -14.105 -19.547 1.00 89.56 669 GLY A N 1
ATOM 5091 C CA . GLY A 1 669 ? 27.404 -14.625 -19.821 1.00 89.56 669 GLY A CA 1
ATOM 5092 C C . GLY A 1 669 ? 27.194 -15.053 -21.272 1.00 89.56 669 GLY A C 1
ATOM 5093 O O . GLY A 1 669 ? 28.160 -15.161 -22.027 1.00 89.56 669 GLY A O 1
ATOM 5094 N N . TYR A 1 670 ? 25.945 -15.272 -21.679 1.00 88.94 670 TYR A N 1
ATOM 5095 C CA . TYR A 1 670 ? 25.556 -15.690 -23.032 1.00 88.94 670 TYR A CA 1
ATOM 5096 C C . TYR A 1 670 ? 24.710 -14.617 -23.722 1.00 88.94 670 TYR A C 1
ATOM 5098 O O . TYR A 1 670 ? 23.632 -14.280 -23.244 1.00 88.94 670 TYR A O 1
ATOM 5106 N N . LEU A 1 671 ? 25.214 -14.076 -24.834 1.00 89.62 671 LEU A N 1
ATOM 5107 C CA . LEU A 1 671 ? 24.608 -12.996 -25.609 1.00 89.62 671 LEU A CA 1
ATOM 5108 C C . LEU A 1 671 ? 23.576 -13.524 -26.618 1.00 89.62 671 LEU A C 1
ATOM 5110 O O . LEU A 1 671 ? 23.884 -14.370 -27.457 1.00 89.62 671 LEU A O 1
ATOM 5114 N N . LEU A 1 672 ? 22.388 -12.931 -26.587 1.00 89.94 672 LEU A N 1
ATOM 5115 C CA . LEU A 1 672 ? 21.319 -13.040 -27.578 1.00 89.94 672 LEU A CA 1
ATOM 5116 C C . LEU A 1 672 ? 21.040 -11.631 -28.123 1.00 89.94 672 LEU A C 1
ATOM 5118 O O . LEU A 1 672 ? 20.973 -10.675 -27.354 1.00 89.94 672 LEU A O 1
ATOM 5122 N N . VAL A 1 673 ? 20.903 -11.481 -29.440 1.00 90.81 673 VAL A N 1
ATOM 5123 C CA . VAL A 1 673 ? 20.580 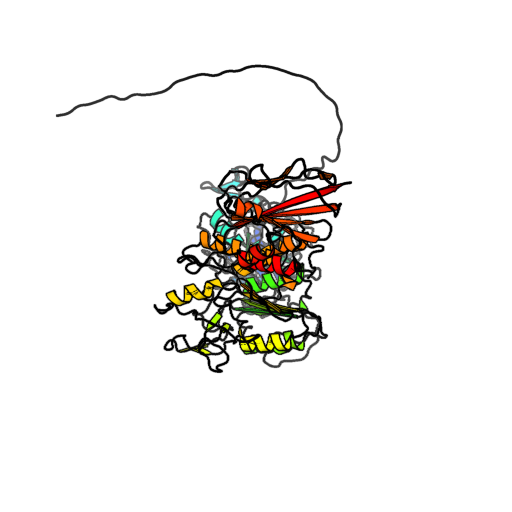-10.201 -30.090 1.00 90.81 673 VAL A CA 1
ATOM 5124 C C . VAL A 1 673 ? 19.396 -10.386 -31.026 1.00 90.81 673 VAL A C 1
ATOM 5126 O O . VAL A 1 673 ? 19.443 -11.214 -31.939 1.00 90.81 673 VAL A O 1
ATOM 5129 N N . LEU A 1 674 ? 18.367 -9.572 -30.817 1.00 91.25 674 LEU A N 1
ATOM 5130 C CA . LEU A 1 674 ? 17.184 -9.457 -31.659 1.00 91.25 674 LEU A CA 1
ATOM 5131 C C . LEU A 1 674 ? 17.130 -8.056 -32.283 1.00 91.25 674 LEU A C 1
ATOM 5133 O O . LEU A 1 674 ? 17.522 -7.068 -31.660 1.00 91.25 674 LEU A O 1
ATOM 5137 N N . ASP A 1 675 ? 16.620 -7.980 -33.502 1.00 91.44 675 ASP A N 1
ATOM 5138 C CA . ASP A 1 675 ? 16.219 -6.752 -34.181 1.00 91.44 675 ASP A CA 1
ATOM 5139 C C . ASP A 1 675 ? 14.692 -6.690 -34.279 1.00 91.44 675 ASP A C 1
ATOM 5141 O O . ASP A 1 675 ? 14.040 -7.723 -34.444 1.00 91.44 675 ASP A O 1
ATOM 5145 N N . VAL A 1 676 ? 14.133 -5.485 -34.190 1.00 90.62 676 VAL A N 1
ATOM 5146 C CA . VAL A 1 676 ? 12.723 -5.186 -34.449 1.00 90.62 676 VAL A CA 1
ATOM 5147 C C . VAL A 1 676 ? 12.675 -4.030 -35.444 1.00 90.62 676 VAL A C 1
ATOM 5149 O O . VAL A 1 676 ? 12.975 -2.887 -35.090 1.00 90.62 676 VAL A O 1
ATOM 5152 N N . ASN A 1 677 ? 12.336 -4.323 -36.699 1.00 90.44 677 ASN A N 1
ATOM 5153 C CA . ASN A 1 677 ? 12.417 -3.339 -37.781 1.00 90.44 677 ASN A CA 1
ATOM 5154 C C . ASN A 1 677 ? 11.215 -2.367 -37.804 1.00 90.44 677 ASN A C 1
ATOM 5156 O O . ASN A 1 677 ? 10.281 -2.479 -37.009 1.00 90.44 677 ASN A O 1
ATOM 5160 N N . ALA A 1 678 ? 11.196 -1.435 -38.764 1.00 87.25 678 ALA A N 1
ATOM 5161 C CA . ALA A 1 678 ? 10.170 -0.389 -38.869 1.00 87.25 678 ALA A CA 1
ATOM 5162 C C . ALA A 1 678 ? 8.731 -0.864 -39.182 1.00 87.25 678 ALA A C 1
ATOM 5164 O O . ALA A 1 678 ? 7.806 -0.055 -39.149 1.00 87.25 678 ALA A O 1
ATOM 5165 N N . LYS A 1 679 ? 8.512 -2.156 -39.464 1.00 87.25 679 LYS A N 1
ATOM 5166 C CA . LYS A 1 679 ? 7.171 -2.775 -39.527 1.00 87.25 679 LYS A CA 1
ATOM 5167 C C . LYS A 1 679 ? 6.805 -3.553 -38.256 1.00 87.25 679 LYS A C 1
ATOM 5169 O O . LYS A 1 679 ? 5.697 -4.073 -38.167 1.00 87.25 679 LYS A O 1
ATOM 5174 N N . GLY A 1 680 ? 7.729 -3.688 -37.306 1.00 82.56 680 GLY A N 1
ATOM 5175 C CA . GLY A 1 680 ? 7.585 -4.577 -36.157 1.00 82.56 680 GLY A CA 1
ATOM 5176 C C . GLY A 1 680 ? 7.889 -6.050 -36.458 1.00 82.56 680 GLY A C 1
ATOM 5177 O O . GLY A 1 680 ? 7.505 -6.905 -35.661 1.00 82.56 680 GLY A O 1
ATOM 5178 N N . GLU A 1 681 ? 8.553 -6.364 -37.579 1.00 88.94 681 GLU A N 1
ATOM 5179 C CA . GLU A 1 681 ? 9.045 -7.716 -37.880 1.00 88.94 681 GLU A CA 1
ATOM 5180 C C . GLU A 1 681 ? 10.288 -7.988 -37.004 1.00 88.94 681 GLU A C 1
ATOM 5182 O O . GLU A 1 681 ? 11.222 -7.183 -36.984 1.00 88.94 681 GLU A O 1
ATOM 5187 N N . VAL A 1 682 ? 10.300 -9.102 -36.258 1.00 89.44 682 VAL A N 1
ATOM 5188 C CA . VAL A 1 682 ? 11.410 -9.473 -35.356 1.00 89.44 682 VAL A CA 1
ATOM 5189 C C . VAL A 1 682 ? 12.387 -10.394 -36.078 1.00 89.44 682 VAL A C 1
ATOM 5191 O O . VAL A 1 682 ? 11.950 -11.360 -36.695 1.00 89.44 682 VAL A O 1
ATOM 5194 N N . THR A 1 683 ? 13.693 -10.148 -35.966 1.00 90.31 683 THR A N 1
ATOM 5195 C CA . THR A 1 683 ? 14.749 -10.989 -36.562 1.00 90.31 683 THR A CA 1
ATOM 5196 C C . THR A 1 683 ? 15.815 -11.336 -35.524 1.00 90.31 683 THR A C 1
ATOM 5198 O O . THR A 1 683 ? 16.279 -10.468 -34.789 1.00 90.31 683 THR A O 1
ATOM 5201 N N . GLN A 1 684 ? 16.253 -12.595 -35.465 1.00 90.12 684 GLN A N 1
ATOM 5202 C CA . GLN A 1 684 ? 17.378 -12.996 -34.616 1.00 90.12 684 GLN A CA 1
ATOM 5203 C C . GLN A 1 684 ? 18.709 -12.684 -35.307 1.00 90.12 684 GLN A C 1
ATOM 5205 O O . GLN A 1 684 ? 19.029 -13.266 -36.341 1.00 90.12 684 GLN A O 1
ATOM 5210 N N . LEU A 1 685 ? 19.507 -11.790 -34.721 1.00 88.81 685 LEU A N 1
ATOM 5211 C CA . LEU A 1 685 ? 20.834 -11.438 -35.231 1.00 88.81 685 LEU A CA 1
ATOM 5212 C C . LEU A 1 685 ? 21.954 -12.281 -34.610 1.00 88.81 685 LEU A C 1
ATOM 5214 O O . LEU A 1 685 ? 22.995 -12.476 -35.240 1.00 88.81 685 LEU A O 1
ATOM 5218 N N . PHE A 1 686 ? 21.782 -12.770 -33.380 1.00 87.75 686 PHE A N 1
ATOM 5219 C CA . PHE A 1 686 ? 22.790 -13.586 -32.700 1.00 87.75 686 PHE A CA 1
ATOM 5220 C C . PHE A 1 686 ? 22.164 -14.458 -31.592 1.00 87.75 686 PHE A C 1
ATOM 5222 O O . PHE A 1 686 ? 21.341 -13.927 -30.849 1.00 87.75 686 PHE A O 1
ATOM 5229 N N . PRO A 1 687 ? 22.554 -15.739 -31.426 1.00 86.38 687 PRO A N 1
ATOM 5230 C CA . PRO A 1 687 ? 23.430 -16.518 -32.306 1.00 86.38 687 PRO A CA 1
ATOM 5231 C C . PRO A 1 687 ? 22.838 -16.698 -33.713 1.00 86.38 687 PRO A C 1
ATOM 5233 O O . PRO A 1 687 ? 21.644 -16.510 -33.937 1.00 86.38 687 PRO A O 1
ATOM 5236 N N . ASN A 1 688 ? 23.694 -17.013 -34.682 1.00 84.38 688 ASN A N 1
ATOM 5237 C CA . ASN A 1 688 ? 23.317 -17.199 -36.083 1.00 84.38 688 ASN A CA 1
ATOM 5238 C C . ASN A 1 688 ? 24.248 -18.215 -36.760 1.00 84.38 688 ASN A C 1
ATOM 5240 O O . ASN A 1 688 ? 25.380 -18.424 -36.315 1.00 84.38 688 ASN A O 1
ATOM 5244 N N . ARG A 1 689 ? 23.812 -18.767 -37.898 1.00 83.19 689 ARG A N 1
ATOM 5245 C CA . ARG A 1 689 ? 24.518 -19.842 -38.623 1.00 83.19 689 ARG A CA 1
ATOM 5246 C C . ARG A 1 689 ? 25.969 -19.533 -39.016 1.00 83.19 689 ARG A C 1
ATOM 5248 O O . ARG A 1 689 ? 26.737 -20.451 -39.298 1.00 83.19 689 ARG A O 1
ATOM 5255 N N . PHE A 1 690 ? 26.345 -18.257 -39.115 1.00 82.00 690 PHE A N 1
ATOM 5256 C CA . PHE A 1 690 ? 27.704 -17.842 -39.469 1.00 82.00 690 PHE A CA 1
ATOM 5257 C C . PHE A 1 690 ? 28.625 -17.819 -38.243 1.00 82.00 690 PHE A C 1
ATOM 5259 O O . PHE A 1 690 ? 29.809 -18.117 -38.374 1.00 82.00 690 PHE A O 1
ATOM 5266 N N . ALA A 1 691 ? 28.088 -17.535 -37.052 1.00 77.50 691 ALA A N 1
ATOM 5267 C CA . ALA A 1 691 ? 28.807 -17.691 -35.790 1.00 77.50 691 ALA A CA 1
ATOM 5268 C C . ALA A 1 691 ? 29.167 -19.168 -35.542 1.00 77.50 691 ALA A C 1
ATOM 5270 O O . ALA A 1 691 ? 30.330 -19.490 -35.285 1.00 77.50 691 ALA A O 1
ATOM 5271 N N . ASP A 1 692 ? 28.193 -20.066 -35.726 1.00 70.81 692 ASP A N 1
ATOM 5272 C CA . ASP A 1 692 ? 28.341 -21.511 -35.502 1.00 70.81 692 ASP A CA 1
ATOM 5273 C C . ASP A 1 692 ? 29.441 -22.127 -36.378 1.00 70.81 692 ASP A C 1
ATOM 5275 O O . ASP A 1 692 ? 30.334 -22.816 -35.883 1.00 70.81 692 ASP A O 1
ATOM 5279 N N . ARG A 1 693 ? 29.440 -21.800 -37.680 1.00 70.75 693 ARG A N 1
ATOM 5280 C CA . ARG A 1 693 ? 30.456 -22.246 -38.657 1.00 70.75 693 ARG A CA 1
ATOM 5281 C C . ARG A 1 693 ? 31.884 -21.818 -38.308 1.00 70.75 693 ARG A C 1
ATOM 5283 O O . ARG A 1 693 ? 32.826 -22.437 -38.790 1.00 70.75 693 ARG A O 1
ATOM 5290 N N . GLN A 1 694 ? 32.042 -20.776 -37.494 1.00 69.31 694 GLN A N 1
ATOM 5291 C CA . GLN A 1 694 ? 33.331 -20.250 -37.031 1.00 69.31 694 GLN A CA 1
ATOM 5292 C C . GLN A 1 694 ? 33.653 -20.674 -35.585 1.00 69.31 694 GLN A C 1
ATOM 5294 O O . GLN A 1 694 ? 34.570 -20.133 -34.967 1.00 69.31 694 GLN A O 1
ATOM 5299 N N . GLY A 1 695 ? 32.875 -21.597 -35.002 1.00 67.62 695 GLY A N 1
ATOM 5300 C CA . GLY A 1 695 ? 33.018 -22.039 -33.610 1.00 67.62 695 GLY A CA 1
ATOM 5301 C C . GLY A 1 695 ? 32.719 -20.953 -32.568 1.00 67.62 695 GLY A C 1
ATOM 5302 O O . GLY A 1 695 ? 33.003 -21.139 -31.381 1.00 67.62 695 GLY A 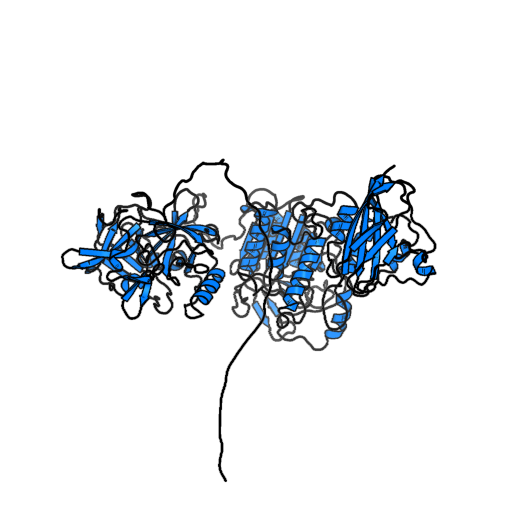O 1
ATOM 5303 N N . ARG A 1 696 ? 32.154 -19.812 -32.984 1.00 68.75 696 ARG A N 1
ATOM 5304 C CA . ARG A 1 696 ? 31.861 -18.667 -32.119 1.00 68.75 696 ARG A CA 1
ATOM 5305 C C . ARG A 1 696 ? 30.574 -18.899 -31.344 1.00 68.75 696 ARG A C 1
ATOM 5307 O O . ARG A 1 696 ? 29.504 -18.430 -31.722 1.00 68.75 696 ARG A O 1
ATOM 5314 N N . ARG A 1 697 ? 30.721 -19.600 -30.219 1.00 68.06 697 ARG A N 1
ATOM 5315 C CA . ARG A 1 697 ? 29.693 -19.707 -29.178 1.00 68.06 697 ARG A CA 1
ATOM 5316 C C . ARG A 1 697 ? 29.210 -18.315 -28.764 1.00 68.06 697 ARG A C 1
ATOM 5318 O O . ARG A 1 697 ? 29.980 -17.358 -28.752 1.00 68.06 697 ARG A O 1
ATOM 5325 N N . ASN A 1 698 ? 27.965 -18.239 -28.322 1.00 78.62 698 ASN A N 1
ATOM 5326 C CA . ASN A 1 698 ? 27.296 -17.034 -27.830 1.00 78.62 698 ASN A CA 1
ATOM 5327 C C . ASN A 1 698 ? 27.877 -16.431 -26.529 1.00 78.62 698 ASN A C 1
ATOM 5329 O O . ASN A 1 698 ? 27.323 -15.467 -26.009 1.00 78.62 698 ASN A O 1
ATOM 5333 N N . ARG A 1 699 ? 28.981 -16.953 -25.982 1.00 85.06 699 ARG A N 1
ATOM 5334 C CA . ARG A 1 699 ? 29.547 -16.504 -24.700 1.00 85.06 699 ARG A CA 1
ATOM 5335 C C . ARG A 1 699 ? 30.285 -15.162 -24.825 1.00 85.06 699 ARG A C 1
ATOM 5337 O O . ARG A 1 699 ? 31.147 -15.000 -25.686 1.00 85.06 699 ARG A O 1
ATOM 5344 N N . VAL A 1 700 ? 29.993 -14.234 -23.916 1.00 88.06 700 VAL A N 1
ATOM 5345 C CA . VAL A 1 700 ? 30.696 -12.956 -23.717 1.00 88.06 700 VAL A CA 1
ATOM 5346 C C . VAL A 1 700 ? 31.528 -12.973 -22.432 1.00 88.06 700 VAL A C 1
ATOM 5348 O O . VAL A 1 700 ? 31.227 -13.705 -21.490 1.00 88.06 700 VAL A O 1
ATOM 5351 N N . GLU A 1 701 ? 32.580 -12.154 -22.408 1.00 90.12 701 GLU A N 1
ATOM 5352 C CA . GLU A 1 701 ? 33.535 -12.023 -21.300 1.00 90.12 701 GLU A CA 1
ATOM 5353 C C . GLU A 1 701 ? 33.442 -10.624 -20.672 1.00 90.12 701 GLU A C 1
ATOM 5355 O O . GLU A 1 701 ? 33.296 -9.623 -21.381 1.00 90.12 701 GLU A O 1
ATOM 5360 N N . ALA A 1 702 ? 33.576 -10.544 -19.349 1.00 92.12 702 ALA A N 1
ATOM 5361 C CA . ALA A 1 702 ? 33.480 -9.309 -18.581 1.00 92.12 702 ALA A CA 1
ATOM 5362 C C . ALA A 1 702 ? 34.438 -8.209 -19.085 1.00 92.12 702 ALA A C 1
ATOM 5364 O O . ALA A 1 702 ? 35.647 -8.387 -19.219 1.00 92.12 702 ALA A O 1
ATOM 5365 N N . GLY A 1 703 ? 33.882 -7.030 -19.364 1.00 90.38 703 GLY A N 1
ATOM 5366 C CA . GLY A 1 703 ? 34.585 -5.842 -19.848 1.00 90.38 703 GLY A CA 1
ATOM 5367 C C . GLY A 1 703 ? 34.944 -5.857 -21.340 1.00 90.38 703 GLY A C 1
ATOM 5368 O O . GLY A 1 703 ? 35.188 -4.779 -21.900 1.00 90.38 703 GLY A O 1
ATOM 5369 N N . ARG A 1 704 ? 34.951 -7.029 -21.991 1.00 91.69 704 ARG A N 1
ATOM 5370 C CA . ARG A 1 704 ? 35.306 -7.211 -23.406 1.00 91.69 704 ARG A CA 1
ATOM 5371 C C . ARG A 1 704 ? 34.155 -6.775 -24.314 1.00 91.69 704 ARG A C 1
ATOM 5373 O O . ARG A 1 704 ? 32.983 -6.922 -23.983 1.00 91.69 704 ARG A O 1
ATOM 5380 N N . SER A 1 705 ? 34.497 -6.213 -25.473 1.00 91.06 705 SER A N 1
ATOM 5381 C CA . SER A 1 705 ? 33.511 -5.834 -26.493 1.00 91.06 705 SER A CA 1
ATOM 5382 C C . SER A 1 705 ? 33.458 -6.870 -27.614 1.00 91.06 705 SER A C 1
ATOM 5384 O O . SER A 1 705 ? 34.501 -7.267 -28.134 1.00 91.06 705 SER A O 1
ATOM 5386 N N . VAL A 1 706 ? 32.252 -7.261 -28.021 1.00 90.19 706 VAL A N 1
ATOM 5387 C CA . VAL A 1 706 ? 31.984 -8.099 -29.200 1.00 90.19 706 VAL A CA 1
ATOM 5388 C C . VAL A 1 706 ? 31.371 -7.213 -30.279 1.00 90.19 706 VAL A C 1
ATOM 5390 O O . VAL A 1 706 ? 30.485 -6.422 -29.984 1.00 90.19 706 VAL A O 1
ATOM 5393 N N . THR A 1 707 ? 31.842 -7.305 -31.524 1.00 91.38 707 THR A N 1
ATOM 5394 C CA . THR A 1 707 ? 31.261 -6.564 -32.661 1.00 91.38 707 THR A CA 1
ATOM 5395 C C . THR A 1 707 ? 30.684 -7.546 -33.671 1.00 91.38 707 THR A C 1
ATOM 5397 O O . THR A 1 707 ? 31.357 -8.509 -34.034 1.00 91.38 707 THR A O 1
ATOM 5400 N N . ILE A 1 708 ? 29.453 -7.308 -34.120 1.00 89.69 708 ILE A N 1
ATOM 5401 C CA . ILE A 1 708 ? 28.718 -8.169 -35.049 1.00 89.69 708 ILE A CA 1
ATOM 5402 C C . ILE A 1 708 ? 28.283 -7.336 -36.270 1.00 89.69 708 ILE A C 1
ATOM 5404 O O . ILE A 1 708 ? 27.586 -6.338 -36.084 1.00 89.69 708 ILE A O 1
ATOM 5408 N N . PRO A 1 709 ? 28.668 -7.712 -37.505 1.00 88.62 709 PRO A N 1
ATOM 5409 C CA . PRO A 1 709 ? 29.780 -8.598 -37.848 1.00 88.62 709 PRO A CA 1
ATOM 5410 C C . PRO A 1 709 ? 31.145 -7.886 -37.737 1.00 88.62 709 PRO A C 1
ATOM 5412 O O . PRO A 1 709 ? 31.368 -6.807 -38.296 1.00 88.62 709 PRO A O 1
ATOM 5415 N N . ASP A 1 710 ? 32.106 -8.517 -37.059 1.00 84.25 710 ASP A N 1
ATOM 5416 C CA . ASP A 1 710 ? 33.535 -8.300 -37.318 1.00 84.25 710 ASP A CA 1
ATOM 5417 C C . ASP A 1 710 ? 34.036 -9.147 -38.514 1.00 84.25 710 ASP A C 1
ATOM 5419 O O . ASP A 1 710 ? 33.291 -9.927 -39.108 1.00 84.25 710 ASP A O 1
ATOM 5423 N N . ALA A 1 711 ? 35.317 -8.998 -38.866 1.00 80.38 711 ALA A N 1
ATOM 5424 C CA . ALA A 1 711 ? 35.920 -9.652 -40.031 1.00 80.38 711 ALA A CA 1
ATOM 5425 C C . ALA A 1 711 ? 35.955 -11.196 -39.979 1.00 80.38 711 ALA A C 1
ATOM 5427 O O . ALA A 1 711 ? 36.118 -11.823 -41.022 1.00 80.38 711 ALA A O 1
ATOM 5428 N N . TYR A 1 712 ? 35.798 -11.820 -38.806 1.00 78.12 712 TYR A N 1
ATOM 5429 C CA . TYR A 1 712 ? 35.875 -13.279 -38.656 1.00 78.12 712 TYR A CA 1
ATOM 5430 C C . TYR A 1 712 ? 34.541 -13.989 -38.917 1.00 78.12 712 TYR A C 1
ATOM 5432 O O . TYR A 1 712 ? 34.535 -15.201 -39.101 1.00 78.12 712 TYR A O 1
ATOM 5440 N N . TYR A 1 713 ? 33.409 -13.276 -38.952 1.00 77.94 713 TYR A N 1
ATOM 5441 C CA . TYR A 1 713 ? 32.107 -13.901 -39.225 1.00 77.94 713 TYR A CA 1
ATOM 5442 C C . TYR A 1 713 ? 31.896 -14.287 -40.698 1.00 77.94 713 TYR A C 1
ATOM 5444 O O . TYR A 1 713 ? 31.027 -15.106 -40.993 1.00 77.94 713 TYR A O 1
ATOM 5452 N N . GLY A 1 714 ? 32.658 -13.710 -41.633 1.00 79.44 714 GLY A N 1
ATOM 5453 C CA . GLY A 1 714 ? 32.532 -14.009 -43.066 1.00 79.44 714 GLY A CA 1
ATOM 5454 C C . GLY A 1 714 ? 31.259 -13.472 -43.740 1.00 79.44 714 GLY A C 1
ATOM 5455 O O . GLY A 1 714 ? 30.938 -13.909 -44.841 1.00 79.44 714 GLY A O 1
ATOM 5456 N N . PHE A 1 715 ? 30.546 -12.533 -43.110 1.00 86.12 715 PHE A N 1
ATOM 5457 C CA . PHE A 1 715 ? 29.441 -11.783 -43.716 1.00 86.12 715 PHE A CA 1
ATOM 5458 C C . PHE A 1 715 ? 29.518 -10.294 -43.349 1.00 86.12 715 PHE A C 1
ATOM 5460 O O . PHE A 1 715 ? 30.190 -9.911 -42.391 1.00 86.12 715 PHE A O 1
ATOM 5467 N N . GLU A 1 716 ? 28.817 -9.454 -44.106 1.00 87.88 716 GLU A N 1
ATOM 5468 C CA . GLU A 1 716 ? 28.599 -8.039 -43.795 1.00 87.88 716 GLU A CA 1
ATOM 5469 C C . GLU A 1 716 ? 27.099 -7.780 -43.618 1.00 87.88 716 GLU A C 1
ATOM 5471 O O . GLU A 1 716 ? 26.278 -8.494 -44.192 1.00 87.88 716 GLU A O 1
ATOM 5476 N N . MET A 1 717 ? 26.738 -6.761 -42.835 1.00 89.56 717 MET A N 1
ATOM 5477 C CA . MET A 1 717 ? 25.361 -6.275 -42.730 1.00 89.56 717 MET A CA 1
ATOM 5478 C C . MET A 1 717 ? 25.243 -4.910 -43.398 1.00 89.56 717 MET A C 1
ATOM 5480 O O . MET A 1 717 ? 26.134 -4.068 -43.267 1.00 89.56 717 MET A O 1
ATOM 5484 N N . THR A 1 718 ? 24.127 -4.686 -44.081 1.00 92.19 718 THR A N 1
ATOM 5485 C CA . THR A 1 718 ? 23.755 -3.409 -44.697 1.00 92.19 718 THR A CA 1
ATOM 5486 C C . THR A 1 718 ? 22.330 -3.052 -44.310 1.00 92.19 718 THR A C 1
ATOM 5488 O O . THR A 1 718 ? 21.489 -3.945 -44.218 1.00 92.19 718 THR A O 1
ATOM 5491 N N . ALA A 1 719 ? 22.046 -1.766 -44.130 1.00 91.56 719 ALA A N 1
ATOM 5492 C CA . ALA A 1 719 ? 20.696 -1.280 -43.877 1.00 91.56 719 ALA A CA 1
ATOM 5493 C C . ALA A 1 719 ? 19.754 -1.660 -45.039 1.00 91.56 719 ALA A C 1
ATOM 5495 O O . ALA A 1 719 ? 20.065 -1.385 -46.200 1.00 91.56 719 ALA A O 1
ATOM 5496 N N . GLY A 1 720 ? 18.628 -2.307 -44.735 1.00 89.38 720 GLY A N 1
ATOM 5497 C CA . GLY A 1 720 ? 17.639 -2.772 -45.714 1.00 89.38 720 GLY A CA 1
ATOM 5498 C C . GLY A 1 720 ? 16.301 -2.033 -45.623 1.00 89.38 720 GLY A C 1
ATOM 5499 O O . GLY A 1 720 ? 16.090 -1.209 -44.739 1.00 89.38 720 GLY A O 1
ATOM 5500 N N . GLU A 1 721 ? 15.378 -2.352 -46.531 1.00 88.50 721 GLU A N 1
ATOM 5501 C CA . GLU A 1 721 ? 13.958 -2.017 -46.351 1.00 88.50 721 GLU A CA 1
ATOM 5502 C C . GLU A 1 721 ? 13.358 -2.930 -45.254 1.00 88.50 721 GLU A C 1
ATOM 5504 O O . GLU A 1 721 ? 13.731 -4.106 -45.194 1.00 88.50 721 GLU A O 1
ATOM 5509 N N . PRO A 1 722 ? 12.420 -2.459 -44.409 1.00 90.38 722 PRO A N 1
ATOM 5510 C CA . PRO A 1 722 ? 11.729 -1.168 -44.470 1.00 90.38 722 PRO A CA 1
ATOM 5511 C C . PRO A 1 722 ? 12.557 0.019 -43.942 1.00 90.38 722 PRO A C 1
ATOM 5513 O O . PRO A 1 722 ? 13.033 -0.002 -42.808 1.00 90.38 722 PRO A O 1
ATOM 5516 N N . THR A 1 723 ? 12.643 1.102 -44.720 1.00 90.69 723 THR A N 1
ATOM 5517 C CA . THR A 1 723 ? 13.152 2.399 -44.236 1.00 90.69 723 THR A CA 1
ATOM 5518 C C . THR A 1 723 ? 12.243 2.956 -43.138 1.00 90.69 723 THR A C 1
ATOM 5520 O O . THR A 1 723 ? 11.018 2.924 -43.279 1.00 90.69 723 THR A O 1
ATOM 5523 N N . GLY A 1 724 ? 12.825 3.497 -42.068 1.00 90.56 724 GLY A N 1
ATOM 5524 C CA . GLY A 1 724 ? 12.109 3.950 -40.873 1.00 90.56 724 GLY A CA 1
ATOM 5525 C C . GLY A 1 724 ? 12.907 3.702 -39.591 1.00 90.56 724 GLY A C 1
ATOM 5526 O O . GLY A 1 724 ? 14.108 3.438 -39.645 1.00 90.56 724 GLY A O 1
ATOM 5527 N N . SER A 1 725 ? 12.247 3.799 -38.436 1.00 90.00 725 SER A N 1
ATOM 5528 C CA . SER A 1 725 ? 12.861 3.554 -37.122 1.00 90.00 725 SER A CA 1
ATOM 5529 C C . SER A 1 725 ? 12.770 2.082 -36.721 1.00 90.00 725 SER A C 1
ATOM 5531 O O . SER A 1 725 ? 11.687 1.509 -36.790 1.00 90.00 725 SER A O 1
ATOM 5533 N N . GLY A 1 726 ? 13.865 1.496 -36.239 1.00 89.81 726 GLY A N 1
ATOM 5534 C CA . GLY A 1 726 ? 13.901 0.150 -35.655 1.00 89.81 726 GLY A CA 1
ATOM 5535 C C . GLY A 1 726 ? 14.574 0.133 -34.281 1.00 89.81 726 GLY A C 1
ATOM 5536 O O . GLY A 1 726 ? 15.097 1.153 -33.821 1.00 89.81 726 GLY A O 1
ATOM 5537 N N . VAL A 1 727 ? 14.547 -1.015 -33.601 1.00 90.31 727 VAL A N 1
ATOM 5538 C CA . VAL A 1 727 ? 15.104 -1.196 -32.250 1.00 90.31 727 VAL A CA 1
ATOM 5539 C C . VAL A 1 727 ? 15.866 -2.512 -32.148 1.00 90.31 727 VAL A C 1
ATOM 5541 O O . VAL A 1 727 ? 15.305 -3.588 -32.335 1.00 90.31 727 VAL A O 1
ATOM 5544 N N . LEU A 1 728 ? 17.138 -2.425 -31.761 1.00 91.50 728 LEU A N 1
ATOM 5545 C CA . LEU A 1 728 ? 17.935 -3.573 -31.340 1.00 91.50 728 LEU A CA 1
ATOM 5546 C C . LEU A 1 728 ? 17.689 -3.875 -29.865 1.00 91.50 728 LEU A C 1
ATOM 5548 O O . LEU A 1 728 ? 17.669 -2.961 -29.036 1.00 91.50 728 LEU A O 1
ATOM 5552 N N . ILE A 1 729 ? 17.590 -5.160 -29.542 1.00 89.56 729 ILE A N 1
ATOM 5553 C CA . ILE A 1 729 ? 17.466 -5.688 -28.186 1.00 89.56 729 ILE A CA 1
ATOM 5554 C C . ILE A 1 729 ? 18.596 -6.698 -27.980 1.00 89.56 729 ILE A C 1
ATOM 5556 O O . ILE A 1 729 ? 18.664 -7.712 -28.671 1.00 89.56 729 ILE A O 1
ATOM 5560 N N . ALA A 1 730 ? 19.487 -6.429 -27.029 1.00 90.31 730 ALA A N 1
ATOM 5561 C CA . ALA A 1 730 ? 20.538 -7.355 -26.621 1.00 90.31 730 ALA A CA 1
ATOM 5562 C C . ALA A 1 730 ? 20.237 -7.894 -25.225 1.00 90.31 730 ALA A C 1
ATOM 5564 O O . ALA A 1 730 ? 19.924 -7.118 -24.329 1.00 90.31 730 ALA A O 1
ATOM 5565 N N . LEU A 1 731 ? 20.377 -9.202 -25.042 1.00 89.19 731 LEU A N 1
ATOM 5566 C CA . LEU A 1 731 ? 20.208 -9.939 -23.792 1.00 89.19 731 LEU A CA 1
ATOM 5567 C C . LEU A 1 731 ? 21.520 -10.649 -23.449 1.00 89.19 731 LEU A C 1
ATOM 5569 O O . LEU A 1 731 ? 22.151 -11.213 -24.336 1.00 89.19 731 LEU A O 1
ATOM 5573 N N . VAL A 1 732 ? 21.920 -10.663 -22.180 1.00 89.50 732 VAL A N 1
ATOM 5574 C CA . VAL A 1 732 ? 23.031 -11.477 -21.661 1.00 89.50 732 VAL A CA 1
ATOM 5575 C C . VAL A 1 732 ? 22.547 -12.251 -20.442 1.00 89.50 732 VAL A C 1
ATOM 5577 O O . VAL A 1 732 ? 22.152 -11.621 -19.465 1.00 89.50 732 VAL A O 1
ATOM 5580 N N . THR A 1 733 ? 22.597 -13.586 -20.459 1.00 87.19 733 THR A N 1
ATOM 5581 C CA . THR A 1 733 ? 22.332 -14.409 -19.260 1.00 87.19 733 THR A CA 1
ATOM 5582 C C . THR A 1 733 ? 23.649 -14.758 -18.566 1.00 87.19 733 THR A C 1
ATOM 5584 O O . THR A 1 733 ? 24.575 -15.240 -19.214 1.00 87.19 733 THR A O 1
ATOM 5587 N N . GLU A 1 734 ? 23.778 -14.495 -17.263 1.00 85.19 734 GLU A N 1
ATOM 5588 C CA . GLU A 1 734 ? 24.968 -14.904 -16.488 1.00 85.19 734 GLU A CA 1
ATOM 5589 C C . GLU A 1 734 ? 24.927 -16.404 -16.190 1.00 85.19 734 GLU A C 1
ATOM 5591 O O . GLU A 1 734 ? 25.932 -17.111 -16.279 1.00 85.19 734 GLU A O 1
ATOM 5596 N N . ASP A 1 735 ? 23.735 -16.877 -15.836 1.00 78.38 735 ASP A N 1
ATOM 5597 C CA . ASP A 1 735 ? 23.428 -18.284 -15.634 1.00 78.38 735 ASP A CA 1
ATOM 5598 C C . ASP A 1 735 ? 23.126 -18.946 -17.000 1.00 78.38 735 ASP A C 1
ATOM 5600 O O . ASP A 1 735 ? 22.527 -18.301 -17.872 1.00 78.38 735 ASP A O 1
ATOM 5604 N N . PRO A 1 736 ? 23.538 -20.206 -17.242 1.00 71.19 736 PRO A N 1
ATOM 5605 C CA . PRO A 1 736 ? 23.242 -20.890 -18.498 1.00 71.19 736 PRO A CA 1
ATOM 5606 C C . PRO A 1 736 ? 21.755 -21.269 -18.581 1.00 71.19 736 PRO A C 1
ATOM 5608 O O . PRO A 1 736 ? 21.291 -22.154 -17.864 1.00 71.19 736 PRO A O 1
ATOM 5611 N N . VAL A 1 737 ? 21.027 -20.603 -19.481 1.00 72.06 737 VAL A N 1
ATOM 5612 C CA . VAL A 1 737 ? 19.629 -20.905 -19.825 1.00 72.06 737 VAL A CA 1
ATOM 5613 C C . VAL A 1 737 ? 19.603 -21.722 -21.109 1.00 72.06 737 VAL A C 1
ATOM 5615 O O . VAL A 1 737 ? 20.241 -21.332 -22.085 1.00 72.06 737 VAL A O 1
ATOM 5618 N N . ASP A 1 738 ? 18.847 -22.820 -21.126 1.00 71.31 738 ASP A N 1
ATOM 5619 C CA . ASP A 1 738 ? 18.557 -23.521 -22.375 1.00 71.31 738 ASP A CA 1
ATOM 5620 C C . ASP A 1 738 ? 17.550 -22.707 -23.204 1.00 71.31 738 ASP A C 1
ATOM 5622 O O . ASP A 1 738 ? 16.418 -22.436 -22.781 1.00 71.31 738 ASP A O 1
ATOM 5626 N N . LEU A 1 739 ? 18.001 -22.282 -24.380 1.00 73.69 739 LEU A N 1
ATOM 5627 C CA . LEU A 1 739 ? 17.242 -21.552 -25.390 1.00 73.69 739 LEU A CA 1
ATOM 5628 C C . LEU A 1 739 ? 17.418 -22.188 -26.780 1.00 73.69 739 LEU A C 1
ATOM 5630 O O . LEU A 1 739 ? 16.935 -21.614 -27.754 1.00 73.69 739 LEU A O 1
ATOM 5634 N N . ASP A 1 740 ? 18.134 -23.311 -26.909 1.00 71.50 740 ASP A N 1
ATOM 5635 C CA . ASP A 1 740 ? 18.642 -23.753 -28.215 1.00 71.50 740 ASP A CA 1
ATOM 5636 C C . ASP A 1 740 ? 17.501 -24.146 -29.172 1.00 71.50 740 ASP A C 1
ATOM 5638 O O . ASP A 1 740 ? 17.530 -23.761 -30.337 1.00 71.50 740 ASP A O 1
ATOM 5642 N N . ASP A 1 741 ? 16.428 -24.769 -28.676 1.00 70.12 741 ASP A N 1
ATOM 5643 C CA . ASP A 1 741 ? 15.219 -25.097 -29.451 1.00 70.12 741 ASP A CA 1
ATOM 5644 C C . ASP A 1 741 ? 14.462 -23.864 -29.992 1.00 70.12 741 ASP A C 1
ATOM 5646 O O . ASP A 1 741 ? 13.863 -23.921 -31.068 1.00 70.12 741 ASP A O 1
ATOM 5650 N N . LEU A 1 742 ? 14.509 -22.735 -29.277 1.00 69.19 742 LEU A N 1
ATOM 5651 C CA . LEU A 1 742 ? 13.954 -21.455 -29.730 1.00 69.19 742 LEU A CA 1
ATOM 5652 C C . LEU A 1 742 ? 14.882 -20.782 -30.751 1.00 69.19 742 LEU A C 1
ATOM 5654 O O . LEU A 1 742 ? 14.428 -20.291 -31.789 1.00 69.19 742 LEU A O 1
ATOM 5658 N N . LEU A 1 743 ? 16.183 -20.762 -30.452 1.00 72.88 743 LEU A N 1
ATOM 5659 C CA . LEU A 1 743 ? 17.196 -20.059 -31.237 1.00 72.88 743 LEU A CA 1
ATOM 5660 C C . LEU A 1 743 ? 17.504 -20.766 -32.564 1.00 72.88 743 LEU A C 1
ATOM 5662 O O . LEU A 1 743 ? 17.835 -20.086 -33.538 1.00 72.88 743 LEU A O 1
ATOM 5666 N N . ASP A 1 744 ? 17.368 -22.095 -32.623 1.00 69.44 744 ASP A N 1
ATOM 5667 C CA . ASP A 1 744 ? 17.548 -22.924 -33.822 1.00 69.44 744 ASP A CA 1
ATOM 5668 C C . ASP A 1 744 ? 16.575 -22.561 -34.941 1.00 69.44 744 ASP A C 1
ATOM 5670 O O . ASP A 1 744 ? 16.980 -22.460 -36.101 1.00 69.44 744 ASP A O 1
ATOM 5674 N N . ALA A 1 745 ? 15.315 -22.287 -34.596 1.00 65.44 745 ALA A N 1
ATOM 5675 C CA . ALA A 1 745 ? 14.255 -22.016 -35.563 1.00 65.44 745 ALA A CA 1
ATOM 5676 C C . ALA A 1 745 ? 14.497 -20.763 -36.433 1.00 65.44 745 ALA A C 1
ATOM 5678 O O . ALA A 1 745 ? 13.857 -20.618 -37.473 1.00 65.44 745 ALA A O 1
ATOM 5679 N N . ASN A 1 746 ? 15.404 -19.857 -36.030 1.00 73.00 746 ASN A N 1
ATOM 5680 C CA . ASN A 1 746 ? 15.576 -18.537 -36.651 1.00 73.00 746 ASN A CA 1
ATOM 5681 C C . ASN A 1 746 ? 17.045 -18.163 -36.983 1.00 73.00 746 ASN A C 1
ATOM 5683 O O . ASN A 1 746 ? 17.335 -16.997 -37.259 1.00 73.00 746 ASN A O 1
ATOM 5687 N N . ARG A 1 747 ? 17.991 -19.122 -37.019 1.00 76.69 747 ARG A N 1
ATOM 5688 C CA . ARG A 1 747 ? 19.442 -18.864 -37.253 1.00 76.69 747 ARG A CA 1
ATOM 5689 C C . ARG A 1 747 ? 19.820 -18.296 -38.641 1.00 76.69 747 ARG A C 1
ATOM 5691 O O . ARG A 1 747 ? 20.999 -18.004 -38.871 1.00 76.69 747 ARG A O 1
ATOM 5698 N N . ASP A 1 748 ? 18.858 -18.157 -39.557 1.00 78.38 748 ASP A N 1
ATOM 5699 C CA . ASP A 1 748 ? 19.043 -17.795 -40.975 1.00 78.38 748 ASP A CA 1
ATOM 5700 C C . ASP A 1 748 ? 18.864 -16.297 -41.316 1.00 78.38 748 ASP A C 1
ATOM 5702 O O . ASP A 1 748 ? 19.013 -15.931 -42.483 1.00 78.38 748 ASP A O 1
ATOM 5706 N N . PHE A 1 749 ? 18.595 -15.431 -40.327 1.00 82.62 749 PHE A N 1
ATOM 5707 C CA . PHE A 1 749 ? 18.205 -14.012 -40.499 1.00 82.62 749 PHE A CA 1
ATOM 5708 C C . PHE A 1 749 ? 16.844 -13.790 -41.196 1.00 82.62 749 PHE A C 1
ATOM 5710 O O . PHE A 1 749 ? 16.602 -12.731 -41.773 1.00 82.62 749 PHE A O 1
ATOM 5717 N N . GLY A 1 750 ? 15.945 -14.776 -41.146 1.00 83.38 750 GLY A N 1
ATOM 5718 C CA . GLY A 1 750 ? 14.542 -14.588 -41.526 1.00 83.38 750 GLY A CA 1
ATOM 5719 C C . GLY A 1 750 ? 13.724 -13.908 -40.414 1.00 83.38 750 GLY A C 1
ATOM 5720 O O . GLY A 1 750 ? 14.102 -14.005 -39.243 1.00 83.38 750 GLY A O 1
ATOM 5721 N N . PRO A 1 751 ? 12.598 -13.249 -40.750 1.00 84.62 751 PRO A N 1
ATOM 5722 C CA . PRO A 1 751 ? 11.677 -12.722 -39.753 1.00 84.62 751 PRO A CA 1
ATOM 5723 C C . PRO A 1 751 ? 10.952 -13.861 -39.020 1.00 84.62 751 PRO A C 1
ATOM 5725 O O . PRO A 1 751 ? 10.496 -14.828 -39.633 1.00 84.62 751 PRO A O 1
ATOM 5728 N N . VAL A 1 752 ? 10.810 -13.723 -37.703 1.00 86.31 752 VAL A N 1
ATOM 5729 C CA . VAL A 1 752 ? 10.141 -14.689 -36.825 1.00 86.31 752 VAL A CA 1
ATOM 5730 C C . VAL A 1 752 ? 8.635 -14.701 -37.109 1.00 86.31 752 VAL A C 1
ATOM 5732 O O . VAL A 1 752 ? 7.956 -13.691 -36.921 1.00 86.31 752 VAL A O 1
ATOM 5735 N N . ALA A 1 753 ? 8.101 -15.857 -37.517 1.00 80.44 753 ALA A N 1
ATOM 5736 C CA . ALA A 1 753 ? 6.713 -15.998 -37.980 1.00 80.44 753 ALA A CA 1
ATOM 5737 C C . ALA A 1 753 ? 5.641 -15.646 -36.925 1.00 80.44 753 ALA A C 1
ATOM 5739 O O . ALA A 1 753 ? 4.593 -15.111 -37.276 1.00 80.44 753 ALA A O 1
ATOM 5740 N N . ASP A 1 754 ? 5.910 -15.907 -35.642 1.00 80.69 754 ASP A N 1
ATOM 5741 C CA . ASP A 1 754 ? 5.112 -15.414 -34.512 1.00 80.69 754 ASP A CA 1
ATOM 5742 C C . ASP A 1 754 ? 6.033 -14.730 -33.495 1.00 80.69 754 ASP A C 1
ATOM 5744 O O . ASP A 1 754 ? 6.454 -15.301 -32.484 1.00 80.69 754 ASP A O 1
ATOM 5748 N N . ALA A 1 755 ? 6.365 -13.474 -33.797 1.00 79.69 755 ALA A N 1
ATOM 5749 C CA . ALA A 1 755 ? 7.156 -12.605 -32.935 1.00 79.69 755 ALA A CA 1
ATOM 5750 C C . ALA A 1 755 ? 6.598 -12.504 -31.503 1.00 79.69 755 ALA A C 1
ATOM 5752 O O . ALA A 1 755 ? 7.372 -12.423 -30.547 1.00 79.69 755 ALA A O 1
ATOM 5753 N N . ARG A 1 756 ? 5.268 -12.527 -31.330 1.00 74.12 756 ARG A N 1
ATOM 5754 C CA . ARG A 1 756 ? 4.619 -12.382 -30.020 1.00 74.12 756 ARG A CA 1
ATOM 5755 C C . ARG A 1 756 ? 4.873 -13.604 -29.151 1.00 74.12 756 ARG A C 1
ATOM 5757 O O . ARG A 1 756 ? 5.375 -13.449 -28.036 1.00 74.12 756 ARG A O 1
ATOM 5764 N N . LYS A 1 757 ? 4.562 -14.795 -29.666 1.00 77.81 757 LYS A N 1
ATOM 5765 C CA . LYS A 1 757 ? 4.804 -16.058 -28.966 1.00 77.81 757 LYS A CA 1
ATOM 5766 C C . LYS A 1 757 ? 6.289 -16.229 -28.674 1.00 77.81 757 LYS A C 1
ATOM 5768 O O . LYS A 1 757 ? 6.643 -16.470 -27.525 1.00 77.81 757 LYS A O 1
ATOM 5773 N N . TYR A 1 758 ? 7.149 -15.973 -29.660 1.00 81.94 758 TYR A N 1
ATOM 5774 C CA . TYR A 1 758 ? 8.601 -16.077 -29.520 1.00 81.94 758 TYR A CA 1
ATOM 5775 C C . TYR A 1 758 ? 9.162 -15.228 -28.370 1.00 81.94 758 TYR A C 1
ATOM 5777 O O . TYR A 1 758 ? 9.803 -15.752 -27.457 1.00 81.94 758 TYR A O 1
ATOM 5785 N N . LEU A 1 759 ? 8.850 -13.927 -28.361 1.00 79.94 759 LEU A N 1
ATOM 5786 C CA . LEU A 1 759 ? 9.273 -13.016 -27.296 1.00 79.94 759 LEU A CA 1
ATOM 5787 C C . LEU A 1 759 ? 8.696 -13.422 -25.933 1.00 79.94 759 LEU A C 1
ATOM 5789 O O . LEU A 1 759 ? 9.395 -13.314 -24.927 1.00 79.94 759 LEU A O 1
ATOM 5793 N N . SER A 1 760 ? 7.452 -13.913 -25.884 1.00 73.25 760 SER A N 1
ATOM 5794 C CA . SER A 1 760 ? 6.834 -14.359 -24.629 1.00 73.25 760 SER A CA 1
ATOM 5795 C C . SER A 1 760 ? 7.477 -15.630 -24.061 1.00 73.25 760 SER A C 1
ATOM 5797 O O . SER A 1 760 ? 7.669 -15.709 -22.852 1.00 73.25 760 SER A O 1
ATOM 5799 N N . THR A 1 761 ? 7.898 -16.586 -24.899 1.00 77.50 761 THR A N 1
ATOM 5800 C CA . THR A 1 761 ? 8.577 -17.808 -24.432 1.00 77.50 761 THR A CA 1
ATOM 5801 C C . THR A 1 761 ? 10.000 -17.516 -23.945 1.00 77.50 761 THR A C 1
ATOM 5803 O O . THR A 1 761 ? 10.429 -18.080 -22.939 1.00 77.50 761 THR A O 1
ATOM 5806 N N . ILE A 1 762 ? 10.717 -16.576 -24.578 1.00 81.00 762 ILE A N 1
ATOM 5807 C CA . ILE A 1 762 ? 12.001 -16.069 -24.057 1.00 81.00 762 ILE A CA 1
ATOM 5808 C C . ILE A 1 762 ? 11.785 -15.373 -22.702 1.00 81.00 762 ILE A C 1
ATOM 5810 O O . ILE A 1 762 ? 12.480 -15.672 -21.732 1.00 81.00 762 ILE A O 1
ATOM 5814 N N . ALA A 1 763 ? 10.794 -14.480 -22.612 1.00 77.25 763 ALA A N 1
ATOM 5815 C CA . ALA A 1 763 ? 10.456 -13.741 -21.395 1.00 77.25 763 ALA A CA 1
ATOM 5816 C C . ALA A 1 763 ? 10.041 -14.644 -20.219 1.00 77.25 763 ALA A C 1
ATOM 5818 O O . ALA A 1 763 ? 10.355 -14.330 -19.069 1.00 77.25 763 ALA A O 1
ATOM 5819 N N . GLU A 1 764 ? 9.358 -15.752 -20.504 1.00 72.38 764 GLU A N 1
ATOM 5820 C CA . GLU A 1 764 ? 9.000 -16.789 -19.537 1.00 72.38 764 GLU A CA 1
ATOM 5821 C C . GLU A 1 764 ? 10.245 -17.544 -19.052 1.00 72.38 764 GLU A C 1
ATOM 5823 O O . GLU A 1 764 ? 10.483 -17.618 -17.845 1.00 72.38 764 GLU A O 1
ATOM 5828 N N . ARG A 1 765 ? 11.086 -18.051 -19.971 1.00 76.31 765 ARG A N 1
ATOM 5829 C CA . ARG A 1 765 ? 12.311 -18.789 -19.615 1.00 76.31 765 ARG A CA 1
ATOM 5830 C C . ARG A 1 765 ? 13.278 -17.953 -18.785 1.00 76.31 765 ARG A C 1
ATOM 5832 O O . ARG A 1 765 ? 13.780 -18.457 -17.788 1.00 76.31 765 ARG A O 1
ATOM 5839 N N . LEU A 1 766 ? 13.483 -16.679 -19.129 1.00 75.94 766 LEU A N 1
ATOM 5840 C CA . LEU A 1 766 ? 14.357 -15.760 -18.385 1.00 75.94 766 LEU A CA 1
ATOM 5841 C C . LEU A 1 766 ? 13.889 -15.466 -16.948 1.00 75.94 766 LEU A C 1
ATOM 5843 O O . LEU A 1 766 ? 14.692 -15.016 -16.134 1.00 75.94 766 LEU A O 1
ATOM 5847 N N . ARG A 1 767 ? 12.616 -15.712 -16.614 1.00 72.94 767 ARG A N 1
ATOM 5848 C CA . ARG A 1 767 ? 12.066 -15.503 -15.263 1.00 72.94 767 ARG A CA 1
ATOM 5849 C C . ARG A 1 767 ? 12.018 -16.775 -14.412 1.00 72.94 767 ARG A C 1
ATOM 5851 O O . ARG A 1 767 ? 11.665 -16.688 -13.238 1.00 72.94 767 ARG A O 1
ATOM 5858 N N . ARG A 1 768 ? 12.363 -17.946 -14.968 1.00 68.62 768 ARG A N 1
ATOM 5859 C CA . ARG A 1 768 ? 12.325 -19.231 -14.244 1.00 68.62 768 ARG A CA 1
ATOM 5860 C C . ARG A 1 768 ? 13.236 -19.216 -13.004 1.00 68.62 768 ARG A C 1
ATOM 5862 O O . ARG A 1 768 ? 14.310 -18.601 -13.046 1.00 68.62 768 ARG A O 1
ATOM 5869 N N . PRO A 1 769 ? 12.833 -19.880 -11.902 1.00 58.88 769 PRO A N 1
ATOM 5870 C CA . PRO A 1 769 ? 13.719 -20.091 -10.767 1.00 58.88 769 PRO A CA 1
ATOM 5871 C C . PRO A 1 769 ? 14.961 -20.882 -11.187 1.00 58.88 769 PRO A C 1
ATOM 5873 O O . PRO A 1 769 ? 14.905 -21.761 -12.048 1.00 58.88 769 PRO A O 1
ATOM 5876 N N . TRP A 1 770 ? 16.097 -20.559 -10.583 1.00 61.34 770 TRP A N 1
ATOM 5877 C CA . TRP A 1 770 ? 17.371 -21.196 -10.876 1.00 61.34 770 TRP A CA 1
ATOM 5878 C C . TRP A 1 770 ? 17.495 -22.525 -10.109 1.00 61.34 770 TRP A C 1
ATOM 5880 O O . TRP A 1 770 ? 17.547 -22.500 -8.881 1.00 61.34 770 TRP A O 1
ATOM 5890 N N . PRO A 1 771 ? 17.560 -23.694 -10.779 1.00 51.31 771 PRO A N 1
ATOM 5891 C CA . PRO A 1 771 ? 17.380 -24.991 -10.120 1.00 51.31 771 PRO A CA 1
ATOM 5892 C C . PRO A 1 771 ? 18.663 -25.574 -9.501 1.00 51.31 771 PRO A C 1
ATOM 5894 O O . PRO A 1 771 ? 18.693 -26.756 -9.137 1.00 51.31 771 PRO A O 1
ATOM 5897 N N . ASP A 1 772 ? 19.741 -24.790 -9.388 1.00 51.66 772 ASP A N 1
ATOM 5898 C CA . ASP A 1 772 ? 20.966 -25.239 -8.725 1.00 51.66 772 ASP A CA 1
ATOM 5899 C C . ASP A 1 772 ? 20.798 -25.220 -7.196 1.00 51.66 772 ASP A C 1
ATOM 5901 O O . ASP A 1 772 ? 20.984 -24.232 -6.486 1.00 51.66 772 ASP A O 1
ATOM 5905 N N . GLY A 1 773 ? 20.370 -26.390 -6.719 1.00 47.25 773 GLY A N 1
ATOM 5906 C CA . GLY A 1 773 ? 20.961 -27.085 -5.583 1.00 47.25 773 GLY A CA 1
ATOM 5907 C C . GLY A 1 773 ? 20.645 -26.553 -4.188 1.00 47.25 773 GLY A C 1
ATOM 5908 O O . GLY A 1 773 ? 20.186 -27.322 -3.337 1.00 47.25 773 GLY A O 1
ATOM 5909 N N . GLU A 1 774 ? 20.950 -25.283 -3.955 1.00 44.41 774 GLU A N 1
ATOM 5910 C CA . GLU A 1 774 ? 21.045 -24.644 -2.641 1.00 44.41 774 GLU A CA 1
ATOM 5911 C C . GLU A 1 774 ? 20.290 -23.303 -2.565 1.00 44.41 774 GLU A C 1
ATOM 5913 O O . GLU A 1 774 ? 20.054 -22.814 -1.461 1.00 44.41 774 GLU A O 1
ATOM 5918 N N . THR A 1 775 ? 19.855 -22.719 -3.695 1.00 46.62 775 THR A N 1
ATOM 5919 C CA . THR A 1 775 ? 19.138 -21.424 -3.713 1.00 46.62 775 THR A CA 1
ATOM 5920 C C . THR A 1 775 ? 17.928 -21.413 -4.650 1.00 46.62 775 THR A C 1
ATOM 5922 O O . THR A 1 775 ? 18.069 -21.727 -5.823 1.00 46.62 775 THR A O 1
ATOM 5925 N N . ASN A 1 776 ? 16.758 -20.971 -4.166 1.00 51.06 776 ASN A N 1
ATOM 5926 C CA . ASN A 1 776 ? 15.575 -20.702 -5.002 1.00 51.06 776 ASN A CA 1
ATOM 5927 C C . ASN A 1 776 ? 15.523 -19.215 -5.404 1.00 51.06 776 ASN A C 1
ATOM 5929 O O . ASN A 1 776 ? 14.703 -18.445 -4.901 1.00 51.06 776 ASN A O 1
ATOM 5933 N N . ARG A 1 777 ? 16.476 -18.798 -6.242 1.00 63.19 777 ARG A N 1
ATOM 5934 C CA . ARG A 1 777 ? 16.624 -17.422 -6.758 1.00 63.19 777 ARG A CA 1
ATOM 5935 C C . ARG A 1 777 ? 16.140 -17.324 -8.204 1.00 63.19 777 ARG A C 1
ATOM 5937 O O . ARG A 1 777 ? 16.017 -18.354 -8.860 1.00 63.19 777 ARG A O 1
ATOM 5944 N N . THR A 1 778 ? 15.931 -16.125 -8.743 1.00 62.03 778 THR A N 1
ATOM 5945 C CA . THR A 1 778 ? 15.722 -15.993 -10.196 1.00 62.03 778 THR A CA 1
ATOM 5946 C C . THR A 1 778 ? 17.020 -16.228 -10.973 1.00 62.03 778 THR A C 1
ATOM 5948 O O . THR A 1 778 ? 18.137 -16.083 -10.453 1.00 62.03 778 THR A O 1
ATOM 5951 N N . LEU A 1 779 ? 16.868 -16.580 -12.249 1.00 72.06 779 LEU A N 1
ATOM 5952 C CA . LEU A 1 779 ? 17.914 -16.425 -13.257 1.00 72.06 779 LEU A CA 1
ATOM 5953 C C . LEU A 1 779 ? 18.443 -14.985 -13.284 1.00 72.06 779 LEU A C 1
ATOM 5955 O O . LEU A 1 779 ? 17.665 -14.034 -13.238 1.00 72.06 779 LEU A O 1
ATOM 5959 N N . ARG A 1 780 ? 19.766 -14.829 -13.398 1.00 78.38 780 ARG A N 1
ATOM 5960 C CA . ARG A 1 780 ? 20.422 -13.527 -13.573 1.00 78.38 780 ARG A CA 1
ATOM 5961 C C . ARG A 1 780 ? 20.670 -13.262 -15.047 1.00 78.38 780 ARG A C 1
ATOM 5963 O O . ARG A 1 780 ? 21.335 -14.046 -15.733 1.00 78.38 780 ARG A O 1
ATOM 5970 N N . TRP A 1 781 ? 20.175 -12.131 -15.519 1.00 83.62 781 TRP A N 1
ATOM 5971 C CA . TRP A 1 781 ? 20.370 -11.675 -16.885 1.00 83.62 781 TRP A CA 1
ATOM 5972 C C . TRP A 1 781 ? 20.499 -10.152 -16.926 1.00 83.62 781 TRP A C 1
ATOM 5974 O O . TRP A 1 781 ? 20.510 -9.454 -15.916 1.00 83.62 781 TRP A O 1
ATOM 5984 N N . SER A 1 782 ? 20.713 -9.608 -18.111 1.00 83.81 782 SER A N 1
ATOM 5985 C CA . SER A 1 782 ? 20.706 -8.175 -18.362 1.00 83.81 782 SER A CA 1
ATOM 5986 C C . SER A 1 782 ? 20.311 -7.924 -19.804 1.00 83.81 782 SER A C 1
ATOM 5988 O O . SER A 1 782 ? 20.511 -8.772 -20.671 1.00 83.81 782 SER A O 1
ATOM 5990 N N . MET A 1 783 ? 19.740 -6.758 -20.058 1.00 85.75 783 MET A N 1
ATOM 5991 C CA . MET A 1 783 ? 19.142 -6.382 -21.320 1.00 85.75 783 MET A CA 1
ATOM 5992 C C . MET A 1 783 ? 19.474 -4.924 -21.641 1.00 85.75 783 MET A C 1
ATOM 5994 O O . MET A 1 783 ? 19.558 -4.076 -20.755 1.00 85.75 783 MET A O 1
ATOM 5998 N N . ALA A 1 784 ? 19.683 -4.635 -22.919 1.00 86.12 784 ALA A N 1
ATOM 5999 C CA . ALA A 1 784 ? 19.877 -3.288 -23.429 1.00 86.12 784 ALA A CA 1
ATOM 6000 C C . ALA A 1 784 ? 19.062 -3.089 -24.709 1.00 86.12 784 ALA A C 1
ATOM 6002 O O . ALA A 1 784 ? 18.921 -4.010 -25.514 1.00 86.12 784 ALA A O 1
ATOM 6003 N N . LYS A 1 785 ? 18.562 -1.866 -24.905 1.00 87.75 785 LYS A N 1
ATOM 6004 C CA . LYS A 1 785 ? 17.840 -1.434 -26.109 1.00 87.75 785 LYS A CA 1
ATOM 6005 C C . LYS A 1 785 ? 18.633 -0.333 -26.807 1.00 87.75 785 LYS A C 1
ATOM 6007 O O . LYS A 1 785 ? 19.216 0.517 -26.133 1.00 87.75 785 LYS A O 1
ATOM 6012 N N . ALA A 1 786 ? 18.630 -0.316 -28.136 1.00 89.62 786 ALA A N 1
ATOM 6013 C CA . ALA A 1 786 ? 19.148 0.804 -28.918 1.00 89.62 786 ALA A CA 1
ATOM 6014 C C . ALA A 1 786 ? 18.318 1.015 -30.186 1.00 89.62 786 ALA A C 1
ATOM 6016 O O . ALA A 1 786 ? 18.259 0.143 -31.054 1.00 89.62 786 ALA A O 1
ATOM 6017 N N . SER A 1 787 ? 17.688 2.184 -30.293 1.00 90.56 787 SER A N 1
ATOM 6018 C CA . SER A 1 787 ? 16.947 2.588 -31.487 1.00 90.56 787 SER A CA 1
ATOM 6019 C C . SER A 1 787 ? 17.894 3.008 -32.612 1.00 90.56 787 SER A C 1
ATOM 6021 O O . SER A 1 787 ? 18.931 3.627 -32.362 1.00 90.56 787 SER A O 1
ATOM 6023 N N . TYR A 1 788 ? 17.500 2.735 -33.851 1.00 92.94 788 TYR A N 1
ATOM 6024 C CA . TYR A 1 788 ? 18.157 3.219 -35.064 1.00 92.94 788 TYR A CA 1
ATOM 6025 C C . TYR A 1 788 ? 17.131 3.762 -36.064 1.00 92.94 788 TYR A C 1
ATOM 6027 O O . TYR A 1 788 ? 15.933 3.521 -35.922 1.00 92.94 788 TYR A O 1
ATOM 6035 N N . SER A 1 789 ? 17.593 4.473 -37.094 1.00 94.12 789 SER A N 1
ATOM 6036 C CA . SER A 1 789 ? 16.765 4.862 -38.240 1.00 94.12 789 SER A CA 1
ATOM 6037 C C . SER A 1 789 ? 17.477 4.622 -39.569 1.00 94.12 789 SER A C 1
ATOM 6039 O O . SER A 1 789 ? 18.611 5.069 -39.759 1.00 94.12 789 SER A O 1
ATOM 6041 N N . ILE A 1 790 ? 16.785 3.956 -40.494 1.00 94.44 790 ILE A N 1
ATOM 6042 C CA . ILE A 1 790 ? 17.215 3.766 -41.882 1.00 94.44 790 ILE A CA 1
ATOM 6043 C C . ILE A 1 790 ? 16.553 4.845 -42.745 1.00 94.44 790 ILE A C 1
ATOM 6045 O O . ILE A 1 790 ? 15.337 4.842 -42.940 1.00 94.44 790 ILE A O 1
ATOM 6049 N N . GLU A 1 791 ? 17.367 5.771 -43.241 1.00 93.31 791 GLU A N 1
ATOM 6050 C CA . GLU A 1 791 ? 16.999 6.853 -44.158 1.00 93.31 791 GLU A CA 1
ATOM 6051 C C . GLU A 1 791 ? 17.210 6.420 -45.630 1.00 93.31 791 GLU A C 1
ATOM 6053 O O . GLU A 1 791 ? 17.819 5.382 -45.903 1.00 93.31 791 GLU A O 1
ATOM 6058 N N . ARG A 1 792 ? 16.692 7.201 -46.587 1.00 89.12 792 ARG A N 1
ATOM 6059 C CA . ARG A 1 792 ? 16.877 6.982 -48.038 1.00 89.12 792 ARG A CA 1
ATOM 6060 C C . ARG A 1 792 ? 18.060 7.776 -48.594 1.00 89.12 792 ARG A C 1
ATOM 6062 O O . ARG A 1 792 ? 18.321 8.879 -48.066 1.00 89.12 792 ARG A O 1
#

pLDDT: mean 75.91, std 19.88, range [22.86, 98.44]

Secondary structure (DSSP, 8-state):
-----------------------------------PPPPP-TTBT-EEPPTTSSTTEEEEEEE-STT-EEEEEEEEEEETTEEEE-STTHHHH-S-GGGEEEEES-SBTTT--EEEEEEEEEE-TT-BTTTTBT--EEEEESS---SPPPPEEPGGGHHHHT-TT-EEEEEE---SS-EEEETTEEEETTT--EES-GGGSS-SB-EEEEEEEE-HHHHHHHHHHHHTS-SPPP-TTEEEE--TT-S-B--TTTTT-EEEEE-SSS-EEEEEEEEEESSTT-TT--EEEEEGGGGHHHHHHHHTS-SPEE------------SS--TTPPPSS---EEEEEE-SS-SSGGG--SS-HHHHHHHHHHHHHHTS---GGGEEEEEGGG--HHHHHHIIIIIIITT--TT-EEEEEEEE-EEE---SSS-SSSS--EEE--TT-EEEESSSSSPEEES-EEHHHHHHHHHHTTTSEEEEEEEETT-TTTTSGGG---------SSS---GGGGTTHHHHTTS-SEEE-SSSEEEEESS-TT----B-TTSSS--BHHHHHHHHHHHTT-S-SS-SS--BHHHHHHHHHHHHHHHHHH-TTT-TT----EEEE-GGGTTBBTTT--B-SSHHHHHHHHT----TT--EEEEES-SEEETT-EEEEEEE-SS-EEEEEEEE-TT--EEEEES-HHHHHTT--SEE-TT-EEEET-TTSS--EE--SSPEEEEEEEEEESS----HHHHHTTTTSPBPTTHHHHHHHHHHHTTSB--STT--PBPPEEEEEEEEEEE-

Sequence (792 aa):
MDFANKSYVNRWVFRLSGLILVGLLSWGDAFAAAAGGDGYSRIVGGRPSEAGKWPWQVSLSENKGGGKFRHFCGGSLVHERWVLTAAHCFGTVGAEPGKLLIIEGTSDLTSGGRSHRVKRVVIHPGWDSRKMANDIALLELAEPATSRVVPLLDDKAIEPLLRPQTAATVTGWGLLRPLKQSSSGYVDGNTGQAIENPGELLPDQLREVELPLVSLNSCNESIQRASRGRAPKVDARQLCAGEKGGGKDSCQGDSGGPLVVPDGKGGYVQAGVVSWGIGCARKDSYGVYTRVSRFNDWLSQVSGGQITVATATSSTTDTADTAEGDVCGPVSGRGDRALLVGVERYRNPRFNLIGGSTNDVNLIRSLLIEQFRFEPGRICVLTDEQATRANIVRAARDWLVNGSGRGDRAMFFYSGHGYYQADRDGDENDPYDEVLAPYDVELVSEKTSPATFRNVIFDDEVGEWVHALQGRQVTVVVDSCHSGTITRDLNGADPQFVRTLAARLPPATRAALRSIQRDSAFIERSDSLVAWSAVSPLQQALVDREAAQFQGVFTGRFVRGITKGRADGNRDGLVTFAELHDYLSRESQAYCERNTRDCGAGLTPYLEAPREILTRDVVSGKGAANTADQAGGLLGHENGADLRIEILPSARVRLGEKMKFRFRSARDGYLLVLDVNAKGEVTQLFPNRFADRQGRRNRVEAGRSVTIPDAYYGFEMTAGEPTGSGVLIALVTEDPVDLDDLLDANRDFGPVADARKYLSTIAERLRRPWPDGETNRTLRWSMAKASYSIER

Radius of gyration: 34.42 Å; chains: 1; bounding box: 104×85×95 Å